Protein 7DL9 (pdb70)

Foldseek 3Di:
DPLLVLLQLLLLLLQLLVLLCQLLVQLLCCVPLNDFLLLLLLLLLLLLVLLLCLLVVLVCCLVVLNQLLVLLLVLLLLLLVLLVCCLPQSDRVSSSVSSNSNSNSSNNVVVSSVLLSVQLCVVVVHDCVPSPVVRNVSNLVNSLVSLVVCLVVQNSNHSVSSVVSSVSSVVSSVSSVVRDDDHSVSVPPDDDLSVLPDDCLCVLVVDVLVVVVLVLLLVLLLCLCVCSSPVLVLQLLCCVPPVPVPPCCNSRVSNLLSLQSVLLVVCLVCQVVCCVVPNQLVLLLLLLVLLLLLLQLSLQADSDPVNSVSSSVSSNSSSSNNNSNLVSCLVVQLVPDDVVSNSSSSVCSVSSRNSSSSNSNSSVLSVLQNVQADPSRHSSNVSSNVVSVVSVVSSVVSVVSVPDD/DPLLVLLLVLLLLLLLLVLLCQLQVQLLCCVPLNDFLLLLLLLLLLLLVLLLCLLVVLVVCLVVLPQLLVLLLVLLVLLLVLLVVCQPQSDSVSSSVSSNSNSNSSNNNVVSSVLLSVQLCVVVVHDCVVSPVVRNVSNLVSSLVSLQVCLVVLNSNHSVSSNVSSVSSVVSSVSSVVRDDDRSVVVPPDNDLSVLEPPVLCVLVVPVLVVVVLVLLLVVLLCLCLCSSPVLSVLLLCCVPPVDVVPCCNSSVSVLLSLQSVLLVVCVVVVVVVCVVQNQLRLLLLLLVLLLLLLQLSLQADSDPVNSVSSSSSSNSSSSNNNSSLVSQLVVQLVPDPVVSRSSSNVVSVSSSNSVSSSNNSSVLSVLQSVQDDPSRHNSNVSSNVSSVVSVVSSVVSVVSVPDD

B-factor: mean 29.33, std 8.16, range [1.59, 89.16]

Organism: Escherichia coli (strain K12) (NCBI:txid83333)

Solvent-accessible surface area: 32935 Å² total; per-residue (Å²): 128,94,23,22,87,8,0,59,59,0,3,47,15,0,40,10,4,40,1,1,2,14,5,4,0,0,0,11,0,35,58,66,38,165,12,60,1,32,20,0,0,29,1,7,1,0,15,0,52,1,11,33,102,15,10,57,59,12,20,83,17,50,77,138,132,58,28,5,20,134,28,0,6,111,17,2,62,72,5,14,100,2,1,109,98,0,7,103,17,92,70,47,74,33,0,53,99,20,0,41,96,3,4,63,8,4,14,8,0,44,8,2,10,49,45,1,2,71,25,8,1,89,75,56,70,65,81,26,122,80,38,41,80,59,7,132,74,101,0,56,64,0,22,17,86,4,4,66,88,3,4,108,60,53,57,6,67,31,67,65,0,0,53,44,0,10,54,31,0,41,96,0,21,112,32,0,75,84,5,51,141,7,57,32,66,112,28,66,118,91,155,32,118,10,75,80,24,44,168,123,12,100,50,12,55,166,84,153,81,10,11,73,6,2,88,53,2,40,56,2,2,8,6,1,52,3,2,20,5,1,0,2,5,5,0,7,33,26,67,130,51,98,145,30,36,99,21,104,11,0,92,44,0,0,36,21,6,2,38,1,15,67,10,44,40,107,53,100,128,44,12,85,120,56,45,99,144,99,26,47,96,74,1,0,41,85,0,2,72,8,4,34,80,0,0,26,24,0,11,118,5,53,15,41,121,142,3,41,80,30,0,42,88,0,0,69,21,2,0,14,0,26,10,3,0,19,57,0,0,10,53,29,0,36,66,99,16,62,99,94,81,99,60,11,0,66,20,3,1,53,31,18,1,37,4,79,0,23,26,67,2,1,86,49,0,0,95,11,1,83,79,15,35,59,156,47,83,12,51,13,69,2,1,0,24,34,8,2,1,74,1,27,36,7,19,48,22,0,29,15,39,25,112,119,112,140,89,21,31,89,5,1,57,59,0,4,51,16,0,40,9,2,39,1,0,0,18,4,5,1,0,0,10,0,30,44,65,37,154,13,63,1,31,20,0,0,29,1,6,1,0,12,0,54,2,13,29,96,19,3,50,59,14,12,72,17,48,108,115,133,71,31,5,18,136,30,0,5,100,18,2,58,68,3,13,100,2,0,115,84,0,4,97,20,94,60,46,119,30,0,58,91,20,1,35,84,2,1,64,8,5,9,9,0,45,13,5,11,44,48,1,3,79,23,10,0,82,84,53,70,64,80,24,123,86,38,43,84,56,7,140,71,100,0,44,60,0,23,17,68,5,4,77,87,5,2,106,65,41,67,1,48,31,62,63,0,0,54,47,0,6,55,37,0,41,97,0,18,115,28,0,87,69,6,56,148,7,58,36,61,99,32,58,120,89,133,36,120,12,76,70,42,36,169,127,11,102,53,10,52,156,78,124,151,9,28,75,5,3,78,60,0,34,49,2,2,5,2,0,57,2,2,20,6,1,0,1,5,6,0,5,18,21,75,97,44,121,132,18,45,106,23,102,14,3,70,37,0,1,42,17,5,1,42,0,18,56,8,43,41,104,49,95,126,40,17,95,113,50,45,99,141,91,28,40,85,68,0,0,50,68,0,1,76,8,2,35,86,0,1,24,26,0,8,127,2,48,20,42,120,144,2,41,80,24,0,44,82,0,0,75,32,2,0,13,0,29,7,2,0,18,36,0,0,13,58,21,0,46,72,96,14,69,90,102,58,97,54,13,0,58,25,4,0,61,26,16,0,39,5,88,0,22,22,66,0,0,87,40,0,0,101,14,2,78,83,15,31,116,139,54,91,10,47,13,72,2,0,1,32,32,11,4,0,65,1,22,52,4,13,50,19,0,36,13,42,30,114,76,96

Sequence (810 aa):
MNLKLQLKILSFLQFCLWGSWLTTLGSYMFVTLKFDGASIGAVYSSLGIAAVFMPALLGIVADKWLSAKWVYAICHTIGAITLFMAAQVTTPEAMFLVILINSFAYMPTLGLINTISYYRLQNAGMDIVTDFPPIRIWGTIGFIMAMWVVSLSGFELSHMQLYIGAALSAILVLFTLTLPHIPVAKQQANQSWTTLLGLDAFALFKNKRMAIFFIFSMLLGAELQITNMFGNTFLHSFDKDPMFASSFIVQHASIIMSISQISETLFILTIPFFLSRYGIKNVMMISIVAWILRFALFAYGDPTPFGTVLLVLSMIVYGCAFDFFNISGSVFVEKEVSPAIRASAQGMFLMMTNGFGCILGGIVSGKVVEMYTQNGITDWQTVWLIFAGYSVVLAFAFMAMFKYKMNLKLQLKILSFLQFCLWGSWLTTLGSYMFVTLKFDGASIGAVYSSLGIAAVFMPALLGIVADKWLSAKWVYAICHTIGAITLFMAAQVTTPEAMFLVILINSFAYMPTLGLINTISYYRLQNAGMDIVTDFPPIRIWGTIGFIMAMWVVSLSGFELSHMQLYIGAALSAILVLFTLTLPHIPVAKQQANQSWTTLLGLDAFALFKNKRMAIFFIFSMLLGAELQITNMFGNTFLHSFDKDPMFASSFIVQHASIIMSISQISETLFILTIPFFLSRYGIKNVMMISIVAWILRFALFAYGDPTPFGTVLLVLSMIVYGCAFDFFNISGSVFVEKEVSPAIRASAQGMFLMMTNGFGCILGGIVSGKVVEMYTQNGITDWQTVWLIFAGYSVVLAFAFMAMFKYK

Nearest PDB structures (foldseek):
  7dl9-assembly2_B  TM=1.002E+00  e=2.549E-51  Escherichia coli K-12
  7dla-assembly1_A  TM=9.683E-01  e=4.851E-43  Escherichia coli K-12
  2y5y-assembly1_B  TM=8.261E-01  e=1.506E-08  Escherichia coli K-12
  7xq2-assembly1_A  TM=6.618E-01  e=2.456E-06  Homo sapiens
  7xq1-assembly1_A  TM=6.649E-01  e=6.066E-06  Homo sapiens

Structure (mmCIF, N/CA/C/O backbone):
data_7DL9
#
_entry.id   7DL9
#
_cell.length_a   42.874
_cell.length_b   68.715
_cell.length_c   79.027
_cell.angle_alpha   81.110
_cell.angle_beta   74.270
_cell.angle_gamma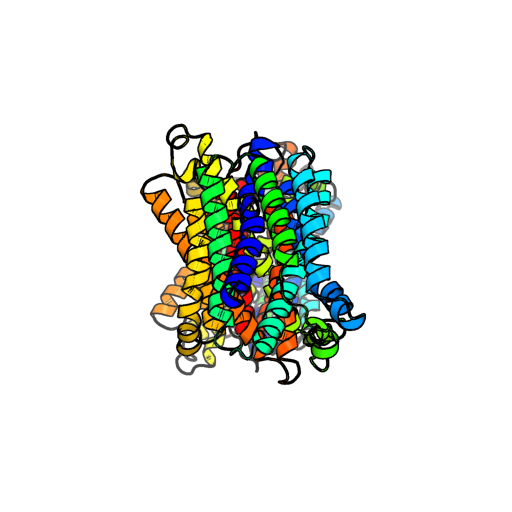   84.020
#
_symmetry.space_group_name_H-M   'P 1'
#
loop_
_entity.id
_entity.type
_entity.pdbx_description
1 polymer 'Nucleoside permease NupG'
2 non-polymer '(2R)-2,3-dihydroxypropyl (9Z)-octadec-9-enoate'
3 water water
#
loop_
_atom_site.group_PDB
_atom_site.id
_atom_site.type_symbol
_atom_site.label_atom_id
_atom_site.label_alt_id
_atom_site.label_comp_id
_atom_site.label_asym_id
_atom_site.label_entity_id
_atom_site.label_seq_id
_atom_site.pdbx_PDB_ins_code
_atom_site.Cartn_x
_atom_site.Cartn_y
_atom_site.Cartn_z
_atom_site.occupancy
_atom_site.B_iso_or_equiv
_atom_site.auth_seq_id
_atom_site.auth_comp_id
_atom_site.auth_asym_id
_atom_site.auth_atom_id
_atom_site.pdbx_PDB_model_num
ATOM 1 N N . MET A 1 1 ? -1.404 22.011 -49.581 1.00 30.40 1 MET A N 1
ATOM 2 C CA . MET A 1 1 ? -0.568 21.519 -48.499 1.00 28.73 1 MET A CA 1
ATOM 3 C C . MET A 1 1 ? -0.281 20.037 -48.609 1.00 33.05 1 MET A C 1
ATOM 4 O O . MET A 1 1 ? -1.124 19.262 -49.046 1.00 34.87 1 MET A O 1
ATOM 9 N N . ASN A 1 2 ? 0.930 19.664 -48.208 1.00 26.51 2 ASN A N 1
ATOM 10 C CA . ASN A 1 2 ? 1.294 18.264 -48.088 1.00 25.34 2 ASN A CA 1
ATOM 11 C C . ASN A 1 2 ? 0.403 17.655 -47.008 1.00 26.23 2 ASN A C 1
ATOM 12 O O . ASN A 1 2 ? 0.217 18.254 -45.942 1.00 32.05 2 ASN A O 1
ATOM 17 N N . LEU A 1 3 ? -0.179 16.476 -47.290 1.00 24.71 3 LEU A N 1
ATOM 18 C CA . LEU A 1 3 ? -1.116 15.895 -46.330 1.00 23.76 3 LEU A CA 1
ATOM 19 C C . LEU A 1 3 ? -0.428 15.533 -45.016 1.00 27.85 3 LEU A C 1
ATOM 20 O O . LEU A 1 3 ? -1.031 15.702 -43.945 1.00 20.19 3 LEU A O 1
ATOM 25 N N . LYS A 1 4 ? 0.831 15.049 -45.074 1.00 26.56 4 LYS A N 1
ATOM 26 C CA . LYS A 1 4 ? 1.575 14.755 -43.849 1.00 20.62 4 LYS A CA 1
ATOM 27 C C . LYS A 1 4 ? 1.797 16.028 -43.047 1.00 23.73 4 LYS A C 1
ATOM 28 O O . LYS A 1 4 ? 1.687 16.021 -41.813 1.00 20.34 4 LYS A O 1
ATOM 30 N N . LEU A 1 5 ? 2.079 17.137 -43.741 1.00 20.46 5 LEU A N 1
ATOM 31 C CA . LEU A 1 5 ? 2.240 18.413 -43.060 1.00 17.14 5 LEU A CA 1
ATOM 32 C C . LEU A 1 5 ? 0.946 18.808 -42.376 1.00 17.33 5 LEU A C 1
ATOM 33 O O . LEU A 1 5 ? 0.963 19.288 -41.237 1.00 21.57 5 LEU A O 1
ATOM 38 N N . GLN A 1 6 ? -0.179 18.622 -43.076 1.00 22.55 6 GLN A N 1
ATOM 39 C CA . GLN A 1 6 ? -1.477 19.036 -42.565 1.00 22.44 6 GLN A CA 1
ATOM 40 C C . GLN A 1 6 ? -1.831 18.255 -41.322 1.00 24.45 6 GLN A C 1
ATOM 41 O O . GLN A 1 6 ? -2.297 18.821 -40.320 1.00 21.59 6 GLN A O 1
ATOM 47 N N . LEU A 1 7 ? -1.583 16.948 -41.359 1.00 18.20 7 LEU A N 1
ATOM 48 C CA . LEU A 1 7 ? -1.925 16.154 -40.214 1.00 15.13 7 LEU A CA 1
ATOM 49 C C . LEU A 1 7 ? -0.982 16.456 -39.074 1.00 17.69 7 LEU A C 1
ATOM 50 O O . LEU A 1 7 ? -1.398 16.424 -37.918 1.00 23.64 7 LEU A O 1
ATOM 55 N N . LYS A 1 8 ? 0.267 16.810 -39.367 1.00 14.75 8 LYS A N 1
ATOM 56 C CA . LYS A 1 8 ? 1.182 17.153 -38.285 1.00 20.27 8 LYS A CA 1
ATOM 57 C C . LYS A 1 8 ? 0.798 18.466 -37.608 1.00 22.39 8 LYS A C 1
ATOM 58 O O . LYS A 1 8 ? 0.778 18.548 -36.367 1.00 18.71 8 LYS A O 1
ATOM 64 N N . ILE A 1 9 ? 0.457 19.487 -38.399 1.00 19.41 9 ILE A N 1
ATOM 65 C CA . ILE A 1 9 ? -0.016 20.749 -37.836 1.00 14.01 9 ILE A CA 1
ATOM 66 C C . ILE A 1 9 ? -1.291 20.516 -37.041 1.00 23.35 9 ILE A C 1
ATOM 67 O O . ILE A 1 9 ? -1.482 21.107 -35.966 1.00 24.31 9 ILE A O 1
ATOM 72 N N . LEU A 1 10 ? -2.174 19.633 -37.548 1.00 17.96 10 LEU A N 1
ATOM 73 C CA . LEU A 1 10 ? -3.400 19.303 -36.838 1.00 17.64 10 LEU A CA 1
ATOM 74 C C . LEU A 1 10 ? -3.080 18.671 -35.492 1.00 22.66 10 LEU A C 1
ATOM 75 O O . LEU A 1 10 ? -3.626 19.064 -34.453 1.00 26.98 10 LEU A O 1
ATOM 80 N N . SER A 1 11 ? -2.150 17.725 -35.477 1.00 20.94 11 SER A N 1
ATOM 81 C CA . SER A 1 11 ? -1.818 17.076 -34.223 1.00 20.10 11 SER A CA 1
ATOM 82 C C . SER A 1 11 ? -1.183 18.063 -33.252 1.00 20.67 11 SER A C 1
ATOM 83 O O . SER A 1 11 ? -1.573 18.131 -32.077 1.00 19.86 11 SER A O 1
ATOM 86 N N . PHE A 1 12 ? -0.270 18.897 -33.752 1.00 23.34 12 PHE A N 1
ATOM 87 C CA . PHE A 1 12 ? 0.387 19.888 -32.908 1.00 24.49 12 PHE A CA 1
ATOM 88 C C . PHE A 1 12 ? -0.640 20.830 -32.283 1.00 27.14 12 PHE A C 1
ATOM 89 O O . PHE A 1 12 ? -0.642 21.062 -31.063 1.00 19.42 12 PHE A O 1
ATOM 97 N N . LEU A 1 13 ? -1.529 21.379 -33.118 1.00 24.56 13 LEU A N 1
ATOM 98 C CA . LEU A 1 13 ? -2.530 22.300 -32.626 1.00 18.64 13 LEU A CA 1
ATOM 99 C C . LEU A 1 13 ? -3.466 21.615 -31.648 1.00 27.15 13 LEU A C 1
ATOM 100 O O . LEU A 1 13 ? -4.002 22.277 -30.747 1.00 37.32 13 LEU A O 1
ATOM 105 N N . GLN A 1 14 ? -3.696 20.302 -31.819 1.00 27.37 14 GLN A N 1
ATOM 106 C CA . GLN A 1 14 ? -4.645 19.600 -30.960 1.00 24.65 14 GLN A CA 1
ATOM 107 C C . GLN A 1 14 ? -4.222 19.616 -29.500 1.00 22.26 14 GLN A C 1
ATOM 108 O O . GLN A 1 14 ? -5.064 19.814 -28.619 1.00 19.73 14 GLN A O 1
ATOM 114 N N . PHE A 1 15 ? -2.939 19.369 -29.212 1.00 24.25 15 PHE A N 1
ATOM 115 C CA . PHE A 1 15 ? -2.499 19.333 -27.819 1.00 23.21 15 PHE A CA 1
ATOM 116 C C . PHE A 1 15 ? -1.884 20.635 -27.342 1.00 21.89 15 PHE A C 1
ATOM 117 O O . PHE A 1 15 ? -1.914 20.905 -26.135 1.00 19.67 15 PHE A O 1
ATOM 125 N N . CYS A 1 16 ? -1.439 21.491 -28.265 1.00 21.79 16 CYS A N 1
ATOM 126 C CA . CYS A 1 16 ? -0.845 22.761 -27.875 1.00 21.00 16 CYS A CA 1
ATOM 127 C C . CYS A 1 16 ? -1.893 23.690 -27.254 1.00 30.95 16 CYS A C 1
ATOM 128 O O . CYS A 1 16 ? -1.569 24.537 -26.413 1.00 27.16 16 CYS A O 1
ATOM 131 N N . LEU A 1 17 ? -3.164 23.535 -27.645 1.00 30.83 17 LEU A N 1
ATOM 132 C CA . LEU A 1 17 ? -4.223 24.262 -26.963 1.00 26.49 17 LEU A CA 1
ATOM 133 C C . LEU A 1 17 ? -4.495 23.711 -25.556 1.00 22.38 17 LEU A C 1
ATOM 134 O O . LEU A 1 17 ? -4.789 24.484 -24.636 1.00 20.35 17 LEU A O 1
ATOM 139 N N . TRP A 1 18 ? -4.434 22.386 -25.371 1.00 21.92 18 TRP A N 1
ATOM 140 C CA . TRP A 1 18 ? -4.726 21.793 -24.060 1.00 22.36 18 TRP A CA 1
ATOM 141 C C . TRP A 1 18 ? -3.624 22.093 -23.044 1.00 18.98 18 TRP A C 1
ATOM 142 O O . TRP A 1 18 ? -3.904 22.551 -21.927 1.00 11.88 18 TRP A O 1
ATOM 153 N N . GLY A 1 19 ? -2.367 21.931 -23.457 1.00 15.12 19 GLY A N 1
ATOM 154 C CA . GLY A 1 19 ? -1.189 22.207 -22.654 1.00 17.10 19 GLY A CA 1
ATOM 155 C C . GLY A 1 19 ? -0.931 23.685 -22.384 1.00 18.80 19 GLY A C 1
ATOM 156 O O . GLY A 1 19 ? 0.037 23.998 -21.687 1.00 32.03 19 GLY A O 1
ATOM 157 N N . SER A 1 20 ? -1.698 24.592 -22.991 1.00 16.32 20 SER A N 1
ATOM 158 C CA . SER A 1 20 ? -1.513 26.011 -22.708 1.00 18.86 20 SER A CA 1
ATOM 159 C C . SER A 1 20 ? -1.951 26.354 -21.290 1.00 20.11 20 SER A C 1
ATOM 160 O O . SER A 1 20 ? -1.396 27.270 -20.665 1.00 21.69 20 SER A O 1
ATOM 163 N N . TRP A 1 21 ? -2.921 25.601 -20.756 1.00 20.56 21 TRP A N 1
ATOM 164 C CA . TRP A 1 21 ? -3.567 25.900 -19.483 1.00 21.34 21 TRP A CA 1
ATOM 165 C C . TRP A 1 21 ? -3.647 24.717 -18.531 1.00 18.88 21 TRP A C 1
ATOM 166 O O . TRP A 1 21 ? -3.756 24.940 -17.323 1.00 17.99 21 TRP A O 1
ATOM 177 N N . LEU A 1 22 ? -3.564 23.480 -19.030 1.00 18.72 22 LEU A N 1
ATOM 178 C CA . LEU A 1 22 ? -3.920 22.301 -18.242 1.00 21.95 22 LEU A CA 1
ATOM 179 C C . LEU A 1 22 ? -3.059 22.067 -17.009 1.00 24.27 22 LEU A C 1
ATOM 180 O O . LEU A 1 22 ? -3.565 21.780 -15.920 1.00 26.21 22 LEU A O 1
ATOM 185 N N . THR A 1 23 ? -1.762 22.268 -17.148 1.00 27.53 23 THR A N 1
ATOM 186 C CA . THR A 1 23 ? -0.833 22.171 -16.032 1.00 24.94 23 THR A CA 1
ATOM 187 C C . THR A 1 23 ? -0.958 23.365 -15.061 1.00 25.00 23 THR A C 1
ATOM 188 O O . THR A 1 23 ? -0.964 23.197 -13.831 1.00 29.06 23 THR A O 1
ATOM 192 N N . THR A 1 24 ? -1.065 24.576 -15.593 1.00 21.93 24 THR A N 1
ATOM 193 C CA . THR A 1 24 ? -1.007 25.794 -14.804 1.00 20.70 24 THR A CA 1
ATOM 194 C C . THR A 1 24 ? -2.375 26.322 -14.351 1.00 27.31 24 THR A C 1
ATOM 195 O O . THR A 1 24 ? -2.422 27.337 -13.622 1.00 22.58 24 THR A O 1
ATOM 199 N N . LEU A 1 25 ? -3.475 25.698 -14.805 1.00 21.47 25 LEU A N 1
ATOM 200 C CA . LEU A 1 25 ? -4.805 26.174 -14.452 1.00 20.23 25 LEU A CA 1
ATOM 201 C C . LEU A 1 25 ? -5.018 26.141 -12.946 1.00 25.35 25 LEU A C 1
ATOM 202 O O . LEU A 1 25 ? -5.662 27.031 -12.378 1.00 26.26 25 LEU A O 1
ATOM 207 N N . GLY A 1 26 ? -4.492 25.119 -12.279 1.00 27.45 26 GLY A N 1
ATOM 208 C CA . GLY A 1 26 ? -4.657 25.054 -10.841 1.00 26.20 26 GLY A CA 1
ATOM 209 C C . GLY A 1 26 ? -4.020 26.225 -10.128 1.00 21.33 26 GLY A C 1
ATOM 210 O O . GLY A 1 26 ? -4.681 26.936 -9.386 1.00 25.86 26 GLY A O 1
ATOM 211 N N . SER A 1 27 ? -2.748 26.461 -10.375 1.00 18.42 27 SER A N 1
ATOM 212 C CA . SER A 1 27 ? -2.096 27.574 -9.729 1.00 16.80 27 SER A CA 1
ATOM 213 C C . SER A 1 27 ? -2.689 28.901 -10.168 1.00 19.76 27 SER A C 1
ATOM 214 O O . SER A 1 27 ? -2.577 29.885 -9.434 1.00 21.04 27 SER A O 1
ATOM 217 N N . TYR A 1 28 ? -3.278 28.976 -11.370 1.00 22.35 28 TYR A N 1
ATOM 218 C CA . TYR A 1 28 ? -4.010 30.191 -11.724 1.00 25.47 28 TYR A CA 1
ATOM 219 C C . TYR A 1 28 ? -5.207 30.375 -10.787 1.00 23.30 28 TYR A C 1
ATOM 220 O O . TYR A 1 28 ? -5.376 31.433 -10.173 1.00 18.28 28 TYR A O 1
ATOM 229 N N . MET A 1 29 ? -5.992 29.309 -10.592 1.00 22.58 29 MET A N 1
ATOM 230 C CA . MET A 1 29 ? -7.138 29.366 -9.695 1.00 20.15 29 MET A CA 1
ATOM 231 C C . MET A 1 29 ? -6.708 29.641 -8.252 1.00 26.59 29 MET A C 1
ATOM 232 O O . MET A 1 29 ? -7.377 30.382 -7.522 1.00 30.48 29 MET A O 1
ATOM 237 N N . PHE A 1 30 ? -5.617 29.022 -7.814 1.00 21.25 30 PHE A N 1
ATOM 238 C CA . PHE A 1 30 ? -5.162 29.160 -6.436 1.00 21.08 30 PHE A CA 1
ATOM 239 C C . PHE A 1 30 ? -4.533 30.529 -6.167 1.00 25.52 30 PHE A C 1
ATOM 240 O O . PHE A 1 30 ? -4.958 31.259 -5.261 1.00 37.90 30 PHE A O 1
ATOM 248 N N . VAL A 1 31 ? -3.507 30.885 -6.928 1.00 25.52 31 VAL A N 1
ATOM 249 C CA . VAL A 1 31 ? -2.758 32.108 -6.663 1.00 26.21 31 VAL A CA 1
ATOM 250 C C . VAL A 1 31 ? -3.499 33.370 -7.148 1.00 32.35 31 VAL A C 1
ATOM 251 O O . VAL A 1 31 ? -3.393 34.423 -6.512 1.00 31.35 31 VAL A O 1
ATOM 255 N N . THR A 1 32 ? -4.241 33.295 -8.261 1.00 22.61 32 THR A N 1
ATOM 256 C CA . THR A 1 32 ? -4.916 34.442 -8.875 1.00 25.03 32 THR A CA 1
ATOM 257 C C . THR A 1 32 ? -6.361 34.577 -8.408 1.00 28.16 32 THR A C 1
ATOM 258 O O . THR A 1 32 ? -6.762 35.645 -7.932 1.00 28.62 32 THR A O 1
ATOM 262 N N . LEU A 1 33 ? -7.160 33.520 -8.577 1.00 24.85 33 LEU A N 1
ATOM 263 C CA . LEU A 1 33 ? -8.577 33.517 -8.260 1.00 25.78 33 LEU A CA 1
ATOM 264 C C . LEU A 1 33 ? -8.838 33.106 -6.820 1.00 29.30 33 LEU A C 1
ATOM 265 O O . LEU A 1 33 ? -9.994 33.126 -6.379 1.00 32.94 33 LEU A O 1
ATOM 270 N N . LYS A 1 34 ? -7.795 32.707 -6.106 1.00 25.47 34 LYS A N 1
ATOM 271 C CA . LYS A 1 34 ? -7.860 32.384 -4.689 1.00 33.71 34 LYS A CA 1
ATOM 272 C C . LYS A 1 34 ? -8.915 31.318 -4.371 1.00 29.94 34 LYS A C 1
ATOM 273 O O . LYS A 1 34 ? -9.711 31.452 -3.441 1.00 24.61 34 LYS A O 1
ATOM 279 N N . PHE A 1 35 ? -8.855 30.209 -5.111 1.00 33.96 35 PHE A N 1
ATOM 280 C CA . PHE A 1 35 ? -9.635 29.023 -4.791 1.00 28.00 35 PHE A CA 1
ATOM 281 C C . PHE A 1 35 ? -8.906 28.174 -3.762 1.00 19.72 35 PHE A C 1
ATOM 282 O O . PHE A 1 35 ? -7.728 28.380 -3.452 1.00 19.90 35 PHE A O 1
ATOM 290 N N . ASP A 1 36 ? -9.653 27.238 -3.193 1.00 21.46 36 ASP A N 1
ATOM 291 C CA . ASP A 1 36 ? -9.093 26.220 -2.323 1.00 19.48 36 ASP A CA 1
ATOM 292 C C . ASP A 1 36 ? -8.788 24.966 -3.125 1.00 19.41 36 ASP A C 1
ATOM 293 O O . ASP A 1 36 ? -9.334 24.730 -4.203 1.00 29.46 36 ASP A O 1
ATOM 298 N N . GLY A 1 37 ? -7.952 24.118 -2.554 1.00 18.01 37 GLY A N 1
ATOM 299 C CA . GLY A 1 37 ? -7.607 22.906 -3.269 1.00 29.51 37 GLY A CA 1
ATOM 300 C C . GLY A 1 37 ? -8.782 22.010 -3.564 1.00 29.46 37 GLY A C 1
ATOM 301 O O . GLY A 1 37 ? -8.732 21.268 -4.538 1.00 20.19 37 GLY A O 1
ATOM 302 N N . ALA A 1 38 ? -9.834 22.053 -2.747 1.00 28.77 38 ALA A N 1
ATOM 303 C CA . ALA A 1 38 ? -10.985 21.208 -3.036 1.00 29.75 38 ALA A CA 1
ATOM 304 C C . ALA A 1 38 ? -11.690 21.655 -4.316 1.00 33.21 38 ALA A C 1
ATOM 305 O O . ALA A 1 38 ? -12.087 20.819 -5.135 1.00 23.73 38 ALA A O 1
ATOM 307 N N . SER A 1 39 ? -11.872 22.964 -4.517 1.00 26.21 39 SER A N 1
ATOM 308 C CA . SER A 1 39 ? -12.556 23.365 -5.748 1.00 32.10 39 SER A CA 1
ATOM 309 C C . SER A 1 39 ? -11.632 23.240 -6.954 1.00 33.21 39 SER A C 1
ATOM 310 O O . SER A 1 39 ? -12.090 22.914 -8.059 1.00 29.07 39 SER A O 1
ATOM 313 N N . ILE A 1 40 ? -10.330 23.469 -6.766 1.00 26.64 40 ILE A N 1
ATOM 314 C CA . ILE A 1 40 ? -9.401 23.234 -7.870 1.00 21.08 40 ILE A CA 1
ATOM 315 C C . ILE A 1 40 ? -9.419 21.760 -8.275 1.00 24.81 40 ILE A C 1
ATOM 316 O O . ILE A 1 40 ? -9.443 21.423 -9.468 1.00 32.44 40 ILE A O 1
ATOM 321 N N . GLY A 1 41 ? -9.466 20.860 -7.291 1.00 28.73 41 GLY A N 1
ATOM 322 C CA . GLY A 1 41 ? -9.649 19.456 -7.583 1.00 19.48 41 GLY A CA 1
ATOM 323 C C . GLY A 1 41 ? -10.996 19.162 -8.201 1.00 21.32 41 GLY A C 1
ATOM 324 O O . GLY A 1 41 ? -11.120 18.217 -8.981 1.00 23.64 41 GLY A O 1
ATOM 325 N N . ALA A 1 42 ? -12.034 19.926 -7.836 1.00 20.90 42 ALA A N 1
ATOM 326 C CA . ALA A 1 42 ? -13.332 19.663 -8.442 1.00 22.81 42 ALA A CA 1
ATOM 327 C C . ALA A 1 42 ? -13.309 20.030 -9.904 1.00 29.69 42 ALA A C 1
ATOM 328 O O . ALA A 1 42 ? -13.781 19.264 -10.754 1.00 27.29 42 ALA A O 1
ATOM 330 N N . VAL A 1 43 ? -12.717 21.186 -10.210 1.00 29.51 43 VAL A N 1
ATOM 331 C CA . VAL A 1 43 ? -12.655 21.665 -11.583 1.00 25.97 43 VAL A CA 1
ATOM 332 C C . VAL A 1 43 ? -11.873 20.676 -12.432 1.00 25.40 43 VAL A C 1
ATOM 333 O O . VAL A 1 43 ? -12.280 20.335 -13.553 1.00 15.77 43 VAL A O 1
ATOM 337 N N . TYR A 1 44 ? -10.766 20.154 -11.883 1.00 28.40 44 TYR A N 1
ATOM 338 C CA . TYR A 1 44 ? -10.017 19.129 -12.592 1.00 21.60 44 TYR A CA 1
ATOM 339 C C . TYR A 1 44 ? -10.797 17.823 -12.663 1.00 24.59 44 TYR A C 1
ATOM 340 O O . TYR A 1 44 ? -10.531 16.996 -13.541 1.00 27.37 44 TYR A O 1
ATOM 349 N N . SER A 1 45 ? -11.743 17.623 -11.738 1.00 26.86 45 SER A N 1
ATOM 350 C CA . SER A 1 45 ? -12.544 16.414 -11.697 1.00 22.88 45 SER A CA 1
ATOM 351 C C . SER A 1 45 ? -13.439 16.283 -12.912 1.00 22.81 45 SER A C 1
ATOM 352 O O . SER A 1 45 ? -13.803 15.160 -13.259 1.00 30.75 45 SER A O 1
ATOM 355 N N . SER A 1 46 ? -13.817 17.396 -13.548 1.00 26.35 46 SER A N 1
ATOM 356 C CA . SER A 1 46 ? -14.690 17.352 -14.723 1.00 21.04 46 SER A CA 1
ATOM 357 C C . SER A 1 46 ? -14.084 16.582 -15.887 1.00 20.67 46 SER A C 1
ATOM 358 O O . SER A 1 46 ? -14.830 15.993 -16.677 1.00 18.17 46 SER A O 1
ATOM 361 N N . LEU A 1 47 ? -12.759 16.643 -16.066 1.00 20.63 47 LEU A N 1
ATOM 362 C CA . LEU A 1 47 ? -12.150 15.938 -17.189 1.00 21.38 47 LEU A CA 1
ATOM 363 C C . LEU A 1 47 ? -12.423 14.437 -17.105 1.00 32.94 47 LEU A C 1
ATOM 364 O O . LEU A 1 47 ? -12.638 13.777 -18.132 1.00 30.48 47 LEU A O 1
ATOM 369 N N . GLY A 1 48 ? -12.442 13.884 -15.890 1.00 22.78 48 GLY A N 1
ATOM 370 C CA . GLY A 1 48 ? -12.775 12.483 -15.740 1.00 18.97 48 GLY A CA 1
ATOM 371 C C . GLY A 1 48 ? -14.211 12.191 -16.123 1.00 25.35 48 GLY A C 1
ATOM 372 O O . GLY A 1 48 ? -14.498 11.165 -16.752 1.00 25.80 48 GLY A O 1
ATOM 373 N N . ILE A 1 49 ? -15.133 13.082 -15.743 1.00 22.21 49 ILE A N 1
ATOM 374 C CA . ILE A 1 49 ? -16.544 12.859 -16.036 1.00 26.09 49 ILE A CA 1
ATOM 375 C C . ILE A 1 49 ? -16.799 12.977 -17.540 1.00 26.03 49 ILE A C 1
ATOM 376 O O . ILE A 1 49 ? -17.625 12.245 -18.100 1.00 22.74 49 ILE A O 1
ATOM 381 N N . ALA A 1 50 ? -16.084 13.878 -18.219 1.00 26.01 50 ALA A N 1
ATOM 382 C CA . ALA A 1 50 ? -16.164 13.931 -19.678 1.00 28.71 50 ALA A CA 1
ATOM 383 C C . ALA A 1 50 ? -15.513 12.712 -20.336 1.00 26.23 50 ALA A C 1
ATOM 384 O O . ALA A 1 50 ? -16.083 12.117 -21.263 1.00 29.35 50 ALA A O 1
ATOM 386 N N . ALA A 1 51 ? -14.335 12.309 -19.863 1.00 19.99 51 ALA A N 1
ATOM 387 C CA . ALA A 1 51 ? -13.653 11.188 -20.486 1.00 22.95 51 ALA A CA 1
ATOM 388 C C . ALA A 1 51 ? -14.488 9.919 -20.390 1.00 27.15 51 ALA A C 1
ATOM 389 O O . ALA A 1 51 ? -14.621 9.189 -21.381 1.00 34.09 51 ALA A O 1
ATOM 391 N N . VAL A 1 52 ? -15.120 9.679 -19.232 1.00 33.00 52 VAL A N 1
ATOM 392 C CA . VAL A 1 52 ? -15.916 8.465 -19.051 1.00 29.97 52 VAL A CA 1
ATOM 393 C C . VAL A 1 52 ? -17.125 8.405 -20.002 1.00 28.45 52 VAL A C 1
ATOM 394 O O . VAL A 1 52 ? -17.650 7.313 -20.271 1.00 30.07 52 VAL A O 1
ATOM 398 N N . PHE A 1 53 ? -17.597 9.544 -20.510 1.00 26.54 53 PHE A N 1
ATOM 399 C CA . PHE A 1 53 ? -18.671 9.560 -21.498 1.00 34.98 53 PHE A CA 1
ATOM 400 C C . PHE A 1 53 ? -18.165 9.627 -22.930 1.00 31.14 53 PHE A C 1
ATOM 401 O O . PHE A 1 53 ? -18.974 9.453 -23.862 1.00 25.60 53 PHE A O 1
ATOM 409 N N . MET A 1 54 ? -16.858 9.869 -23.111 1.00 30.37 54 MET A N 1
ATOM 410 C CA . MET A 1 54 ? -16.297 10.028 -24.451 1.00 30.59 54 MET A CA 1
ATOM 411 C C . MET A 1 54 ? -16.546 8.819 -25.359 1.00 33.60 54 MET A C 1
ATOM 412 O O . MET A 1 54 ? -16.873 9.036 -26.542 1.00 30.22 54 MET A O 1
ATOM 417 N N . PRO A 1 55 ? -16.467 7.555 -24.898 1.00 33.18 55 PRO A N 1
ATOM 418 C CA . PRO A 1 55 ? -16.819 6.453 -25.803 1.00 27.44 55 PRO A CA 1
ATOM 419 C C . PRO A 1 55 ? -18.256 6.512 -26.260 1.00 32.53 55 PRO A C 1
ATOM 420 O O . PRO A 1 55 ? -18.553 6.108 -27.387 1.00 42.26 55 PRO A O 1
ATOM 424 N N . ALA A 1 56 ? -19.169 7.000 -25.420 1.00 36.44 56 ALA A N 1
ATOM 425 C CA . ALA A 1 56 ? -20.568 7.045 -25.821 1.00 30.23 56 ALA A CA 1
ATOM 426 C C . ALA A 1 56 ? -20.772 7.993 -26.996 1.00 30.04 56 ALA A C 1
ATOM 427 O O . ALA A 1 56 ? -21.412 7.635 -27.998 1.00 30.08 56 ALA A O 1
ATOM 429 N N . LEU A 1 57 ? -20.209 9.199 -26.905 1.00 28.51 57 LEU A N 1
ATOM 430 C CA . LEU A 1 57 ? -20.418 10.166 -27.968 1.00 27.21 57 LEU A CA 1
ATOM 431 C C . LEU A 1 57 ? -19.648 9.771 -29.219 1.00 29.81 57 LEU A C 1
ATOM 432 O O . LEU A 1 57 ? -20.122 10.004 -30.342 1.00 36.19 57 LEU A O 1
ATOM 437 N N . LEU A 1 58 ? -18.478 9.144 -29.061 1.00 27.55 58 LEU A N 1
ATOM 438 C CA . LEU A 1 58 ? -17.803 8.682 -30.267 1.00 28.15 58 LEU A CA 1
ATOM 439 C C . LEU A 1 58 ? -18.616 7.586 -30.942 1.00 37.49 58 LEU A C 1
ATOM 440 O O . LEU A 1 58 ? -18.716 7.544 -32.187 1.00 41.69 58 LEU A O 1
ATOM 445 N N . GLY A 1 59 ? -19.263 6.753 -30.127 1.00 35.53 59 GLY A N 1
ATOM 446 C CA . GLY A 1 59 ? -20.110 5.716 -30.662 1.00 35.17 59 GLY A CA 1
ATOM 447 C C . GLY A 1 59 ? -21.299 6.285 -31.397 1.00 32.33 59 GLY A C 1
ATOM 448 O O . GLY A 1 59 ? -21.705 5.749 -32.424 1.00 41.25 59 GLY A O 1
ATOM 449 N N . ILE A 1 60 ? -21.887 7.365 -30.883 1.00 30.66 60 ILE A N 1
ATOM 450 C CA . ILE A 1 60 ? -23.007 7.948 -31.620 1.00 30.81 60 ILE A CA 1
ATOM 451 C C . ILE A 1 60 ? -22.517 8.588 -32.913 1.00 38.54 60 ILE A C 1
ATOM 452 O O . ILE A 1 60 ? -23.263 8.653 -33.900 1.00 41.40 60 ILE A O 1
ATOM 457 N N . VAL A 1 61 ? -21.277 9.102 -32.932 1.00 33.76 61 VAL A N 1
ATOM 458 C CA . VAL A 1 61 ? -20.768 9.648 -34.188 1.00 28.37 61 VAL A CA 1
ATOM 459 C C . VAL A 1 61 ? -20.723 8.545 -35.229 1.00 29.84 61 VAL A C 1
ATOM 460 O O . VAL A 1 61 ? -21.237 8.695 -36.345 1.00 25.68 61 VAL A O 1
ATOM 464 N N . ALA A 1 62 ? -20.154 7.398 -34.848 1.00 32.42 62 ALA A N 1
ATOM 465 C CA . ALA A 1 62 ? -20.054 6.264 -35.767 1.00 32.81 62 ALA A CA 1
ATOM 466 C C . ALA A 1 62 ? -21.431 5.710 -36.146 1.00 37.27 62 ALA A C 1
ATOM 467 O O . ALA A 1 62 ? -21.671 5.357 -37.310 1.00 40.34 62 ALA A O 1
ATOM 469 N N . ASP A 1 63 ? -22.338 5.591 -35.164 1.00 30.56 63 ASP A N 1
ATOM 470 C CA . ASP A 1 63 ? -23.633 4.950 -35.383 1.00 28.67 63 ASP A CA 1
ATOM 471 C C . ASP A 1 63 ? -24.580 5.802 -36.233 1.00 26.73 63 ASP A C 1
ATOM 472 O O . ASP A 1 63 ? -25.156 5.299 -37.203 1.00 25.71 63 ASP A O 1
ATOM 474 N N . LYS A 1 64 ? -24.807 7.069 -35.866 1.00 30.66 64 LYS A N 1
ATOM 475 C CA . LYS A 1 64 ? -25.723 7.882 -36.654 1.00 26.40 64 LYS A CA 1
ATOM 476 C C . LYS A 1 64 ? -24.986 8.697 -37.714 1.00 31.09 64 LYS A C 1
ATOM 477 O O . LYS A 1 64 ? -25.587 9.534 -38.384 1.00 38.14 64 LYS A O 1
ATOM 483 N N . TRP A 1 65 ? -23.714 8.379 -37.932 1.00 27.68 65 TRP A N 1
ATOM 484 C CA . TRP A 1 65 ? -23.019 8.529 -39.205 1.00 25.53 65 TRP A CA 1
ATOM 485 C C . TRP A 1 65 ? -22.490 9.932 -39.392 1.00 25.57 65 TRP A C 1
ATOM 486 O O . TRP A 1 65 ? -22.240 10.367 -40.519 1.00 29.34 65 TRP A O 1
ATOM 497 N N . LEU A 1 66 ? -22.212 10.594 -38.285 1.00 27.25 66 LEU A N 1
ATOM 498 C CA . LEU A 1 66 ? -21.643 11.927 -38.326 1.00 22.36 66 LEU A CA 1
ATOM 499 C C . LEU A 1 66 ? -20.207 11.899 -38.855 1.00 23.31 66 LEU A C 1
ATOM 500 O O . LEU A 1 66 ? -19.519 10.879 -38.826 1.00 30.96 66 LEU A O 1
ATOM 505 N N . SER A 1 67 ? -19.789 13.020 -39.431 1.00 42.84 67 SER A N 1
ATOM 506 C CA . SER A 1 67 ? -18.466 13.124 -40.033 1.00 32.72 67 SER A CA 1
ATOM 507 C C . SER A 1 67 ? -17.460 13.650 -39.029 1.00 34.86 67 SER A C 1
ATOM 508 O O . SER A 1 67 ? -17.635 14.753 -38.498 1.00 33.61 67 SER A O 1
ATOM 511 N N . ALA A 1 68 ? -16.362 12.898 -38.842 1.00 34.70 68 ALA A N 1
ATOM 512 C CA . ALA A 1 68 ? -15.369 13.271 -37.836 1.00 26.92 68 ALA A CA 1
ATOM 513 C C . ALA A 1 68 ? -14.798 14.655 -38.106 1.00 33.07 68 ALA A C 1
ATOM 514 O O . ALA A 1 68 ? -14.502 15.390 -37.159 1.00 28.55 68 ALA A O 1
ATOM 516 N N . LYS A 1 69 ? -14.641 15.038 -39.376 1.00 27.66 69 LYS A N 1
ATOM 517 C CA . LYS A 1 69 ? -14.102 16.361 -39.640 1.00 24.05 69 LYS A CA 1
ATOM 518 C C . LYS A 1 69 ? -14.996 17.403 -39.022 1.00 24.73 69 LYS A C 1
ATOM 519 O O . LYS A 1 69 ? -14.553 18.230 -38.208 1.00 35.11 69 LYS A O 1
ATOM 525 N N . TRP A 1 70 ? -16.285 17.310 -39.334 1.00 22.32 70 TRP A N 1
ATOM 526 C CA . TRP A 1 70 ? -17.218 18.363 -38.965 1.00 21.77 70 TRP A CA 1
ATOM 527 C C . TRP A 1 70 ? -17.523 18.339 -37.479 1.00 20.35 70 TRP A C 1
ATOM 528 O O . TRP A 1 70 ? -17.590 19.395 -36.848 1.00 20.61 70 TRP A O 1
ATOM 539 N N . VAL A 1 71 ? -17.665 17.146 -36.900 1.00 20.70 71 VAL A N 1
ATOM 540 C CA . VAL A 1 71 ? -17.821 17.024 -35.449 1.00 23.09 71 VAL A CA 1
ATOM 541 C C . VAL A 1 71 ? -16.601 17.597 -34.739 1.00 24.08 71 VAL A C 1
ATOM 542 O O . VAL A 1 71 ? -16.724 18.332 -33.758 1.00 23.04 71 VAL A O 1
ATOM 546 N N . TYR A 1 72 ? -15.408 17.283 -35.245 1.00 27.34 72 TYR A N 1
ATOM 547 C CA . TYR A 1 72 ? -14.165 17.817 -34.709 1.00 27.20 72 TYR A CA 1
ATOM 548 C C . TYR A 1 72 ? -14.158 19.336 -34.754 1.00 27.87 72 TYR A C 1
ATOM 549 O O . TYR A 1 72 ? -13.789 19.993 -33.765 1.00 24.45 72 TYR A O 1
ATOM 558 N N . ALA A 1 73 ? -14.614 19.912 -35.883 1.00 23.43 73 ALA A N 1
ATOM 559 C CA . ALA A 1 73 ? -14.705 21.366 -35.998 1.00 22.18 73 ALA A CA 1
ATOM 560 C C . ALA A 1 73 ? -15.707 21.963 -35.005 1.00 21.91 73 ALA A C 1
ATOM 561 O O . ALA A 1 73 ? -15.379 22.939 -34.315 1.00 21.63 73 ALA A O 1
ATOM 563 N N . ILE A 1 74 ? -16.912 21.375 -34.889 1.00 19.32 74 ILE A N 1
ATOM 564 C CA . ILE A 1 74 ? -17.909 21.894 -33.948 1.00 18.94 74 ILE A CA 1
ATOM 565 C C . ILE A 1 74 ? -17.383 21.810 -32.529 1.00 20.77 74 ILE A C 1
ATOM 566 O O . ILE A 1 74 ? -17.599 22.720 -31.707 1.00 17.93 74 ILE A O 1
ATOM 571 N N . CYS A 1 75 ? -16.644 20.735 -32.245 1.00 22.20 75 CYS A N 1
ATOM 572 C CA . CYS A 1 75 ? -16.189 20.469 -30.895 1.00 21.50 75 CYS A CA 1
ATOM 573 C C . CYS A 1 75 ? -15.113 21.442 -30.491 1.00 19.45 75 CYS A C 1
ATOM 574 O O . CYS A 1 75 ? -15.124 21.965 -29.366 1.00 23.75 75 CYS A O 1
ATOM 577 N N . HIS A 1 76 ? -14.223 21.765 -31.421 1.00 19.15 76 HIS A N 1
ATOM 578 C CA . HIS A 1 76 ? -13.234 22.781 -31.102 1.00 22.49 76 HIS A CA 1
ATOM 579 C C . HIS A 1 76 ? -13.855 24.166 -31.030 1.00 21.24 76 HIS A C 1
ATOM 580 O O . HIS A 1 76 ? -13.370 25.012 -30.271 1.00 23.20 76 HIS A O 1
ATOM 587 N N . THR A 1 77 ? -14.900 24.434 -31.832 1.00 24.76 77 THR A N 1
ATOM 588 C CA . THR A 1 77 ? -15.587 25.725 -31.723 1.00 25.68 77 THR A CA 1
ATOM 589 C C . THR A 1 77 ? -16.161 25.906 -30.315 1.00 26.06 77 THR A C 1
ATOM 590 O O . THR A 1 77 ? -16.000 26.972 -29.684 1.00 17.51 77 THR A O 1
ATOM 594 N N . ILE A 1 78 ? -16.755 24.833 -29.776 1.00 25.14 78 ILE A N 1
ATOM 595 C CA . ILE A 1 78 ? -17.226 24.854 -28.390 1.00 25.48 78 ILE A CA 1
ATOM 596 C C . ILE A 1 78 ? -16.050 24.992 -27.423 1.00 24.05 78 ILE A C 1
ATOM 597 O O . ILE A 1 78 ? -16.120 25.758 -26.452 1.00 26.05 78 ILE A O 1
ATOM 602 N N . GLY A 1 79 ? -14.939 24.305 -27.703 1.00 21.21 79 GLY A N 1
ATOM 603 C CA . GLY A 1 79 ? -13.765 24.422 -26.848 1.00 26.01 79 GLY A CA 1
ATOM 604 C C . GLY A 1 79 ? -13.205 25.838 -26.792 1.00 29.10 79 GLY A C 1
ATOM 605 O O . GLY A 1 79 ? -12.777 26.304 -25.729 1.00 28.41 79 GLY A O 1
ATOM 606 N N . ALA A 1 80 ? -13.166 26.531 -27.943 1.00 21.01 80 ALA A N 1
ATOM 607 C CA . ALA A 1 80 ? -12.675 27.908 -27.973 1.00 22.95 80 ALA A CA 1
ATOM 608 C C . ALA A 1 80 ? -13.611 28.865 -27.247 1.00 33.55 80 ALA A C 1
ATOM 609 O O . ALA A 1 80 ? -13.150 29.722 -26.474 1.00 27.79 80 ALA A O 1
ATOM 611 N N . ILE A 1 81 ? -14.927 28.725 -27.454 1.00 32.21 81 ILE A N 1
ATOM 612 C CA . ILE A 1 81 ? -15.836 29.631 -26.757 1.00 25.15 81 ILE A CA 1
ATOM 613 C C . ILE A 1 81 ? -15.712 29.412 -25.269 1.00 28.93 81 ILE A C 1
ATOM 614 O O . ILE A 1 81 ? -15.702 30.370 -24.475 1.00 32.64 81 ILE A O 1
ATOM 619 N N . THR A 1 82 ? -15.570 28.142 -24.880 1.00 21.95 82 THR A N 1
ATOM 620 C CA . THR A 1 82 ? -15.484 27.772 -23.486 1.00 22.08 82 THR A CA 1
ATOM 621 C C . THR A 1 82 ? -14.207 28.277 -22.830 1.00 24.11 82 THR A C 1
ATOM 622 O O . THR A 1 82 ? -14.253 28.803 -21.711 1.00 25.08 82 THR A O 1
ATOM 626 N N . LEU A 1 83 ? -13.059 28.156 -23.495 1.00 25.35 83 LEU A N 1
ATOM 627 C CA . LEU A 1 83 ? -11.872 28.695 -22.853 1.00 29.41 83 LEU A CA 1
ATOM 628 C C . LEU A 1 83 ? -11.954 30.216 -22.794 1.00 33.82 83 LEU A C 1
ATOM 629 O O . LEU A 1 83 ? -11.434 30.833 -21.842 1.00 34.90 83 LEU A O 1
ATOM 634 N N . PHE A 1 84 ? -12.658 30.829 -23.768 1.00 33.92 84 PHE A N 1
ATOM 635 C CA . PHE A 1 84 ? -12.860 32.273 -23.739 1.00 28.49 84 PHE A CA 1
ATOM 636 C C . PHE A 1 84 ? -13.660 32.698 -22.521 1.00 33.78 84 PHE A C 1
ATOM 637 O O . PHE A 1 84 ? -13.309 33.675 -21.847 1.00 35.65 84 PHE A O 1
ATOM 645 N N . MET A 1 85 ? -14.712 31.956 -22.191 1.00 31.20 85 MET A N 1
ATOM 646 C CA . MET A 1 85 ? -15.394 32.251 -20.935 1.00 33.85 85 MET A CA 1
ATOM 647 C C . MET A 1 85 ? -14.494 31.948 -19.744 1.00 27.41 85 MET A C 1
ATOM 648 O O . MET A 1 85 ? -14.462 32.721 -18.775 1.00 23.22 85 MET A O 1
ATOM 653 N N . ALA A 1 86 ? -13.707 30.868 -19.815 1.00 31.63 86 ALA A N 1
ATOM 654 C CA . ALA A 1 86 ? -12.918 30.498 -18.646 1.00 35.90 86 ALA A CA 1
ATOM 655 C C . ALA A 1 86 ? -12.033 31.658 -18.217 1.00 33.56 86 ALA A C 1
ATOM 656 O O . ALA A 1 86 ? -11.925 31.965 -17.015 1.00 24.70 86 ALA A O 1
ATOM 658 N N . ALA A 1 87 ? -11.479 32.383 -19.196 1.00 32.37 87 ALA A N 1
ATOM 659 C CA . ALA A 1 87 ? -10.675 33.532 -18.789 1.00 28.53 87 ALA A CA 1
ATOM 660 C C . ALA A 1 87 ? -11.486 34.601 -18.067 1.00 25.16 87 ALA A C 1
ATOM 661 O O . ALA A 1 87 ? -10.922 35.631 -17.721 1.00 26.34 87 ALA A O 1
ATOM 663 N N . GLN A 1 88 ? -12.786 34.381 -17.832 1.00 27.05 88 GLN A N 1
ATOM 664 C CA . GLN A 1 88 ? -13.684 35.343 -17.203 1.00 23.10 88 GLN A CA 1
ATOM 665 C C . GLN A 1 88 ? -14.481 34.841 -15.988 1.00 29.15 88 GLN A C 1
ATOM 666 O O . GLN A 1 88 ? -15.398 35.555 -15.557 1.00 32.05 88 GLN A O 1
ATOM 672 N N . VAL A 1 89 ? -14.224 33.633 -15.455 1.00 30.81 89 VAL A N 1
ATOM 673 C CA . VAL A 1 89 ? -15.217 33.008 -14.573 1.00 25.80 89 VAL A CA 1
ATOM 674 C C . VAL A 1 89 ? -15.185 33.574 -13.155 1.00 30.43 89 VAL A C 1
ATOM 675 O O . VAL A 1 89 ? -16.251 33.779 -12.555 1.00 32.88 89 VAL A O 1
ATOM 679 N N . THR A 1 90 ? -13.990 33.757 -12.570 1.00 29.78 90 THR A N 1
ATOM 680 C CA . THR A 1 90 ? -13.816 34.356 -11.232 1.00 30.95 90 THR A CA 1
ATOM 681 C C . THR A 1 90 ? -14.385 33.539 -10.040 1.00 24.83 90 THR A C 1
ATOM 682 O O . THR A 1 90 ? -13.865 33.648 -8.917 1.00 23.91 90 THR A O 1
ATOM 686 N N . THR A 1 91 ? -15.524 32.798 -10.213 1.00 33.51 91 THR A N 1
ATOM 687 C CA . THR A 1 91 ? -16.080 31.955 -9.133 1.00 26.72 91 THR A CA 1
ATOM 688 C C . THR A 1 91 ? -15.959 30.458 -9.456 1.00 20.86 91 THR A C 1
ATOM 689 O O . THR A 1 91 ? -16.266 30.019 -10.567 1.00 22.41 91 THR A O 1
ATOM 693 N N . PRO A 1 92 ? -15.606 29.644 -8.471 1.00 24.73 92 PRO A N 1
ATOM 694 C CA . PRO A 1 92 ? -15.324 28.222 -8.754 1.00 27.55 92 PRO A CA 1
ATOM 695 C C . PRO A 1 92 ? -16.440 27.411 -9.402 1.00 19.78 92 PRO A C 1
ATOM 696 O O . PRO A 1 92 ? -16.150 26.631 -10.319 1.00 20.59 92 PRO A O 1
ATOM 700 N N . GLU A 1 93 ? -17.689 27.542 -8.963 1.00 17.77 93 GLU A N 1
ATOM 701 C CA . GLU A 1 93 ? -18.714 26.676 -9.526 1.00 12.25 93 GLU A CA 1
ATOM 702 C C . GLU A 1 93 ? -18.836 26.916 -11.013 1.00 21.58 93 GLU A C 1
ATOM 703 O O . GLU A 1 93 ? -18.974 25.963 -11.803 1.00 20.47 93 GLU A O 1
ATOM 705 N N . ALA A 1 94 ? -18.720 28.197 -11.411 1.00 31.57 94 ALA A N 1
ATOM 706 C CA . ALA A 1 94 ? -18.743 28.563 -12.819 1.00 26.48 94 ALA A CA 1
ATOM 707 C C . ALA A 1 94 ? -17.523 28.005 -13.533 1.00 24.15 94 ALA A C 1
ATOM 708 O O . ALA A 1 94 ? -17.623 27.552 -14.680 1.00 31.87 94 ALA A O 1
ATOM 710 N N . MET A 1 95 ? -16.364 28.009 -12.873 1.00 20.23 95 MET A N 1
ATOM 711 C CA . MET A 1 95 ? -15.200 27.432 -13.528 1.00 24.35 95 MET A CA 1
ATOM 712 C C . MET A 1 95 ? -15.436 25.960 -13.815 1.00 29.23 95 MET A C 1
ATOM 713 O O . MET A 1 95 ? -15.145 25.482 -14.919 1.00 28.71 95 MET A O 1
ATOM 718 N N . PHE A 1 96 ? -16.007 25.244 -12.841 1.00 25.44 96 PHE A N 1
ATOM 719 C CA . PHE A 1 96 ? -16.284 23.823 -12.999 1.00 20.55 96 PHE A CA 1
ATOM 720 C C . PHE A 1 96 ? -17.219 23.614 -14.172 1.00 25.75 96 PHE A C 1
ATOM 721 O O . PHE A 1 96 ? -17.048 22.677 -14.963 1.00 22.27 96 PHE A O 1
ATOM 729 N N . LEU A 1 97 ? -18.199 24.511 -14.314 1.00 26.49 97 LEU A N 1
ATOM 730 C CA . LEU A 1 97 ? -19.161 24.393 -15.402 1.00 25.01 97 LEU A CA 1
ATOM 731 C C . LEU A 1 97 ? -18.518 24.620 -16.768 1.00 20.19 97 LEU A C 1
ATOM 732 O O . LEU A 1 97 ? -18.693 23.809 -17.693 1.00 18.30 97 LEU A O 1
ATOM 737 N N . VAL A 1 98 ? -17.741 25.690 -16.916 1.00 23.21 98 VAL A N 1
ATOM 738 C CA . VAL A 1 98 ? -17.240 25.955 -18.256 1.00 25.48 98 VAL A CA 1
ATOM 739 C C . VAL A 1 98 ? -16.214 24.906 -18.628 1.00 26.08 98 VAL A C 1
ATOM 740 O O . VAL A 1 98 ? -16.235 24.396 -19.747 1.00 29.94 98 VAL A O 1
ATOM 744 N N . ILE A 1 99 ? -15.403 24.463 -17.658 1.00 26.22 99 ILE A N 1
ATOM 745 C CA . ILE A 1 99 ? -14.468 23.365 -17.884 1.00 22.99 99 ILE A CA 1
ATOM 746 C C . ILE A 1 99 ? -15.194 22.044 -18.121 1.00 23.41 99 ILE A C 1
ATOM 747 O O . ILE A 1 99 ? -14.671 21.171 -18.823 1.00 23.43 99 ILE A O 1
ATOM 752 N N . LEU A 1 100 ? -16.412 21.885 -17.581 1.00 21.86 100 LEU A N 1
ATOM 753 C CA . LEU A 1 100 ? -17.201 20.693 -17.868 1.00 21.41 100 LEU A CA 1
ATOM 754 C C . LEU A 1 100 ? -17.604 20.647 -19.325 1.00 25.16 100 LEU A C 1
ATOM 755 O O . LEU A 1 100 ? -17.448 19.602 -19.975 1.00 24.01 100 LEU A O 1
ATOM 760 N N . ILE A 1 101 ? -18.078 21.792 -19.853 1.00 22.38 101 ILE A N 1
ATOM 761 C CA . ILE A 1 101 ? -18.482 21.898 -21.256 1.00 14.15 101 ILE A CA 1
ATOM 762 C C . ILE A 1 101 ? -17.272 21.767 -22.166 1.00 17.39 101 ILE A C 1
ATOM 763 O O . ILE A 1 101 ? -17.317 21.114 -23.220 1.00 16.12 101 ILE A O 1
ATOM 768 N N . ASN A 1 102 ? -16.158 22.354 -21.748 1.00 20.54 102 ASN A N 1
ATOM 769 C CA . ASN A 1 102 ? -14.945 22.270 -22.537 1.00 23.24 102 ASN A CA 1
ATOM 770 C C . ASN A 1 102 ? -14.419 20.845 -22.590 1.00 27.44 102 ASN A C 1
ATOM 771 O O . ASN A 1 102 ? -13.977 20.379 -23.651 1.00 29.90 102 ASN A O 1
ATOM 776 N N . SER A 1 103 ? -14.447 20.139 -21.458 1.00 22.81 103 SER A N 1
ATOM 777 C CA . SER A 1 103 ? -13.954 18.781 -21.463 1.00 19.91 103 SER A CA 1
ATOM 778 C C . SER A 1 103 ? -14.885 17.878 -22.242 1.00 23.54 103 SER A C 1
ATOM 779 O O . SER A 1 103 ? -14.416 16.962 -22.921 1.00 33.33 103 SER A O 1
ATOM 782 N N . PHE A 1 104 ? -16.203 18.140 -22.191 1.00 24.43 104 PHE A N 1
ATOM 783 C CA . PHE A 1 104 ? -17.132 17.321 -22.963 1.00 26.65 104 PHE A CA 1
ATOM 784 C C . PHE A 1 104 ? -16.887 17.479 -24.455 1.00 26.02 104 PHE A C 1
ATOM 785 O O . PHE A 1 104 ? -16.942 16.493 -25.196 1.00 31.68 104 PHE A O 1
ATOM 793 N N . ALA A 1 105 ? -16.622 18.706 -24.923 1.00 28.86 105 ALA A N 1
ATOM 794 C CA . ALA A 1 105 ? -16.293 18.887 -26.342 1.00 30.24 105 ALA A CA 1
ATOM 795 C C . ALA A 1 105 ? -14.918 18.321 -26.690 1.00 36.56 105 ALA A C 1
ATOM 796 O O . ALA A 1 105 ? -14.744 17.680 -27.735 1.00 31.55 105 ALA A O 1
ATOM 798 N N . TYR A 1 106 ? -13.916 18.599 -25.850 1.00 29.02 106 TYR A N 1
ATOM 799 C CA . TYR A 1 106 ? -12.542 18.265 -26.190 1.00 24.10 106 TYR A CA 1
ATOM 800 C C . TYR A 1 106 ? -12.294 16.752 -26.149 1.00 29.94 106 TYR A C 1
ATOM 801 O O . TYR A 1 106 ? -11.668 16.220 -27.079 1.00 25.12 106 TYR A O 1
ATOM 810 N N . MET A 1 107 ? -12.751 16.032 -25.107 1.00 30.82 107 MET A N 1
ATOM 811 C CA . MET A 1 107 ? -12.301 14.645 -24.953 1.00 31.37 107 MET A CA 1
ATOM 812 C C . MET A 1 107 ? -12.603 13.815 -26.191 1.00 31.31 107 MET A C 1
ATOM 813 O O . MET A 1 107 ? -11.707 13.076 -26.635 1.00 32.25 107 MET A O 1
ATOM 818 N N . PRO A 1 108 ? -13.823 13.896 -26.768 1.00 29.24 108 PRO A N 1
ATOM 819 C CA . PRO A 1 108 ? -14.167 13.126 -27.968 1.00 34.52 108 PRO A CA 1
ATOM 820 C C . PRO A 1 108 ? -13.169 13.402 -29.102 1.00 29.65 108 PRO A C 1
ATOM 821 O O . PRO A 1 108 ? -13.167 12.665 -30.072 1.00 28.61 108 PRO A O 1
ATOM 825 N N . THR A 1 109 ? -12.355 14.452 -28.948 1.00 26.96 109 THR A N 1
ATOM 826 C CA . THR A 1 109 ? -11.344 14.828 -29.973 1.00 32.30 109 THR A CA 1
ATOM 827 C C . THR A 1 109 ? -10.174 13.839 -29.924 1.00 32.29 109 THR A C 1
ATOM 828 O O . THR A 1 109 ? -9.585 13.571 -30.990 1.00 22.67 109 THR A O 1
ATOM 832 N N . LEU A 1 110 ? -9.859 13.325 -28.730 1.00 24.57 110 LEU A N 1
ATOM 833 C CA . LEU A 1 110 ? -8.746 12.352 -28.559 1.00 19.63 110 LEU A CA 1
ATOM 834 C C . LEU A 1 110 ? -8.923 11.207 -29.562 1.00 25.02 110 LEU A C 1
ATOM 835 O O . LEU A 1 110 ? -7.902 10.637 -29.996 1.00 25.60 110 LEU A O 1
ATOM 840 N N . GLY A 1 111 ? -10.175 10.893 -29.909 1.00 34.11 111 GLY A N 1
ATOM 841 C CA . GLY A 1 111 ? -10.476 9.830 -30.856 1.00 20.91 111 GLY A CA 1
ATOM 842 C C . GLY A 1 111 ? -10.701 10.330 -32.272 1.00 24.01 111 GLY A C 1
ATOM 843 O O . GLY A 1 111 ? -10.316 9.657 -33.247 1.00 20.76 111 GLY A O 1
ATOM 844 N N . LEU A 1 112 ? -11.356 11.499 -32.409 1.00 20.66 112 LEU A N 1
ATOM 845 C CA . LEU A 1 112 ? -11.693 12.013 -33.741 1.00 24.78 112 LEU A CA 1
ATOM 846 C C . LEU A 1 112 ? -10.454 12.290 -34.593 1.00 26.59 112 LEU A C 1
ATOM 847 O O . LEU A 1 112 ? -10.474 12.079 -35.812 1.00 25.91 112 LEU A O 1
ATOM 852 N N . ILE A 1 113 ? -9.379 12.796 -33.981 1.00 26.19 113 ILE A N 1
ATOM 853 C CA . ILE A 1 113 ? -8.171 13.081 -34.749 1.00 25.23 113 ILE A CA 1
ATOM 854 C C . ILE A 1 113 ? -7.587 11.794 -35.318 1.00 25.44 113 ILE A C 1
ATOM 855 O O . ILE A 1 113 ? -7.163 11.764 -36.483 1.00 31.23 113 ILE A O 1
ATOM 860 N N . ASN A 1 114 ? -7.575 10.706 -34.517 1.00 26.51 114 ASN A N 1
ATOM 861 C CA . ASN A 1 114 ? -7.087 9.417 -35.010 1.00 19.29 114 ASN A CA 1
ATOM 862 C C . ASN A 1 114 ? -7.955 8.941 -36.153 1.00 23.47 114 ASN A C 1
ATOM 863 O O . ASN A 1 114 ? -7.440 8.508 -37.200 1.00 22.04 114 ASN A O 1
ATOM 868 N N . THR A 1 115 ? -9.281 9.081 -35.994 1.00 21.04 115 THR A N 1
ATOM 869 C CA . THR A 1 115 ? -10.164 8.672 -37.078 1.00 21.40 115 THR A CA 1
ATOM 870 C C . THR A 1 115 ? -9.861 9.464 -38.333 1.00 22.61 115 THR A C 1
ATOM 871 O O . THR A 1 115 ? -9.695 8.879 -39.413 1.00 26.46 115 THR A O 1
ATOM 875 N N . ILE A 1 116 ? -9.698 10.792 -38.184 1.00 21.26 116 ILE A N 1
ATOM 876 C CA . ILE A 1 116 ? -9.527 11.678 -39.337 1.00 29.20 116 ILE A CA 1
ATOM 877 C C . ILE A 1 116 ? -8.284 11.282 -40.105 1.00 27.94 116 ILE A C 1
ATOM 878 O O . ILE A 1 116 ? -8.311 11.095 -41.332 1.00 25.65 116 ILE A O 1
ATOM 883 N N . SER A 1 117 ? -7.192 11.083 -39.368 1.00 27.18 117 SER A N 1
ATOM 884 C CA . SER A 1 117 ? -5.904 10.834 -39.984 1.00 27.49 117 SER A CA 1
ATOM 885 C C . SER A 1 117 ? -5.828 9.460 -40.641 1.00 25.57 117 SER A C 1
ATOM 886 O O . SER A 1 117 ? -5.270 9.336 -41.736 1.00 26.64 117 SER A O 1
ATOM 889 N N . TYR A 1 118 ? -6.431 8.429 -40.044 1.00 29.01 118 TYR A N 1
ATOM 890 C CA . TYR A 1 118 ? -6.334 7.115 -40.671 1.00 29.00 118 TYR A CA 1
ATOM 891 C C . TYR A 1 118 ? -6.927 7.142 -42.064 1.00 27.10 118 TYR A C 1
ATOM 892 O O . TYR A 1 118 ? -6.268 6.751 -43.036 1.00 30.51 118 TYR A O 1
ATOM 901 N N . TYR A 1 119 ? -8.148 7.671 -42.179 1.00 25.05 119 TYR A N 1
ATOM 902 C CA . TYR A 1 119 ? -8.865 7.678 -43.444 1.00 22.14 119 TYR A CA 1
ATOM 903 C C . TYR A 1 119 ? -8.232 8.646 -44.438 1.00 32.30 119 TYR A C 1
ATOM 904 O O . TYR A 1 119 ? -8.188 8.356 -45.642 1.00 36.24 119 TYR A O 1
ATOM 913 N N . ARG A 1 120 ? -7.702 9.780 -43.958 1.00 24.55 120 ARG A N 1
ATOM 914 C CA . ARG A 1 120 ? -7.030 10.698 -44.864 1.00 26.63 120 ARG A CA 1
ATOM 915 C C . ARG A 1 120 ? -5.735 10.090 -45.422 1.00 27.34 120 ARG A C 1
ATOM 916 O O . ARG A 1 120 ? -5.454 10.233 -46.620 1.00 34.64 120 ARG A O 1
ATOM 924 N N . LEU A 1 121 ? -4.965 9.361 -44.592 1.00 24.24 121 LEU A N 1
ATOM 925 C CA . LEU A 1 121 ? -3.750 8.695 -45.057 1.00 19.72 121 LEU A CA 1
ATOM 926 C C . LEU A 1 121 ? -4.059 7.546 -46.003 1.00 25.47 121 LEU A C 1
ATOM 927 O O . LEU A 1 121 ? -3.315 7.316 -46.967 1.00 29.01 121 LEU A O 1
ATOM 932 N N . GLN A 1 122 ? -5.122 6.783 -45.717 1.00 27.40 122 GLN A N 1
ATOM 933 C CA . GLN A 1 122 ? -5.530 5.712 -46.616 1.00 19.27 122 GLN A CA 1
ATOM 934 C C . GLN A 1 122 ? -6.013 6.272 -47.942 1.00 23.32 122 GLN A C 1
ATOM 935 O O . GLN A 1 122 ? -5.809 5.657 -48.994 1.00 25.04 122 GLN A O 1
ATOM 941 N N . ASN A 1 123 ? -6.690 7.424 -47.902 1.00 27.92 123 ASN A N 1
ATOM 942 C CA . ASN A 1 123 ? -7.191 8.049 -49.117 1.00 22.83 123 ASN A CA 1
ATOM 943 C C . ASN A 1 123 ? -6.039 8.333 -50.067 1.00 35.88 123 ASN A C 1
ATOM 944 O O . ASN A 1 123 ? -6.112 8.014 -51.262 1.00 36.56 123 ASN A O 1
ATOM 949 N N . ALA A 1 124 ? -4.932 8.851 -49.525 1.00 25.44 124 ALA A N 1
ATOM 950 C CA . ALA A 1 124 ? -3.747 9.191 -50.294 1.00 24.28 124 ALA A CA 1
ATOM 951 C C . ALA A 1 124 ? -2.887 7.984 -50.659 1.00 26.04 124 ALA A C 1
ATOM 952 O O . ALA A 1 124 ? -1.880 8.151 -51.353 1.00 29.80 124 ALA A O 1
ATOM 954 N N . GLY A 1 125 ? -3.230 6.783 -50.213 1.00 23.89 125 GLY A N 1
ATOM 955 C CA . GLY A 1 125 ? -2.369 5.654 -50.488 1.00 23.15 125 GLY A CA 1
ATOM 956 C C . GLY A 1 125 ? -1.134 5.598 -49.619 1.00 28.59 125 GLY A C 1
ATOM 957 O O . GLY A 1 125 ? -0.083 5.157 -50.083 1.00 33.37 125 GLY A O 1
ATOM 958 N N . MET A 1 126 ? -1.223 6.065 -48.382 1.00 20.71 126 MET A N 1
ATOM 959 C CA . MET A 1 126 ? -0.085 6.082 -47.488 1.00 24.11 126 MET A CA 1
ATOM 960 C C . MET A 1 126 ? -0.149 4.921 -46.495 1.00 26.98 126 MET A C 1
ATOM 961 O O . MET A 1 126 ? -1.194 4.305 -46.267 1.00 21.09 126 MET A O 1
ATOM 966 N N . ASP A 1 127 ? 1.017 4.628 -45.922 1.00 26.53 127 ASP A N 1
ATOM 967 C CA . ASP A 1 127 ? 1.219 3.549 -44.956 1.00 26.17 127 ASP A CA 1
ATOM 968 C C . ASP A 1 127 ? 0.770 4.033 -43.580 1.00 30.74 127 ASP A C 1
ATOM 969 O O . ASP A 1 127 ? 1.416 4.892 -42.979 1.00 30.66 127 ASP A O 1
ATOM 974 N N . ILE A 1 128 ? -0.339 3.494 -43.086 1.00 31.31 128 ILE A N 1
ATOM 975 C CA . ILE A 1 128 ? -0.858 3.913 -41.792 1.00 29.18 128 ILE A CA 1
ATOM 976 C C . ILE A 1 128 ? 0.074 3.478 -40.659 1.00 30.96 128 ILE A C 1
ATOM 977 O O . ILE A 1 128 ? 0.305 4.236 -39.706 1.00 35.96 128 ILE A O 1
ATOM 982 N N . VAL A 1 129 ? 0.672 2.289 -40.786 1.00 27.11 129 VAL A N 1
ATOM 983 C CA . VAL A 1 129 ? 1.419 1.661 -39.697 1.00 33.88 129 VAL A CA 1
ATOM 984 C C . VAL A 1 129 ? 2.701 2.422 -39.387 1.00 28.98 129 VAL A C 1
ATOM 985 O O . VAL A 1 129 ? 3.115 2.520 -38.221 1.00 25.73 129 VAL A O 1
ATOM 989 N N . THR A 1 130 ? 3.366 2.932 -40.423 1.00 28.49 130 THR A N 1
ATOM 990 C CA . THR A 1 130 ? 4.602 3.682 -40.281 1.00 27.26 130 THR A CA 1
ATOM 991 C C . THR A 1 130 ? 4.397 5.189 -40.237 1.00 30.87 130 THR A C 1
ATOM 992 O O . THR A 1 130 ? 5.280 5.906 -39.757 1.00 31.51 130 THR A O 1
ATOM 996 N N . ASP A 1 131 ? 3.286 5.698 -40.761 1.00 35.69 131 ASP A N 1
ATOM 997 C CA . ASP A 1 131 ? 3.066 7.135 -40.781 1.00 27.88 131 ASP A CA 1
ATOM 998 C C . ASP A 1 131 ? 2.295 7.674 -39.581 1.00 32.18 131 ASP A C 1
ATOM 999 O O . ASP A 1 131 ? 2.386 8.874 -39.310 1.00 27.01 131 ASP A O 1
ATOM 1004 N N . PHE A 1 132 ? 1.579 6.844 -38.830 1.00 32.03 132 PHE A N 1
ATOM 1005 C CA . PHE A 1 132 ? 0.968 7.401 -37.630 1.00 28.57 132 PHE A CA 1
ATOM 1006 C C . PHE A 1 132 ? 1.987 7.850 -36.569 1.00 26.17 132 PHE A C 1
ATOM 1007 O O . PHE A 1 132 ? 1.781 8.887 -35.942 1.00 21.98 132 PHE A O 1
ATOM 1015 N N . PRO A 1 133 ? 3.050 7.103 -36.274 1.00 26.39 133 PRO A N 1
ATOM 1016 C CA . PRO A 1 133 ? 3.960 7.529 -35.192 1.00 23.70 133 PRO A CA 1
ATOM 1017 C C . PRO A 1 133 ? 4.611 8.887 -35.437 1.00 30.97 133 PRO A C 1
ATOM 1018 O O . PRO A 1 133 ? 4.798 9.621 -34.453 1.00 33.27 133 PRO A O 1
ATOM 1022 N N . PRO A 1 134 ? 5.033 9.241 -36.681 1.00 29.69 134 PRO A N 1
ATOM 1023 C CA . PRO A 1 134 ? 5.556 10.605 -36.907 1.00 27.12 134 PRO A CA 1
ATOM 1024 C C . PRO A 1 134 ? 4.525 11.704 -36.737 1.00 25.82 134 PRO A C 1
ATOM 1025 O O . PRO A 1 134 ? 4.908 12.824 -36.387 1.00 24.45 134 PRO A O 1
ATOM 1029 N N . ILE A 1 135 ? 3.251 11.445 -37.066 1.00 23.93 135 ILE A N 1
ATOM 1030 C CA . ILE A 1 135 ? 2.194 12.438 -36.837 1.00 24.82 135 ILE A CA 1
ATOM 1031 C C . ILE A 1 135 ? 1.881 12.583 -35.345 1.00 20.74 135 ILE A C 1
ATOM 1032 O O . ILE A 1 135 ? 1.864 13.699 -34.821 1.00 26.20 135 ILE A O 1
ATOM 1037 N N . ARG A 1 136 ? 1.655 11.474 -34.632 1.00 27.67 136 ARG A N 1
ATOM 1038 C CA . ARG A 1 136 ? 1.207 11.558 -33.241 1.00 33.76 136 ARG A CA 1
ATOM 1039 C C . ARG A 1 136 ? 2.214 12.291 -32.363 1.00 30.58 136 ARG A C 1
ATOM 1040 O O . ARG A 1 136 ? 1.829 12.915 -31.365 1.00 29.38 136 ARG A O 1
ATOM 1048 N N . ILE A 1 137 ? 3.496 12.267 -32.739 1.00 29.45 137 ILE A N 1
ATOM 1049 C CA . ILE A 1 137 ? 4.545 12.830 -31.890 1.00 27.52 137 ILE A CA 1
ATOM 1050 C C . ILE A 1 137 ? 4.516 14.347 -31.870 1.00 22.25 137 ILE A C 1
ATOM 1051 O O . ILE A 1 137 ? 4.967 14.968 -30.898 1.00 20.57 137 ILE A O 1
ATOM 1056 N N . TRP A 1 138 ? 4.047 14.971 -32.950 1.00 23.93 138 TRP A N 1
ATOM 1057 C CA . TRP A 1 138 ? 3.916 16.422 -32.956 1.00 20.49 138 TRP A CA 1
ATOM 1058 C C . TRP A 1 138 ? 2.904 16.890 -31.924 1.00 22.04 138 TRP A C 1
ATOM 1059 O O . TRP A 1 138 ? 2.955 18.036 -31.484 1.00 22.40 138 TRP A O 1
ATOM 1070 N N . GLY A 1 139 ? 1.954 16.039 -31.557 1.00 32.71 139 GLY A N 1
ATOM 1071 C CA . GLY A 1 139 ? 1.051 16.417 -30.496 1.00 24.22 139 GLY A CA 1
ATOM 1072 C C . GLY A 1 139 ? 1.765 16.606 -29.180 1.00 20.64 139 GLY A C 1
ATOM 1073 O O . GLY A 1 139 ? 1.531 17.588 -28.478 1.00 23.37 139 GLY A O 1
ATOM 1074 N N . THR A 1 140 ? 2.639 15.673 -28.823 1.00 21.42 140 THR A N 1
ATOM 1075 C CA . THR A 1 140 ? 3.431 15.866 -27.619 1.00 20.68 140 THR A CA 1
ATOM 1076 C C . THR A 1 140 ? 4.388 17.046 -27.786 1.00 23.44 140 THR A C 1
ATOM 1077 O O . THR A 1 140 ? 4.621 17.811 -26.835 1.00 32.11 140 THR A O 1
ATOM 1081 N N . ILE A 1 141 ? 4.945 17.217 -28.988 1.00 18.87 141 ILE A N 1
ATOM 1082 C CA . ILE A 1 141 ? 5.807 18.371 -29.224 1.00 22.72 141 ILE A CA 1
ATOM 1083 C C . ILE A 1 141 ? 5.036 19.667 -28.975 1.00 26.08 141 ILE A C 1
ATOM 1084 O O . ILE A 1 141 ? 5.512 20.556 -28.261 1.00 32.57 141 ILE A O 1
ATOM 1089 N N . GLY A 1 142 ? 3.800 19.748 -29.489 1.00 20.12 142 GLY A N 1
ATOM 1090 C CA . GLY A 1 142 ? 2.934 20.902 -29.264 1.00 22.47 142 GLY A CA 1
ATOM 1091 C C . GLY A 1 142 ? 2.540 21.102 -27.809 1.00 26.69 142 GLY A C 1
ATOM 1092 O O . GLY A 1 142 ? 2.544 22.227 -27.311 1.00 25.85 142 GLY A O 1
ATOM 1093 N N . PHE A 1 143 ? 2.182 20.020 -27.111 1.00 26.89 143 PHE A N 1
ATOM 1094 C CA . PHE A 1 143 ? 1.806 20.131 -25.698 1.00 22.59 143 PHE A CA 1
ATOM 1095 C C . PHE A 1 143 ? 2.961 20.721 -24.888 1.00 27.91 143 PHE A C 1
ATOM 1096 O O . PHE A 1 143 ? 2.788 21.723 -24.167 1.00 25.72 143 PHE A O 1
ATOM 1104 N N . ILE A 1 144 ? 4.175 20.186 -25.091 1.00 24.16 144 ILE A N 1
ATOM 1105 C CA . ILE A 1 144 ? 5.330 20.714 -24.372 1.00 26.39 144 ILE A CA 1
ATOM 1106 C C . ILE A 1 144 ? 5.625 22.148 -24.794 1.00 23.13 144 ILE A C 1
ATOM 1107 O O . ILE A 1 144 ? 5.843 23.017 -23.940 1.00 22.90 144 ILE A O 1
ATOM 1112 N N . MET A 1 145 ? 5.566 22.442 -26.098 1.00 21.08 145 MET A N 1
ATOM 1113 C CA . MET A 1 145 ? 5.896 23.791 -26.531 1.00 30.83 145 MET A CA 1
ATOM 1114 C C . MET A 1 145 ? 4.862 24.807 -26.036 1.00 30.24 145 MET A C 1
ATOM 1115 O O . MET A 1 145 ? 5.213 25.952 -25.743 1.00 29.96 145 MET A O 1
ATOM 1120 N N . ALA A 1 146 ? 3.596 24.401 -25.880 1.00 26.34 146 ALA A N 1
ATOM 1121 C CA . ALA A 1 146 ? 2.619 25.304 -25.273 1.00 31.77 146 ALA A CA 1
ATOM 1122 C C . ALA A 1 146 ? 2.954 25.579 -23.814 1.00 35.26 146 ALA A C 1
ATOM 1123 O O . ALA A 1 146 ? 2.996 26.743 -23.386 1.00 25.69 146 ALA A O 1
ATOM 1125 N N . MET A 1 147 ? 3.245 24.517 -23.054 1.00 32.74 147 MET A N 1
ATOM 1126 C CA . MET A 1 147 ? 3.680 24.701 -21.676 1.00 30.10 147 MET A CA 1
ATOM 1127 C C . MET A 1 147 ? 4.803 25.723 -21.629 1.00 27.80 147 MET A C 1
ATOM 1128 O O . MET A 1 147 ? 4.719 26.736 -20.921 1.00 31.22 147 MET A O 1
ATOM 1133 N N . TRP A 1 148 ? 5.826 25.503 -22.467 1.00 26.72 148 TRP A N 1
ATOM 1134 C CA . TRP A 1 148 ? 7.046 26.307 -22.457 1.00 28.50 148 TRP A CA 1
ATOM 1135 C C . TRP A 1 148 ? 6.778 27.757 -22.847 1.00 25.00 148 TRP A C 1
ATOM 1136 O O . TRP A 1 148 ? 7.220 28.677 -22.156 1.00 24.61 148 TRP A O 1
ATOM 1147 N N . VAL A 1 149 ? 6.053 27.987 -23.945 1.00 30.81 149 VAL A N 1
ATOM 1148 C CA . VAL A 1 149 ? 5.813 29.356 -24.404 1.00 30.51 149 VAL A CA 1
ATOM 1149 C C . VAL A 1 149 ? 4.931 30.119 -23.418 1.00 32.09 149 VAL A C 1
ATOM 1150 O O . VAL A 1 149 ? 5.209 31.290 -23.113 1.00 26.45 149 VAL A O 1
ATOM 1154 N N . VAL A 1 150 ? 3.868 29.487 -22.896 1.00 23.78 150 VAL A N 1
ATOM 1155 C CA . VAL A 1 150 ? 3.058 30.175 -21.895 1.00 22.75 150 VAL A CA 1
ATOM 1156 C C . VAL A 1 150 ? 3.896 30.504 -20.657 1.00 26.28 150 VAL A C 1
ATOM 1157 O O . VAL A 1 150 ? 3.806 31.617 -20.110 1.00 25.22 150 VAL A O 1
ATOM 1161 N N . SER A 1 151 ? 4.769 29.564 -20.235 1.00 30.46 151 SER A N 1
ATOM 1162 C CA . SER A 1 151 ? 5.629 29.779 -19.068 1.00 27.11 151 SER A CA 1
ATOM 1163 C C . SER A 1 151 ? 6.604 30.921 -19.286 1.00 27.74 151 SER A C 1
ATOM 1164 O O . SER A 1 151 ? 6.813 31.738 -18.385 1.00 31.21 151 SER A O 1
ATOM 1167 N N . LEU A 1 152 ? 7.215 30.976 -20.474 1.00 28.97 152 LEU A N 1
ATOM 1168 C CA . LEU A 1 152 ? 8.172 32.017 -20.844 1.00 29.46 152 LEU A CA 1
ATOM 1169 C C . LEU A 1 152 ? 7.531 33.404 -21.013 1.00 32.73 152 LEU A C 1
ATOM 1170 O O . LEU A 1 152 ? 8.172 34.417 -20.707 1.00 38.02 152 LEU A O 1
ATOM 1175 N N . SER A 1 153 ? 6.289 33.486 -21.520 1.00 30.57 153 SER A N 1
ATOM 1176 C CA . SER A 1 153 ? 5.676 34.801 -21.738 1.00 33.86 153 SER A CA 1
ATOM 1177 C C . SER A 1 153 ? 5.225 35.465 -20.452 1.00 39.09 153 SER A C 1
ATOM 1178 O O . SER A 1 153 ? 4.895 36.658 -20.471 1.00 32.66 153 SER A O 1
ATOM 1181 N N . GLY A 1 154 ? 5.174 34.718 -19.354 1.00 32.06 154 GLY A N 1
ATOM 1182 C CA . GLY A 1 154 ? 4.700 35.225 -18.086 1.00 27.40 154 GLY A CA 1
ATOM 1183 C C . GLY A 1 154 ? 3.242 34.985 -17.822 1.00 22.17 154 GLY A C 1
ATOM 1184 O O . GLY A 1 154 ? 2.663 35.666 -16.975 1.00 27.28 154 GLY A O 1
ATOM 1185 N N . PHE A 1 155 ? 2.626 34.050 -18.533 1.00 32.52 155 PHE A N 1
ATOM 1186 C CA . PHE A 1 155 ? 1.205 33.789 -18.396 1.00 36.78 155 PHE A CA 1
ATOM 1187 C C . PHE A 1 155 ? 0.912 32.593 -17.538 1.00 31.49 155 PHE A C 1
ATOM 1188 O O . PHE A 1 155 ? -0.183 32.037 -17.655 1.00 36.93 155 PHE A O 1
ATOM 1196 N N . GLU A 1 156 ? 1.857 32.158 -16.698 1.00 31.32 156 GLU A N 1
ATOM 1197 C CA . GLU A 1 156 ? 1.559 31.001 -15.860 1.00 37.68 156 GLU A CA 1
ATOM 1198 C C . GLU A 1 156 ? 0.436 31.296 -14.870 1.00 33.06 156 GLU A C 1
ATOM 1199 O O . GLU A 1 156 ? -0.485 30.484 -14.709 1.00 25.38 156 GLU A O 1
ATOM 1205 N N . LEU A 1 157 ? 0.434 32.498 -14.299 1.00 38.98 157 LEU A N 1
ATOM 1206 C CA . LEU A 1 157 ? -0.546 32.895 -13.304 1.00 31.60 157 LEU A CA 1
ATOM 1207 C C . LEU A 1 157 ? -1.702 33.694 -13.898 1.00 33.51 157 LEU A C 1
ATOM 1208 O O . LEU A 1 157 ? -2.551 34.175 -13.143 1.00 35.75 157 LEU A O 1
ATOM 1213 N N . SER A 1 158 ? -1.805 33.788 -15.222 1.00 36.59 158 SER A N 1
ATOM 1214 C CA . SER A 1 158 ? -2.811 34.636 -15.851 1.00 33.88 158 SER A CA 1
ATOM 1215 C C . SER A 1 158 ? -3.905 33.821 -16.509 1.00 34.63 158 SER A C 1
ATOM 1216 O O . SER A 1 158 ? -3.881 32.593 -16.561 1.00 31.77 158 SER A O 1
ATOM 1219 N N . HIS A 1 159 ? -4.922 34.550 -16.927 1.00 37.66 159 HIS A N 1
ATOM 1220 C CA . HIS A 1 159 ? -6.007 34.025 -17.731 1.00 37.90 159 HIS A CA 1
ATOM 1221 C C . HIS A 1 159 ? -5.690 34.207 -19.207 1.00 32.51 159 HIS A C 1
ATOM 1222 O O . HIS A 1 159 ? -6.518 33.892 -20.072 1.00 33.25 159 HIS A O 1
ATOM 1229 N N . MET A 1 160 ? -4.500 34.729 -19.495 1.00 28.68 160 MET A N 1
ATOM 1230 C CA . MET A 1 160 ? -4.061 34.834 -20.866 1.00 28.41 160 MET A CA 1
ATOM 1231 C C . MET A 1 160 ? -3.867 33.459 -21.460 1.00 26.57 160 MET A C 1
ATOM 1232 O O . MET A 1 160 ? -4.158 33.271 -22.633 1.00 35.33 160 MET A O 1
ATOM 1237 N N . GLN A 1 161 ? -3.406 32.491 -20.666 1.00 29.60 161 GLN A N 1
ATOM 1238 C CA . GLN A 1 161 ? -3.249 31.129 -21.154 1.00 22.93 161 GLN A CA 1
ATOM 1239 C C . GLN A 1 161 ? -4.565 30.609 -21.681 1.00 17.33 161 GLN A C 1
ATOM 1240 O O . GLN A 1 161 ? -4.593 29.840 -22.638 1.00 17.90 161 GLN A O 1
ATOM 1246 N N . LEU A 1 162 ? -5.671 30.979 -21.030 1.00 23.56 162 LEU A N 1
ATOM 1247 C CA . LEU A 1 162 ? -6.981 30.568 -21.521 1.00 30.34 162 LEU A CA 1
ATOM 1248 C C . LEU A 1 162 ? -7.307 31.242 -22.838 1.00 31.74 162 LEU A C 1
ATOM 1249 O O . LEU A 1 162 ? -7.930 30.626 -23.708 1.00 35.14 162 LEU A O 1
ATOM 1254 N N . TYR A 1 163 ? -6.884 32.501 -23.009 1.00 29.49 163 TYR A N 1
ATOM 1255 C CA . TYR A 1 163 ? -7.021 33.147 -24.310 1.00 25.91 163 TYR A CA 1
ATOM 1256 C C . TYR A 1 163 ? -6.119 32.492 -25.350 1.00 27.46 163 TYR A C 1
ATOM 1257 O O . TYR A 1 163 ? -6.502 32.374 -26.513 1.00 29.30 163 TYR A O 1
ATOM 1266 N N . ILE A 1 164 ? -4.915 32.079 -24.949 1.00 28.14 164 ILE A N 1
ATOM 1267 C CA . ILE A 1 164 ? -3.995 31.371 -25.836 1.00 27.23 164 ILE A CA 1
ATOM 1268 C C . ILE A 1 164 ? -4.627 30.066 -26.306 1.00 25.99 164 ILE A C 1
ATOM 1269 O O . ILE A 1 164 ? -4.548 29.703 -27.486 1.00 37.81 164 ILE A O 1
ATOM 1274 N N . GLY A 1 165 ? -5.289 29.363 -25.384 1.00 28.39 165 GLY A N 1
ATOM 1275 C CA . GLY A 1 165 ? -6.019 28.151 -25.720 1.00 31.63 165 GLY A CA 1
ATOM 1276 C C . GLY A 1 165 ? -7.228 28.430 -26.588 1.00 26.43 165 GLY A C 1
ATOM 1277 O O . GLY A 1 165 ? -7.547 27.653 -27.487 1.00 28.38 165 GLY A O 1
ATOM 1278 N N . ALA A 1 166 ? -7.931 29.524 -26.314 1.00 21.24 166 ALA A N 1
ATOM 1279 C CA . ALA A 1 166 ? -9.063 29.910 -27.143 1.00 27.22 166 ALA A CA 1
ATOM 1280 C C . ALA A 1 166 ? -8.623 30.234 -28.572 1.00 30.77 166 ALA A C 1
ATOM 1281 O O . ALA A 1 166 ? -9.219 29.755 -29.550 1.00 23.66 166 ALA A O 1
ATOM 1283 N N . ALA A 1 167 ? -7.540 31.005 -28.706 1.00 33.21 167 ALA A N 1
ATOM 1284 C CA . ALA A 1 167 ? -7.003 31.349 -30.014 1.00 30.27 167 ALA A CA 1
ATOM 1285 C C . ALA A 1 167 ? -6.492 30.117 -30.751 1.00 34.46 167 ALA A C 1
ATOM 1286 O O . ALA A 1 167 ? -6.746 29.963 -31.954 1.00 30.67 167 ALA A O 1
ATOM 1288 N N . LEU A 1 168 ? -5.813 29.207 -30.048 1.00 27.42 168 LEU A N 1
ATOM 1289 C CA . LEU A 1 168 ? -5.292 28.038 -30.733 1.00 25.51 168 LEU A CA 1
ATOM 1290 C C . LEU A 1 168 ? -6.403 27.063 -31.100 1.00 23.78 168 LEU A C 1
ATOM 1291 O O . LEU A 1 168 ? -6.339 26.421 -32.154 1.00 33.60 168 LEU A O 1
ATOM 1296 N N . SER A 1 169 ? -7.464 26.987 -30.294 1.00 24.00 169 SER A N 1
ATOM 1297 C CA . SER A 1 169 ? -8.641 26.218 -30.696 1.00 30.66 169 SER A CA 1
ATOM 1298 C C . SER A 1 169 ? -9.299 26.812 -31.938 1.00 28.31 169 SER A C 1
ATOM 1299 O O . SER A 1 169 ? -9.759 26.075 -32.824 1.00 31.85 169 SER A O 1
ATOM 1302 N N . ALA A 1 170 ? -9.395 28.148 -32.003 1.00 22.62 170 ALA A N 1
ATOM 1303 C CA . ALA A 1 170 ? -10.005 28.785 -33.170 1.00 23.54 170 ALA A CA 1
ATOM 1304 C C . ALA A 1 170 ? -9.169 28.574 -34.438 1.00 25.59 170 ALA A C 1
ATOM 1305 O O . ALA A 1 170 ? -9.714 28.246 -35.510 1.00 21.08 170 ALA A O 1
ATOM 1307 N N . ILE A 1 171 ? -7.841 28.722 -34.331 1.00 27.13 171 ILE A N 1
ATOM 1308 C CA . ILE A 1 171 ? -6.987 28.458 -35.490 1.00 26.32 171 ILE A CA 1
ATOM 1309 C C . ILE A 1 171 ? -7.095 26.993 -35.878 1.00 27.91 171 ILE A C 1
ATOM 1310 O O . ILE A 1 171 ? -7.104 26.643 -37.066 1.00 27.84 171 ILE A O 1
ATOM 1315 N N . LEU A 1 172 ? -7.233 26.116 -34.882 1.00 27.31 172 LEU A N 1
ATOM 1316 C CA . LEU A 1 172 ? -7.392 24.705 -35.188 1.00 29.74 172 LEU A CA 1
ATOM 1317 C C . LEU A 1 172 ? -8.662 24.469 -35.989 1.00 23.74 172 LEU A C 1
ATOM 1318 O O . LEU A 1 172 ? -8.625 23.760 -36.992 1.00 21.17 172 LEU A O 1
ATOM 1323 N N . VAL A 1 173 ? -9.773 25.113 -35.598 1.00 21.04 173 VAL A N 1
ATOM 1324 C CA . VAL A 1 173 ? -11.032 25.053 -36.358 1.00 22.95 173 VAL A CA 1
ATOM 1325 C C . VAL A 1 173 ? -10.787 25.419 -37.818 1.00 27.73 173 VAL A C 1
ATOM 1326 O O . VAL A 1 173 ? -11.072 24.642 -38.743 1.00 23.73 173 VAL A O 1
ATOM 1330 N N . LEU A 1 174 ? -10.214 26.603 -38.049 1.00 29.15 174 LEU A N 1
ATOM 1331 C CA . LEU A 1 174 ? -10.227 27.096 -39.417 1.00 28.16 174 LEU A CA 1
ATOM 1332 C C . LEU A 1 174 ? -9.197 26.370 -40.285 1.00 31.72 174 LEU A C 1
ATOM 1333 O O . LEU A 1 174 ? -9.428 26.163 -41.486 1.00 37.25 174 LEU A O 1
ATOM 1338 N N . PHE A 1 175 ? -8.115 25.871 -39.684 1.00 29.17 175 PHE A N 1
ATOM 1339 C CA . PHE A 1 175 ? -7.249 24.948 -40.399 1.00 26.89 175 PHE A CA 1
ATOM 1340 C C . PHE A 1 175 ? -7.946 23.619 -40.603 1.00 24.32 175 PHE A C 1
ATOM 1341 O O . PHE A 1 175 ? -7.638 22.889 -41.551 1.00 24.13 175 PHE A O 1
ATOM 1349 N N . THR A 1 176 ? -8.866 23.285 -39.708 1.00 28.68 176 THR A N 1
ATOM 1350 C CA . THR A 1 176 ? -9.559 22.013 -39.811 1.00 35.81 176 THR A CA 1
ATOM 1351 C C . THR A 1 176 ? -10.437 21.983 -41.052 1.00 26.16 176 THR A C 1
ATOM 1352 O O . THR A 1 176 ? -10.658 20.914 -41.642 1.00 22.41 176 THR A O 1
ATOM 1356 N N . LEU A 1 177 ? -10.929 23.153 -41.472 1.00 34.38 177 LEU A N 1
ATOM 1357 C CA . LEU A 1 177 ? -11.726 23.214 -42.699 1.00 33.52 177 LEU A CA 1
ATOM 1358 C C . LEU A 1 177 ? -10.958 22.666 -43.908 1.00 28.60 177 LEU A C 1
ATOM 1359 O O . LEU A 1 177 ? -11.510 21.913 -44.725 1.00 23.65 177 LEU A O 1
ATOM 1364 N N . THR A 1 178 ? -9.675 23.018 -44.018 1.00 27.37 178 THR A N 1
ATOM 1365 C CA . THR A 1 178 ? -8.887 22.718 -45.206 1.00 24.29 178 THR A CA 1
ATOM 1366 C C . THR A 1 178 ? -8.726 21.222 -45.491 1.00 24.03 178 THR A C 1
ATOM 1367 O O . THR A 1 178 ? -8.354 20.860 -46.618 1.00 23.39 178 THR A O 1
ATOM 1371 N N . LEU A 1 179 ? -8.964 20.359 -44.499 1.00 28.97 179 LEU A N 1
ATOM 1372 C CA . LEU A 1 179 ? -8.760 18.916 -44.642 1.00 28.20 179 LEU A CA 1
ATOM 1373 C C . LEU A 1 179 ? -9.564 18.338 -45.817 1.00 32.48 179 LEU A C 1
ATOM 1374 O O . LEU A 1 179 ? -10.680 18.788 -46.111 1.00 38.06 179 LEU A O 1
ATOM 1379 N N . PRO A 1 180 ? -9.042 17.300 -46.474 1.00 32.43 180 PRO A N 1
ATOM 1380 C CA . PRO A 1 180 ? -9.757 16.703 -47.608 1.00 26.54 180 PRO A CA 1
ATOM 1381 C C . PRO A 1 180 ? -11.109 16.156 -47.190 1.00 27.25 180 PRO A C 1
ATOM 1382 O O . PRO A 1 180 ? -11.332 15.850 -46.024 1.00 35.89 180 PRO A O 1
ATOM 1386 N N . HIS A 1 181 ? -12.043 16.096 -48.137 1.00 39.85 181 HIS A N 1
ATOM 1387 C CA . HIS A 1 181 ? -13.332 15.456 -47.877 1.00 34.61 181 HIS A CA 1
ATOM 1388 C C . HIS A 1 181 ? -13.193 13.932 -47.991 1.00 33.23 181 HIS A C 1
ATOM 1389 O O . HIS A 1 181 ? -12.563 13.432 -48.928 1.00 38.00 181 HIS A O 1
ATOM 1396 N N . ILE A 1 182 ? -13.725 13.192 -47.017 1.00 39.42 182 ILE A N 1
ATOM 1397 C CA . ILE A 1 182 ? -13.768 11.732 -47.072 1.00 36.43 182 ILE A CA 1
ATOM 1398 C C . ILE A 1 182 ? -15.209 11.321 -46.820 1.00 33.07 182 ILE A C 1
ATOM 1399 O O . ILE A 1 182 ? -15.764 11.628 -45.764 1.00 35.59 182 ILE A O 1
ATOM 1404 N N . PRO A 1 183 ? -15.855 10.582 -47.724 1.00 40.42 183 PRO A N 1
ATOM 1405 C CA . PRO A 1 183 ? -17.226 10.122 -47.453 1.00 37.31 183 PRO A CA 1
ATOM 1406 C C . PRO A 1 183 ? -17.317 9.196 -46.245 1.00 32.22 183 PRO A C 1
ATOM 1407 O O . PRO A 1 183 ? -16.557 8.235 -46.112 1.00 31.45 183 PRO A O 1
ATOM 1411 N N . VAL A 1 184 ? -18.315 9.457 -45.397 1.00 31.19 184 VAL A N 1
ATOM 1412 C CA . VAL A 1 184 ? -18.504 8.617 -44.231 1.00 32.14 184 VAL A CA 1
ATOM 1413 C C . VAL A 1 184 ? -18.849 7.189 -44.658 1.00 35.86 184 VAL A C 1
ATOM 1414 O O . VAL A 1 184 ? -18.766 6.264 -43.843 1.00 37.72 184 VAL A O 1
ATOM 1418 N N . ALA A 1 185 ? -19.284 6.999 -45.914 1.00 38.42 185 ALA A N 1
ATOM 1419 C CA . ALA A 1 185 ? -19.523 5.657 -46.429 1.00 28.02 185 ALA A CA 1
ATOM 1420 C C . ALA A 1 185 ? -18.222 4.880 -46.481 1.00 32.78 185 ALA A C 1
ATOM 1421 O O . ALA A 1 185 ? -18.194 3.677 -46.191 1.00 35.77 185 ALA A O 1
ATOM 1423 N N . LYS A 1 186 ? -17.125 5.569 -46.805 1.00 30.10 186 LYS A N 1
ATOM 1424 C CA . LYS A 1 186 ? -15.798 4.966 -46.876 1.00 27.41 186 LYS A CA 1
ATOM 1425 C C . LYS A 1 186 ? -15.297 4.522 -45.500 1.00 33.84 186 LYS A C 1
ATOM 1426 O O . LYS A 1 186 ? -14.327 3.763 -45.412 1.00 36.44 186 LYS A O 1
ATOM 1432 N N . GLN A 1 187 ? -15.922 4.999 -44.426 1.00 35.51 187 GLN A N 1
ATOM 1433 C CA . GLN A 1 187 ? -15.525 4.716 -43.057 1.00 28.48 187 GLN A CA 1
ATOM 1434 C C . GLN A 1 187 ? -16.276 3.540 -42.477 1.00 35.36 187 GLN A C 1
ATOM 1435 O O . GLN A 1 187 ? -16.166 3.270 -41.278 1.00 37.70 187 GLN A O 1
ATOM 1441 N N . GLN A 1 188 ? -17.041 2.846 -43.295 1.00 36.08 188 GLN A N 1
ATOM 1442 C CA . GLN A 1 188 ? -17.893 1.754 -42.874 1.00 29.33 188 GLN A CA 1
ATOM 1443 C C . GLN A 1 188 ? -17.131 0.433 -42.862 1.00 33.10 188 GLN A C 1
ATOM 1444 O O . GLN A 1 188 ? -15.959 0.352 -43.236 1.00 26.57 188 GLN A O 1
ATOM 1450 N N . ALA A 1 189 ? -17.797 -0.588 -42.322 1.00 42.07 189 ALA A N 1
ATOM 1451 C CA . ALA A 1 189 ? -17.342 -1.965 -42.215 1.00 31.22 189 ALA A CA 1
ATOM 1452 C C . ALA A 1 189 ? -16.282 -2.099 -41.132 1.00 47.05 189 ALA A C 1
ATOM 1453 O O . ALA A 1 189 ? -15.772 -3.209 -40.907 1.00 51.15 189 ALA A O 1
ATOM 1455 N N . ASN A 1 190 ? -15.991 -1.024 -40.401 1.00 43.77 190 ASN A N 1
ATOM 1456 C CA . ASN A 1 190 ? -14.939 -0.981 -39.387 1.00 46.25 190 ASN A CA 1
ATOM 1457 C C . ASN A 1 190 ? -15.618 -0.864 -38.027 1.00 47.45 190 ASN A C 1
ATOM 1458 O O . ASN A 1 190 ? -16.261 0.158 -37.744 1.00 46.20 190 ASN A O 1
ATOM 1463 N N . GLN A 1 191 ? -15.468 -1.895 -37.183 1.00 50.31 191 GLN A N 1
ATOM 1464 C CA . GLN A 1 191 ? -16.105 -1.856 -35.874 1.00 45.18 191 GLN A CA 1
ATOM 1465 C C . GLN A 1 191 ? -15.387 -0.827 -35.024 1.00 41.37 191 GLN A C 1
ATOM 1466 O O . GLN A 1 191 ? -14.154 -0.818 -34.934 1.00 38.26 191 GLN A O 1
ATOM 1472 N N . SER A 1 192 ? -16.178 0.066 -34.434 1.00 34.44 192 SER A N 1
ATOM 1473 C CA . SER A 1 192 ? -15.631 1.161 -33.661 1.00 28.23 192 SER A CA 1
ATOM 1474 C C . SER A 1 192 ? -14.891 0.602 -32.457 1.00 39.44 192 SER A C 1
ATOM 1475 O O . SER A 1 192 ? -15.225 -0.469 -31.937 1.00 43.07 192 SER A O 1
ATOM 1478 N N . TRP A 1 193 ? -13.853 1.314 -32.013 1.00 33.30 193 TRP A N 1
ATOM 1479 C CA . TRP A 1 193 ? -13.270 0.889 -30.749 1.00 40.25 193 TRP A CA 1
ATOM 1480 C C . TRP A 1 193 ? -14.294 1.013 -29.613 1.00 39.47 193 TRP A C 1
ATOM 1481 O O . TRP A 1 193 ? -14.332 0.163 -28.710 1.00 29.82 193 TRP A O 1
ATOM 1492 N N . THR A 1 194 ? -15.172 2.022 -29.696 1.00 42.05 194 THR A N 1
ATOM 1493 C CA . THR A 1 194 ? -16.191 2.263 -28.684 1.00 36.46 194 THR A CA 1
ATOM 1494 C C . THR A 1 194 ? -17.172 1.100 -28.545 1.00 30.40 194 THR A C 1
ATOM 1495 O O . THR A 1 194 ? -17.747 0.913 -27.468 1.00 21.01 194 THR A O 1
ATOM 1499 N N . THR A 1 195 ? -17.387 0.310 -29.608 1.00 36.98 195 THR A N 1
ATOM 1500 C CA . THR A 1 195 ? -18.262 -0.857 -29.473 1.00 37.86 195 THR A CA 1
ATOM 1501 C C . THR A 1 195 ? -17.692 -1.920 -28.518 1.00 32.48 195 THR A C 1
ATOM 1502 O O . THR A 1 195 ? -18.435 -2.792 -28.054 1.00 37.65 195 THR A O 1
ATOM 1506 N N . LEU A 1 196 ? -16.398 -1.884 -28.226 1.00 30.76 196 LEU A N 1
ATOM 1507 C CA . LEU A 1 196 ? -15.828 -2.805 -27.262 1.00 30.80 196 LEU A CA 1
ATOM 1508 C C . LEU A 1 196 ? -15.945 -2.259 -25.843 1.00 27.60 196 LEU A C 1
ATOM 1509 O O . LEU A 1 196 ? -15.471 -2.888 -24.892 1.00 27.93 196 LEU A O 1
ATOM 1514 N N . LEU A 1 197 ? -16.581 -1.106 -25.696 1.00 25.37 197 LEU A N 1
ATOM 1515 C CA . LEU A 1 197 ? -17.045 -0.591 -24.422 1.00 24.31 197 LEU A CA 1
ATOM 1516 C C . LEU A 1 197 ? -18.517 -0.978 -24.302 1.00 28.34 197 LEU A C 1
ATOM 1517 O O . LEU A 1 197 ? -18.911 -2.106 -24.641 1.00 22.81 197 LEU A O 1
ATOM 1522 N N . GLY A 1 198 ? -19.330 -0.079 -23.795 1.00 17.57 198 GLY A N 1
ATOM 1523 C CA . GLY A 1 198 ? -20.743 -0.349 -23.767 1.00 25.37 198 GLY A CA 1
ATOM 1524 C C . GLY A 1 198 ? -21.072 -1.156 -22.550 1.00 26.72 198 GLY A C 1
ATOM 1525 O O . GLY A 1 198 ? -20.199 -1.517 -21.770 1.00 30.09 198 GLY A O 1
ATOM 1526 N N . LEU A 1 199 ? -22.340 -1.522 -22.413 1.00 24.49 199 LEU A N 1
ATOM 1527 C CA . LEU A 1 199 ? -22.788 -2.080 -21.148 1.00 29.41 199 LEU A CA 1
ATOM 1528 C C . LEU A 1 199 ? -22.665 -3.591 -21.044 1.00 32.57 199 LEU A C 1
ATOM 1529 O O . LEU A 1 199 ? -23.096 -4.149 -20.041 1.00 38.53 199 LEU A O 1
ATOM 1534 N N . ASP A 1 200 ? -22.086 -4.281 -22.013 1.00 29.23 200 ASP A N 1
ATOM 1535 C CA . ASP A 1 200 ? -21.852 -5.699 -21.789 1.00 32.01 200 ASP A CA 1
ATOM 1536 C C . ASP A 1 200 ? -20.365 -5.970 -21.586 1.00 33.22 200 ASP A C 1
ATOM 1537 O O . ASP A 1 200 ? -19.979 -7.102 -21.273 1.00 29.38 200 ASP A O 1
ATOM 1542 N N . ALA A 1 201 ? -19.526 -4.938 -21.696 1.00 36.68 201 ALA A N 1
ATOM 1543 C CA . ALA A 1 201 ? -18.099 -5.049 -21.411 1.00 31.85 201 ALA A CA 1
ATOM 1544 C C . ALA A 1 201 ? -17.846 -4.961 -19.927 1.00 23.85 201 ALA A C 1
ATOM 1545 O O . ALA A 1 201 ? -16.711 -5.107 -19.489 1.00 24.14 201 ALA A O 1
ATOM 1547 N N . PHE A 1 202 ? -18.887 -4.704 -19.165 1.00 28.30 202 PHE A N 1
ATOM 1548 C CA . PHE A 1 202 ? -18.878 -4.838 -17.731 1.00 32.69 202 PHE A CA 1
ATOM 1549 C C . PHE A 1 202 ? -19.031 -6.299 -17.367 1.00 30.50 202 PHE A C 1
ATOM 1550 O O . PHE A 1 202 ? -18.901 -6.652 -16.196 1.00 34.82 202 PHE A O 1
ATOM 1558 N N . ALA A 1 203 ? -19.224 -7.166 -18.369 1.00 25.68 203 ALA A N 1
ATOM 1559 C CA . ALA A 1 203 ? -19.239 -8.594 -18.109 1.00 23.03 203 ALA A CA 1
ATOM 1560 C C . ALA A 1 203 ? -17.916 -9.037 -17.525 1.00 27.16 203 ALA A C 1
ATOM 1561 O O . ALA A 1 203 ? -17.872 -10.011 -16.763 1.00 29.29 203 ALA A O 1
ATOM 1563 N N . LEU A 1 204 ? -16.838 -8.327 -17.853 1.00 22.78 204 LEU A N 1
ATOM 1564 C CA . LEU A 1 204 ? -15.546 -8.663 -17.281 1.00 31.91 204 LEU A CA 1
ATOM 1565 C C . LEU A 1 204 ? -15.565 -8.619 -15.759 1.00 31.57 204 LEU A C 1
ATOM 1566 O O . LEU A 1 204 ? -14.729 -9.259 -15.120 1.00 32.72 204 LEU A O 1
ATOM 1571 N N . PHE A 1 205 ? -16.500 -7.903 -15.160 1.00 33.14 205 PHE A N 1
ATOM 1572 C CA . PHE A 1 205 ? -16.585 -7.860 -13.704 1.00 36.69 205 PHE A CA 1
ATOM 1573 C C . PHE A 1 205 ? -17.320 -9.058 -13.114 1.00 34.44 205 PHE A C 1
ATOM 1574 O O . PHE A 1 205 ? -17.578 -9.099 -11.907 1.00 38.91 205 PHE A O 1
ATOM 1582 N N . LYS A 1 206 ? -17.598 -10.057 -13.940 1.00 35.54 206 LYS A N 1
ATOM 1583 C CA . LYS A 1 206 ? -18.090 -11.326 -13.440 1.00 35.44 206 LYS A CA 1
ATOM 1584 C C . LYS A 1 206 ? -17.077 -11.954 -12.495 1.00 35.89 206 LYS A C 1
ATOM 1585 O O . LYS A 1 206 ? -17.430 -12.388 -11.392 1.00 45.47 206 LYS A O 1
ATOM 1591 N N . ASN A 1 207 ? -15.797 -11.944 -12.876 1.00 32.70 207 ASN A N 1
ATOM 1592 C CA . ASN A 1 207 ? -14.772 -12.546 -12.038 1.00 35.97 207 ASN A CA 1
ATOM 1593 C C . ASN A 1 207 ? -14.501 -11.648 -10.837 1.00 49.66 207 ASN A C 1
ATOM 1594 O O . ASN A 1 207 ? -14.161 -10.470 -11.003 1.00 49.78 207 ASN A O 1
ATOM 1599 N N . LYS A 1 208 ? -14.662 -12.193 -9.623 1.00 49.47 208 LYS A N 1
ATOM 1600 C CA . LYS A 1 208 ? -14.324 -11.396 -8.451 1.00 49.46 208 LYS A CA 1
ATOM 1601 C C . LYS A 1 208 ? -12.849 -11.036 -8.468 1.00 47.28 208 LYS A C 1
ATOM 1602 O O . LYS A 1 208 ? -12.476 -9.958 -7.987 1.00 47.36 208 LYS A O 1
ATOM 1608 N N . ARG A 1 209 ? -12.005 -11.886 -9.070 1.00 40.64 209 ARG A N 1
ATOM 1609 C CA . ARG A 1 209 ? -10.572 -11.612 -9.049 1.00 36.05 209 ARG A CA 1
ATOM 1610 C C . ARG A 1 209 ? -10.249 -10.401 -9.898 1.00 33.00 209 ARG A C 1
ATOM 1611 O O . ARG A 1 209 ? -9.617 -9.438 -9.433 1.00 25.64 209 ARG A O 1
ATOM 1613 N N . MET A 1 210 ? -10.748 -10.407 -11.123 1.00 33.34 210 MET A N 1
ATOM 1614 C CA . MET A 1 210 ? -10.473 -9.299 -11.995 1.00 31.69 210 MET A CA 1
ATOM 1615 C C . MET A 1 210 ? -11.158 -8.039 -11.518 1.00 38.93 210 MET A C 1
ATOM 1616 O O . MET A 1 210 ? -10.613 -6.943 -11.701 1.00 31.33 210 MET A O 1
ATOM 1621 N N . ALA A 1 211 ? -12.356 -8.181 -10.927 1.00 42.20 211 ALA A N 1
ATOM 1622 C CA . ALA A 1 211 ? -13.093 -7.032 -10.410 1.00 38.02 211 ALA A CA 1
ATOM 1623 C C . ALA A 1 211 ? -12.310 -6.330 -9.315 1.00 32.64 211 ALA A C 1
ATOM 1624 O O . ALA A 1 211 ? -12.140 -5.104 -9.352 1.00 35.23 211 ALA A O 1
ATOM 1626 N N . ILE A 1 212 ? -11.803 -7.103 -8.342 1.00 31.14 212 ILE A N 1
ATOM 1627 C CA . ILE A 1 212 ? -11.005 -6.533 -7.258 1.00 29.36 212 ILE A CA 1
ATOM 1628 C C . ILE A 1 212 ? -9.774 -5.863 -7.845 1.00 29.98 212 ILE A C 1
ATOM 1629 O O . ILE A 1 212 ? -9.346 -4.782 -7.400 1.00 24.17 212 ILE A O 1
ATOM 1634 N N . PHE A 1 213 ? -9.199 -6.495 -8.872 1.00 30.06 213 PHE A N 1
ATOM 1635 C CA . PHE A 1 213 ? -8.051 -5.917 -9.540 1.00 21.83 213 PHE A CA 1
ATOM 1636 C C . PHE A 1 213 ? -8.396 -4.552 -10.119 1.00 32.32 213 PHE A C 1
ATOM 1637 O O . PHE A 1 213 ? -7.647 -3.582 -9.948 1.00 30.22 213 PHE A O 1
ATOM 1645 N N . PHE A 1 214 ? -9.505 -4.475 -10.858 1.00 38.31 214 PHE A N 1
ATOM 1646 C CA . PHE A 1 214 ? -9.878 -3.222 -11.486 1.00 23.91 214 PHE A CA 1
ATOM 1647 C C . PHE A 1 214 ? -10.086 -2.161 -10.433 1.00 28.14 214 PHE A C 1
ATOM 1648 O O . PHE A 1 214 ? -9.795 -0.990 -10.661 1.00 33.71 214 PHE A O 1
ATOM 1656 N N . ILE A 1 215 ? -10.625 -2.541 -9.278 1.00 29.56 215 ILE A N 1
ATOM 1657 C CA . ILE A 1 215 ? -10.843 -1.537 -8.239 1.00 30.99 215 ILE A CA 1
ATOM 1658 C C . ILE A 1 215 ? -9.517 -1.000 -7.723 1.00 34.79 215 ILE A C 1
ATOM 1659 O O . ILE A 1 215 ? -9.377 0.207 -7.480 1.00 31.80 215 ILE A O 1
ATOM 1664 N N . PHE A 1 216 ? -8.529 -1.882 -7.521 1.00 33.55 216 PHE A N 1
ATOM 1665 C CA . PHE A 1 216 ? -7.228 -1.389 -7.066 1.00 35.19 216 PHE A CA 1
ATOM 1666 C C . PHE A 1 216 ? -6.543 -0.581 -8.153 1.00 36.57 216 PHE A C 1
ATOM 1667 O O . PHE A 1 216 ? -5.805 0.361 -7.864 1.00 35.09 216 PHE A O 1
ATOM 1675 N N . SER A 1 217 ? -6.720 -0.971 -9.403 1.00 31.74 217 SER A N 1
ATOM 1676 C CA . SER A 1 217 ? -6.190 -0.153 -10.477 1.00 24.06 217 SER A CA 1
ATOM 1677 C C . SER A 1 217 ? -6.920 1.178 -10.578 1.00 31.32 217 SER A C 1
ATOM 1678 O O . SER A 1 217 ? -6.298 2.173 -10.933 1.00 43.24 217 SER A O 1
ATOM 1681 N N . MET A 1 218 ? -8.235 1.226 -10.315 1.00 31.00 218 MET A N 1
ATOM 1682 C CA . MET A 1 218 ? -8.926 2.517 -10.241 1.00 29.92 218 MET A CA 1
ATOM 1683 C C . MET A 1 218 ? -8.383 3.344 -9.087 1.00 37.46 218 MET A C 1
ATOM 1684 O O . MET A 1 218 ? -8.082 4.535 -9.240 1.00 36.34 218 MET A O 1
ATOM 1689 N N . LEU A 1 219 ? -8.163 2.687 -7.943 1.00 43.58 219 LEU A N 1
ATOM 1690 C CA . LEU A 1 219 ? -7.626 3.331 -6.754 1.00 31.86 219 LEU A CA 1
ATOM 169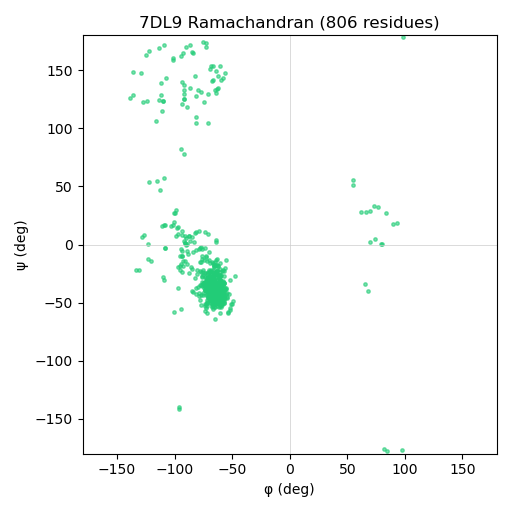1 C C . LEU A 1 219 ? -6.237 3.886 -7.025 1.00 24.85 219 LEU A C 1
ATOM 1692 O O . LEU A 1 219 ? -5.888 4.976 -6.564 1.00 29.18 219 LEU A O 1
ATOM 1697 N N . LEU A 1 220 ? -5.389 3.029 -7.608 1.00 32.47 220 LEU A N 1
ATOM 1698 C CA . LEU A 1 220 ? -3.970 3.367 -7.907 1.00 44.11 220 LEU A CA 1
ATOM 1699 C C . LEU A 1 220 ? -3.924 4.508 -8.925 1.00 34.14 220 LEU A C 1
ATOM 1700 O O . LEU A 1 220 ? -3.128 5.448 -8.730 1.00 42.32 220 LEU A O 1
ATOM 1705 N N . GLY A 1 221 ? -4.779 4.431 -9.946 1.00 32.32 221 GLY A N 1
ATOM 1706 C CA . GLY A 1 221 ? -4.850 5.476 -10.983 1.00 37.52 221 GLY A CA 1
ATOM 1707 C C . GLY A 1 221 ? -5.438 6.793 -10.511 1.00 33.83 221 GLY A C 1
ATOM 1708 O O . GLY A 1 221 ? -5.133 7.834 -11.126 1.00 43.16 221 GLY A O 1
ATOM 1709 N N . ALA A 1 222 ? -6.216 6.746 -9.425 1.00 32.24 222 ALA A N 1
ATOM 1710 C CA . ALA A 1 222 ? -6.744 7.951 -8.807 1.00 32.72 222 ALA A CA 1
ATOM 1711 C C . ALA A 1 222 ? -5.676 9.023 -8.602 1.00 33.99 222 ALA A C 1
ATOM 1712 O O . ALA A 1 222 ? -5.995 10.218 -8.572 1.00 32.59 222 ALA A O 1
ATOM 1714 N N . GLU A 1 223 ? -4.409 8.627 -8.466 1.00 30.92 223 GLU A N 1
ATOM 1715 C CA . GLU A 1 223 ? -3.303 9.568 -8.328 1.00 35.77 223 GLU A CA 1
ATOM 1716 C C . GLU A 1 223 ? -2.403 9.664 -9.561 1.00 28.26 223 GLU A C 1
ATOM 1717 O O . GLU A 1 223 ? -1.295 10.181 -9.441 1.00 31.47 223 GLU A O 1
ATOM 1723 N N . LEU A 1 224 ? -2.844 9.189 -10.736 1.00 30.64 224 LEU A N 1
ATOM 1724 C CA . LEU A 1 224 ? -2.050 9.316 -11.961 1.00 22.09 224 LEU A CA 1
ATOM 1725 C C . LEU A 1 224 ? -1.849 10.775 -12.380 1.00 32.20 224 LEU A C 1
ATOM 1726 O O . LEU A 1 224 ? -0.770 11.143 -12.861 1.00 23.94 224 LEU A O 1
ATOM 1731 N N . GLN A 1 225 ? -2.865 11.627 -12.201 1.00 41.15 225 GLN A N 1
ATOM 1732 C CA . GLN A 1 225 ? -2.814 13.003 -12.689 1.00 27.49 225 GLN A CA 1
ATOM 1733 C C . GLN A 1 225 ? -2.683 14.045 -11.590 1.00 28.73 225 GLN A C 1
ATOM 1734 O O . GLN A 1 225 ? -2.918 15.233 -11.856 1.00 17.01 225 GLN A O 1
ATOM 1740 N N . ILE A 1 226 ? -2.283 13.644 -10.377 1.00 30.48 226 ILE A N 1
ATOM 1741 C CA . ILE A 1 226 ? -2.262 14.600 -9.271 1.00 30.35 226 ILE A CA 1
ATOM 1742 C C . ILE A 1 226 ? -1.201 15.677 -9.483 1.00 27.44 226 ILE A C 1
ATOM 1743 O O . ILE A 1 226 ? -1.435 16.858 -9.220 1.00 23.02 226 ILE A O 1
ATOM 1748 N N . THR A 1 227 ? -0.043 15.308 -9.989 1.00 28.92 227 THR A N 1
ATOM 1749 C CA . THR A 1 227 ? 0.991 16.308 -10.099 1.00 22.10 227 THR A CA 1
ATOM 1750 C C . THR A 1 227 ? 0.880 17.128 -11.370 1.00 22.71 227 THR A C 1
ATOM 1751 O O . THR A 1 227 ? 1.297 18.283 -11.357 1.00 25.91 227 THR A O 1
ATOM 1755 N N . ASN A 1 228 ? 0.202 16.633 -12.397 1.00 22.65 228 ASN A N 1
ATOM 1756 C CA . ASN A 1 228 ? -0.264 17.548 -13.437 1.00 30.98 228 ASN A CA 1
ATOM 1757 C C . ASN A 1 228 ? -1.222 18.598 -12.867 1.00 34.29 228 ASN A C 1
ATOM 1758 O O . ASN A 1 228 ? -1.178 19.767 -13.266 1.00 40.38 228 ASN A O 1
ATOM 1763 N N . MET A 1 229 ? -2.114 18.196 -11.949 1.00 29.36 229 MET A N 1
ATOM 1764 C CA . MET A 1 229 ? -3.054 19.149 -11.354 1.00 25.81 229 MET A CA 1
ATOM 1765 C C . MET A 1 229 ? -2.350 20.134 -10.420 1.00 32.90 229 MET A C 1
ATOM 1766 O O . MET A 1 229 ? -2.589 21.346 -10.495 1.00 34.21 229 MET A O 1
ATOM 1771 N N . PHE A 1 230 ? -1.462 19.625 -9.540 1.00 25.81 230 PHE A N 1
ATOM 1772 C CA . PHE A 1 230 ? -0.958 20.363 -8.389 1.00 27.37 230 PHE A CA 1
ATOM 1773 C C . PHE A 1 230 ? 0.559 20.596 -8.274 1.00 29.96 230 PHE A C 1
ATOM 1774 O O . PHE A 1 230 ? 0.952 21.433 -7.455 1.00 26.26 230 PHE A O 1
ATOM 1782 N N . GLY A 1 231 ? 1.422 19.911 -9.032 1.00 23.50 231 GLY A N 1
ATOM 1783 C CA . GLY A 1 231 ? 2.848 20.134 -8.880 1.00 20.83 231 GLY A CA 1
ATOM 1784 C C . GLY A 1 231 ? 3.231 21.567 -9.193 1.00 27.17 231 GLY A C 1
ATOM 1785 O O . GLY A 1 231 ? 4.203 22.096 -8.651 1.00 26.56 231 GLY A O 1
ATOM 1786 N N . ASN A 1 232 ? 2.509 22.195 -10.121 1.00 25.08 232 ASN A N 1
ATOM 1787 C CA . ASN A 1 232 ? 2.738 23.605 -10.397 1.00 24.16 232 ASN A CA 1
ATOM 1788 C C . ASN A 1 232 ? 2.383 24.473 -9.196 1.00 33.70 232 ASN A C 1
ATOM 1789 O O . ASN A 1 232 ? 3.146 25.388 -8.831 1.00 33.67 232 ASN A O 1
ATOM 1794 N N . THR A 1 233 ? 1.255 24.164 -8.538 1.00 34.88 233 THR A N 1
ATOM 1795 C CA . THR A 1 233 ? 0.852 24.920 -7.358 1.00 38.12 233 THR A CA 1
ATOM 1796 C C . THR A 1 233 ? 1.879 24.739 -6.250 1.00 29.87 233 THR A C 1
ATOM 1797 O O . THR A 1 233 ? 2.209 25.686 -5.529 1.00 25.57 233 THR A O 1
ATOM 1801 N N . PHE A 1 234 ? 2.394 23.527 -6.121 1.00 22.28 234 PHE A N 1
ATOM 1802 C CA . PHE A 1 234 ? 3.389 23.260 -5.107 1.00 26.33 234 PHE A CA 1
ATOM 1803 C C . PHE A 1 234 ? 4.723 23.923 -5.415 1.00 35.74 234 PHE A C 1
ATOM 1804 O O . PHE A 1 234 ? 5.404 24.414 -4.503 1.00 30.25 234 PHE A O 1
ATOM 1812 N N . LEU A 1 235 ? 5.097 23.967 -6.699 1.00 30.06 235 LEU A N 1
ATOM 1813 C CA . LEU A 1 235 ? 6.350 24.588 -7.085 1.00 25.94 235 LEU A CA 1
ATOM 1814 C C . LEU A 1 235 ? 6.307 26.097 -6.950 1.00 28.32 235 LEU A C 1
ATOM 1815 O O . LEU A 1 235 ? 7.351 26.705 -6.701 1.00 30.67 235 LEU A O 1
ATOM 1820 N N . HIS A 1 236 ? 5.123 26.717 -7.090 1.00 31.64 236 HIS A N 1
ATOM 1821 C CA . HIS A 1 236 ? 4.988 28.156 -6.882 1.00 33.84 236 HIS A CA 1
ATOM 1822 C C . HIS A 1 236 ? 4.946 28.508 -5.403 1.00 29.11 236 HIS A C 1
ATOM 1823 O O . HIS A 1 236 ? 5.238 29.647 -5.033 1.00 30.23 236 HIS A O 1
ATOM 1830 N N . SER A 1 237 ? 4.734 27.522 -4.545 1.00 22.44 237 SER A N 1
ATOM 1831 C CA . SER A 1 237 ? 4.587 27.762 -3.123 1.00 25.41 237 SER A CA 1
ATOM 1832 C C . SER A 1 237 ? 5.840 28.337 -2.500 1.00 33.06 237 SER A C 1
ATOM 1833 O O . SER A 1 237 ? 5.787 28.795 -1.355 1.00 31.84 237 SER A O 1
ATOM 1836 N N . PHE A 1 238 ? 6.956 28.309 -3.207 1.00 29.17 238 PHE A N 1
ATOM 1837 C CA . PHE A 1 238 ? 8.190 28.841 -2.658 1.00 34.36 238 PHE A CA 1
ATOM 1838 C C . PHE A 1 238 ? 8.273 30.364 -2.793 1.00 41.68 238 PHE A C 1
ATOM 1839 O O . PHE A 1 238 ? 9.338 30.947 -2.534 1.00 35.37 238 PHE A O 1
ATOM 1847 N N . ASP A 1 239 ? 7.158 31.017 -3.164 1.00 41.05 239 ASP A N 1
ATOM 1848 C CA . ASP A 1 239 ? 7.137 32.472 -3.261 1.00 44.48 239 ASP A CA 1
ATOM 1849 C C . ASP A 1 239 ? 7.221 33.111 -1.886 1.00 51.60 239 ASP A C 1
ATOM 1850 O O . ASP A 1 239 ? 7.786 34.200 -1.744 1.00 50.26 239 ASP A O 1
ATOM 1855 N N . LYS A 1 240 ? 6.730 32.415 -0.860 1.00 32.41 240 LYS A N 1
ATOM 1856 C CA . LYS A 1 240 ? 6.781 32.951 0.488 1.00 38.98 240 LYS A CA 1
ATOM 1857 C C . LYS A 1 240 ? 8.209 32.994 1.006 1.00 52.66 240 LYS A C 1
ATOM 1858 O O . LYS A 1 240 ? 8.521 33.773 1.919 1.00 54.13 240 LYS A O 1
ATOM 1864 N N . ASP A 1 241 ? 9.089 32.165 0.451 1.00 44.56 241 ASP A N 1
ATOM 1865 C CA . ASP A 1 241 ? 10.480 32.207 0.855 1.00 47.06 241 ASP A CA 1
ATOM 1866 C C . ASP A 1 241 ? 11.189 33.219 -0.030 1.00 54.01 241 ASP A C 1
ATOM 1867 O O . ASP A 1 241 ? 11.245 33.021 -1.251 1.00 60.82 241 ASP A O 1
ATOM 1872 N N . PRO A 1 242 ? 11.746 34.298 0.529 1.00 54.28 242 PRO A N 1
ATOM 1873 C CA . PRO A 1 242 ? 12.428 35.306 -0.304 1.00 50.30 242 PRO A CA 1
ATOM 1874 C C . PRO A 1 242 ? 13.730 34.814 -0.921 1.00 45.12 242 PRO A C 1
ATOM 1875 O O . PRO A 1 242 ? 14.246 35.452 -1.849 1.00 43.87 242 PRO A O 1
ATOM 1879 N N . MET A 1 243 ? 14.283 33.710 -0.424 1.00 43.04 243 MET A N 1
ATOM 1880 C CA . MET A 1 243 ? 15.415 33.090 -1.097 1.00 44.48 243 MET A CA 1
ATOM 1881 C C . MET A 1 243 ? 14.998 32.548 -2.448 1.00 55.13 243 MET A C 1
ATOM 1882 O O . MET A 1 243 ? 15.773 32.584 -3.411 1.00 59.20 243 MET A O 1
ATOM 1887 N N . PHE A 1 244 ? 13.769 32.042 -2.537 1.00 48.96 244 PHE A N 1
ATOM 1888 C CA . PHE A 1 244 ? 13.308 31.319 -3.707 1.00 43.98 244 PHE A CA 1
ATOM 1889 C C . PHE A 1 244 ? 12.296 32.079 -4.537 1.00 47.21 244 PHE A C 1
ATOM 1890 O O . PHE A 1 244 ? 11.907 31.606 -5.614 1.00 41.71 244 PHE A O 1
ATOM 1898 N N . ALA A 1 245 ? 11.886 33.259 -4.099 1.00 53.00 245 ALA A N 1
ATOM 1899 C CA . ALA A 1 245 ? 10.925 33.986 -4.902 1.00 49.94 245 ALA A CA 1
ATOM 1900 C C . ALA A 1 245 ? 11.504 34.231 -6.291 1.00 48.50 245 ALA A C 1
ATOM 1901 O O . ALA A 1 245 ? 10.837 34.011 -7.300 1.00 51.27 245 ALA A O 1
ATOM 1903 N N . SER A 1 246 ? 12.789 34.559 -6.352 1.00 53.31 246 SER A N 1
ATOM 1904 C CA . SER A 1 246 ? 13.577 34.788 -7.564 1.00 51.94 246 SER A CA 1
ATOM 1905 C C . SER A 1 246 ? 13.783 33.551 -8.458 1.00 49.59 246 SER A C 1
ATOM 1906 O O . SER A 1 246 ? 14.158 33.697 -9.627 1.00 44.49 246 SER A O 1
ATOM 1909 N N . SER A 1 247 ? 13.608 32.350 -7.922 1.00 50.43 247 SER A N 1
ATOM 1910 C CA . SER A 1 247 ? 14.095 31.125 -8.549 1.00 38.78 247 SER A CA 1
ATOM 1911 C C . SER A 1 247 ? 13.369 30.775 -9.859 1.00 35.70 247 SER A C 1
ATOM 1912 O O . SER A 1 247 ? 12.148 30.906 -9.971 1.00 36.06 247 SER A O 1
ATOM 1915 N N . PHE A 1 248 ? 14.140 30.287 -10.850 1.00 34.48 248 PHE A N 1
ATOM 1916 C CA . PHE A 1 248 ? 13.575 29.876 -12.144 1.00 36.44 248 PHE A CA 1
ATOM 1917 C C . PHE A 1 248 ? 12.544 28.768 -11.963 1.00 42.06 248 PHE A C 1
ATOM 1918 O O . PHE A 1 248 ? 11.505 28.753 -12.644 1.00 26.04 248 PHE A O 1
ATOM 1926 N N . ILE A 1 249 ? 12.826 27.828 -11.049 1.00 40.91 249 ILE A N 1
ATOM 1927 C CA . ILE A 1 249 ? 11.912 26.730 -10.769 1.00 30.48 249 ILE A CA 1
ATOM 1928 C C . ILE A 1 249 ? 10.637 27.233 -10.110 1.00 26.42 249 ILE A C 1
ATOM 1929 O O . ILE A 1 249 ? 9.570 26.638 -10.294 1.00 25.03 249 ILE A O 1
ATOM 1934 N N . VAL A 1 250 ? 10.755 28.328 -9.352 1.00 31.87 250 VAL A N 1
ATOM 1935 C CA . VAL A 1 250 ? 9.587 28.931 -8.641 1.00 46.01 250 VAL A CA 1
ATOM 1936 C C . VAL A 1 250 ? 8.800 29.803 -9.625 1.00 35.44 250 VAL A C 1
ATOM 1937 O O . VAL A 1 250 ? 7.554 29.739 -9.605 1.00 31.13 250 VAL A O 1
ATOM 1941 N N . GLN A 1 251 ? 9.506 30.584 -10.449 1.00 32.81 251 GLN A N 1
ATOM 1942 C CA . GLN A 1 251 ? 8.852 31.478 -11.444 1.00 34.72 251 GLN A CA 1
ATOM 1943 C C . GLN A 1 251 ? 8.522 30.677 -12.709 1.00 36.21 251 GLN A C 1
ATOM 1944 O O . GLN A 1 251 ? 7.422 30.876 -13.263 1.00 33.62 251 GLN A O 1
ATOM 1950 N N . HIS A 1 252 ? 9.444 29.806 -13.135 1.00 36.42 252 HIS A N 1
ATOM 1951 C CA . HIS A 1 252 ? 9.253 28.988 -14.364 1.00 44.42 252 HIS A CA 1
ATOM 1952 C C . HIS A 1 252 ? 9.019 27.516 -14.004 1.00 44.88 252 HIS A C 1
ATOM 1953 O O . HIS A 1 252 ? 9.790 26.661 -14.484 1.00 35.01 252 HIS A O 1
ATOM 1960 N N . ALA A 1 253 ? 7.994 27.242 -13.191 1.00 38.11 253 ALA A N 1
ATOM 1961 C CA . ALA A 1 253 ? 7.646 25.879 -12.799 1.00 30.43 253 ALA A CA 1
ATOM 1962 C C . ALA A 1 253 ? 7.274 25.003 -13.994 1.00 32.84 253 ALA A C 1
ATOM 1963 O O . ALA A 1 253 ? 7.409 23.779 -13.923 1.00 27.91 253 ALA A O 1
ATOM 1965 N N . SER A 1 254 ? 6.715 25.580 -15.058 1.00 34.15 254 SER A N 1
ATOM 1966 C CA . SER A 1 254 ? 6.259 24.729 -16.147 1.00 28.63 254 SER A CA 1
ATOM 1967 C C . SER A 1 254 ? 7.406 24.111 -16.939 1.00 28.31 254 SER A C 1
ATOM 1968 O O . SER A 1 254 ? 7.241 23.013 -17.490 1.00 33.44 254 SER A O 1
ATOM 1971 N N . ILE A 1 255 ? 8.600 24.723 -16.919 1.00 26.06 255 ILE A N 1
ATOM 1972 C CA . ILE A 1 255 ? 9.720 24.103 -17.623 1.00 19.99 255 ILE A CA 1
ATOM 1973 C C . ILE A 1 255 ? 10.342 23.022 -16.749 1.00 29.12 255 ILE A C 1
ATOM 1974 O O . ILE A 1 255 ? 10.826 22.012 -17.266 1.00 31.29 255 ILE A O 1
ATOM 1979 N N . ILE A 1 256 ? 10.257 23.176 -15.420 1.00 26.96 256 ILE A N 1
ATOM 1980 C CA . ILE A 1 256 ? 10.727 22.174 -14.460 1.00 24.57 256 ILE A CA 1
ATOM 1981 C C . ILE A 1 256 ? 9.725 21.024 -14.326 1.00 32.49 256 ILE A C 1
ATOM 1982 O O . ILE A 1 256 ? 10.106 19.920 -13.897 1.00 43.98 256 ILE A O 1
ATOM 1987 N N . MET A 1 257 ? 8.455 21.249 -14.656 1.00 27.20 257 MET A N 1
ATOM 1988 C CA . MET A 1 257 ? 7.466 20.194 -14.684 1.00 24.61 257 MET A CA 1
ATOM 1989 C C . MET A 1 257 ? 7.379 19.556 -16.065 1.00 23.39 257 MET A C 1
ATOM 1990 O O . MET A 1 257 ? 6.843 18.446 -16.187 1.00 27.49 257 MET A O 1
ATOM 1995 N N . SER A 1 258 ? 7.960 20.202 -17.089 1.00 22.58 258 SER A N 1
ATOM 1996 C CA . SER A 1 258 ? 7.991 19.644 -18.439 1.00 29.87 258 SER A CA 1
ATOM 1997 C C . SER A 1 258 ? 8.824 18.374 -18.526 1.00 28.15 258 SER A C 1
ATOM 1998 O O . SER A 1 258 ? 8.599 17.540 -19.428 1.00 29.97 258 SER A O 1
ATOM 2001 N N . ILE A 1 259 ? 9.766 18.200 -17.588 1.00 27.83 259 ILE A N 1
ATOM 2002 C CA . ILE A 1 259 ? 10.591 17.001 -17.598 1.00 32.23 259 ILE A CA 1
ATOM 2003 C C . ILE A 1 259 ? 9.713 15.759 -17.502 1.00 30.81 259 ILE A C 1
ATOM 2004 O O . ILE A 1 259 ? 10.038 14.719 -18.072 1.00 31.83 259 ILE A O 1
ATOM 2009 N N . SER A 1 260 ? 8.579 15.852 -16.805 1.00 26.80 260 SER A N 1
ATOM 2010 C CA . SER A 1 260 ? 7.722 14.684 -16.608 1.00 26.34 260 SER A CA 1
ATOM 2011 C C . SER A 1 260 ? 7.094 14.203 -17.913 1.00 30.96 260 SER A C 1
ATOM 2012 O O . SER A 1 260 ? 7.119 13.010 -18.224 1.00 29.18 260 SER A O 1
ATOM 2015 N N . GLN A 1 261 ? 6.545 15.121 -18.696 1.00 31.11 261 GLN A N 1
ATOM 2016 C CA . GLN A 1 261 ? 5.944 14.736 -19.960 1.00 27.11 261 GLN A CA 1
ATOM 2017 C C . GLN A 1 261 ? 7.015 14.296 -20.952 1.00 28.32 261 GLN A C 1
ATOM 2018 O O . GLN A 1 261 ? 6.794 13.372 -21.750 1.00 28.77 261 GLN A O 1
ATOM 2024 N N . ILE A 1 262 ? 8.195 14.916 -20.891 1.00 28.58 262 ILE A N 1
ATOM 2025 C CA . ILE A 1 262 ? 9.306 14.469 -21.732 1.00 28.26 262 ILE A CA 1
ATOM 2026 C C . ILE A 1 262 ? 9.744 13.034 -21.368 1.00 27.35 262 ILE A C 1
ATOM 2027 O O . ILE A 1 262 ? 9.894 12.168 -22.245 1.00 23.90 262 ILE A O 1
ATOM 2032 N N . SER A 1 263 ? 9.921 12.753 -20.070 1.00 28.04 263 SER A N 1
ATOM 2033 C CA . SER A 1 263 ? 10.245 11.406 -19.602 1.00 27.99 263 SER A CA 1
ATOM 2034 C C . SER A 1 263 ? 9.139 10.419 -19.939 1.00 27.41 263 SER A C 1
ATOM 2035 O O . SER A 1 263 ? 9.428 9.261 -20.250 1.00 26.84 263 SER A O 1
ATOM 2038 N N . GLU A 1 264 ? 7.872 10.858 -19.819 1.00 32.91 264 GLU A N 1
ATOM 2039 C CA . GLU A 1 264 ? 6.697 10.078 -20.209 1.00 27.61 264 GLU A CA 1
ATOM 2040 C C . GLU A 1 264 ? 6.807 9.639 -21.657 1.00 26.34 264 GLU A C 1
ATOM 2041 O O . GLU A 1 264 ? 6.454 8.509 -22.006 1.00 23.79 264 GLU A O 1
ATOM 2047 N N . THR A 1 265 ? 7.264 10.542 -22.530 1.00 28.90 265 THR A N 1
ATOM 2048 C CA . THR A 1 265 ? 7.451 10.146 -23.923 1.00 29.75 265 THR A CA 1
ATOM 2049 C C . THR A 1 265 ? 8.646 9.203 -24.089 1.00 22.95 265 THR A C 1
ATOM 2050 O O . THR A 1 265 ? 8.494 8.095 -24.615 1.00 20.73 265 THR A O 1
ATOM 2054 N N . LEU A 1 266 ? 9.812 9.560 -23.546 1.00 20.58 266 LEU A N 1
ATOM 2055 C CA . LEU A 1 266 ? 10.993 8.761 -23.876 1.00 29.47 266 LEU A CA 1
ATOM 2056 C C . LEU A 1 266 ? 11.073 7.425 -23.138 1.00 30.42 266 LEU A C 1
ATOM 2057 O O . LEU A 1 266 ? 11.756 6.514 -23.621 1.00 30.89 266 LEU A O 1
ATOM 2062 N N . PHE A 1 267 ? 10.417 7.275 -21.980 1.00 27.10 267 PHE A N 1
ATOM 2063 C CA . PHE A 1 267 ? 10.407 5.988 -21.290 1.00 24.87 267 PHE A CA 1
ATOM 2064 C C . PHE A 1 267 ? 9.579 4.929 -22.027 1.00 29.63 267 PHE A C 1
ATOM 2065 O O . PHE A 1 267 ? 9.690 3.741 -21.697 1.00 29.22 267 PHE A O 1
ATOM 2073 N N . ILE A 1 268 ? 8.763 5.318 -23.015 1.00 33.73 268 ILE A N 1
ATOM 2074 C CA . ILE A 1 268 ? 8.019 4.324 -23.789 1.00 38.90 268 ILE A CA 1
ATOM 2075 C C . ILE A 1 268 ? 8.963 3.393 -24.550 1.00 30.63 268 ILE A C 1
ATOM 2076 O O . ILE A 1 268 ? 8.645 2.217 -24.775 1.00 26.62 268 ILE A O 1
ATOM 2081 N N . LEU A 1 269 ? 10.155 3.883 -24.829 1.00 34.57 269 LEU A N 1
ATOM 2082 C CA . LEU A 1 269 ? 11.171 3.116 -25.576 1.00 39.79 269 LEU A CA 1
ATOM 2083 C C . LEU A 1 269 ? 11.775 2.010 -24.709 1.00 36.05 269 LEU A C 1
ATOM 2084 O O . LEU A 1 269 ? 12.225 1.021 -25.257 1.00 45.57 269 LEU A O 1
ATOM 2089 N N . THR A 1 270 ? 11.744 2.161 -23.398 1.00 31.39 270 THR A N 1
ATOM 2090 C CA . THR A 1 270 ? 12.315 1.152 -22.480 1.00 32.12 270 THR A CA 1
ATOM 2091 C C . THR A 1 270 ? 11.245 0.127 -22.095 1.00 34.95 270 THR A C 1
ATOM 2092 O O . THR A 1 270 ? 11.564 -0.793 -21.353 1.00 30.25 270 THR A O 1
ATOM 2096 N N . ILE A 1 271 ? 10.027 0.248 -22.612 1.00 33.35 271 ILE A N 1
ATOM 2097 C CA . ILE A 1 271 ? 8.973 -0.671 -22.105 1.00 26.33 271 ILE A CA 1
ATOM 2098 C C . ILE A 1 271 ? 9.166 -2.044 -22.688 1.00 31.03 271 ILE A C 1
ATOM 2099 O O . ILE A 1 271 ? 9.052 -2.974 -21.942 1.00 37.04 271 ILE A O 1
ATOM 2104 N N . PRO A 1 272 ? 9.459 -2.236 -23.975 1.00 30.75 272 PRO A N 1
ATOM 2105 C CA . PRO A 1 272 ? 9.617 -3.597 -24.511 1.00 25.74 272 PRO A CA 1
ATOM 2106 C C . PRO A 1 272 ? 10.663 -4.392 -23.739 1.00 28.29 272 PRO A C 1
ATOM 2107 O O . PRO A 1 272 ? 10.473 -5.587 -23.441 1.00 24.71 272 PRO A O 1
ATOM 2111 N N . PHE A 1 273 ? 11.741 -3.712 -23.337 1.00 31.06 273 PHE A N 1
ATOM 2112 C CA . PHE A 1 273 ? 12.818 -4.362 -22.599 1.00 35.70 273 PHE A CA 1
ATOM 2113 C C . PHE A 1 273 ? 12.392 -4.810 -21.199 1.00 38.87 273 PHE A C 1
ATOM 2114 O O . PHE A 1 273 ? 12.685 -5.939 -20.794 1.00 30.51 273 PHE A O 1
ATOM 2122 N N . PHE A 1 274 ? 11.740 -3.937 -20.426 1.00 43.16 274 PHE A N 1
ATOM 2123 C CA . PHE A 1 274 ? 11.420 -4.330 -19.063 1.00 34.71 274 PHE A CA 1
ATOM 2124 C C . PHE A 1 274 ? 10.299 -5.340 -19.052 1.00 29.41 274 PHE A C 1
ATOM 2125 O O . PHE A 1 274 ? 10.217 -6.175 -18.138 1.00 38.00 274 PHE A O 1
ATOM 2133 N N . LEU A 1 275 ? 9.437 -5.288 -20.063 1.00 25.52 275 LEU A N 1
ATOM 2134 C CA . LEU A 1 275 ? 8.390 -6.287 -20.181 1.00 26.75 275 LEU A CA 1
ATOM 2135 C C . LEU A 1 275 ? 9.000 -7.658 -20.441 1.00 29.09 275 LEU A C 1
ATOM 2136 O O . LEU A 1 275 ? 8.703 -8.622 -19.720 1.00 19.25 275 LEU A O 1
ATOM 2141 N N . SER A 1 276 ? 9.915 -7.730 -21.426 1.00 34.99 276 SER A N 1
ATOM 2142 C CA . SER A 1 276 ? 10.622 -8.970 -21.754 1.00 32.54 276 SER A CA 1
ATOM 2143 C C . SER A 1 276 ? 11.487 -9.471 -20.596 1.00 28.75 276 SER A C 1
ATOM 2144 O O . SER A 1 276 ? 11.474 -10.664 -20.266 1.00 27.90 276 SER A O 1
ATOM 2147 N N . ARG A 1 277 ? 12.280 -8.571 -20.001 1.00 25.91 277 ARG A N 1
ATOM 2148 C CA . ARG A 1 277 ? 13.251 -8.925 -18.966 1.00 32.82 277 ARG A CA 1
ATOM 2149 C C . ARG A 1 277 ? 12.586 -9.346 -17.657 1.00 34.34 277 ARG A C 1
ATOM 2150 O O . ARG A 1 277 ? 12.969 -10.362 -17.060 1.00 33.86 277 ARG A O 1
ATOM 2158 N N . TYR A 1 278 ? 11.619 -8.582 -17.170 1.00 28.94 278 TYR A N 1
ATOM 2159 C CA . TYR A 1 278 ? 11.129 -8.898 -15.843 1.00 33.15 278 TYR A CA 1
ATOM 2160 C C . TYR A 1 278 ? 9.741 -9.490 -15.839 1.00 42.64 278 TYR A C 1
ATOM 2161 O O . TYR A 1 278 ? 9.429 -10.325 -14.980 1.00 37.19 278 TYR A O 1
ATOM 2170 N N . GLY A 1 279 ? 8.915 -9.120 -16.794 1.00 39.21 279 GLY A N 1
ATOM 2171 C CA . GLY A 1 279 ? 7.564 -9.625 -16.778 1.00 35.66 279 GLY A CA 1
ATOM 2172 C C . GLY A 1 279 ? 6.604 -8.629 -16.150 1.00 27.02 279 GLY A C 1
ATOM 2173 O O . GLY A 1 279 ? 6.954 -7.521 -15.744 1.00 34.70 279 GLY A O 1
ATOM 2174 N N . ILE A 1 280 ? 5.374 -9.090 -16.070 1.00 17.81 280 ILE A N 1
ATOM 2175 C CA . ILE A 1 280 ? 4.233 -8.215 -15.889 1.00 24.10 280 ILE A CA 1
ATOM 2176 C C . ILE A 1 280 ? 4.096 -7.734 -14.441 1.00 29.58 280 ILE A C 1
ATOM 2177 O O . ILE A 1 280 ? 4.042 -6.520 -14.192 1.00 33.44 280 ILE A O 1
ATOM 2182 N N . LYS A 1 281 ? 4.092 -8.659 -13.465 1.00 31.82 281 LYS A N 1
ATOM 2183 C CA . LYS A 1 281 ? 3.943 -8.255 -12.073 1.00 22.79 281 LYS A CA 1
ATOM 2184 C C . LYS A 1 281 ? 5.115 -7.388 -11.659 1.00 21.32 281 LYS A C 1
ATOM 2185 O O . LYS A 1 281 ? 4.942 -6.412 -10.917 1.00 22.81 281 LYS A O 1
ATOM 2191 N N . ASN A 1 282 ? 6.320 -7.741 -12.130 1.00 23.63 282 ASN A N 1
ATOM 2192 C CA . ASN A 1 282 ? 7.516 -7.010 -11.746 1.00 22.06 282 ASN A CA 1
ATOM 2193 C C . ASN A 1 282 ? 7.435 -5.575 -12.223 1.00 27.75 282 ASN A C 1
ATOM 2194 O O . ASN A 1 282 ? 7.742 -4.645 -11.469 1.00 28.44 282 ASN A O 1
ATOM 2199 N N . VAL A 1 283 ? 6.997 -5.382 -13.470 1.00 24.01 283 VAL A N 1
ATOM 2200 C CA . VAL A 1 283 ? 6.861 -4.048 -14.039 1.00 21.36 283 VAL A CA 1
ATOM 2201 C C . VAL A 1 283 ? 5.798 -3.261 -13.291 1.00 27.06 283 VAL A C 1
ATOM 2202 O O . VAL A 1 283 ? 5.969 -2.058 -13.029 1.00 28.14 283 VAL A O 1
ATOM 2206 N N . MET A 1 284 ? 4.703 -3.936 -12.897 1.00 30.89 284 MET A N 1
ATOM 2207 C CA . MET A 1 284 ? 3.715 -3.284 -12.050 1.00 20.39 284 MET A CA 1
ATOM 2208 C C . MET A 1 284 ? 4.353 -2.804 -10.756 1.00 23.30 284 MET A C 1
ATOM 2209 O O . MET A 1 284 ? 4.090 -1.684 -10.298 1.00 25.17 284 MET A O 1
ATOM 2214 N N . MET A 1 285 ? 5.220 -3.634 -10.169 1.00 20.35 285 MET A N 1
ATOM 2215 C CA . MET A 1 285 ? 5.826 -3.279 -8.895 1.00 22.60 285 MET A CA 1
ATOM 2216 C C . MET A 1 285 ? 6.781 -2.098 -9.031 1.00 26.62 285 MET A C 1
ATOM 2217 O O . MET A 1 285 ? 6.790 -1.187 -8.193 1.00 25.15 285 MET A O 1
ATOM 2222 N N . ILE A 1 286 ? 7.571 -2.091 -10.094 1.00 21.83 286 ILE A N 1
ATOM 2223 C CA . ILE A 1 286 ? 8.467 -0.970 -10.351 1.00 19.76 286 ILE A CA 1
ATOM 2224 C C . ILE A 1 286 ? 7.665 0.300 -10.609 1.00 21.32 286 ILE A C 1
ATOM 2225 O O . ILE A 1 286 ? 8.052 1.398 -10.186 1.00 26.63 286 ILE A O 1
ATOM 2230 N N . SER A 1 287 ? 6.568 0.193 -11.354 1.00 20.85 287 SER A N 1
ATOM 2231 C CA . SER A 1 287 ? 5.668 1.332 -11.458 1.00 22.36 287 SER A CA 1
ATOM 2232 C C . SER A 1 287 ? 5.311 1.873 -10.080 1.00 21.26 287 SER A C 1
ATOM 2233 O O . SER A 1 287 ? 5.432 3.077 -9.814 1.00 13.26 287 SER A O 1
ATOM 2236 N N . ILE A 1 288 ? 4.871 0.979 -9.191 1.00 26.22 288 ILE A N 1
ATOM 2237 C CA . ILE A 1 288 ? 4.402 1.404 -7.873 1.00 28.53 288 ILE A CA 1
ATOM 2238 C C . ILE A 1 288 ? 5.528 2.080 -7.088 1.00 29.06 288 ILE A C 1
ATOM 2239 O O . ILE A 1 288 ? 5.360 3.180 -6.541 1.00 25.25 288 ILE A O 1
ATOM 2244 N N . VAL A 1 289 ? 6.702 1.454 -7.052 1.00 27.15 289 VAL A N 1
ATOM 2245 C CA . VAL A 1 289 ? 7.811 2.062 -6.333 1.00 30.93 289 VAL A CA 1
ATOM 2246 C C . VAL A 1 289 ? 8.151 3.426 -6.934 1.00 23.48 289 VAL A C 1
ATOM 2247 O O . VAL A 1 289 ? 8.464 4.371 -6.205 1.00 22.47 289 VAL A O 1
ATOM 2251 N N . ALA A 1 290 ? 8.117 3.548 -8.261 1.00 23.37 290 ALA A N 1
ATOM 2252 C CA . ALA A 1 290 ? 8.386 4.833 -8.889 1.00 27.94 290 ALA A CA 1
ATOM 2253 C C . ALA A 1 290 ? 7.357 5.903 -8.497 1.00 26.34 290 ALA A C 1
ATOM 2254 O O . ALA A 1 290 ? 7.721 7.074 -8.352 1.00 21.72 290 ALA A O 1
ATOM 2256 N N . TRP A 1 291 ? 6.083 5.530 -8.298 1.00 29.79 291 TRP A N 1
ATOM 2257 C CA . TRP A 1 291 ? 5.106 6.498 -7.762 1.00 28.06 291 TRP A CA 1
ATOM 2258 C C . TRP A 1 291 ? 5.422 6.880 -6.308 1.00 27.91 291 TRP A C 1
ATOM 2259 O O . TRP A 1 291 ? 5.256 8.044 -5.907 1.00 32.97 291 TRP A O 1
ATOM 2270 N N . ILE A 1 292 ? 5.855 5.908 -5.500 1.00 30.39 292 ILE A N 1
ATOM 2271 C CA . ILE A 1 292 ? 6.250 6.215 -4.125 1.00 30.93 292 ILE A CA 1
ATOM 2272 C C . ILE A 1 292 ? 7.427 7.188 -4.121 1.00 25.44 292 ILE A C 1
ATOM 2273 O O . ILE A 1 292 ? 7.445 8.180 -3.372 1.00 26.25 292 ILE A O 1
ATOM 2278 N N . LEU A 1 293 ? 8.414 6.927 -4.984 1.00 26.42 293 LEU A N 1
ATOM 2279 C CA . LEU A 1 293 ? 9.566 7.807 -5.118 1.00 29.56 293 LEU A CA 1
ATOM 2280 C C . LEU A 1 293 ? 9.135 9.172 -5.625 1.00 29.61 293 LEU A C 1
ATOM 2281 O O . LEU A 1 293 ? 9.611 10.203 -5.134 1.00 32.10 293 LEU A O 1
ATOM 2286 N N . ARG A 1 294 ? 8.211 9.183 -6.593 1.00 27.97 294 ARG A N 1
ATOM 2287 C CA . ARG A 1 294 ? 7.728 10.415 -7.200 1.00 28.10 294 ARG A CA 1
ATOM 2288 C C . ARG A 1 294 ? 7.154 11.345 -6.134 1.00 30.28 294 ARG A C 1
ATOM 2289 O O . ARG A 1 294 ? 7.511 12.528 -6.058 1.00 31.87 294 ARG A O 1
ATOM 2297 N N . PHE A 1 295 ? 6.287 10.812 -5.271 1.00 35.27 295 PHE A N 1
ATOM 2298 C CA . PHE A 1 295 ? 5.677 11.667 -4.263 1.00 31.09 295 PHE A CA 1
ATOM 2299 C C . PHE A 1 295 ? 6.684 12.057 -3.180 1.00 31.42 295 PHE A C 1
ATOM 2300 O O . PHE A 1 295 ? 6.769 13.246 -2.810 1.00 31.30 295 PHE A O 1
ATOM 2308 N N . ALA A 1 296 ? 7.510 11.092 -2.718 1.00 30.05 296 ALA A N 1
ATOM 2309 C CA . ALA A 1 296 ? 8.460 11.374 -1.639 1.00 30.25 296 ALA A CA 1
ATOM 2310 C C . ALA A 1 296 ? 9.526 12.386 -2.058 1.00 24.82 296 ALA A C 1
ATOM 2311 O O . ALA A 1 296 ? 9.934 13.225 -1.249 1.00 25.00 296 ALA A O 1
ATOM 2313 N N . LEU A 1 297 ? 9.990 12.332 -3.309 1.00 25.61 297 LEU A N 1
ATOM 2314 C CA . LEU A 1 297 ? 10.933 13.337 -3.772 1.00 30.16 297 LEU A CA 1
ATOM 2315 C C . LEU A 1 297 ? 10.287 14.719 -3.843 1.00 28.89 297 LEU A C 1
ATOM 2316 O O . LEU A 1 297 ? 10.976 15.733 -3.671 1.00 29.01 297 LEU A O 1
ATOM 2321 N N . PHE A 1 298 ? 8.971 14.781 -4.082 1.00 23.73 298 PHE A N 1
ATOM 2322 C CA . PHE A 1 298 ? 8.257 16.051 -4.019 1.00 23.10 298 PHE A CA 1
ATOM 2323 C C . PHE A 1 298 ? 8.158 16.584 -2.588 1.00 23.41 298 PHE A C 1
ATOM 2324 O O . PHE A 1 298 ? 8.118 17.802 -2.382 1.00 22.82 298 PHE A O 1
ATOM 2332 N N . ALA A 1 299 ? 8.036 15.699 -1.595 1.00 28.60 299 ALA A N 1
ATOM 2333 C CA . ALA A 1 299 ? 7.934 16.163 -0.208 1.00 21.83 299 ALA A CA 1
ATOM 2334 C C . ALA A 1 299 ? 9.222 16.819 0.278 1.00 20.86 299 ALA A C 1
ATOM 2335 O O . ALA A 1 299 ? 9.174 17.829 0.990 1.00 21.53 299 ALA A O 1
ATOM 2337 N N . TYR A 1 300 ? 10.377 16.248 -0.075 1.00 23.06 300 TYR A N 1
ATOM 2338 C CA . TYR A 1 300 ? 11.685 16.736 0.355 1.00 19.22 300 TYR A CA 1
ATOM 2339 C C . TYR A 1 300 ? 12.363 17.618 -0.695 1.00 22.65 300 TYR A C 1
ATOM 2340 O O . TYR A 1 300 ? 13.568 17.870 -0.599 1.00 22.92 300 TYR A O 1
ATOM 2349 N N . GLY A 1 301 ? 11.613 18.063 -1.701 1.00 23.03 301 GLY A N 1
ATOM 2350 C CA . GLY A 1 301 ? 12.145 18.897 -2.765 1.00 26.71 301 GLY A CA 1
ATOM 2351 C C . GLY A 1 301 ? 12.026 20.392 -2.530 1.00 30.30 301 GLY A C 1
ATOM 2352 O O . GLY A 1 301 ? 10.943 20.899 -2.226 1.00 30.83 301 GLY A O 1
ATOM 2353 N N . ASP A 1 302 ? 13.123 21.095 -2.760 1.00 27.51 302 ASP A N 1
ATOM 2354 C CA . ASP A 1 302 ? 13.264 22.527 -2.537 1.00 32.14 302 ASP A CA 1
ATOM 2355 C C . ASP A 1 302 ? 13.668 23.147 -3.853 1.00 37.60 302 ASP A C 1
ATOM 2356 O O . ASP A 1 302 ? 14.052 22.434 -4.790 1.00 45.28 302 ASP A O 1
ATOM 2361 N N . PRO A 1 303 ? 13.587 24.473 -3.981 1.00 34.67 303 PRO A N 1
ATOM 2362 C CA . PRO A 1 303 ? 14.374 25.172 -5.005 1.00 32.19 303 PRO A CA 1
ATOM 2363 C C . PRO A 1 303 ? 15.857 25.266 -4.676 1.00 29.92 303 PRO A C 1
ATOM 2364 O O . PRO A 1 303 ? 16.554 26.071 -5.291 1.00 32.77 303 PRO A O 1
ATOM 2368 N N . THR A 1 304 ? 16.330 24.548 -3.661 1.00 36.81 304 THR A N 1
ATOM 2369 C CA . THR A 1 304 ? 17.730 24.539 -3.252 1.00 40.76 304 THR A CA 1
ATOM 2370 C C . THR A 1 304 ? 18.557 23.721 -4.219 1.00 35.89 304 THR A C 1
ATOM 2371 O O . THR A 1 304 ? 18.025 23.117 -5.150 1.00 39.14 304 THR A O 1
ATOM 2375 N N . PRO A 1 305 ? 19.883 23.720 -4.046 1.00 35.11 305 PRO A N 1
ATOM 2376 C CA . PRO A 1 305 ? 20.713 22.864 -4.908 1.00 36.59 305 PRO A CA 1
ATOM 2377 C C . PRO A 1 305 ? 20.389 21.388 -4.798 1.00 24.47 305 PRO A C 1
ATOM 2378 O O . PRO A 1 305 ? 20.172 20.734 -5.823 1.00 28.10 305 PRO A O 1
ATOM 2382 N N . PHE A 1 306 ? 20.320 20.834 -3.592 1.00 34.21 306 PHE A N 1
ATOM 2383 C CA . PHE A 1 306 ? 19.954 19.420 -3.496 1.00 40.44 306 PHE A CA 1
ATOM 2384 C C . PHE A 1 306 ? 18.455 19.234 -3.717 1.00 36.01 306 PHE A C 1
ATOM 2385 O O . PHE A 1 306 ? 18.014 18.204 -4.262 1.00 29.09 306 PHE A O 1
ATOM 2393 N N . GLY A 1 307 ? 17.661 20.232 -3.304 1.00 34.89 307 GLY A N 1
ATOM 2394 C CA . GLY A 1 307 ? 16.230 20.123 -3.470 1.00 36.94 307 GLY A CA 1
ATOM 2395 C C . GLY A 1 307 ? 15.872 20.036 -4.933 1.00 31.09 307 GLY A C 1
ATOM 2396 O O . GLY A 1 307 ? 15.075 19.179 -5.332 1.00 37.84 307 GLY A O 1
ATOM 2397 N N . THR A 1 308 ? 16.521 20.878 -5.757 1.00 29.55 308 THR A N 1
ATOM 2398 C CA . THR A 1 308 ? 16.316 20.884 -7.205 1.00 27.86 308 THR A CA 1
ATOM 2399 C C . THR A 1 308 ? 16.642 19.530 -7.815 1.00 24.34 308 THR A C 1
ATOM 2400 O O . THR A 1 308 ? 15.940 19.073 -8.718 1.00 26.08 308 THR A O 1
ATOM 2404 N N . VAL A 1 309 ? 17.716 18.881 -7.340 1.00 26.71 309 VAL A N 1
ATOM 2405 C CA . VAL A 1 309 ? 18.092 17.561 -7.846 1.00 23.86 309 VAL A CA 1
ATOM 2406 C C . VAL A 1 309 ? 16.980 16.570 -7.564 1.00 29.41 309 VAL A C 1
ATOM 2407 O O . VAL A 1 309 ? 16.567 15.803 -8.445 1.00 30.76 309 VAL A O 1
ATOM 2411 N N . LEU A 1 310 ? 16.458 16.595 -6.330 1.00 30.13 310 LEU A N 1
ATOM 2412 C CA . LEU A 1 310 ? 15.402 15.657 -5.965 1.00 25.82 310 LEU A CA 1
ATOM 2413 C C . LEU A 1 310 ? 14.153 15.904 -6.805 1.00 29.49 310 LEU A C 1
ATOM 2414 O O . LEU A 1 310 ? 13.485 14.957 -7.253 1.00 23.71 310 LEU A O 1
ATOM 2419 N N . LEU A 1 311 ? 13.847 17.183 -7.052 1.00 27.29 311 LEU A N 1
ATOM 2420 C CA . LEU A 1 311 ? 12.692 17.528 -7.863 1.00 21.78 311 LEU A CA 1
ATOM 2421 C C . LEU A 1 311 ? 12.863 17.018 -9.284 1.00 22.65 311 LEU A C 1
ATOM 2422 O O . LEU A 1 311 ? 11.974 16.338 -9.808 1.00 25.72 311 LEU A O 1
ATOM 2427 N N . VAL A 1 312 ? 14.038 17.243 -9.876 1.00 26.65 312 VAL A N 1
ATOM 2428 C CA . VAL A 1 312 ? 14.277 16.844 -11.254 1.00 23.52 312 VAL A CA 1
ATOM 2429 C C . VAL A 1 312 ? 14.289 15.335 -11.378 1.00 29.15 312 VAL A C 1
ATOM 2430 O O . VAL A 1 312 ? 13.839 14.777 -12.395 1.00 34.82 312 VAL A O 1
ATOM 2434 N N . LEU A 1 313 ? 14.751 14.639 -10.338 1.00 25.20 313 LEU A N 1
ATOM 2435 C CA . LEU A 1 313 ? 14.762 13.187 -10.424 1.00 25.77 313 LEU A CA 1
ATOM 2436 C C . LEU A 1 313 ? 13.367 12.606 -10.277 1.00 23.17 313 LEU A C 1
ATOM 2437 O O . LEU A 1 313 ? 13.051 11.621 -10.949 1.00 24.93 313 LEU A O 1
ATOM 2442 N N . SER A 1 314 ? 12.506 13.200 -9.447 1.00 19.99 314 SER A N 1
ATOM 2443 C CA . SER A 1 314 ? 11.118 12.733 -9.448 1.00 23.68 314 SER A CA 1
ATOM 2444 C C . SER A 1 314 ? 10.420 13.074 -10.768 1.00 28.63 314 SER A C 1
ATOM 2445 O O . SER A 1 314 ? 9.525 12.338 -11.210 1.00 29.87 314 SER A O 1
ATOM 2448 N N . MET A 1 315 ? 10.789 14.192 -11.408 1.00 22.23 315 MET A N 1
ATOM 2449 C CA . MET A 1 315 ? 10.192 14.451 -12.715 1.00 25.85 315 MET A CA 1
ATOM 2450 C C . MET A 1 315 ? 10.650 13.425 -13.736 1.00 24.82 315 MET A C 1
ATOM 2451 O O . MET A 1 315 ? 9.912 13.100 -14.669 1.00 27.24 315 MET A O 1
ATOM 2456 N N . ILE A 1 316 ? 11.880 12.952 -13.621 1.00 25.69 316 ILE A N 1
ATOM 2457 C CA . ILE A 1 316 ? 12.290 11.875 -14.508 1.00 30.25 316 ILE A CA 1
ATOM 2458 C C . ILE A 1 316 ? 11.521 10.596 -14.168 1.00 35.19 316 ILE A C 1
ATOM 2459 O O . ILE A 1 316 ? 10.910 9.965 -15.048 1.00 37.60 316 ILE A O 1
ATOM 2464 N N . VAL A 1 317 ? 11.416 10.288 -12.869 1.00 29.96 317 VAL A N 1
ATOM 2465 C CA . VAL A 1 317 ? 10.788 9.065 -12.368 1.00 31.00 317 VAL A CA 1
ATOM 2466 C C . VAL A 1 317 ? 9.293 8.989 -12.693 1.00 25.35 317 VAL A C 1
ATOM 2467 O O . VAL A 1 317 ? 8.707 7.890 -12.736 1.00 26.24 317 VAL A O 1
ATOM 2471 N N . TYR A 1 318 ? 8.649 10.139 -12.911 1.00 27.03 318 TYR A N 1
ATOM 2472 C CA . TYR A 1 318 ? 7.223 10.139 -13.218 1.00 26.10 318 TYR A CA 1
ATOM 2473 C C . TYR A 1 318 ? 6.933 9.428 -14.532 1.00 23.55 318 TYR A C 1
ATOM 2474 O O . TYR A 1 318 ? 5.957 8.683 -14.639 1.00 23.99 318 TYR A O 1
ATOM 2483 N N . GLY A 1 319 ? 7.765 9.640 -15.546 1.00 34.84 319 GLY A N 1
ATOM 2484 C CA . GLY A 1 319 ? 7.524 8.974 -16.815 1.00 34.05 319 GLY A CA 1
ATOM 2485 C C . GLY A 1 319 ? 7.554 7.464 -16.670 1.00 29.03 319 GLY A C 1
ATOM 2486 O O . GLY A 1 319 ? 6.693 6.760 -17.216 1.00 27.23 319 GLY A O 1
ATOM 2487 N N . CYS A 1 320 ? 8.523 6.950 -15.896 1.00 25.99 320 CYS A N 1
ATOM 2488 C CA . CYS A 1 320 ? 8.559 5.519 -15.620 1.00 28.12 320 CYS A CA 1
ATOM 2489 C C . CYS A 1 320 ? 7.289 5.052 -14.914 1.00 20.94 320 CYS A C 1
ATOM 2490 O O . CYS A 1 320 ? 6.653 4.079 -15.342 1.00 25.10 320 CYS A O 1
ATOM 2493 N N . ALA A 1 321 ? 6.855 5.776 -13.890 1.00 17.25 321 ALA A N 1
ATOM 2494 C CA . ALA A 1 321 ? 5.693 5.301 -13.156 1.00 23.14 321 ALA A CA 1
ATOM 2495 C C . ALA A 1 321 ? 4.460 5.252 -14.054 1.00 28.32 321 ALA A C 1
ATOM 2496 O O . ALA A 1 321 ? 3.788 4.218 -14.154 1.00 23.12 321 ALA A O 1
ATOM 2498 N N . PHE A 1 322 ? 4.215 6.340 -14.785 1.00 37.10 322 PHE A N 1
ATOM 2499 C CA . PHE A 1 322 ? 3.024 6.477 -15.611 1.00 32.68 322 PHE A CA 1
ATOM 2500 C C . PHE A 1 322 ? 3.005 5.460 -16.755 1.00 35.25 322 PHE A C 1
ATOM 2501 O O . PHE A 1 322 ? 2.043 4.671 -16.901 1.00 31.22 322 PHE A O 1
ATOM 2509 N N . ASP A 1 323 ? 4.093 5.429 -17.545 1.00 34.07 323 ASP A N 1
ATOM 2510 C CA . ASP A 1 323 ? 4.140 4.558 -18.712 1.00 28.63 323 ASP A CA 1
ATOM 2511 C C . ASP A 1 323 ? 4.029 3.124 -18.265 1.00 34.76 323 ASP A C 1
ATOM 2512 O O . ASP A 1 323 ? 3.123 2.394 -18.708 1.00 37.71 323 ASP A O 1
ATOM 2517 N N . PHE A 1 324 ? 4.871 2.749 -17.282 1.00 35.95 324 PHE A N 1
ATOM 2518 C CA . PHE A 1 324 ? 4.929 1.368 -16.858 1.00 34.82 324 PHE A CA 1
ATOM 2519 C C . PHE A 1 324 ? 3.594 0.929 -16.295 1.00 38.88 324 PHE A C 1
ATOM 2520 O O . PHE A 1 324 ? 3.140 -0.176 -16.606 1.00 44.80 324 PHE A O 1
ATOM 2528 N N . PHE A 1 325 ? 2.899 1.803 -15.543 1.00 27.98 325 PHE A N 1
ATOM 2529 C CA . PHE A 1 325 ? 1.642 1.342 -14.976 1.00 28.98 325 PHE A CA 1
ATOM 2530 C C . PHE A 1 325 ? 0.602 1.090 -16.052 1.00 31.21 325 PHE A C 1
ATOM 2531 O O . PHE A 1 325 ? -0.118 0.079 -15.993 1.00 26.20 325 PHE A O 1
ATOM 2539 N N . ASN A 1 326 ? 0.514 1.964 -17.061 1.00 36.07 326 ASN A N 1
ATOM 2540 C CA . ASN A 1 326 ? -0.493 1.669 -18.076 1.00 26.08 326 ASN A CA 1
ATOM 2541 C C . ASN A 1 326 ? -0.146 0.395 -18.851 1.00 29.72 326 ASN A C 1
ATOM 2542 O O . ASN A 1 326 ? -1.023 -0.457 -19.062 1.00 28.98 326 ASN A O 1
ATOM 2547 N N . ILE A 1 327 ? 1.132 0.197 -19.217 1.00 38.59 327 ILE A N 1
ATOM 2548 C CA . ILE A 1 327 ? 1.447 -0.987 -20.021 1.00 40.47 327 ILE A CA 1
ATOM 2549 C C . ILE A 1 327 ? 1.250 -2.267 -19.222 1.00 35.30 327 ILE A C 1
ATOM 2550 O O . ILE A 1 327 ? 0.568 -3.191 -19.686 1.00 32.67 327 ILE A O 1
ATOM 2555 N N . SER A 1 328 ? 1.818 -2.347 -18.011 1.00 29.49 328 SER A N 1
ATOM 2556 C CA . SER A 1 328 ? 1.698 -3.603 -17.285 1.00 37.28 328 SER A CA 1
ATOM 2557 C C . SER A 1 328 ? 0.258 -3.869 -16.873 1.00 36.74 328 SER A C 1
ATOM 2558 O O . SER A 1 328 ? -0.177 -5.029 -16.906 1.00 34.92 328 SER A O 1
ATOM 2561 N N . GLY A 1 329 ? -0.515 -2.846 -16.499 1.00 27.75 329 GLY A N 1
ATOM 2562 C CA . GLY A 1 329 ? -1.895 -3.135 -16.176 1.00 33.62 329 GLY A CA 1
ATOM 2563 C C . GLY A 1 329 ? -2.652 -3.617 -17.399 1.00 36.41 329 GLY A C 1
ATOM 2564 O O . GLY A 1 329 ? -3.398 -4.606 -17.333 1.00 37.52 329 GLY A O 1
ATOM 2565 N N . SER A 1 330 ? -2.435 -2.967 -18.547 1.00 23.12 330 SER A N 1
ATOM 2566 C CA . SER A 1 330 ? -3.167 -3.379 -19.738 1.00 32.09 330 SER A CA 1
ATOM 2567 C C . SER A 1 330 ? -2.862 -4.822 -20.075 1.00 24.77 330 SER A C 1
ATOM 2568 O O . SER A 1 330 ? -3.776 -5.621 -20.294 1.00 25.77 330 SER A O 1
ATOM 2571 N N . VAL A 1 331 ? -1.576 -5.186 -20.030 1.00 26.22 331 VAL A N 1
ATOM 2572 C CA . VAL A 1 331 ? -1.133 -6.527 -20.405 1.00 34.10 331 VAL A CA 1
ATOM 2573 C C . VAL A 1 331 ? -1.517 -7.588 -19.364 1.00 28.41 331 VAL A C 1
ATOM 2574 O O . VAL A 1 331 ? -1.870 -8.710 -19.740 1.00 21.51 331 VAL A O 1
ATOM 2578 N N . PHE A 1 332 ? -1.438 -7.280 -18.054 1.00 28.32 332 PHE A N 1
ATOM 2579 C CA . PHE A 1 332 ? -1.870 -8.253 -17.048 1.00 29.04 332 PHE A CA 1
ATOM 2580 C C . PHE A 1 332 ? -3.350 -8.545 -17.202 1.00 31.00 332 PHE A C 1
ATOM 2581 O O . PHE A 1 332 ? -3.766 -9.715 -17.325 1.00 31.35 332 PHE A O 1
ATOM 2589 N N . VAL A 1 333 ? -4.130 -7.465 -17.317 1.00 29.28 333 VAL A N 1
ATOM 2590 C CA . VAL A 1 333 ? -5.561 -7.547 -17.523 1.00 28.30 333 VAL A CA 1
ATOM 2591 C C . VAL A 1 333 ? -5.850 -8.413 -18.738 1.00 24.45 333 VAL A C 1
ATOM 2592 O O . VAL A 1 333 ? -6.662 -9.339 -18.685 1.00 26.88 333 VAL A O 1
ATOM 2596 N N . GLU A 1 334 ? -5.119 -8.164 -19.826 1.00 27.43 334 GLU A N 1
ATOM 2597 C CA . GLU A 1 334 ? -5.247 -8.948 -21.045 1.00 32.93 334 GLU A CA 1
ATOM 2598 C C . GLU A 1 334 ? -4.862 -10.410 -20.808 1.00 34.95 334 GLU A C 1
ATOM 2599 O O . GLU A 1 334 ? -5.521 -11.326 -21.315 1.00 34.13 334 GLU A O 1
ATOM 2605 N N . LYS A 1 335 ? -3.797 -10.652 -20.031 1.00 28.41 335 LYS A N 1
ATOM 2606 C CA . LYS A 1 335 ? -3.343 -12.017 -19.828 1.00 32.16 335 LYS A CA 1
ATOM 2607 C C . LYS A 1 335 ? -4.387 -12.866 -19.119 1.00 35.81 335 LYS A C 1
ATOM 2608 O O . LYS A 1 335 ? -4.365 -14.088 -19.254 1.00 41.42 335 LYS A O 1
ATOM 2610 N N . GLU A 1 336 ? -5.324 -12.265 -18.395 1.00 29.59 336 GLU A N 1
ATOM 2611 C CA . GLU A 1 336 ? -6.352 -13.055 -17.709 1.00 28.67 336 GLU A CA 1
ATOM 2612 C C . GLU A 1 336 ? -7.701 -12.709 -18.310 1.00 36.96 336 GLU A C 1
ATOM 2613 O O . GLU A 1 336 ? -8.652 -12.336 -17.618 1.00 32.11 336 GLU A O 1
ATOM 2619 N N . VAL A 1 337 ? -7.781 -12.843 -19.618 1.00 34.60 337 VAL A N 1
ATOM 2620 C CA . VAL A 1 337 ? -9.019 -12.588 -20.306 1.00 31.58 337 VAL A CA 1
ATOM 2621 C C . VAL A 1 337 ? -9.201 -13.704 -21.320 1.00 37.92 337 VAL A C 1
ATOM 2622 O O . VAL A 1 337 ? -8.215 -14.242 -21.822 1.00 45.22 337 VAL A O 1
ATOM 2626 N N . SER A 1 338 ? -10.435 -14.096 -21.618 1.00 35.37 338 SER A N 1
ATOM 2627 C CA . SER A 1 338 ? -10.556 -14.988 -22.760 1.00 31.95 338 SER A CA 1
ATOM 2628 C C . SER A 1 338 ? -10.049 -14.232 -23.984 1.00 34.09 338 SER A C 1
ATOM 2629 O O . SER A 1 338 ? -10.216 -13.012 -24.078 1.00 42.69 338 SER A O 1
ATOM 2632 N N . PRO A 1 339 ? -9.393 -14.908 -24.928 1.00 44.49 339 PRO A N 1
ATOM 2633 C CA . PRO A 1 339 ? -8.778 -14.152 -26.034 1.00 38.71 339 PRO A CA 1
ATOM 2634 C C . PRO A 1 339 ? -9.763 -13.277 -26.815 1.00 37.40 339 PRO A C 1
ATOM 2635 O O . PRO A 1 339 ? -9.328 -12.322 -27.467 1.00 48.18 339 PRO A O 1
ATOM 2639 N N . ALA A 1 340 ? -11.069 -13.582 -26.796 1.00 41.58 340 ALA A N 1
ATOM 2640 C CA . ALA A 1 340 ? -12.065 -12.686 -27.387 1.00 41.24 340 ALA A CA 1
ATOM 2641 C C . ALA A 1 340 ? -12.268 -11.394 -26.570 1.00 41.19 340 ALA A C 1
ATOM 2642 O O . ALA A 1 340 ? -12.439 -10.310 -27.149 1.00 35.10 340 ALA A O 1
ATOM 2644 N N . ILE A 1 341 ? -12.296 -11.476 -25.232 1.00 43.82 341 ILE A N 1
ATOM 2645 C CA . ILE A 1 341 ? -12.566 -10.284 -24.423 1.00 38.58 341 ILE A CA 1
ATOM 2646 C C . ILE A 1 341 ? -11.338 -9.376 -24.268 1.00 39.59 341 ILE A C 1
ATOM 2647 O O . ILE A 1 341 ? -11.409 -8.378 -23.534 1.00 40.60 341 ILE A O 1
ATOM 2652 N N . ARG A 1 342 ? -10.275 -9.610 -25.049 1.00 42.57 342 ARG A N 1
ATOM 2653 C CA . ARG A 1 342 ? -8.952 -9.099 -24.706 1.00 33.25 342 ARG A CA 1
ATOM 2654 C C . ARG A 1 342 ? -8.757 -7.642 -25.106 1.00 30.18 342 ARG A C 1
ATOM 2655 O O . ARG A 1 342 ? -8.071 -6.891 -24.397 1.00 18.77 342 ARG A O 1
ATOM 2663 N N . ALA A 1 343 ? -9.306 -7.227 -26.251 1.00 37.09 343 ALA A N 1
ATOM 2664 C CA . ALA A 1 343 ? -9.215 -5.813 -26.602 1.00 27.17 343 ALA A CA 1
ATOM 2665 C C . ALA A 1 343 ? -10.102 -4.971 -25.688 1.00 31.77 343 ALA A C 1
ATOM 2666 O O . ALA A 1 343 ? -9.702 -3.885 -25.245 1.00 23.57 343 ALA A O 1
ATOM 2668 N N . SER A 1 344 ? -11.279 -5.496 -25.336 1.00 31.98 344 SER A N 1
ATOM 2669 C CA . SER A 1 344 ? -12.186 -4.780 -24.448 1.00 25.10 344 SER A CA 1
ATOM 2670 C C . SER A 1 344 ? -11.645 -4.684 -23.024 1.00 28.08 344 SER A C 1
ATOM 2671 O O . SER A 1 344 ? -11.916 -3.698 -22.329 1.00 29.53 344 SER A O 1
ATOM 2674 N N . ALA A 1 345 ? -10.914 -5.707 -22.553 1.00 35.32 345 ALA A N 1
ATOM 2675 C CA . ALA A 1 345 ? -10.292 -5.629 -21.234 1.00 24.95 345 ALA A CA 1
ATOM 2676 C C . ALA A 1 345 ? -9.248 -4.519 -21.175 1.00 31.49 345 ALA A C 1
ATOM 2677 O O . ALA A 1 345 ? -9.183 -3.764 -20.193 1.00 25.67 345 ALA A O 1
ATOM 2679 N N . GLN A 1 346 ? -8.442 -4.383 -22.229 1.00 25.15 346 GLN A N 1
ATOM 2680 C CA . GLN A 1 346 ? -7.502 -3.277 -22.263 1.00 28.02 346 GLN A CA 1
ATOM 2681 C C . GLN A 1 346 ? -8.218 -1.939 -22.301 1.00 24.42 346 GLN A C 1
ATOM 2682 O O . GLN A 1 346 ? -7.769 -0.970 -21.683 1.00 22.93 346 GLN A O 1
ATOM 2688 N N . GLY A 1 347 ? -9.327 -1.861 -23.038 1.00 29.44 347 GLY A N 1
ATOM 2689 C CA . GLY A 1 347 ? -10.071 -0.614 -23.080 1.00 28.70 347 GLY A CA 1
ATOM 2690 C C . GLY A 1 347 ? -10.685 -0.250 -21.735 1.00 24.44 347 GLY A C 1
ATOM 2691 O O . GLY A 1 347 ? -10.623 0.915 -21.299 1.00 30.18 347 GLY A O 1
ATOM 2692 N N . MET A 1 348 ? -11.282 -1.229 -21.053 1.00 18.97 348 MET A N 1
ATOM 2693 C CA . MET A 1 348 ? -11.855 -0.906 -19.764 1.00 21.04 348 MET A CA 1
ATOM 2694 C C . MET A 1 348 ? -10.776 -0.600 -18.737 1.00 24.64 348 MET A C 1
ATOM 2695 O O . MET A 1 348 ? -10.988 0.267 -17.895 1.00 30.65 348 MET A O 1
ATOM 2700 N N . PHE A 1 349 ? -9.600 -1.248 -18.796 1.00 33.86 349 PHE A N 1
ATOM 2701 C CA . PHE A 1 349 ? -8.553 -0.906 -17.829 1.00 31.19 349 PHE A CA 1
ATOM 2702 C C . PHE A 1 349 ? -8.141 0.562 -17.971 1.00 28.23 349 PHE A C 1
ATOM 2703 O O . PHE A 1 349 ? -8.054 1.286 -16.979 1.00 27.82 349 PHE A O 1
ATOM 2711 N N . LEU A 1 350 ? -7.926 1.032 -19.199 1.00 26.79 350 LEU A N 1
ATOM 2712 C CA . LEU A 1 350 ? -7.507 2.417 -19.365 1.00 34.30 350 LEU A CA 1
ATOM 2713 C C . LEU A 1 350 ? -8.597 3.410 -18.979 1.00 31.14 350 LEU A C 1
ATOM 2714 O O . LEU A 1 350 ? -8.309 4.410 -18.312 1.00 39.81 350 LEU A O 1
ATOM 2719 N N . MET A 1 351 ? -9.856 3.158 -19.330 1.00 26.12 351 MET A N 1
ATOM 2720 C CA . MET A 1 351 ? -10.818 4.179 -18.946 1.00 33.48 351 MET A CA 1
ATOM 2721 C C . MET A 1 351 ? -11.158 4.093 -17.466 1.00 32.09 351 MET A C 1
ATOM 2722 O O . MET A 1 351 ? -11.245 5.124 -16.793 1.00 36.14 351 MET A O 1
ATOM 2727 N N . MET A 1 352 ? -11.194 2.891 -16.904 1.00 31.21 352 MET A N 1
ATOM 2728 C CA . MET A 1 352 ? -11.367 2.790 -15.467 1.00 35.73 352 MET A CA 1
ATOM 2729 C C . MET A 1 352 ? -10.197 3.482 -14.761 1.00 38.79 352 MET A C 1
ATOM 2730 O O . MET A 1 352 ? -10.402 4.466 -14.039 1.00 38.35 352 MET A O 1
ATOM 2735 N N . THR A 1 353 ? -8.964 3.170 -15.175 1.00 36.08 353 THR A N 1
ATOM 2736 C CA . THR A 1 353 ? -7.791 3.695 -14.484 1.00 32.83 353 THR A CA 1
ATOM 2737 C C . THR A 1 353 ? -7.719 5.198 -14.618 1.00 30.17 353 THR A C 1
ATOM 2738 O O . THR A 1 353 ? -8.072 5.909 -13.680 1.00 35.22 353 THR A O 1
ATOM 2742 N N . ASN A 1 354 ? -7.550 5.690 -15.837 1.00 31.31 354 ASN A N 1
ATOM 2743 C CA . ASN A 1 354 ? -7.368 7.117 -16.035 1.00 27.07 354 ASN A CA 1
ATOM 2744 C C . ASN A 1 354 ? -8.681 7.882 -15.940 1.00 26.50 354 ASN A C 1
ATOM 2745 O O . ASN A 1 354 ? -8.751 8.847 -15.184 1.00 28.67 354 ASN A O 1
ATOM 2750 N N . GLY A 1 355 ? -9.749 7.440 -16.610 1.00 29.06 355 GLY A N 1
ATOM 2751 C CA . GLY A 1 355 ? -10.986 8.197 -16.593 1.00 21.95 355 GLY A CA 1
ATOM 2752 C C . GLY A 1 355 ? -11.640 8.221 -15.229 1.00 24.77 355 GLY A C 1
ATOM 2753 O O . GLY A 1 355 ? -12.024 9.290 -14.751 1.00 31.65 355 GLY A O 1
ATOM 2754 N N . PHE A 1 356 ? -11.866 7.049 -14.608 1.00 31.76 356 PHE A N 1
ATOM 2755 C CA . PHE A 1 356 ? -12.501 7.108 -13.296 1.00 36.61 356 PHE A CA 1
ATOM 2756 C C . PHE A 1 356 ? -11.523 7.554 -12.213 1.00 33.43 356 PHE A C 1
ATOM 2757 O O . PHE A 1 356 ? -11.911 8.297 -11.299 1.00 28.40 356 PHE A O 1
ATOM 2765 N N . GLY A 1 357 ? -10.245 7.151 -12.310 1.00 31.76 357 GLY A N 1
ATOM 2766 C CA . GLY A 1 357 ? -9.246 7.652 -11.402 1.00 22.21 357 GLY A CA 1
ATOM 2767 C C . GLY A 1 357 ? -9.155 9.164 -11.443 1.00 31.65 357 GLY A C 1
ATOM 2768 O O . GLY A 1 357 ? -8.804 9.779 -10.440 1.00 32.42 357 GLY A O 1
ATOM 2769 N N . CYS A 1 358 ? -9.511 9.789 -12.582 1.00 25.44 358 CYS A N 1
ATOM 2770 C CA . CYS A 1 358 ? -9.407 11.242 -12.700 1.00 26.49 358 CYS A CA 1
ATOM 2771 C C . CYS A 1 358 ? -10.488 11.982 -11.914 1.00 27.75 358 CYS A C 1
ATOM 2772 O O . CYS A 1 358 ? -10.173 12.968 -11.237 1.00 31.52 358 CYS A O 1
ATOM 2775 N N . ILE A 1 359 ? -11.736 11.472 -11.903 1.00 30.56 359 ILE A N 1
ATOM 2776 C CA . ILE A 1 359 ? -12.779 12.060 -11.054 1.00 29.92 359 ILE A CA 1
ATOM 2777 C C . ILE A 1 359 ? -12.428 11.840 -9.594 1.00 26.46 359 ILE A C 1
ATOM 2778 O O . ILE A 1 359 ? -12.364 12.789 -8.781 1.00 30.11 359 ILE A O 1
ATOM 2783 N N . LEU A 1 360 ? -12.132 10.577 -9.261 1.00 23.11 360 LEU A N 1
ATOM 2784 C CA . LEU A 1 360 ? -11.889 10.190 -7.877 1.00 32.38 360 LEU A CA 1
ATOM 2785 C C . LEU A 1 360 ? -10.711 10.970 -7.302 1.00 38.55 360 LEU A C 1
ATOM 2786 O O . LEU A 1 360 ? -10.820 11.615 -6.239 1.00 35.16 360 LEU A O 1
ATOM 2791 N N . GLY A 1 361 ? -9.590 10.957 -8.041 1.00 35.77 361 GLY A N 1
ATOM 2792 C CA . GLY A 1 361 ? -8.383 11.637 -7.629 1.00 29.96 361 GLY A CA 1
ATOM 2793 C C . GLY A 1 361 ? -8.518 13.144 -7.607 1.00 26.95 361 GLY A C 1
ATOM 2794 O O . GLY A 1 361 ? -7.916 13.797 -6.761 1.00 35.21 361 GLY A O 1
ATOM 2795 N N . GLY A 1 362 ? -9.255 13.729 -8.556 1.00 33.04 362 GLY A N 1
ATOM 2796 C CA . GLY A 1 362 ? -9.380 15.172 -8.524 1.00 35.03 362 GLY A CA 1
ATOM 2797 C C . GLY A 1 362 ? -10.022 15.644 -7.235 1.00 27.96 362 GLY A C 1
ATOM 2798 O O . GLY A 1 362 ? -9.421 16.429 -6.486 1.00 28.28 362 GLY A O 1
ATOM 2799 N N . ILE A 1 363 ? -11.193 15.084 -6.915 1.00 29.52 363 ILE A N 1
ATOM 2800 C CA . ILE A 1 363 ? -11.888 15.500 -5.692 1.00 26.77 363 ILE A CA 1
ATOM 2801 C C . ILE A 1 363 ? -11.080 15.152 -4.433 1.00 32.27 363 ILE A C 1
ATOM 2802 O O . ILE A 1 363 ? -10.973 15.964 -3.491 1.00 32.71 363 ILE A O 1
ATOM 2807 N N . VAL A 1 364 ? -10.450 13.965 -4.426 1.00 35.07 364 VAL A N 1
ATOM 2808 C CA . VAL A 1 364 ? -9.680 13.503 -3.271 1.00 33.29 364 VAL A CA 1
ATOM 2809 C C . VAL A 1 364 ? -8.429 14.357 -3.043 1.00 23.76 364 VAL A C 1
ATOM 2810 O O . VAL A 1 364 ? -8.221 14.908 -1.950 1.00 27.19 364 VAL A O 1
ATOM 2814 N N . SER A 1 365 ? -7.590 14.514 -4.060 1.00 22.27 365 SER A N 1
ATOM 2815 C CA . SER A 1 365 ? -6.376 15.277 -3.839 1.00 22.94 365 SER A CA 1
ATOM 2816 C C . SER A 1 365 ? -6.719 16.708 -3.474 1.00 22.82 365 SER A C 1
ATOM 2817 O O . SER A 1 365 ? -6.020 17.337 -2.663 1.00 21.86 365 SER A O 1
ATOM 2820 N N . GLY A 1 366 ? -7.791 17.241 -4.069 1.00 19.55 366 GLY A N 1
ATOM 2821 C CA . GLY A 1 366 ? -8.190 18.586 -3.730 1.00 22.99 366 GLY A CA 1
ATOM 2822 C C . GLY A 1 366 ? -8.527 18.736 -2.262 1.00 21.74 366 GLY A C 1
ATOM 2823 O O . GLY A 1 366 ? -8.082 19.691 -1.616 1.00 22.18 366 GLY A O 1
ATOM 2824 N N . LYS A 1 367 ? -9.301 17.788 -1.705 1.00 26.36 367 LYS A N 1
ATOM 2825 C CA . LYS A 1 367 ? -9.598 17.869 -0.270 1.00 24.24 367 LYS A CA 1
ATOM 2826 C C . LYS A 1 367 ? -8.333 17.735 0.579 1.00 25.53 367 LYS A C 1
ATOM 2827 O O . LYS A 1 367 ? -8.244 18.320 1.670 1.00 25.25 367 LYS A O 1
ATOM 2833 N N . VAL A 1 368 ? -7.352 16.958 0.109 1.00 30.24 368 VAL A N 1
ATOM 2834 C CA . VAL A 1 368 ? -6.092 16.851 0.855 1.00 24.78 368 VAL A CA 1
ATOM 2835 C C . VAL A 1 368 ? -5.351 18.184 0.889 1.00 25.50 368 VAL A C 1
ATOM 2836 O O . VAL A 1 368 ? -4.921 18.639 1.955 1.00 26.32 368 VAL A O 1
ATOM 2840 N N . VAL A 1 369 ? -5.198 18.834 -0.272 1.00 25.77 369 VAL A N 1
ATOM 2841 C CA . VAL A 1 369 ? -4.521 20.131 -0.316 1.00 25.94 369 VAL A CA 1
ATOM 2842 C C . VAL A 1 369 ? -5.289 21.155 0.521 1.00 27.73 369 VAL A C 1
ATOM 2843 O O . VAL A 1 369 ? -4.683 21.968 1.236 1.00 22.67 369 VAL A O 1
ATOM 2847 N N . GLU A 1 370 ? -6.635 21.123 0.462 1.00 26.83 370 GLU A N 1
ATOM 2848 C CA . GLU A 1 370 ? -7.428 22.044 1.276 1.00 23.11 370 GLU A CA 1
ATOM 2849 C C . GLU A 1 370 ? -7.181 21.814 2.763 1.00 19.83 370 GLU A C 1
ATOM 2850 O O . GLU A 1 370 ? -6.992 22.774 3.523 1.00 20.34 370 GLU A O 1
ATOM 2856 N N . MET A 1 371 ? -7.102 20.543 3.181 1.00 27.77 371 MET A N 1
ATOM 2857 C CA . MET A 1 371 ? -6.934 20.231 4.598 1.00 30.29 371 MET A CA 1
ATOM 2858 C C . MET A 1 371 ? -5.624 20.782 5.142 1.00 25.03 371 MET A C 1
ATOM 2859 O O . MET A 1 371 ? -5.568 21.270 6.275 1.00 30.75 371 MET A O 1
ATOM 2864 N N . TYR A 1 372 ? -4.558 20.695 4.353 1.00 23.14 372 TYR A N 1
ATOM 2865 C CA . TYR A 1 372 ? -3.226 21.067 4.789 1.00 19.74 372 TYR A CA 1
ATOM 2866 C C . TYR A 1 372 ? -2.828 22.447 4.282 1.00 26.94 372 TYR A C 1
ATOM 2867 O O . TYR A 1 372 ? -1.646 22.700 4.041 1.00 19.68 372 TYR A O 1
ATOM 2876 N N . THR A 1 373 ? -3.815 23.306 4.041 1.00 25.98 373 THR A N 1
ATOM 2877 C CA . THR A 1 373 ? -3.623 24.718 3.754 1.00 22.60 373 THR A CA 1
ATOM 2878 C C . THR A 1 373 ? -4.223 25.460 4.923 1.00 20.87 373 THR A C 1
ATOM 2879 O O . THR A 1 373 ? -5.391 25.240 5.243 1.00 24.88 373 THR A O 1
ATOM 2883 N N . GLN A 1 374 ? -3.429 26.317 5.557 1.00 22.03 374 GLN A N 1
ATOM 2884 C CA . GLN A 1 374 ? -3.901 27.180 6.629 1.00 28.58 374 GLN A CA 1
ATOM 2885 C C . GLN A 1 374 ? -3.270 28.551 6.450 1.00 29.58 374 GLN A C 1
ATOM 2886 O O . GLN A 1 374 ? -2.040 28.666 6.416 1.00 32.83 374 GLN A O 1
ATOM 2888 N N . ASN A 1 375 ? -4.113 29.589 6.409 1.00 36.18 375 ASN A N 1
ATOM 2889 C CA . ASN A 1 375 ? -3.694 30.982 6.183 1.00 40.54 375 ASN A CA 1
ATOM 2890 C C . ASN A 1 375 ? -3.199 31.214 4.757 1.00 42.06 375 ASN A C 1
ATOM 2891 O O . ASN A 1 375 ? -2.350 32.080 4.523 1.00 38.01 375 ASN A O 1
ATOM 2896 N N . GLY A 1 376 ? -3.723 30.440 3.804 1.00 40.29 376 GLY A N 1
ATOM 2897 C CA . GLY A 1 376 ? -3.299 30.479 2.422 1.00 22.00 376 GLY A CA 1
ATOM 2898 C C . GLY A 1 376 ? -2.026 29.718 2.120 1.00 28.81 376 GLY A C 1
ATOM 2899 O O . GLY A 1 376 ? -1.598 29.714 0.962 1.00 37.33 376 GLY A O 1
ATOM 2900 N N . ILE A 1 377 ? -1.408 29.068 3.109 1.00 32.17 377 ILE A N 1
ATOM 2901 C CA . ILE A 1 377 ? -0.140 28.360 2.931 1.00 33.19 377 ILE A CA 1
ATOM 2902 C C . ILE A 1 377 ? -0.370 26.858 3.031 1.00 25.41 377 ILE A C 1
ATOM 2903 O O . ILE A 1 377 ? -0.853 26.361 4.056 1.00 22.34 377 ILE A O 1
ATOM 2908 N N . THR A 1 378 ? 0.027 26.139 1.983 1.00 21.73 378 THR A N 1
ATOM 2909 C CA . THR A 1 378 ? -0.097 24.692 1.913 1.00 20.93 378 THR A CA 1
ATOM 2910 C C . THR A 1 378 ? 1.199 24.082 2.433 1.00 24.87 378 THR A C 1
ATOM 2911 O O . THR A 1 378 ? 2.290 24.562 2.118 1.00 23.33 378 THR A O 1
ATOM 2915 N N . ASP A 1 379 ? 1.071 23.031 3.245 1.00 30.74 379 ASP A N 1
ATOM 2916 C CA . ASP A 1 379 ? 2.222 22.297 3.758 1.00 28.12 379 ASP A CA 1
ATOM 2917 C C . ASP A 1 379 ? 2.449 21.127 2.812 1.00 26.19 379 ASP A C 1
ATOM 2918 O O . ASP A 1 379 ? 2.056 19.980 3.049 1.00 29.73 379 ASP A O 1
ATOM 2923 N N . TRP A 1 380 ? 3.127 21.444 1.719 1.00 26.99 380 TRP A N 1
ATOM 2924 C CA . TRP A 1 380 ? 3.289 20.498 0.628 1.00 31.20 380 TRP A CA 1
ATOM 2925 C C . TRP A 1 380 ? 4.029 19.246 1.064 1.00 28.94 380 TRP A C 1
ATOM 2926 O O . TRP A 1 380 ? 3.871 18.188 0.445 1.00 26.65 380 TRP A O 1
ATOM 2937 N N . GLN A 1 381 ? 4.873 19.356 2.094 1.00 30.52 381 GLN A N 1
ATOM 2938 C CA . GLN A 1 381 ? 5.570 18.187 2.621 1.00 32.12 381 GLN A CA 1
ATOM 2939 C C . GLN A 1 381 ? 4.580 17.153 3.169 1.00 36.09 381 GLN A C 1
ATOM 2940 O O . GLN A 1 381 ? 4.676 15.956 2.849 1.00 29.10 381 GLN A O 1
ATOM 2946 N N . THR A 1 382 ? 3.593 17.601 3.969 1.00 32.33 382 THR A N 1
ATOM 2947 C CA . THR A 1 382 ? 2.611 16.651 4.503 1.00 36.07 382 THR A CA 1
ATOM 2948 C C . THR A 1 382 ? 1.720 16.107 3.393 1.00 24.65 382 THR A C 1
ATOM 2949 O O . THR A 1 382 ? 1.375 14.923 3.393 1.00 26.49 382 THR A O 1
ATOM 2953 N N . VAL A 1 383 ? 1.344 16.953 2.438 1.00 27.30 383 VAL A N 1
ATOM 2954 C CA . VAL A 1 383 ? 0.483 16.514 1.340 1.00 38.72 383 VAL A CA 1
ATOM 2955 C C . VAL A 1 383 ? 1.190 15.448 0.505 1.00 33.67 383 VAL A C 1
ATOM 2956 O O . VAL A 1 383 ? 0.646 14.357 0.243 1.00 31.31 383 VAL A O 1
ATOM 2960 N N . TRP A 1 384 ? 2.429 15.743 0.096 1.00 28.89 384 TRP A N 1
ATOM 2961 C CA . TRP A 1 384 ? 3.154 14.825 -0.766 1.00 25.70 384 TRP A CA 1
ATOM 2962 C C . TRP A 1 384 ? 3.432 13.533 -0.037 1.00 28.70 384 TRP A C 1
ATOM 2963 O O . TRP A 1 384 ? 3.361 12.452 -0.641 1.00 33.12 384 TRP A O 1
ATOM 2974 N N . LEU A 1 385 ? 3.728 13.621 1.267 1.00 26.44 385 LEU A N 1
ATOM 2975 C CA . LEU A 1 385 ? 3.933 12.408 2.039 1.00 24.71 385 LEU A CA 1
ATOM 2976 C C . LEU A 1 385 ? 2.652 11.599 2.151 1.00 24.10 385 LEU A C 1
ATOM 2977 O O . LEU A 1 385 ? 2.702 10.368 2.110 1.00 26.29 385 LEU A O 1
ATOM 2982 N N . ILE A 1 386 ? 1.495 12.256 2.284 1.00 23.28 386 ILE A N 1
ATOM 2983 C CA . ILE A 1 386 ? 0.235 11.517 2.347 1.00 22.83 386 ILE A CA 1
ATOM 2984 C C . ILE A 1 386 ? 0.096 10.659 1.100 1.00 27.92 386 ILE A C 1
ATOM 2985 O O . ILE A 1 386 ? -0.114 9.433 1.166 1.00 31.87 386 ILE A O 1
ATOM 2990 N N . PHE A 1 387 ? 0.292 11.283 -0.059 1.00 34.18 387 PHE A N 1
ATOM 2991 C CA . PHE A 1 387 ? 0.116 10.512 -1.283 1.00 32.42 387 PHE A CA 1
ATOM 2992 C C . PHE A 1 387 ? 1.201 9.445 -1.421 1.00 25.71 387 PHE A C 1
ATOM 2993 O O . PHE A 1 387 ? 0.928 8.355 -1.929 1.00 29.45 387 PHE A O 1
ATOM 3001 N N . ALA A 1 388 ? 2.426 9.723 -0.963 1.00 27.15 388 ALA A N 1
ATOM 3002 C CA . ALA A 1 388 ? 3.481 8.708 -1.015 1.00 31.34 388 ALA A CA 1
ATOM 3003 C C . ALA A 1 388 ? 3.133 7.490 -0.165 1.00 30.31 388 ALA A C 1
ATOM 3004 O O . ALA A 1 388 ? 3.422 6.351 -0.547 1.00 28.26 388 ALA A O 1
ATOM 3006 N N . GLY A 1 389 ? 2.533 7.714 1.007 1.00 31.46 389 GLY A N 1
ATOM 3007 C CA . GLY A 1 389 ? 2.099 6.596 1.832 1.00 27.61 389 GLY A CA 1
ATOM 3008 C C . GLY A 1 389 ? 0.994 5.811 1.155 1.00 36.45 389 GLY A C 1
ATOM 3009 O O . GLY A 1 389 ? 0.978 4.571 1.192 1.00 37.74 389 GLY A O 1
ATOM 3010 N N . TYR A 1 390 ? 0.077 6.525 0.489 1.00 32.62 390 TYR A N 1
ATOM 3011 C CA . TYR A 1 390 ? -0.980 5.857 -0.259 1.00 25.92 390 TYR A CA 1
ATOM 3012 C C . TYR A 1 390 ? -0.375 4.990 -1.349 1.00 31.22 390 TYR A C 1
ATOM 3013 O O . TYR A 1 390 ? -0.802 3.843 -1.561 1.00 33.48 390 TYR A O 1
ATOM 3022 N N . SER A 1 391 ? 0.664 5.511 -2.002 1.00 33.34 391 SER A N 1
ATOM 3023 C CA . SER A 1 391 ? 1.409 4.746 -2.992 1.00 31.08 391 SER A CA 1
ATOM 3024 C C . SER A 1 391 ? 2.022 3.490 -2.381 1.00 26.62 391 SER A C 1
ATOM 3025 O O . SER A 1 391 ? 1.973 2.409 -2.980 1.00 29.97 391 SER A O 1
ATOM 3028 N N . VAL A 1 392 ? 2.587 3.612 -1.178 1.00 31.20 392 VAL A N 1
ATOM 3029 C CA . VAL A 1 392 ? 3.233 2.471 -0.528 1.00 30.58 392 VAL A CA 1
ATOM 3030 C C . VAL A 1 392 ? 2.212 1.375 -0.260 1.00 33.56 392 VAL A C 1
ATOM 3031 O O . VAL A 1 392 ? 2.432 0.182 -0.538 1.00 31.64 392 VAL A O 1
ATOM 3035 N N . VAL A 1 393 ? 1.056 1.760 0.254 1.00 30.44 393 VAL A N 1
ATOM 3036 C CA . VAL A 1 393 ? 0.115 0.722 0.639 1.00 31.96 393 VAL A CA 1
ATOM 3037 C C . VAL A 1 393 ? -0.516 0.106 -0.590 1.00 34.02 393 VAL A C 1
ATOM 3038 O O . VAL A 1 393 ? -0.873 -1.081 -0.590 1.00 38.67 393 VAL A O 1
ATOM 3042 N N . LEU A 1 394 ? -0.706 0.905 -1.645 1.00 37.58 394 LEU A N 1
ATOM 3043 C CA . LEU A 1 394 ? -1.148 0.301 -2.889 1.00 34.34 394 LEU A CA 1
ATOM 3044 C C . LEU A 1 394 ? -0.132 -0.721 -3.362 1.00 29.98 394 LEU A C 1
ATOM 3045 O O . LEU A 1 394 ? -0.514 -1.728 -3.967 1.00 30.66 394 LEU A O 1
ATOM 3050 N N . ALA A 1 395 ? 1.161 -0.490 -3.080 1.00 26.63 395 ALA A N 1
ATOM 3051 C CA . ALA A 1 395 ? 2.165 -1.517 -3.368 1.00 28.95 395 ALA A CA 1
ATOM 3052 C C . ALA A 1 395 ? 1.854 -2.799 -2.614 1.00 32.69 395 ALA A C 1
ATOM 3053 O O . ALA A 1 395 ? 1.968 -3.903 -3.162 1.00 32.42 395 ALA A O 1
ATOM 3055 N N . PHE A 1 396 ? 1.459 -2.670 -1.347 1.00 38.86 396 PHE A N 1
ATOM 3056 C CA . PHE A 1 396 ? 1.188 -3.883 -0.572 1.00 31.07 396 PHE A CA 1
ATOM 3057 C C . PHE A 1 396 ? -0.101 -4.567 -1.031 1.00 24.35 396 PHE A C 1
ATOM 3058 O O . PHE A 1 396 ? -0.175 -5.799 -1.072 1.00 26.20 396 PHE A O 1
ATOM 3066 N N . ALA A 1 397 ? -1.115 -3.796 -1.408 1.00 24.23 397 ALA A N 1
ATOM 3067 C CA . ALA A 1 397 ? -2.340 -4.399 -1.935 1.00 27.62 397 ALA A CA 1
ATOM 3068 C C . ALA A 1 397 ? -2.069 -5.130 -3.247 1.00 30.89 397 ALA A C 1
ATOM 3069 O O . ALA A 1 397 ? -2.579 -6.235 -3.470 1.00 27.51 397 ALA A O 1
ATOM 3071 N N . PHE A 1 398 ? -1.281 -4.527 -4.141 1.00 25.74 398 PHE A N 1
ATOM 3072 C CA . PHE A 1 398 ? -0.975 -5.222 -5.381 1.00 23.22 398 PHE A CA 1
ATOM 3073 C C . PHE A 1 398 ? -0.160 -6.483 -5.123 1.00 28.53 398 PHE A C 1
ATOM 3074 O O . PHE A 1 398 ? -0.443 -7.529 -5.720 1.00 34.38 398 PHE A O 1
ATOM 3082 N N . MET A 1 399 ? 0.804 -6.439 -4.190 1.00 29.06 399 MET A N 1
ATOM 3083 C CA . MET A 1 399 ? 1.564 -7.652 -3.881 1.00 29.00 399 MET A CA 1
ATOM 3084 C C . MET A 1 399 ? 0.664 -8.738 -3.307 1.00 28.14 399 MET A C 1
ATOM 3085 O O . MET A 1 399 ? 0.806 -9.921 -3.651 1.00 29.02 399 MET A O 1
ATOM 3090 N N . ALA A 1 400 ? -0.256 -8.351 -2.413 1.00 32.04 400 ALA A N 1
ATOM 3091 C CA . ALA A 1 400 ? -1.234 -9.286 -1.868 1.00 26.85 400 ALA A CA 1
ATOM 3092 C C . ALA A 1 400 ? -2.115 -9.861 -2.966 1.00 29.06 400 ALA A C 1
ATOM 3093 O O . ALA A 1 400 ? -2.522 -11.024 -2.892 1.00 25.33 400 ALA A O 1
ATOM 3095 N N . MET A 1 401 ? -2.450 -9.051 -3.972 1.00 33.86 401 MET A N 1
ATOM 3096 C CA . MET A 1 401 ? -3.199 -9.557 -5.114 1.00 28.04 401 MET A CA 1
ATOM 3097 C C . MET A 1 401 ? -2.397 -10.598 -5.876 1.00 22.71 401 MET A C 1
ATOM 3098 O O . MET A 1 401 ? -2.902 -11.680 -6.184 1.00 19.56 401 MET A O 1
ATOM 3103 N N . PHE A 1 402 ? -1.128 -10.296 -6.167 1.00 25.27 402 PHE A N 1
ATOM 3104 C CA . PHE A 1 402 ? -0.334 -11.181 -7.021 1.00 29.24 402 PHE A CA 1
ATOM 3105 C C . PHE A 1 402 ? 0.022 -12.481 -6.317 1.00 34.71 402 PHE A C 1
ATOM 3106 O O . PHE A 1 402 ? 0.213 -13.500 -6.988 1.00 41.84 402 PHE A O 1
ATOM 3114 N N . LYS A 1 403 ? 0.139 -12.478 -4.986 1.00 28.82 403 LYS A N 1
ATOM 3115 C CA . LYS A 1 403 ? 0.503 -13.691 -4.255 1.00 25.32 403 LYS A CA 1
ATOM 3116 C C . LYS A 1 403 ? -0.714 -14.503 -3.833 1.00 27.96 403 LYS A C 1
ATOM 3117 O O . LYS A 1 403 ? -0.561 -15.534 -3.178 1.00 34.07 403 LYS A O 1
ATOM 3123 N N . TYR A 1 404 ? -1.914 -14.047 -4.155 1.00 24.37 404 TYR A N 1
ATOM 3124 C CA . TYR A 1 404 ? -3.127 -14.772 -3.825 1.00 25.18 404 TYR A CA 1
ATOM 3125 C C . TYR A 1 404 ? -3.426 -15.779 -4.928 1.00 34.54 404 TYR A C 1
ATOM 3126 O O . TYR A 1 404 ? -3.383 -15.434 -6.114 1.00 36.68 404 TYR A O 1
ATOM 3135 N N . LYS A 1 405 ? -3.767 -17.006 -4.540 1.00 37.56 405 LYS A N 1
ATOM 3136 C CA . LYS A 1 405 ? -3.982 -18.068 -5.521 1.00 35.23 405 LYS A CA 1
ATOM 3137 C C . LYS A 1 405 ? -5.008 -19.104 -5.057 1.00 41.13 405 LYS A C 1
ATOM 3138 O O . LYS A 1 405 ? -6.123 -18.765 -4.657 1.00 44.66 405 LYS A O 1
ATOM 3140 N N . MET B 1 1 ? -2.002 -17.705 56.781 1.00 41.27 1 MET B N 1
ATOM 3141 C CA . MET B 1 1 ? -1.153 -17.435 55.621 1.00 38.39 1 MET B CA 1
ATOM 3142 C C . MET B 1 1 ? -0.623 -16.005 55.634 1.00 31.82 1 MET B C 1
ATOM 3143 O O . MET B 1 1 ? -1.331 -15.083 56.026 1.00 31.89 1 MET B O 1
ATOM 3148 N N . ASN B 1 2 ? 0.624 -15.820 55.197 1.00 27.60 2 ASN B N 1
ATOM 3149 C CA . ASN B 1 2 ? 1.140 -14.474 54.982 1.00 27.80 2 ASN B CA 1
ATOM 3150 C C . ASN B 1 2 ? 0.331 -13.826 53.858 1.00 34.40 2 ASN B C 1
ATOM 3151 O O . ASN B 1 2 ? 0.145 -14.424 52.790 1.00 39.83 2 ASN B O 1
ATOM 3156 N N . LEU B 1 3 ? -0.162 -12.598 54.101 1.00 27.72 3 LEU B N 1
ATOM 3157 C CA . LEU B 1 3 ? -1.019 -11.953 53.109 1.00 21.05 3 LEU B CA 1
ATOM 3158 C C . LEU B 1 3 ? -0.261 -11.591 51.838 1.00 23.02 3 LEU B C 1
ATOM 3159 O O . LEU B 1 3 ? -0.792 -11.780 50.741 1.00 26.48 3 LEU B O 1
ATOM 3164 N N . LYS B 1 4 ? 0.994 -11.127 51.950 1.00 26.33 4 LYS B N 1
ATOM 3165 C CA . LYS B 1 4 ? 1.768 -10.834 50.748 1.00 22.99 4 LYS B CA 1
ATOM 3166 C C . LYS B 1 4 ? 1.972 -12.095 49.926 1.00 24.77 4 LYS B C 1
ATOM 3167 O O . LYS B 1 4 ? 1.791 -12.089 48.695 1.00 27.21 4 LYS B O 1
ATOM 3169 N N . LEU B 1 5 ? 2.267 -13.204 50.604 1.00 29.99 5 LEU B N 1
ATOM 3170 C CA . LEU B 1 5 ? 2.428 -14.474 49.915 1.00 31.51 5 LEU B CA 1
ATOM 3171 C C . LEU B 1 5 ? 1.130 -14.877 49.234 1.00 20.94 5 LEU B C 1
ATOM 3172 O O . LEU B 1 5 ? 1.143 -15.397 48.112 1.00 19.77 5 LEU B O 1
ATOM 3177 N N . GLN B 1 6 ? 0.007 -14.679 49.925 1.00 26.41 6 GLN B N 1
ATOM 3178 C CA . GLN B 1 6 ? -1.285 -15.119 49.418 1.00 27.75 6 GLN B CA 1
ATOM 3179 C C . GLN B 1 6 ? -1.677 -14.344 48.176 1.00 23.38 6 GLN B C 1
ATOM 3180 O O . GLN B 1 6 ? -2.118 -14.925 47.170 1.00 27.66 6 GLN B O 1
ATOM 3186 N N . LEU B 1 7 ? -1.487 -13.031 48.207 1.00 19.43 7 LEU B N 1
ATOM 3187 C CA . LEU B 1 7 ? -1.872 -12.269 47.039 1.00 22.19 7 LEU B CA 1
ATOM 3188 C C . LEU B 1 7 ? -0.913 -12.528 45.892 1.00 19.74 7 LEU B C 1
ATOM 3189 O O . LEU B 1 7 ? -1.343 -12.540 44.738 1.00 25.95 7 LEU B O 1
ATOM 3194 N N . LYS B 1 8 ? 0.360 -12.812 46.187 1.00 23.10 8 LYS B N 1
ATOM 3195 C CA . LYS B 1 8 ? 1.295 -13.150 45.116 1.00 24.60 8 LYS B CA 1
ATOM 3196 C C . LYS B 1 8 ? 0.947 -14.483 44.455 1.00 20.67 8 LYS B C 1
ATOM 3197 O O . LYS B 1 8 ? 0.988 -14.605 43.221 1.00 22.40 8 LYS B O 1
ATOM 3203 N N . ILE B 1 9 ? 0.592 -15.486 45.252 1.00 19.64 9 ILE B N 1
ATOM 3204 C CA . ILE B 1 9 ? 0.150 -16.763 44.696 1.00 21.51 9 ILE B CA 1
ATOM 3205 C C . ILE B 1 9 ? -1.116 -16.572 43.875 1.00 22.95 9 ILE B C 1
ATOM 3206 O O . ILE B 1 9 ? -1.293 -17.211 42.824 1.00 20.69 9 ILE B O 1
ATOM 3211 N N . LEU B 1 10 ? -2.023 -15.701 44.353 1.00 16.21 10 LEU B N 1
ATOM 3212 C CA . LEU B 1 10 ? -3.254 -15.416 43.629 1.00 15.14 10 LEU B CA 1
ATOM 3213 C C . LEU B 1 10 ? -2.943 -14.810 42.255 1.00 17.67 10 LEU B C 1
ATOM 3214 O O . LEU B 1 10 ? -3.499 -15.225 41.229 1.00 13.98 10 LEU B O 1
ATOM 3219 N N . SER B 1 11 ? -2.013 -13.860 42.212 1.00 19.12 11 SER B N 1
ATOM 3220 C CA . SER B 1 11 ? -1.666 -13.232 40.951 1.00 16.53 11 SER B CA 1
ATOM 3221 C C . SER B 1 11 ? -1.007 -14.239 40.004 1.00 19.40 11 SER B C 1
ATOM 3222 O O . SER B 1 11 ? -1.329 -14.299 38.791 1.00 18.87 11 SER B O 1
ATOM 3225 N N . PHE B 1 12 ? -0.117 -15.071 40.552 1.00 21.34 12 PHE B N 1
ATOM 3226 C CA . PHE B 1 12 ? 0.552 -16.062 39.729 1.00 22.14 12 PHE B CA 1
ATOM 3227 C C . PHE B 1 12 ? -0.465 -17.011 39.105 1.00 20.65 12 PHE B C 1
ATOM 3228 O O . PHE B 1 12 ? -0.447 -17.271 37.895 1.00 12.57 12 PHE B O 1
ATOM 3236 N N . LEU B 1 13 ? -1.392 -17.507 39.903 1.00 27.85 13 LEU B N 1
ATOM 3237 C CA . LEU B 1 13 ? -2.382 -18.475 39.390 1.00 22.59 13 LEU B CA 1
ATOM 3238 C C . LEU B 1 13 ? -3.306 -17.820 38.371 1.00 22.25 13 LEU B C 1
ATOM 3239 O O . LEU B 1 13 ? -3.753 -18.504 37.494 1.00 25.78 13 LEU B O 1
ATOM 3244 N N . GLN B 1 14 ? -3.550 -16.528 38.488 1.00 25.17 14 GLN B N 1
ATOM 3245 C CA . GLN B 1 14 ? -4.476 -15.789 37.595 1.00 21.11 14 GLN B CA 1
ATOM 3246 C C . GLN B 1 14 ? -3.974 -15.733 36.161 1.00 18.05 14 GLN B C 1
ATOM 3247 O O . GLN B 1 14 ? -4.771 -15.929 35.288 1.00 25.79 14 GLN B O 1
ATOM 3253 N N . PHE B 1 15 ? -2.720 -15.393 35.928 1.00 21.30 15 PHE B N 1
ATOM 3254 C CA . PHE B 1 15 ? -2.242 -15.300 34.528 1.00 20.26 15 PHE B CA 1
ATOM 3255 C C . PHE B 1 15 ? -1.628 -16.608 34.088 1.00 21.71 15 PHE B C 1
ATOM 3256 O O . PHE B 1 15 ? -1.506 -16.859 32.920 1.00 25.82 15 PHE B O 1
ATOM 3264 N N . CYS B 1 16 ? -1.368 -17.460 35.055 1.00 23.61 16 CYS B N 1
ATOM 3265 C CA . CYS B 1 16 ? -0.765 -18.785 34.852 1.00 26.50 16 CYS B CA 1
ATOM 3266 C C . CYS B 1 16 ? -1.811 -19.734 34.277 1.00 27.49 16 CYS B C 1
ATOM 3267 O O . CYS B 1 16 ? -1.429 -20.722 33.687 1.00 25.40 16 CYS B O 1
ATOM 3270 N N . LEU B 1 17 ? -3.085 -19.447 34.501 1.00 21.44 17 LEU B N 1
ATOM 3271 C CA . LEU B 1 17 ? -4.178 -20.274 33.976 1.00 24.65 17 LEU B CA 1
ATOM 3272 C C . LEU B 1 17 ? -4.551 -19.796 32.569 1.00 20.47 17 LEU B C 1
ATOM 3273 O O . LEU B 1 17 ? -4.943 -20.611 31.758 1.00 16.15 17 LEU B O 1
ATOM 3278 N N . TRP B 1 18 ? -4.271 -18.536 32.263 1.00 24.15 18 TRP B N 1
ATOM 3279 C CA . TRP B 1 18 ? -4.585 -17.880 30.967 1.00 21.43 18 TRP B CA 1
ATOM 3280 C C . TRP B 1 18 ? -3.482 -18.144 29.936 1.00 21.89 18 TRP B C 1
ATOM 3281 O O . TRP B 1 18 ? -3.783 -18.372 28.764 1.00 11.54 18 TRP B O 1
ATOM 3292 N N . GLY B 1 19 ? -2.242 -18.101 30.395 1.00 17.27 19 GLY B N 1
ATOM 3293 C CA . GLY B 1 19 ? -1.066 -18.353 29.555 1.00 18.75 19 GLY B CA 1
ATOM 3294 C C . GLY B 1 19 ? -0.862 -19.818 29.260 1.00 22.90 19 GLY B C 1
ATOM 3295 O O . GLY B 1 19 ? 0.049 -20.124 28.550 1.00 27.39 19 GLY B O 1
ATOM 3296 N N . SER B 1 20 ? -1.675 -20.693 29.823 1.00 14.77 20 SER B N 1
ATOM 3297 C CA . SER B 1 20 ? -1.559 -22.111 29.531 1.00 17.00 20 SER B CA 1
ATOM 3298 C C . SER B 1 20 ? -2.014 -22.427 28.123 1.00 21.16 20 SER B C 1
ATOM 3299 O O . SER B 1 20 ? -1.530 -23.394 27.525 1.00 31.26 20 SER B O 1
ATOM 3302 N N . TRP B 1 21 ? -2.933 -21.627 27.588 1.00 25.59 21 TRP B N 1
ATOM 3303 C CA . TRP B 1 21 ? -3.573 -21.883 26.307 1.00 23.28 21 TRP B CA 1
ATOM 3304 C C . TRP B 1 21 ? -3.641 -20.682 25.376 1.00 18.09 21 TRP B C 1
ATOM 3305 O O . TRP B 1 21 ? -3.828 -20.888 24.173 1.00 17.68 21 TRP B O 1
ATOM 3316 N N . LEU B 1 22 ? -3.556 -19.445 25.898 1.00 24.79 22 LEU B N 1
ATOM 3317 C CA . LEU B 1 22 ? -3.885 -18.241 25.126 1.00 22.25 22 LEU B CA 1
ATOM 3318 C C . LEU B 1 22 ? -2.972 -17.992 23.944 1.00 18.31 22 LEU B C 1
ATOM 3319 O O . LEU B 1 22 ? -3.417 -17.667 22.838 1.00 20.81 22 LEU B O 1
ATOM 3324 N N . THR B 1 23 ? -1.691 -18.190 24.153 1.00 18.11 23 THR B N 1
ATOM 3325 C CA . THR B 1 23 ? -0.741 -18.095 23.072 1.00 21.44 23 THR B CA 1
ATOM 3326 C C . THR B 1 23 ? -0.875 -19.270 22.106 1.00 23.91 23 THR B C 1
ATOM 3327 O O . THR B 1 23 ? -0.700 -19.108 20.891 1.00 26.50 23 THR B O 1
ATOM 3331 N N . THR B 1 24 ? -1.127 -20.465 22.638 1.00 30.16 24 THR B N 1
ATOM 3332 C CA . THR B 1 24 ? -1.080 -21.717 21.901 1.00 20.97 24 THR B CA 1
ATOM 3333 C C . THR B 1 24 ? -2.398 -22.197 21.312 1.00 27.50 24 THR B C 1
ATOM 3334 O O . THR B 1 24 ? -2.384 -23.158 20.528 1.00 27.68 24 THR B O 1
ATOM 3338 N N . LEU B 1 25 ? -3.528 -21.587 21.662 1.00 20.64 25 LEU B N 1
ATOM 3339 C CA . LEU B 1 25 ? -4.798 -22.129 21.195 1.00 21.14 25 LEU B CA 1
ATOM 3340 C C . LEU B 1 25 ? -4.889 -22.099 19.669 1.00 19.89 25 LEU B C 1
ATOM 3341 O O . LEU B 1 25 ? -5.435 -23.022 19.058 1.00 18.84 25 LEU B O 1
ATOM 3346 N N . GLY B 1 26 ? -4.350 -21.064 19.032 1.00 21.61 26 GLY B N 1
ATOM 3347 C CA . GLY B 1 26 ? -4.425 -21.063 17.584 1.00 24.30 26 GLY B CA 1
ATOM 3348 C C . GLY B 1 26 ? -3.727 -22.254 16.957 1.00 20.56 26 GLY B C 1
ATOM 3349 O O . GLY B 1 26 ? -4.394 -23.118 16.411 1.00 18.70 26 GLY B O 1
ATOM 3350 N N . SER B 1 27 ? -2.439 -22.429 17.193 1.00 20.29 27 SER B N 1
ATOM 3351 C CA . SER B 1 27 ? -1.752 -23.558 16.595 1.00 17.54 27 SER B CA 1
ATOM 3352 C C . SER B 1 27 ? -2.348 -24.881 17.038 1.00 20.64 27 SER B C 1
ATOM 3353 O O . SER B 1 27 ? -2.120 -25.898 16.384 1.00 16.99 27 SER B O 1
ATOM 3356 N N . TYR B 1 28 ? -3.021 -24.918 18.190 1.00 25.56 28 TYR B N 1
ATOM 3357 C CA . TYR B 1 28 ? -3.754 -26.127 18.542 1.00 22.95 28 TYR B CA 1
ATOM 3358 C C . TYR B 1 28 ? -4.910 -26.349 17.568 1.00 18.21 28 TYR B C 1
ATOM 3359 O O . TYR B 1 28 ? -5.053 -27.427 16.985 1.00 17.35 28 TYR B O 1
ATOM 3368 N N . MET B 1 29 ? -5.699 -25.306 17.323 1.00 21.43 29 MET B N 1
ATOM 3369 C CA . MET B 1 29 ? -6.830 -25.406 16.407 1.00 20.57 29 MET B CA 1
ATOM 3370 C C . MET B 1 29 ? -6.374 -25.685 14.978 1.00 20.10 29 MET B C 1
ATOM 3371 O O . MET B 1 29 ? -6.972 -26.500 14.271 1.00 24.30 29 MET B O 1
ATOM 3376 N N . PHE B 1 30 ? -5.314 -25.031 14.539 1.00 17.28 30 PHE B N 1
ATOM 3377 C CA . PHE B 1 30 ? -4.818 -25.247 13.191 1.00 18.06 30 PHE B CA 1
ATOM 3378 C C . PHE B 1 30 ? -4.139 -26.607 13.062 1.00 24.38 30 PHE B C 1
ATOM 3379 O O . PHE B 1 30 ? -4.537 -27.443 12.243 1.00 28.46 30 PHE B O 1
ATOM 3387 N N . VAL B 1 31 ? -3.155 -26.869 13.919 1.00 26.62 31 VAL B N 1
ATOM 3388 C CA . VAL B 1 31 ? -2.286 -28.031 13.783 1.00 24.19 31 VAL B CA 1
ATOM 3389 C C . VAL B 1 31 ? -3.001 -29.332 14.142 1.00 31.12 31 VAL B C 1
ATOM 3390 O O . VAL B 1 31 ? -2.769 -30.371 13.508 1.00 29.51 31 VAL B O 1
ATOM 3394 N N . THR B 1 32 ? -3.835 -29.318 15.185 1.00 29.36 32 THR B N 1
ATOM 3395 C CA . THR B 1 32 ? -4.485 -30.533 15.677 1.00 33.01 32 THR B CA 1
ATOM 3396 C C . THR B 1 32 ? -5.929 -30.652 15.202 1.00 31.51 32 THR B C 1
ATOM 3397 O O . THR B 1 32 ? -6.282 -31.612 14.520 1.00 34.54 32 THR B O 1
ATOM 3401 N N . LEU B 1 33 ? -6.766 -29.669 15.513 1.00 26.34 33 LEU B N 1
ATOM 3402 C CA . LEU B 1 33 ? -8.183 -29.780 15.215 1.00 25.74 33 LEU B CA 1
ATOM 3403 C C . LEU B 1 33 ? -8.499 -29.366 13.785 1.00 37.39 33 LEU B C 1
ATOM 3404 O O . LEU B 1 33 ? -9.640 -29.529 13.346 1.00 49.30 33 LEU B O 1
ATOM 3409 N N . LYS B 1 34 ? -7.502 -28.853 13.063 1.00 36.12 34 LYS B N 1
ATOM 3410 C CA . LYS B 1 34 ? -7.578 -28.428 11.658 1.00 27.43 34 LYS B CA 1
ATOM 3411 C C . LYS B 1 34 ? -8.699 -27.396 11.417 1.00 24.01 34 LYS B C 1
ATOM 3412 O O . LYS B 1 34 ? -9.581 -27.591 10.591 1.00 24.80 34 LYS B O 1
ATOM 3418 N N . PHE B 1 35 ? -8.675 -26.290 12.159 1.00 26.10 35 PHE B N 1
ATOM 3419 C CA . PHE B 1 35 ? -9.532 -25.165 11.823 1.00 16.97 35 PHE B CA 1
ATOM 3420 C C . PHE B 1 35 ? -8.853 -24.302 10.763 1.00 15.47 35 PHE B C 1
ATOM 3421 O O . PHE B 1 35 ? -7.659 -24.426 10.494 1.00 15.52 35 PHE B O 1
ATOM 3429 N N . ASP B 1 36 ? -9.631 -23.434 10.133 1.00 15.98 36 ASP B N 1
ATOM 3430 C CA . ASP B 1 36 ? -9.022 -22.491 9.209 1.00 20.80 36 ASP B CA 1
ATOM 3431 C C . ASP B 1 36 ? -8.692 -21.205 9.948 1.00 21.59 36 ASP B C 1
ATOM 3432 O O . ASP B 1 36 ? -9.196 -20.942 11.040 1.00 23.29 36 ASP B O 1
ATOM 3437 N N . GLY B 1 37 ? -7.857 -20.374 9.333 1.00 13.72 37 GLY B N 1
ATOM 3438 C CA . GLY B 1 37 ? -7.454 -19.159 10.013 1.00 16.37 37 GLY B CA 1
ATOM 3439 C C . GLY B 1 37 ? -8.622 -18.256 10.335 1.00 21.34 37 GLY B C 1
ATOM 3440 O O . GLY B 1 37 ? -8.606 -17.559 11.347 1.00 15.74 37 GLY B O 1
ATOM 3441 N N . ALA B 1 38 ? -9.667 -18.281 9.500 1.00 31.06 38 ALA B N 1
ATOM 3442 C CA . ALA B 1 38 ? -10.843 -17.467 9.787 1.00 27.68 38 ALA B CA 1
ATOM 3443 C C . ALA B 1 38 ? -11.542 -17.952 11.050 1.00 28.60 38 ALA B C 1
ATOM 3444 O O . ALA B 1 38 ? -11.919 -17.140 11.907 1.00 31.11 38 ALA B O 1
ATOM 3446 N N . SER B 1 39 ? -11.690 -19.271 11.222 1.00 25.56 39 SER B N 1
ATOM 3447 C CA . SER B 1 39 ? -12.406 -19.694 12.418 1.00 28.05 39 SER B CA 1
ATOM 3448 C C . SER B 1 39 ? -11.556 -19.505 13.653 1.00 27.94 39 SER B C 1
ATOM 3449 O O . SER B 1 39 ? -12.076 -19.096 14.692 1.00 37.47 39 SER B O 1
ATOM 3452 N N . ILE B 1 40 ? -10.242 -19.713 13.541 1.00 24.70 40 ILE B N 1
ATOM 3453 C CA . ILE B 1 40 ? -9.367 -19.471 14.688 1.00 24.58 40 ILE B CA 1
ATOM 3454 C C . ILE B 1 40 ? -9.412 -18.004 15.088 1.00 21.44 40 ILE B C 1
ATOM 3455 O O . ILE B 1 40 ? -9.479 -17.668 16.278 1.00 21.72 40 ILE B O 1
ATOM 3460 N N . GLY B 1 41 ? -9.410 -17.109 14.099 1.00 27.84 41 GLY B N 1
ATOM 3461 C CA . GLY B 1 41 ? -9.567 -15.696 14.383 1.00 27.29 41 GLY B CA 1
ATOM 3462 C C . GLY B 1 41 ? -10.905 -15.385 15.010 1.00 18.23 41 GLY B C 1
ATOM 3463 O O . GLY B 1 41 ? -11.007 -14.464 15.819 1.00 23.13 41 GLY B O 1
ATOM 3464 N N . ALA B 1 42 ? -11.952 -16.131 14.639 1.00 14.02 42 ALA B N 1
ATOM 3465 C CA . ALA B 1 42 ? -13.229 -15.910 15.297 1.00 21.54 42 ALA B CA 1
ATOM 3466 C C . ALA B 1 42 ? -13.147 -16.332 16.761 1.00 27.41 42 ALA B C 1
ATOM 3467 O O . ALA B 1 42 ? -13.538 -15.565 17.657 1.00 26.20 42 ALA B O 1
ATOM 3469 N N . VAL B 1 43 ? -12.529 -17.495 17.023 1.00 20.15 43 VAL B N 1
ATOM 3470 C CA . VAL B 1 43 ? -12.409 -18.001 18.390 1.00 20.03 43 VAL B CA 1
ATOM 3471 C C . VAL B 1 43 ? -11.663 -16.985 19.252 1.00 29.98 43 VAL B C 1
ATOM 3472 O O . VAL B 1 43 ? -12.009 -16.754 20.422 1.00 23.16 43 VAL B O 1
ATOM 3476 N N . TYR B 1 44 ? -10.602 -16.384 18.693 1.00 29.88 44 TYR B N 1
ATOM 3477 C CA . TYR B 1 44 ? -9.880 -15.353 19.420 1.00 18.31 44 TYR B CA 1
ATOM 3478 C C . TYR B 1 44 ? -10.685 -14.058 19.519 1.00 25.19 44 TYR B C 1
ATOM 3479 O O . TYR B 1 44 ? -10.456 -13.271 20.443 1.00 30.13 44 TYR B O 1
ATOM 3488 N N . SER B 1 45 ? -11.628 -13.825 18.591 1.00 25.05 45 SER B N 1
ATOM 3489 C CA . SER B 1 45 ? -12.431 -12.612 18.635 1.00 28.17 45 SER B CA 1
ATOM 3490 C C . SER B 1 45 ? -13.356 -12.560 19.850 1.00 24.45 45 SER B C 1
ATOM 3491 O O . SER B 1 45 ? -13.801 -11.464 20.201 1.00 27.99 45 SER B O 1
ATOM 3494 N N . SER B 1 46 ? -13.694 -13.694 20.473 1.00 25.28 46 SER B N 1
ATOM 3495 C CA . SER B 1 46 ? -14.598 -13.653 21.625 1.00 26.08 46 SER B CA 1
ATOM 3496 C C . SER B 1 46 ? -14.047 -12.824 22.789 1.00 27.51 46 SER B C 1
ATOM 3497 O O . SER B 1 46 ? -14.827 -12.159 23.482 1.00 28.97 46 SER B O 1
ATOM 3500 N N . LEU B 1 47 ? -12.725 -12.869 23.040 1.00 20.71 47 LEU B N 1
ATOM 3501 C CA . LEU B 1 47 ? -12.152 -12.156 24.191 1.00 26.05 47 LEU B CA 1
ATOM 3502 C C . LEU B 1 47 ? -12.386 -10.651 24.103 1.00 28.58 47 LEU B C 1
ATOM 3503 O O . LEU B 1 47 ? -12.554 -9.984 25.130 1.00 19.50 47 LEU B O 1
ATOM 3508 N N . GLY B 1 48 ? -12.372 -10.093 22.888 1.00 31.88 48 GLY B N 1
ATOM 3509 C CA . GLY B 1 48 ? -12.700 -8.689 22.739 1.00 26.28 48 GLY B CA 1
ATOM 3510 C C . GLY B 1 48 ? -14.141 -8.398 23.110 1.00 27.80 48 GLY B C 1
ATOM 3511 O O . GLY B 1 48 ? -14.433 -7.395 23.764 1.00 29.21 48 GLY B O 1
ATOM 3512 N N . ILE B 1 49 ? -15.061 -9.275 22.699 1.00 31.33 49 ILE B N 1
ATOM 3513 C CA . ILE B 1 49 ? -16.479 -9.073 22.988 1.00 31.67 49 ILE B CA 1
ATOM 3514 C C . ILE B 1 49 ? -16.735 -9.231 24.481 1.00 34.24 49 ILE B C 1
ATOM 3515 O O . ILE B 1 49 ? -17.568 -8.519 25.055 1.00 32.49 49 ILE B O 1
ATOM 3520 N N . ALA B 1 50 ? -16.004 -10.145 25.135 1.00 26.81 50 ALA B N 1
ATOM 3521 C CA . ALA B 1 50 ? -16.062 -10.257 26.592 1.00 26.07 50 ALA B CA 1
ATOM 3522 C C . ALA B 1 50 ? -15.459 -9.030 27.284 1.00 25.04 50 ALA B C 1
ATOM 3523 O O . ALA B 1 50 ? -16.032 -8.497 28.250 1.00 29.83 50 ALA B O 1
ATOM 3525 N N . ALA B 1 51 ? -14.310 -8.560 26.804 1.00 25.46 51 ALA B N 1
ATOM 3526 C CA . ALA B 1 51 ? -13.657 -7.435 27.448 1.00 27.07 51 ALA B CA 1
ATOM 3527 C C . ALA B 1 51 ? -14.529 -6.193 27.392 1.00 30.29 51 ALA B C 1
ATOM 3528 O O . ALA B 1 51 ? -14.634 -5.470 28.390 1.00 42.72 51 ALA B O 1
ATOM 3530 N N . VAL B 1 52 ? -15.205 -5.954 26.256 1.00 34.41 52 VAL B N 1
ATOM 3531 C CA . VAL B 1 52 ? -16.031 -4.749 26.113 1.00 32.31 52 VAL B CA 1
ATOM 3532 C C . VAL B 1 52 ? -17.187 -4.744 27.115 1.00 28.76 52 VAL B C 1
ATOM 3533 O O . VAL B 1 52 ? -17.706 -3.679 27.475 1.00 27.41 52 VAL B O 1
ATOM 3537 N N . PHE B 1 53 ? -17.579 -5.912 27.603 1.00 31.40 53 PHE B N 1
ATOM 3538 C CA . PHE B 1 53 ? -18.593 -5.987 28.638 1.00 38.74 53 PHE B CA 1
ATOM 3539 C C . PHE B 1 53 ? -18.020 -6.028 30.044 1.00 34.04 53 PHE B C 1
ATOM 3540 O O . PHE B 1 53 ? -18.800 -5.879 31.005 1.00 34.56 53 PHE B O 1
ATOM 3548 N N . MET B 1 54 ? -16.695 -6.195 30.174 1.00 29.04 54 MET B N 1
ATOM 3549 C CA . MET B 1 54 ? -16.106 -6.270 31.507 1.00 28.89 54 MET B CA 1
ATOM 3550 C C . MET B 1 54 ? -16.420 -5.038 32.365 1.00 41.93 54 MET B C 1
ATOM 3551 O O . MET B 1 54 ? -16.649 -5.216 33.579 1.00 39.88 54 MET B O 1
ATOM 3556 N N . PRO B 1 55 ? -16.439 -3.792 31.839 1.00 33.05 55 PRO B N 1
ATOM 3557 C CA . PRO B 1 55 ? -16.856 -2.674 32.698 1.00 28.23 55 PRO B CA 1
ATOM 3558 C C . PRO B 1 55 ? -18.309 -2.766 33.125 1.00 36.31 55 PRO B C 1
ATOM 3559 O O . PRO B 1 55 ? -18.642 -2.382 34.251 1.00 44.24 55 PRO B O 1
ATOM 3563 N N . ALA B 1 56 ? -19.194 -3.274 32.268 1.00 32.52 56 ALA B N 1
ATOM 3564 C CA . ALA B 1 56 ? -20.597 -3.328 32.654 1.00 29.51 56 ALA B CA 1
ATOM 3565 C C . ALA B 1 56 ? -20.791 -4.251 33.846 1.00 34.55 56 ALA B C 1
ATOM 3566 O O . ALA B 1 56 ? -21.404 -3.876 34.856 1.00 26.97 56 ALA B O 1
ATOM 3568 N N . LEU B 1 57 ? -20.229 -5.455 33.762 1.00 33.83 57 LEU B N 1
ATOM 3569 C CA . LEU B 1 57 ? -20.422 -6.416 34.832 1.00 30.48 57 LEU B CA 1
ATOM 3570 C C . LEU B 1 57 ? -19.618 -6.034 36.071 1.00 31.54 57 LEU B C 1
ATOM 3571 O O . LEU B 1 57 ? -20.058 -6.301 37.198 1.00 25.06 57 LEU B O 1
ATOM 3576 N N . LEU B 1 58 ? -18.452 -5.390 35.898 1.00 33.78 58 LEU B N 1
ATOM 3577 C CA . LEU B 1 58 ? -17.735 -4.922 37.080 1.00 28.62 58 LEU B CA 1
ATOM 3578 C C . LEU B 1 58 ? -18.544 -3.850 37.801 1.00 30.08 58 LEU B C 1
ATOM 3579 O O . LEU B 1 58 ? -18.597 -3.816 39.046 1.00 29.54 58 LEU B O 1
ATOM 3584 N N . GLY B 1 59 ? -19.238 -3.015 37.026 1.00 29.41 59 GLY B N 1
ATOM 3585 C CA . GLY B 1 59 ? -20.135 -2.050 37.616 1.00 36.34 59 GLY B CA 1
ATOM 3586 C C . GLY B 1 59 ? -21.289 -2.721 38.330 1.00 28.70 59 GLY B C 1
ATOM 3587 O O . GLY B 1 59 ? -21.688 -2.285 39.405 1.00 30.13 59 GLY B O 1
ATOM 3588 N N . ILE B 1 60 ? -21.827 -3.804 37.766 1.00 23.97 60 ILE B N 1
ATOM 3589 C CA . ILE B 1 60 ? -22.926 -4.436 38.490 1.00 30.30 60 ILE B CA 1
ATOM 3590 C C . ILE B 1 60 ? -22.410 -5.054 39.784 1.00 31.80 60 ILE B C 1
ATOM 3591 O O . ILE B 1 60 ? -23.137 -5.091 40.784 1.00 42.69 60 ILE B O 1
ATOM 3596 N N . VAL B 1 61 ? -21.164 -5.543 39.818 1.00 29.15 61 VAL B N 1
ATOM 3597 C CA . VAL B 1 61 ? -20.676 -6.073 41.088 1.00 29.23 61 VAL B CA 1
ATOM 3598 C C . VAL B 1 61 ? -20.623 -4.947 42.112 1.00 30.55 61 VAL B C 1
ATOM 3599 O O . VAL B 1 61 ? -21.186 -5.054 43.213 1.00 28.29 61 VAL B O 1
ATOM 3603 N N . ALA B 1 62 ? -20.030 -3.810 41.711 1.00 32.43 62 ALA B N 1
ATOM 3604 C CA . ALA B 1 62 ? -19.844 -2.675 42.622 1.00 30.10 62 ALA B CA 1
ATOM 3605 C C . ALA B 1 62 ? -21.168 -2.084 43.090 1.00 41.84 62 ALA B C 1
ATOM 3606 O O . ALA B 1 62 ? -21.326 -1.767 44.278 1.00 58.22 62 ALA B O 1
ATOM 3608 N N . ASP B 1 63 ? -22.131 -1.927 42.175 1.00 31.97 63 ASP B N 1
ATOM 3609 C CA . ASP B 1 63 ? -23.376 -1.241 42.503 1.00 28.39 63 ASP B CA 1
ATOM 3610 C C . ASP B 1 63 ? -24.225 -2.054 43.471 1.00 42.25 63 ASP B C 1
ATOM 3611 O O . ASP B 1 63 ? -24.707 -1.525 44.482 1.00 48.89 63 ASP B O 1
ATOM 3616 N N . LYS B 1 64 ? -24.410 -3.346 43.205 1.00 36.61 64 LYS B N 1
ATOM 3617 C CA . LYS B 1 64 ? -25.191 -4.169 44.113 1.00 35.66 64 LYS B CA 1
ATOM 3618 C C . LYS B 1 64 ? -24.318 -4.995 45.063 1.00 39.45 64 LYS B C 1
ATOM 3619 O O . LYS B 1 64 ? -24.711 -6.083 45.488 1.00 39.84 64 LYS B O 1
ATOM 3625 N N . TRP B 1 65 ? -23.134 -4.492 45.405 1.00 36.34 65 TRP B N 1
ATOM 3626 C CA . TRP B 1 65 ? -22.442 -4.858 46.644 1.00 44.42 65 TRP B CA 1
ATOM 3627 C C . TRP B 1 65 ? -22.080 -6.344 46.725 1.00 32.88 65 TRP B C 1
ATOM 3628 O O . TRP B 1 65 ? -21.963 -6.918 47.817 1.00 32.11 65 TRP B O 1
ATOM 3639 N N . LEU B 1 66 ? -21.872 -6.978 45.582 1.00 30.15 66 LEU B N 1
ATOM 3640 C CA . LEU B 1 66 ? -21.380 -8.341 45.604 1.00 26.38 66 LEU B CA 1
ATOM 3641 C C . LEU B 1 66 ? -19.941 -8.317 46.098 1.00 32.04 66 LEU B C 1
ATOM 3642 O O . LEU B 1 66 ? -19.225 -7.329 45.925 1.00 32.06 66 LEU B O 1
ATOM 3647 N N . SER B 1 67 ? -19.515 -9.398 46.747 1.00 39.68 67 SER B N 1
ATOM 3648 C CA . SER B 1 67 ? -18.178 -9.426 47.331 1.00 28.12 67 SER B CA 1
ATOM 3649 C C . SER B 1 67 ? -17.225 -10.005 46.302 1.00 33.93 67 SER B C 1
ATOM 3650 O O . SER B 1 67 ? -17.424 -11.137 45.837 1.00 36.13 67 SER B O 1
ATOM 3653 N N . ALA B 1 68 ? -16.156 -9.253 45.997 1.00 35.41 68 ALA B N 1
ATOM 3654 C CA . ALA B 1 68 ? -15.273 -9.651 44.905 1.00 28.43 68 ALA B CA 1
ATOM 3655 C C . ALA B 1 68 ? -14.698 -11.039 45.122 1.00 33.16 68 ALA B C 1
ATOM 3656 O O . ALA B 1 68 ? -14.522 -11.783 44.155 1.00 30.56 68 ALA B O 1
ATOM 3658 N N . LYS B 1 69 ? -14.424 -11.422 46.371 1.00 24.10 69 LYS B N 1
ATOM 3659 C CA . LYS B 1 69 ? -13.818 -12.723 46.598 1.00 22.28 69 LYS B CA 1
ATOM 3660 C C . LYS B 1 69 ? -14.696 -13.805 46.001 1.00 20.89 69 LYS B C 1
ATOM 3661 O O . LYS B 1 69 ? -14.243 -14.629 45.190 1.00 23.06 69 LYS B O 1
ATOM 3667 N N . TRP B 1 70 ? -15.982 -13.759 46.331 1.00 17.77 70 TRP B N 1
ATOM 3668 C CA . TRP B 1 70 ? -16.874 -14.839 45.946 1.00 16.63 70 TRP B CA 1
ATOM 3669 C C . TRP B 1 70 ? -17.222 -14.786 44.463 1.00 19.76 70 TRP B C 1
ATOM 3670 O O . TRP B 1 70 ? -17.242 -15.831 43.799 1.00 18.58 70 TRP B O 1
ATOM 3681 N N . VAL B 1 71 ? -17.475 -13.588 43.918 1.00 18.12 71 VAL B N 1
ATOM 3682 C CA . VAL B 1 71 ? -17.745 -13.487 42.478 1.00 23.11 71 VAL B CA 1
ATOM 3683 C C . VAL B 1 71 ? -16.556 -14.014 41.688 1.00 21.02 71 VAL B C 1
ATOM 3684 O O . VAL B 1 71 ? -16.712 -14.743 40.703 1.00 22.44 71 VAL B O 1
ATOM 3688 N N . TYR B 1 72 ? -15.354 -13.650 42.130 1.00 23.66 72 TYR B N 1
ATOM 3689 C CA . TYR B 1 72 ? -14.096 -14.127 41.568 1.00 26.10 72 TYR B CA 1
ATOM 3690 C C . TYR B 1 72 ? -14.011 -15.648 41.619 1.00 24.16 72 TYR B C 1
ATOM 3691 O O . TYR B 1 72 ? -13.670 -16.304 40.622 1.00 19.00 72 TYR B O 1
ATOM 3700 N N . ALA B 1 73 ? -14.388 -16.230 42.762 1.00 20.65 73 ALA B N 1
ATOM 3701 C CA . ALA B 1 73 ? -14.388 -17.683 42.888 1.00 22.73 73 ALA B CA 1
ATOM 3702 C C . ALA B 1 73 ? -15.380 -18.338 41.916 1.00 22.25 73 ALA B C 1
ATOM 3703 O O . ALA B 1 73 ? -15.046 -19.335 41.270 1.00 17.57 73 ALA B O 1
ATOM 3705 N N . ILE B 1 74 ? -16.605 -17.801 41.797 1.00 23.11 74 ILE B N 1
ATOM 3706 C CA . ILE B 1 74 ? -17.585 -18.371 40.852 1.00 20.28 74 ILE B CA 1
ATOM 3707 C C . ILE B 1 74 ? -17.101 -18.232 39.409 1.00 19.91 74 ILE B C 1
ATOM 3708 O O . ILE B 1 74 ? -17.311 -19.124 38.576 1.00 18.33 74 ILE B O 1
ATOM 3713 N N . CYS B 1 75 ? -16.452 -17.118 39.082 1.00 17.99 75 CYS B N 1
ATOM 3714 C CA . CYS B 1 75 ? -16.009 -16.970 37.702 1.00 17.84 75 CYS B CA 1
ATOM 3715 C C . CYS B 1 75 ? -14.867 -17.906 37.381 1.00 19.68 75 CYS B C 1
ATOM 3716 O O . CYS B 1 75 ? -14.768 -18.405 36.253 1.00 16.57 75 CYS B O 1
ATOM 3719 N N . HIS B 1 76 ? -14.028 -18.208 38.361 1.00 26.49 76 HIS B N 1
ATOM 3720 C CA . HIS B 1 76 ? -13.055 -19.264 38.108 1.00 22.77 76 HIS B CA 1
ATOM 3721 C C . HIS B 1 76 ? -13.708 -20.648 38.067 1.00 22.06 76 HIS B C 1
ATOM 3722 O O . HIS B 1 76 ? -13.263 -21.518 37.308 1.00 26.56 76 HIS B O 1
ATOM 3729 N N . THR B 1 77 ? -14.749 -20.890 38.870 1.00 18.55 77 THR B N 1
ATOM 3730 C CA . THR B 1 77 ? -15.422 -22.183 38.767 1.00 22.58 77 THR B CA 1
ATOM 3731 C C . THR B 1 77 ? -15.978 -22.376 37.360 1.00 18.52 77 THR B C 1
ATOM 3732 O O . THR B 1 77 ? -15.835 -23.460 36.747 1.00 9.79 77 THR B O 1
ATOM 3736 N N . ILE B 1 78 ? -16.558 -21.297 36.816 1.00 21.27 78 ILE B N 1
ATOM 3737 C CA . ILE B 1 78 ? -17.054 -21.301 35.444 1.00 19.70 78 ILE B CA 1
ATOM 3738 C C . ILE B 1 78 ? -15.898 -21.423 34.452 1.00 18.44 78 ILE B C 1
ATOM 3739 O O . ILE B 1 78 ? -15.993 -22.180 33.478 1.00 18.75 78 ILE B O 1
ATOM 3744 N N . GLY B 1 79 ? -14.774 -20.737 34.725 1.00 15.91 79 GLY B N 1
ATOM 3745 C CA . GLY B 1 79 ? -13.596 -20.825 33.868 1.00 20.90 79 GLY B CA 1
ATOM 3746 C C . GLY B 1 79 ? -12.981 -22.213 33.819 1.00 17.24 79 GLY B C 1
ATOM 3747 O O . GLY B 1 79 ? -12.481 -22.636 32.781 1.00 19.17 79 GLY B O 1
ATOM 3748 N N . ALA B 1 80 ? -12.928 -22.902 34.957 1.00 16.80 80 ALA B N 1
ATOM 3749 C CA . ALA B 1 80 ? -12.422 -24.273 34.986 1.00 18.88 80 ALA B CA 1
ATOM 3750 C C . ALA B 1 80 ? -13.353 -25.238 34.267 1.00 24.62 80 ALA B C 1
ATOM 3751 O O . ALA B 1 80 ? -12.888 -26.091 33.490 1.00 27.86 80 ALA B O 1
ATOM 3753 N N . ILE B 1 81 ? -14.672 -25.108 34.483 1.00 18.73 81 ILE B N 1
ATOM 3754 C CA . ILE B 1 81 ? -15.575 -25.999 33.764 1.00 24.33 81 ILE B CA 1
ATOM 3755 C C . ILE B 1 81 ? -15.435 -25.750 32.276 1.00 24.28 81 ILE B C 1
ATOM 3756 O O . ILE B 1 81 ? -15.417 -26.693 31.465 1.00 25.16 81 ILE B O 1
ATOM 3761 N N . THR B 1 82 ? -15.305 -24.470 31.901 1.00 18.85 82 THR B N 1
ATOM 3762 C CA . THR B 1 82 ? -15.242 -24.107 30.502 1.00 20.53 82 THR B CA 1
ATOM 3763 C C . THR B 1 82 ? -13.945 -24.541 29.840 1.00 22.51 82 THR B C 1
ATOM 3764 O O . THR B 1 82 ? -13.968 -24.974 28.684 1.00 22.99 82 THR B O 1
ATOM 3768 N N . LEU B 1 83 ? -12.806 -24.423 30.515 1.00 24.85 83 LEU B N 1
ATOM 3769 C CA . LEU B 1 83 ? -11.609 -24.911 29.867 1.00 18.68 83 LEU B CA 1
ATOM 3770 C C . LEU B 1 83 ? -11.669 -26.427 29.740 1.00 24.95 83 LEU B C 1
ATOM 3771 O O . LEU B 1 83 ? -11.176 -26.994 28.743 1.00 24.76 83 LEU B O 1
ATOM 3776 N N . PHE B 1 84 ? -12.340 -27.085 30.705 1.00 27.23 84 PHE B N 1
ATOM 3777 C CA . PHE B 1 84 ? -12.519 -28.531 30.646 1.00 23.85 84 PHE B CA 1
ATOM 3778 C C . PHE B 1 84 ? -13.351 -28.925 29.431 1.00 28.16 84 PHE B C 1
ATOM 3779 O O . PHE B 1 84 ? -13.018 -29.886 28.721 1.00 29.93 84 PHE B O 1
ATOM 3787 N N . MET B 1 85 ? -14.411 -28.160 29.147 1.00 29.39 85 MET B N 1
ATOM 3788 C CA . MET B 1 85 ? -15.201 -28.409 27.941 1.00 27.43 85 MET B CA 1
ATOM 3789 C C . MET B 1 85 ? -14.380 -28.106 26.700 1.00 26.88 85 MET B C 1
ATOM 3790 O O . MET B 1 85 ? -14.435 -28.847 25.707 1.00 26.34 85 MET B O 1
ATOM 3795 N N . ALA B 1 86 ? -13.583 -27.035 26.760 1.00 25.96 86 ALA B N 1
ATOM 3796 C CA . ALA B 1 86 ? -12.831 -26.608 25.588 1.00 28.93 86 ALA B CA 1
ATOM 3797 C C . ALA B 1 86 ? -11.933 -27.730 25.092 1.00 28.47 86 ALA B C 1
ATOM 3798 O O . ALA B 1 86 ? -11.828 -27.970 23.880 1.00 26.60 86 ALA B O 1
ATOM 3800 N N . ALA B 1 87 ? -11.340 -28.477 26.024 1.00 21.68 87 ALA B N 1
ATOM 3801 C CA . ALA B 1 87 ? -10.450 -29.559 25.606 1.00 29.51 87 ALA B CA 1
ATOM 3802 C C . ALA B 1 87 ? -11.161 -30.668 24.833 1.00 20.67 87 ALA B C 1
ATOM 3803 O O . ALA B 1 87 ? -10.536 -31.680 24.536 1.00 18.49 87 ALA B O 1
ATOM 3805 N N . GLN B 1 88 ? -12.453 -30.534 24.539 1.00 17.05 88 GLN B N 1
ATOM 3806 C CA . GLN B 1 88 ? -13.154 -31.573 23.794 1.00 19.30 88 GLN B CA 1
ATOM 3807 C C . GLN B 1 88 ? -13.936 -31.108 22.551 1.00 29.45 88 GLN B C 1
ATOM 3808 O O . GLN B 1 88 ? -14.571 -31.947 21.906 1.00 23.76 88 GLN B O 1
ATOM 3814 N N . VAL B 1 89 ? -13.839 -29.841 22.126 1.00 21.92 89 VAL B N 1
ATOM 3815 C CA . VAL B 1 89 ? -14.901 -29.284 21.291 1.00 18.28 89 VAL B CA 1
ATOM 3816 C C . VAL B 1 89 ? -14.892 -29.807 19.850 1.00 27.94 89 VAL B C 1
ATOM 3817 O O . VAL B 1 89 ? -15.968 -29.955 19.246 1.00 35.45 89 VAL B O 1
ATOM 3821 N N . THR B 1 90 ? -13.718 -29.995 19.232 1.00 22.96 90 THR B N 1
ATOM 3822 C CA . THR B 1 90 ? -13.566 -30.554 17.871 1.00 28.76 90 THR B CA 1
ATOM 3823 C C . THR B 1 90 ? -14.088 -29.656 16.732 1.00 30.49 90 THR B C 1
ATOM 3824 O O . THR B 1 90 ? -13.470 -29.594 15.664 1.00 41.99 90 THR B O 1
ATOM 3828 N N . THR B 1 91 ? -15.235 -28.987 16.909 1.00 29.09 91 THR B N 1
ATOM 3829 C CA . THR B 1 91 ? -15.799 -28.112 15.885 1.00 25.72 91 THR B CA 1
ATOM 3830 C C . THR B 1 91 ? -15.638 -26.658 16.311 1.00 25.96 91 THR B C 1
ATOM 3831 O O . THR B 1 91 ? -15.695 -26.339 17.505 1.00 26.49 91 THR B O 1
ATOM 3835 N N . PRO B 1 92 ? -15.374 -25.776 15.351 1.00 32.67 92 PRO B N 1
ATOM 3836 C CA . PRO B 1 92 ? -15.154 -24.360 15.680 1.00 20.09 92 PRO B CA 1
ATOM 3837 C C . PRO B 1 92 ? -16.309 -23.654 16.353 1.00 15.87 92 PRO B C 1
ATOM 3838 O O . PRO B 1 92 ? -16.064 -22.846 17.248 1.00 20.12 92 PRO B O 1
ATOM 3842 N N . GLU B 1 93 ? -17.547 -23.874 15.926 1.00 19.12 93 GLU B N 1
ATOM 3843 C CA . GLU B 1 93 ? -18.629 -23.100 16.512 1.00 15.44 93 GLU B CA 1
ATOM 3844 C C . GLU B 1 93 ? -18.691 -23.367 17.997 1.00 25.19 93 GLU B C 1
ATOM 3845 O O . GLU B 1 93 ? -18.854 -22.434 18.802 1.00 31.36 93 GLU B O 1
ATOM 3851 N N . ALA B 1 94 ? -18.477 -24.635 18.378 1.00 24.71 94 ALA B N 1
ATOM 3852 C CA . ALA B 1 94 ? -18.459 -25.007 19.782 1.00 20.78 94 ALA B CA 1
ATOM 3853 C C . ALA B 1 94 ? -17.263 -24.383 20.490 1.00 20.17 94 ALA B C 1
ATOM 3854 O O . ALA B 1 94 ? -17.386 -23.911 21.628 1.00 34.54 94 ALA B O 1
ATOM 3856 N N . MET B 1 95 ? -16.106 -24.336 19.821 1.00 20.58 95 MET B N 1
ATOM 3857 C CA . MET B 1 95 ? -14.931 -23.746 20.448 1.00 26.65 95 MET B CA 1
ATOM 3858 C C . MET B 1 95 ? -15.205 -22.290 20.786 1.00 27.40 95 MET B C 1
ATOM 3859 O O . MET B 1 95 ? -14.937 -21.832 21.904 1.00 24.78 95 MET B O 1
ATOM 3864 N N . PHE B 1 96 ? -15.797 -21.572 19.833 1.00 24.36 96 PHE B N 1
ATOM 3865 C CA . PHE B 1 96 ? -16.122 -20.166 20.003 1.00 22.76 96 PHE B CA 1
ATOM 3866 C C . PHE B 1 96 ? -17.111 -19.996 21.140 1.00 27.19 96 PHE B C 1
ATOM 3867 O O . PHE B 1 96 ? -17.045 -19.016 21.896 1.00 18.83 96 PHE B O 1
ATOM 3875 N N . LEU B 1 97 ? -18.061 -20.931 21.250 1.00 23.57 97 LEU B N 1
ATOM 3876 C CA . LEU B 1 97 ? -19.083 -20.795 22.273 1.00 24.55 97 LEU B CA 1
ATOM 3877 C C . LEU B 1 97 ? -18.525 -20.984 23.678 1.00 20.14 97 LEU B C 1
ATOM 3878 O O . LEU B 1 97 ? -18.721 -20.140 24.567 1.00 21.05 97 LEU B O 1
ATOM 3883 N N . VAL B 1 98 ? -17.791 -22.053 23.905 1.00 20.89 98 VAL B N 1
ATOM 3884 C CA . VAL B 1 98 ? -17.333 -22.225 25.271 1.00 25.89 98 VAL B CA 1
ATOM 3885 C C . VAL B 1 98 ? -16.205 -21.244 25.571 1.00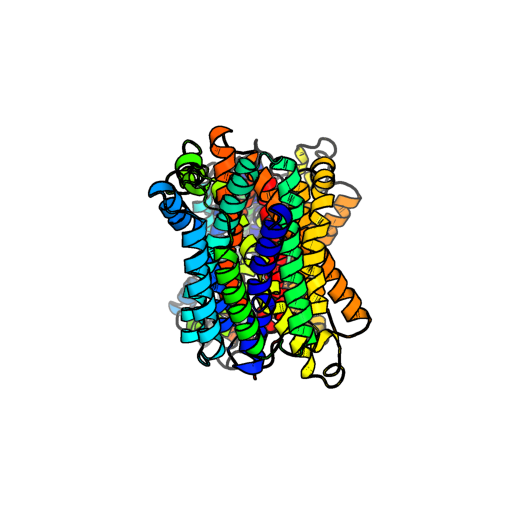 22.83 98 VAL B C 1
ATOM 3886 O O . VAL B 1 98 ? -16.139 -20.699 26.677 1.00 29.41 98 VAL B O 1
ATOM 3890 N N . ILE B 1 99 ? -15.364 -20.918 24.578 1.00 25.22 99 ILE B N 1
ATOM 3891 C CA . ILE B 1 99 ? -14.373 -19.859 24.785 1.00 23.31 99 ILE B CA 1
ATOM 3892 C C . ILE B 1 99 ? -15.028 -18.489 24.983 1.00 20.92 99 ILE B C 1
ATOM 3893 O O . ILE B 1 99 ? -14.445 -17.625 25.657 1.00 23.49 99 ILE B O 1
ATOM 3898 N N . LEU B 1 100 ? -16.252 -18.292 24.462 1.00 19.65 100 LEU B N 1
ATOM 3899 C CA . LEU B 1 100 ? -17.027 -17.101 24.786 1.00 17.11 100 LEU B CA 1
ATOM 3900 C C . LEU B 1 100 ? -17.395 -17.088 26.252 1.00 20.95 100 LEU B C 1
ATOM 3901 O O . LEU B 1 100 ? -17.202 -16.076 26.940 1.00 18.33 100 LEU B O 1
ATOM 3906 N N . ILE B 1 101 ? -17.880 -18.228 26.760 1.00 20.02 101 ILE B N 1
ATOM 3907 C CA . ILE B 1 101 ? -18.296 -18.263 28.158 1.00 15.72 101 ILE B CA 1
ATOM 3908 C C . ILE B 1 101 ? -17.095 -18.163 29.089 1.00 16.06 101 ILE B C 1
ATOM 3909 O O . ILE B 1 101 ? -17.132 -17.433 30.088 1.00 13.89 101 ILE B O 1
ATOM 3914 N N . ASN B 1 102 ? -15.987 -18.819 28.733 1.00 17.82 102 ASN B N 1
ATOM 3915 C CA . ASN B 1 102 ? -14.780 -18.726 29.542 1.00 19.60 102 ASN B CA 1
ATOM 3916 C C . ASN B 1 102 ? -14.248 -17.299 29.563 1.00 28.50 102 ASN B C 1
ATOM 3917 O O . ASN B 1 102 ? -13.778 -16.828 30.606 1.00 30.92 102 ASN B O 1
ATOM 3922 N N . SER B 1 103 ? -14.294 -16.592 28.426 1.00 27.49 103 SER B N 1
ATOM 3923 C CA . SER B 1 103 ? -13.817 -15.220 28.445 1.00 24.14 103 SER B CA 1
ATOM 3924 C C . SER B 1 103 ? -14.750 -14.313 29.231 1.00 24.21 103 SER B C 1
ATOM 3925 O O . SER B 1 103 ? -14.279 -13.416 29.941 1.00 25.27 103 SER B O 1
ATOM 3928 N N . PHE B 1 104 ? -16.069 -14.557 29.160 1.00 22.32 104 PHE B N 1
ATOM 3929 C CA . PHE B 1 104 ? -16.986 -13.732 29.935 1.00 22.25 104 PHE B CA 1
ATOM 3930 C C . PHE B 1 104 ? -16.716 -13.901 31.424 1.00 23.54 104 PHE B C 1
ATOM 3931 O O . PHE B 1 104 ? -16.766 -12.924 32.178 1.00 30.35 104 PHE B O 1
ATOM 3939 N N . ALA B 1 105 ? -16.439 -15.133 31.879 1.00 23.03 105 ALA B N 1
ATOM 3940 C CA . ALA B 1 105 ? -16.068 -15.300 33.287 1.00 17.67 105 ALA B CA 1
ATOM 3941 C C . ALA B 1 105 ? -14.687 -14.706 33.584 1.00 28.78 105 ALA B C 1
ATOM 3942 O O . ALA B 1 105 ? -14.510 -13.988 34.580 1.00 23.87 105 ALA B O 1
ATOM 3944 N N . TYR B 1 106 ? -13.708 -14.958 32.700 1.00 21.97 106 TYR B N 1
ATOM 3945 C CA . TYR B 1 106 ? -12.322 -14.628 32.992 1.00 20.22 106 TYR B CA 1
ATOM 3946 C C . TYR B 1 106 ? -11.973 -13.143 32.962 1.00 24.89 106 TYR B C 1
ATOM 3947 O O . TYR B 1 106 ? -11.159 -12.693 33.790 1.00 22.44 106 TYR B O 1
ATOM 3956 N N . MET B 1 107 ? -12.572 -12.364 32.043 1.00 24.77 107 MET B N 1
ATOM 3957 C CA . MET B 1 107 ? -12.195 -10.952 31.932 1.00 26.26 107 MET B CA 1
ATOM 3958 C C . MET B 1 107 ? -12.544 -10.144 33.179 1.00 28.21 107 MET B C 1
ATOM 3959 O O . MET B 1 107 ? -11.709 -9.317 33.591 1.00 25.41 107 MET B O 1
ATOM 3964 N N . PRO B 1 108 ? -13.712 -10.323 33.817 1.00 25.42 108 PRO B N 1
ATOM 3965 C CA . PRO B 1 108 ? -13.988 -9.589 35.058 1.00 22.89 108 PRO B CA 1
ATOM 3966 C C . PRO B 1 108 ? -13.013 -9.892 36.193 1.00 24.99 108 PRO B C 1
ATOM 3967 O O . PRO B 1 108 ? -12.818 -9.037 37.070 1.00 27.08 108 PRO B O 1
ATOM 3971 N N . THR B 1 109 ? -12.406 -11.086 36.223 1.00 23.24 109 THR B N 1
ATOM 3972 C CA . THR B 1 109 ? -11.451 -11.385 37.290 1.00 29.28 109 THR B CA 1
ATOM 3973 C C . THR B 1 109 ? -10.230 -10.470 37.223 1.00 25.20 109 THR B C 1
ATOM 3974 O O . THR B 1 109 ? -9.595 -10.212 38.250 1.00 19.20 109 THR B O 1
ATOM 3978 N N . LEU B 1 110 ? -9.892 -9.994 36.019 1.00 18.68 110 LEU B N 1
ATOM 3979 C CA . LEU B 1 110 ? -8.772 -9.080 35.826 1.00 19.05 110 LEU B CA 1
ATOM 3980 C C . LEU B 1 110 ? -8.878 -7.837 36.720 1.00 19.64 110 LEU B C 1
ATOM 3981 O O . LEU B 1 110 ? -7.873 -7.382 37.273 1.00 23.71 110 LEU B O 1
ATOM 3986 N N . GLY B 1 111 ? -10.061 -7.221 36.791 1.00 24.26 111 GLY B N 1
ATOM 3987 C CA . GLY B 1 111 ? -10.309 -6.163 37.766 1.00 26.81 111 GLY B CA 1
ATOM 3988 C C . GLY B 1 111 ? -10.619 -6.669 39.164 1.00 24.33 111 GLY B C 1
ATOM 3989 O O . GLY B 1 111 ? -10.262 -6.021 40.171 1.00 34.41 111 GLY B O 1
ATOM 3990 N N . LEU B 1 112 ? -11.338 -7.795 39.253 1.00 15.52 112 LEU B N 1
ATOM 3991 C CA . LEU B 1 112 ? -11.748 -8.275 40.567 1.00 28.82 112 LEU B CA 1
ATOM 3992 C C . LEU B 1 112 ? -10.550 -8.552 41.475 1.00 28.47 112 LEU B C 1
ATOM 3993 O O . LEU B 1 112 ? -10.566 -8.180 42.652 1.00 27.40 112 LEU B O 1
ATOM 3998 N N . ILE B 1 113 ? -9.479 -9.138 40.931 1.00 27.11 113 ILE B N 1
ATOM 3999 C CA . ILE B 1 113 ? -8.303 -9.439 41.746 1.00 25.10 113 ILE B CA 1
ATOM 4000 C C . ILE B 1 113 ? -7.702 -8.156 42.305 1.00 25.14 113 ILE B C 1
ATOM 4001 O O . ILE B 1 113 ? -7.254 -8.121 43.464 1.00 23.95 113 ILE B O 1
ATOM 4006 N N . ASN B 1 114 ? -7.674 -7.084 41.490 1.00 28.45 114 ASN B N 1
ATOM 4007 C CA . ASN B 1 114 ? -7.163 -5.811 41.985 1.00 24.12 114 ASN B CA 1
ATOM 4008 C C . ASN B 1 114 ? -8.007 -5.347 43.154 1.00 23.86 114 ASN B C 1
ATOM 4009 O O . ASN B 1 114 ? -7.474 -4.961 44.204 1.00 22.39 114 ASN B O 1
ATOM 4014 N N . THR B 1 115 ? -9.332 -5.459 43.029 1.00 20.87 115 THR B N 1
ATOM 4015 C CA . THR B 1 115 ? -10.151 -5.027 44.159 1.00 28.16 115 THR B CA 1
ATOM 4016 C C . THR B 1 115 ? -9.801 -5.837 45.406 1.00 25.62 115 THR B C 1
ATOM 4017 O O . THR B 1 115 ? -9.594 -5.271 46.503 1.00 26.52 115 THR B O 1
ATOM 4021 N N . ILE B 1 116 ? -9.626 -7.156 45.221 1.00 30.75 116 ILE B N 1
ATOM 4022 C CA . ILE B 1 116 ? -9.382 -8.065 46.340 1.00 29.02 116 ILE B CA 1
ATOM 4023 C C . ILE B 1 116 ? -8.113 -7.654 47.074 1.00 32.23 116 ILE B C 1
ATOM 4024 O O . ILE B 1 116 ? -8.094 -7.531 48.308 1.00 31.11 116 ILE B O 1
ATOM 4029 N N . SER B 1 117 ? -7.042 -7.410 46.313 1.00 26.47 117 SER B N 1
ATOM 4030 C CA . SER B 1 117 ? -5.754 -7.096 46.917 1.00 22.95 117 SER B CA 1
ATOM 4031 C C . SER B 1 117 ? -5.713 -5.701 47.544 1.00 31.57 117 SER B C 1
ATOM 4032 O O . SER B 1 117 ? -5.115 -5.534 48.61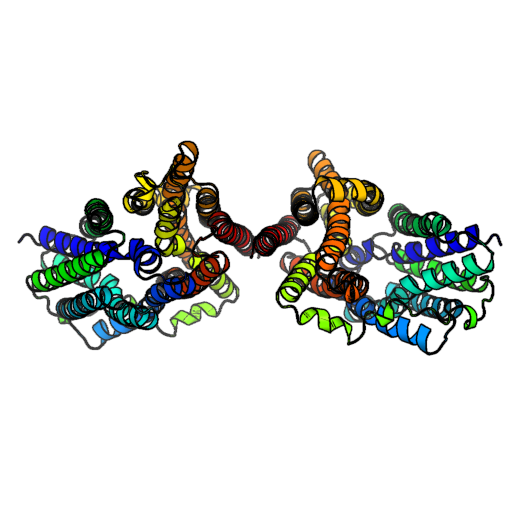1 1.00 36.94 117 SER B O 1
ATOM 4035 N N . TYR B 1 118 ? -6.348 -4.690 46.935 1.00 31.35 118 TYR B N 1
ATOM 4036 C CA . TYR B 1 118 ? -6.319 -3.364 47.554 1.00 21.01 118 TYR B CA 1
ATOM 4037 C C . TYR B 1 118 ? -7.001 -3.383 48.905 1.00 27.42 118 TYR B C 1
ATOM 4038 O O . TYR B 1 118 ? -6.471 -2.828 49.876 1.00 32.92 118 TYR B O 1
ATOM 4047 N N . TYR B 1 119 ? -8.163 -4.010 49.032 1.00 28.04 119 TYR B N 1
ATOM 4048 C CA . TYR B 1 119 ? -8.899 -3.958 50.322 1.00 22.55 119 TYR B CA 1
ATOM 4049 C C . TYR B 1 119 ? -8.343 -4.945 51.335 1.00 26.50 119 TYR B C 1
ATOM 4050 O O . TYR B 1 119 ? -8.575 -4.741 52.507 1.00 33.40 119 TYR B O 1
ATOM 4059 N N . ARG B 1 120 ? -7.651 -5.974 50.869 1.00 22.99 120 ARG B N 1
ATOM 4060 C CA . ARG B 1 120 ? -7.008 -6.990 51.724 1.00 27.50 120 ARG B CA 1
ATOM 4061 C C . ARG B 1 120 ? -5.719 -6.380 52.256 1.00 26.91 120 ARG B C 1
ATOM 4062 O O . ARG B 1 120 ? -5.453 -6.576 53.408 1.00 26.36 120 ARG B O 1
ATOM 4070 N N . LEU B 1 121 ? -4.964 -5.671 51.426 1.00 21.29 121 LEU B N 1
ATOM 4071 C CA . LEU B 1 121 ? -3.755 -4.983 51.854 1.00 23.55 121 LEU B CA 1
ATOM 4072 C C . LEU B 1 121 ? -4.084 -3.826 52.785 1.00 26.15 121 LEU B C 1
ATOM 4073 O O . LEU B 1 121 ? -3.367 -3.601 53.771 1.00 26.37 121 LEU B O 1
ATOM 4078 N N . GLN B 1 122 ? -5.175 -3.092 52.482 1.00 31.37 122 GLN B N 1
ATOM 4079 C CA . GLN B 1 122 ? -5.619 -1.963 53.295 1.00 24.58 122 GLN B CA 1
ATOM 4080 C C . GLN B 1 122 ? -6.040 -2.416 54.680 1.00 29.70 122 GLN B C 1
ATOM 4081 O O . GLN B 1 122 ? -5.690 -1.784 55.684 1.00 26.37 122 GLN B O 1
ATOM 4087 N N . ASN B 1 123 ? -6.753 -3.543 54.757 1.00 34.63 123 ASN B N 1
ATOM 4088 C CA . ASN B 1 123 ? -7.204 -4.033 56.047 1.00 34.35 123 ASN B CA 1
ATOM 4089 C C . ASN B 1 123 ? -6.014 -4.290 56.944 1.00 26.93 123 ASN B C 1
ATOM 4090 O O . ASN B 1 123 ? -6.001 -3.872 58.105 1.00 33.49 123 ASN B O 1
ATOM 4095 N N . ALA B 1 124 ? -4.960 -4.885 56.382 1.00 25.08 124 ALA B N 1
ATOM 4096 C CA . ALA B 1 124 ? -3.773 -5.266 57.129 1.00 27.62 124 ALA B CA 1
ATOM 4097 C C . ALA B 1 124 ? -2.904 -4.076 57.511 1.00 31.82 124 ALA B C 1
ATOM 4098 O O . ALA B 1 124 ? -1.861 -4.258 58.146 1.00 39.53 124 ALA B O 1
ATOM 4100 N N . GLY B 1 125 ? -3.254 -2.870 57.106 1.00 27.81 125 GLY B N 1
ATOM 4101 C CA . GLY B 1 125 ? -2.364 -1.788 57.442 1.00 28.93 125 GLY B CA 1
ATOM 4102 C C . GLY B 1 125 ? -1.103 -1.803 56.623 1.00 32.11 125 GLY B C 1
ATOM 4103 O O . GLY B 1 125 ? -0.044 -1.458 57.142 1.00 34.78 125 GLY B O 1
ATOM 4104 N N . MET B 1 126 ? -1.173 -2.249 55.373 1.00 23.93 126 MET B N 1
ATOM 4105 C CA . MET B 1 126 ? -0.001 -2.313 54.518 1.00 24.97 126 MET B CA 1
ATOM 4106 C C . MET B 1 126 ? 0.013 -1.134 53.541 1.00 26.22 126 MET B C 1
ATOM 4107 O O . MET B 1 126 ? -1.020 -0.525 53.268 1.00 31.98 126 MET B O 1
ATOM 4112 N N . ASP B 1 127 ? 1.206 -0.812 53.021 1.00 30.06 127 ASP B N 1
ATOM 4113 C CA . ASP B 1 127 ? 1.402 0.307 52.092 1.00 29.01 127 ASP B CA 1
ATOM 4114 C C . ASP B 1 127 ? 1.015 -0.156 50.693 1.00 32.23 127 ASP B C 1
ATOM 4115 O O . ASP B 1 127 ? 1.781 -0.854 50.025 1.00 29.62 127 ASP B O 1
ATOM 4120 N N . ILE B 1 128 ? -0.154 0.280 50.225 1.00 35.20 128 ILE B N 1
ATOM 4121 C CA . ILE B 1 128 ? -0.692 -0.211 48.959 1.00 33.45 128 ILE B CA 1
ATOM 4122 C C . ILE B 1 128 ? 0.179 0.226 47.785 1.00 34.74 128 ILE B C 1
ATOM 4123 O O . ILE B 1 128 ? 0.399 -0.549 46.836 1.00 33.21 128 ILE B O 1
ATOM 4128 N N . VAL B 1 129 ? 0.749 1.433 47.866 1.00 36.03 129 VAL B N 1
ATOM 4129 C CA . VAL B 1 129 ? 1.421 2.040 46.721 1.00 35.22 129 VAL B CA 1
ATOM 4130 C C . VAL B 1 129 ? 2.674 1.258 46.348 1.00 34.36 129 VAL B C 1
ATOM 4131 O O . VAL B 1 129 ? 2.963 1.052 45.161 1.00 29.50 129 VAL B O 1
ATOM 4135 N N . THR B 1 130 ? 3.423 0.794 47.349 1.00 36.65 130 THR B N 1
ATOM 4136 C CA . THR B 1 130 ? 4.638 0.023 47.126 1.00 27.70 130 THR B CA 1
ATOM 4137 C C . THR B 1 130 ? 4.395 -1.468 47.155 1.00 30.77 130 THR B C 1
ATOM 4138 O O . THR B 1 130 ? 5.281 -2.238 46.764 1.00 34.94 130 THR B O 1
ATOM 4142 N N . ASP B 1 131 ? 3.266 -1.902 47.686 1.00 32.14 131 ASP B N 1
ATOM 4143 C CA . ASP B 1 131 ? 3.033 -3.330 47.748 1.00 35.57 131 ASP B CA 1
ATOM 4144 C C . ASP B 1 131 ? 2.340 -3.886 46.516 1.00 35.80 131 ASP B C 1
ATOM 4145 O O . ASP B 1 131 ? 2.397 -5.102 46.295 1.00 38.95 131 ASP B O 1
ATOM 4150 N N . PHE B 1 132 ? 1.712 -3.043 45.687 1.00 33.07 132 PHE B N 1
ATOM 4151 C CA . PHE B 1 132 ? 1.099 -3.598 44.480 1.00 32.52 132 PHE B CA 1
ATOM 4152 C C . PHE B 1 132 ? 2.092 -4.105 43.430 1.00 32.72 132 PHE B C 1
ATOM 4153 O O . PHE B 1 132 ? 1.878 -5.212 42.911 1.00 24.51 132 PHE B O 1
ATOM 4161 N N . PRO B 1 133 ? 3.158 -3.389 43.058 1.00 42.40 133 PRO B N 1
ATOM 4162 C CA . PRO B 1 133 ? 4.016 -3.871 41.935 1.00 36.83 133 PRO B CA 1
ATOM 4163 C C . PRO B 1 133 ? 4.644 -5.235 42.198 1.00 39.18 133 PRO B C 1
ATOM 4164 O O . PRO B 1 133 ? 4.639 -6.087 41.287 1.00 42.00 133 PRO B O 1
ATOM 4168 N N . PRO B 1 134 ? 5.145 -5.525 43.420 1.00 32.24 134 PRO B N 1
ATOM 4169 C CA . PRO B 1 134 ? 5.687 -6.876 43.653 1.00 30.30 134 PRO B CA 1
ATOM 4170 C C . PRO B 1 134 ? 4.665 -7.969 43.452 1.00 34.63 134 PRO B C 1
ATOM 4171 O O . PRO B 1 134 ? 5.021 -9.053 42.976 1.00 34.76 134 PRO B O 1
ATOM 4175 N N . ILE B 1 135 ? 3.398 -7.700 43.780 1.00 39.60 135 ILE B N 1
ATOM 4176 C CA . ILE B 1 135 ? 2.324 -8.670 43.570 1.00 31.19 135 ILE B CA 1
ATOM 4177 C C . ILE B 1 135 ? 1.989 -8.805 42.086 1.00 27.58 135 ILE B C 1
ATOM 4178 O O . ILE B 1 135 ? 1.936 -9.916 41.549 1.00 36.16 135 ILE B O 1
ATOM 4183 N N . ARG B 1 136 ? 1.746 -7.695 41.391 1.00 28.49 136 ARG B N 1
ATOM 4184 C CA . ARG B 1 136 ? 1.247 -7.856 40.029 1.00 29.61 136 ARG B CA 1
ATOM 4185 C C . ARG B 1 136 ? 2.306 -8.452 39.121 1.00 26.25 136 ARG B C 1
ATOM 4186 O O . ARG B 1 136 ? 1.965 -9.120 38.132 1.00 27.59 136 ARG B O 1
ATOM 4194 N N . ILE B 1 137 ? 3.590 -8.269 39.450 1.00 30.43 137 ILE B N 1
ATOM 4195 C CA . ILE B 1 137 ? 4.613 -8.895 38.611 1.00 31.70 137 ILE B CA 1
ATOM 4196 C C . ILE B 1 137 ? 4.569 -10.418 38.681 1.00 22.17 137 ILE B C 1
ATOM 4197 O O . ILE B 1 137 ? 4.938 -11.086 37.714 1.00 21.22 137 ILE B O 1
ATOM 4202 N N . TRP B 1 138 ? 4.144 -10.997 39.811 1.00 32.94 138 TRP B N 1
ATOM 4203 C CA . TRP B 1 138 ? 4.029 -12.452 39.872 1.00 28.99 138 TRP B CA 1
ATOM 4204 C C . TRP B 1 138 ? 2.994 -12.964 38.879 1.00 27.17 138 TRP B C 1
ATOM 4205 O O . TRP B 1 138 ? 3.066 -14.112 38.448 1.00 23.42 138 TRP B O 1
ATOM 4216 N N . GLY B 1 139 ? 2.004 -12.148 38.532 1.00 27.32 139 GLY B N 1
ATOM 4217 C CA . GLY B 1 139 ? 1.117 -12.528 37.453 1.00 27.17 139 GLY B CA 1
ATOM 4218 C C . GLY B 1 139 ? 1.852 -12.624 36.131 1.00 24.75 139 GLY B C 1
ATOM 4219 O O . GLY B 1 139 ? 1.631 -13.557 35.346 1.00 24.00 139 GLY B O 1
ATOM 4220 N N . THR B 1 140 ? 2.743 -11.668 35.870 1.00 22.00 140 THR B N 1
ATOM 4221 C CA . THR B 1 140 ? 3.549 -11.724 34.655 1.00 21.80 140 THR B CA 1
ATOM 4222 C C . THR B 1 140 ? 4.403 -12.984 34.662 1.00 27.45 140 THR B C 1
ATOM 4223 O O . THR B 1 140 ? 4.493 -13.716 33.655 1.00 34.84 140 THR B O 1
ATOM 4227 N N . ILE B 1 141 ? 4.974 -13.277 35.834 1.00 19.79 141 ILE B N 1
ATOM 4228 C CA . ILE B 1 141 ? 5.787 -14.464 36.043 1.00 18.64 141 ILE B CA 1
ATOM 4229 C C . ILE B 1 141 ? 4.964 -15.727 35.813 1.00 23.59 141 ILE B C 1
ATOM 4230 O O . ILE B 1 141 ? 5.415 -16.650 35.132 1.00 21.30 141 ILE B O 1
ATOM 4235 N N . GLY B 1 142 ? 3.727 -15.764 36.337 1.00 30.40 142 GLY B N 1
ATOM 4236 C CA . GLY B 1 142 ? 2.860 -16.925 36.163 1.00 23.56 142 GLY B CA 1
ATOM 4237 C C . GLY B 1 142 ? 2.508 -17.183 34.714 1.00 26.82 142 GLY B C 1
ATOM 4238 O O . GLY B 1 142 ? 2.547 -18.327 34.257 1.00 25.36 142 GLY B O 1
ATOM 4239 N N . PHE B 1 143 ? 2.167 -16.120 33.971 1.00 27.33 143 PHE B N 1
ATOM 4240 C CA . PHE B 1 143 ? 1.818 -16.247 32.553 1.00 22.28 143 PHE B CA 1
ATOM 4241 C C . PHE B 1 143 ? 2.998 -16.790 31.746 1.00 29.42 143 PHE B C 1
ATOM 4242 O O . PHE B 1 143 ? 2.849 -17.756 30.971 1.00 25.41 143 PHE B O 1
ATOM 4250 N N . ILE B 1 144 ? 4.196 -16.209 31.952 1.00 29.78 144 ILE B N 1
ATOM 4251 C CA . ILE B 1 144 ? 5.363 -16.694 31.215 1.00 24.03 144 ILE B CA 1
ATOM 4252 C C . ILE B 1 144 ? 5.740 -18.106 31.643 1.00 23.41 144 ILE B C 1
ATOM 4253 O O . ILE B 1 144 ? 6.085 -18.939 30.798 1.00 25.77 144 ILE B O 1
ATOM 4258 N N . MET B 1 145 ? 5.663 -18.413 32.940 1.00 25.40 145 MET B N 1
ATOM 4259 C CA . MET B 1 145 ? 6.008 -19.750 33.372 1.00 23.23 145 MET B CA 1
ATOM 4260 C C . MET B 1 145 ? 5.020 -20.765 32.817 1.00 32.26 145 MET B C 1
ATOM 4261 O O . MET B 1 145 ? 5.415 -21.901 32.519 1.00 38.46 145 MET B O 1
ATOM 4266 N N . ALA B 1 146 ? 3.756 -20.365 32.612 1.00 35.61 146 ALA B N 1
ATOM 4267 C CA . ALA B 1 146 ? 2.798 -21.259 31.963 1.00 32.70 146 ALA B CA 1
ATOM 4268 C C . ALA B 1 146 ? 3.201 -21.513 30.520 1.00 30.98 146 ALA B C 1
ATOM 4269 O O . ALA B 1 146 ? 3.243 -22.665 30.068 1.00 28.57 146 ALA B O 1
ATOM 4271 N N . MET B 1 147 ? 3.545 -20.447 29.794 1.00 30.44 147 MET B N 1
ATOM 4272 C CA . MET B 1 147 ? 4.042 -20.627 28.436 1.00 28.91 147 MET B CA 1
ATOM 4273 C C . MET B 1 147 ? 5.188 -21.641 28.419 1.00 28.93 147 MET B C 1
ATOM 4274 O O . MET B 1 147 ? 5.113 -22.684 27.753 1.00 30.82 147 MET B O 1
ATOM 4279 N N . TRP B 1 148 ? 6.209 -21.390 29.247 1.00 28.54 148 TRP B N 1
ATOM 4280 C CA . TRP B 1 148 ? 7.433 -22.201 29.248 1.00 29.30 148 TRP B CA 1
ATOM 4281 C C . TRP B 1 148 ? 7.167 -23.655 29.657 1.00 23.18 148 TRP B C 1
ATOM 4282 O O . TRP B 1 148 ? 7.649 -24.591 29.010 1.00 28.30 148 TRP B O 1
ATOM 4293 N N . VAL B 1 149 ? 6.422 -23.875 30.739 1.00 24.70 149 VAL B N 1
ATOM 4294 C CA . VAL B 1 149 ? 6.213 -25.249 31.188 1.00 22.49 149 VAL B CA 1
ATOM 4295 C C . VAL B 1 149 ? 5.341 -26.017 30.198 1.00 26.16 149 VAL B C 1
ATOM 4296 O O . VAL B 1 149 ? 5.680 -27.145 29.815 1.00 18.55 149 VAL B O 1
ATOM 4300 N N . VAL B 1 150 ? 4.231 -25.407 29.731 1.00 31.19 150 VAL B N 1
ATOM 4301 C CA . VAL B 1 150 ? 3.329 -26.090 28.797 1.00 25.63 150 VAL B CA 1
ATOM 4302 C C . VAL B 1 150 ? 4.064 -26.451 27.508 1.00 27.97 150 VAL B C 1
ATOM 4303 O O . VAL B 1 150 ? 3.856 -27.537 26.946 1.00 30.18 150 VAL B O 1
ATOM 4307 N N . SER B 1 151 ? 4.939 -25.552 27.021 1.00 24.01 151 SER B N 1
ATOM 4308 C CA . SER B 1 151 ? 5.733 -25.843 25.830 1.00 19.84 151 SER B CA 1
ATOM 4309 C C . SER B 1 151 ? 6.769 -26.931 26.076 1.00 20.85 151 SER B C 1
ATOM 4310 O O . SER B 1 151 ? 6.910 -27.849 25.258 1.00 28.29 151 SER B O 1
ATOM 4313 N N . LEU B 1 152 ? 7.470 -26.867 27.223 1.00 25.89 152 LEU B N 1
ATOM 4314 C CA . LEU B 1 152 ? 8.521 -27.828 27.575 1.00 24.35 152 LEU B CA 1
ATOM 4315 C C . LEU B 1 152 ? 7.994 -29.247 27.721 1.00 28.14 152 LEU B C 1
ATOM 4316 O O . LEU B 1 152 ? 8.720 -30.217 27.442 1.00 20.78 152 LEU B O 1
ATOM 4321 N N . SER B 1 153 ? 6.751 -29.381 28.192 1.00 22.66 153 SER B N 1
ATOM 4322 C CA . SER B 1 153 ? 6.117 -30.662 28.439 1.00 25.56 153 SER B CA 1
ATOM 4323 C C . SER B 1 153 ? 5.652 -31.351 27.173 1.00 35.00 153 SER B C 1
ATOM 4324 O O . SER B 1 153 ? 5.271 -32.535 27.245 1.00 32.78 153 SER B O 1
ATOM 4327 N N . GLY B 1 154 ? 5.631 -30.619 26.051 1.00 35.06 154 GLY B N 1
ATOM 4328 C CA . GLY B 1 154 ? 5.189 -31.134 24.765 1.00 23.78 154 GLY B CA 1
ATOM 4329 C C . GLY B 1 154 ? 3.717 -30.945 24.527 1.00 29.27 154 GLY B C 1
ATOM 4330 O O . GLY B 1 154 ? 3.140 -31.640 23.688 1.00 36.36 154 GLY B O 1
ATOM 4331 N N . PHE B 1 155 ? 3.085 -30.055 25.288 1.00 31.13 155 PHE B N 1
ATOM 4332 C CA . PHE B 1 155 ? 1.646 -29.873 25.277 1.00 31.72 155 PHE B CA 1
ATOM 4333 C C . PHE B 1 155 ? 1.209 -28.675 24.469 1.00 30.78 155 PHE B C 1
ATOM 4334 O O . PHE B 1 155 ? 0.067 -28.229 24.611 1.00 41.13 155 PHE B O 1
ATOM 4342 N N . GLU B 1 156 ? 2.090 -28.168 23.613 1.00 31.84 156 GLU B N 1
ATOM 4343 C CA . GLU B 1 156 ? 1.773 -27.010 22.791 1.00 38.69 156 GLU B CA 1
ATOM 4344 C C . GLU B 1 156 ? 0.706 -27.295 21.730 1.00 31.93 156 GLU B C 1
ATOM 4345 O O . GLU B 1 156 ? -0.159 -26.450 21.477 1.00 27.37 156 GLU B O 1
ATOM 4351 N N . LEU B 1 157 ? 0.756 -28.462 21.089 1.00 34.21 157 LEU B N 1
ATOM 4352 C CA . LEU B 1 157 ? -0.188 -28.799 20.037 1.00 22.73 157 LEU B CA 1
ATOM 4353 C C . LEU B 1 157 ? -1.303 -29.668 20.548 1.00 22.50 157 LEU B C 1
ATOM 4354 O O . LEU B 1 157 ? -2.111 -30.140 19.742 1.00 26.37 157 LEU B O 1
ATOM 4359 N N . SER B 1 158 ? -1.376 -29.884 21.865 1.00 30.21 158 SER B N 1
ATOM 4360 C CA . SER B 1 158 ? -2.365 -30.777 22.457 1.00 35.75 158 SER B CA 1
ATOM 4361 C C . SER B 1 158 ? -3.363 -30.016 23.309 1.00 29.72 158 SER B C 1
ATOM 4362 O O . SER B 1 158 ? -3.164 -28.852 23.658 1.00 24.86 158 SER B O 1
ATOM 4365 N N . HIS B 1 159 ? -4.422 -30.730 23.686 1.00 26.22 159 HIS B N 1
ATOM 4366 C CA . HIS B 1 159 ? -5.477 -30.210 24.544 1.00 25.64 159 HIS B CA 1
ATOM 4367 C C . HIS B 1 159 ? -5.134 -30.420 26.000 1.00 27.84 159 HIS B C 1
ATOM 4368 O O . HIS B 1 159 ? -5.971 -30.185 26.883 1.00 30.91 159 HIS B O 1
ATOM 4375 N N . MET B 1 160 ? -3.920 -30.883 26.256 1.00 34.17 160 MET B N 1
ATOM 4376 C CA . MET B 1 160 ? -3.455 -30.967 27.621 1.00 31.34 160 MET B CA 1
ATOM 4377 C C . MET B 1 160 ? -3.343 -29.571 28.217 1.00 29.09 160 MET B C 1
ATOM 4378 O O . MET B 1 160 ? -3.668 -29.378 29.385 1.00 41.97 160 MET B O 1
ATOM 4383 N N . GLN B 1 161 ? -2.964 -28.576 27.411 1.00 26.91 161 GLN B N 1
ATOM 4384 C CA . GLN B 1 161 ? -2.875 -27.209 27.913 1.00 25.57 161 GLN B CA 1
ATOM 4385 C C . GLN B 1 161 ? -4.205 -26.748 28.460 1.00 16.72 161 GLN B C 1
ATOM 4386 O O . GLN B 1 161 ? -4.253 -26.033 29.461 1.00 23.52 161 GLN B O 1
ATOM 4392 N N . LEU B 1 162 ? -5.296 -27.133 27.806 1.00 14.78 162 LEU B N 1
ATOM 4393 C CA . LEU B 1 162 ? -6.614 -26.732 28.272 1.00 21.81 162 LEU B CA 1
ATOM 4394 C C . LEU B 1 162 ? -6.963 -27.395 29.601 1.00 30.98 162 LEU B C 1
ATOM 4395 O O . LEU B 1 162 ? -7.640 -26.785 30.442 1.00 22.33 162 LEU B O 1
ATOM 4400 N N . TYR B 1 163 ? -6.535 -28.653 29.801 1.00 26.75 163 TYR B N 1
ATOM 4401 C CA . TYR B 1 163 ? -6.708 -29.279 31.112 1.00 22.67 163 TYR B CA 1
ATOM 4402 C C . TYR B 1 163 ? -5.784 -28.652 32.149 1.00 20.95 163 TYR B C 1
ATOM 4403 O O . TYR B 1 163 ? -6.178 -28.481 33.304 1.00 16.25 163 TYR B O 1
ATOM 4412 N N . ILE B 1 164 ? -4.557 -28.304 31.756 1.00 28.67 164 ILE B N 1
ATOM 4413 C CA . ILE B 1 164 ? -3.622 -27.642 32.663 1.00 26.55 164 ILE B CA 1
ATOM 4414 C C . ILE B 1 164 ? -4.213 -26.322 33.137 1.00 25.78 164 ILE B C 1
ATOM 4415 O O . ILE B 1 164 ? -4.180 -25.989 34.335 1.00 25.22 164 ILE B O 1
ATOM 4420 N N . GLY B 1 165 ? -4.819 -25.582 32.205 1.00 22.64 165 GLY B N 1
ATOM 4421 C CA . GLY B 1 165 ? -5.483 -24.341 32.555 1.00 28.42 165 GLY B CA 1
ATOM 4422 C C . GLY B 1 165 ? -6.717 -24.558 33.411 1.00 25.54 165 GLY B C 1
ATOM 4423 O O . GLY B 1 165 ? -6.950 -23.819 34.364 1.00 26.76 165 GLY B O 1
ATOM 4424 N N . ALA B 1 166 ? -7.534 -25.564 33.080 1.00 27.98 166 ALA B N 1
ATOM 4425 C CA . ALA B 1 166 ? -8.694 -25.841 33.923 1.00 25.12 166 ALA B CA 1
ATOM 4426 C C . ALA B 1 166 ? -8.274 -26.272 35.328 1.00 27.62 166 ALA B C 1
ATOM 4427 O O . ALA B 1 166 ? -8.827 -25.784 36.320 1.00 28.04 166 ALA B O 1
ATOM 4429 N N . ALA B 1 167 ? -7.271 -27.147 35.433 1.00 23.35 167 ALA B N 1
ATOM 4430 C CA . ALA B 1 167 ? -6.801 -27.593 36.734 1.00 18.79 167 ALA B CA 1
ATOM 4431 C C . ALA B 1 167 ? -6.271 -26.428 37.557 1.00 25.81 167 ALA B C 1
ATOM 4432 O O . ALA B 1 167 ? -6.541 -26.351 38.765 1.00 28.21 167 ALA B O 1
ATOM 4434 N N . LEU B 1 168 ? -5.520 -25.503 36.928 1.00 23.23 168 LEU B N 1
ATOM 4435 C CA . LEU B 1 168 ? -5.016 -24.378 37.707 1.00 24.33 168 LEU B CA 1
ATOM 4436 C C . LEU B 1 168 ? -6.123 -23.382 37.995 1.00 20.74 168 LEU B C 1
ATOM 4437 O O . LEU B 1 168 ? -6.070 -22.675 39.007 1.00 27.91 168 LEU B O 1
ATOM 4442 N N . SER B 1 169 ? -7.153 -23.333 37.141 1.00 26.17 169 SER B N 1
ATOM 4443 C CA . SER B 1 169 ? -8.345 -22.567 37.480 1.00 26.45 169 SER B CA 1
ATOM 4444 C C . SER B 1 169 ? -8.961 -23.109 38.750 1.00 24.52 169 SER B C 1
ATOM 4445 O O . SER B 1 169 ? -9.230 -22.345 39.681 1.00 22.65 169 SER B O 1
ATOM 4448 N N . ALA B 1 170 ? -9.113 -24.441 38.831 1.00 23.92 170 ALA B N 1
ATOM 4449 C CA . ALA B 1 170 ? -9.706 -25.076 40.008 1.00 23.97 170 ALA B CA 1
ATOM 4450 C C . ALA B 1 170 ? -8.835 -24.887 41.253 1.00 22.49 170 ALA B C 1
ATOM 4451 O O . ALA B 1 170 ? -9.363 -24.655 42.357 1.00 22.09 170 ALA B O 1
ATOM 4453 N N . ILE B 1 171 ? -7.507 -24.992 41.102 1.00 20.76 171 ILE B N 1
ATOM 4454 C CA . ILE B 1 171 ? -6.636 -24.704 42.238 1.00 20.46 171 ILE B CA 1
ATOM 4455 C C . ILE B 1 171 ? -6.798 -23.247 42.674 1.00 23.04 171 ILE B C 1
ATOM 4456 O O . ILE B 1 171 ? -6.787 -22.955 43.877 1.00 20.62 171 ILE B O 1
ATOM 4461 N N . LEU B 1 172 ? -7.013 -22.331 41.721 1.00 20.68 172 LEU B N 1
ATOM 4462 C CA . LEU B 1 172 ? -7.294 -20.933 42.048 1.00 19.72 172 LEU B CA 1
ATOM 4463 C C . LEU B 1 172 ? -8.625 -20.779 42.794 1.00 21.30 172 LEU B C 1
ATOM 4464 O O . LEU B 1 172 ? -8.737 -19.944 43.695 1.00 17.56 172 LEU B O 1
ATOM 4469 N N . VAL B 1 173 ? -9.656 -21.537 42.403 1.00 19.61 173 VAL B N 1
ATOM 4470 C CA . VAL B 1 173 ? -10.903 -21.537 43.175 1.00 17.43 173 VAL B CA 1
ATOM 4471 C C . VAL B 1 173 ? -10.603 -21.857 44.647 1.00 23.53 173 VAL B C 1
ATOM 4472 O O . VAL B 1 173 ? -10.819 -21.033 45.560 1.00 21.38 173 VAL B O 1
ATOM 4476 N N . LEU B 1 174 ? -10.008 -23.031 44.892 1.00 25.91 174 LEU B N 1
ATOM 4477 C CA . LEU B 1 174 ? -9.953 -23.477 46.270 1.00 21.07 174 LEU B CA 1
ATOM 4478 C C . LEU B 1 174 ? -8.903 -22.714 47.055 1.00 19.80 174 LEU B C 1
ATOM 4479 O O . LEU B 1 174 ? -9.003 -22.623 48.283 1.00 31.38 174 LEU B O 1
ATOM 4484 N N . PHE B 1 175 ? -7.918 -22.115 46.380 1.00 19.12 175 PHE B N 1
ATOM 4485 C CA . PHE B 1 175 ? -7.082 -21.147 47.076 1.00 22.94 175 PHE B CA 1
ATOM 4486 C C . PHE B 1 175 ? -7.861 -19.874 47.356 1.00 24.93 175 PHE B C 1
ATOM 4487 O O . PHE B 1 175 ? -7.582 -19.191 48.345 1.00 23.92 175 PHE B O 1
ATOM 4495 N N . THR B 1 176 ? -8.854 -19.554 46.521 1.00 25.59 176 THR B N 1
ATOM 4496 C CA . THR B 1 176 ? -9.621 -18.337 46.760 1.00 27.00 176 THR B CA 1
ATOM 4497 C C . THR B 1 176 ? -10.368 -18.442 48.073 1.00 22.17 176 THR B C 1
ATOM 4498 O O . THR B 1 176 ? -10.461 -17.452 48.823 1.00 15.34 176 THR B O 1
ATOM 4502 N N . LEU B 1 177 ? -10.792 -19.674 48.412 1.00 32.15 177 LEU B N 1
ATOM 4503 C CA . LEU B 1 177 ? -11.527 -19.914 49.658 1.00 33.13 177 LEU B CA 1
ATOM 4504 C C . LEU B 1 177 ? -10.753 -19.399 50.865 1.00 22.71 177 LEU B C 1
ATOM 4505 O O . LEU B 1 177 ? -11.318 -18.722 51.736 1.00 23.95 177 LEU B O 1
ATOM 4510 N N . THR B 1 178 ? -9.441 -19.635 50.876 1.00 20.65 178 THR B N 1
ATOM 4511 C CA . THR B 1 178 ? -8.563 -19.270 51.978 1.00 27.17 178 THR B CA 1
ATOM 4512 C C . THR B 1 178 ? -8.529 -17.770 52.278 1.00 24.47 178 THR B C 1
ATOM 4513 O O . THR B 1 178 ? -8.136 -17.394 53.388 1.00 25.77 178 THR B O 1
ATOM 4517 N N . LEU B 1 179 ? -8.906 -16.916 51.324 1.00 32.22 179 LEU B N 1
ATOM 4518 C CA . LEU B 1 179 ? -8.792 -15.470 51.504 1.00 31.15 179 LEU B CA 1
ATOM 4519 C C . LEU B 1 179 ? -9.578 -14.990 52.728 1.00 26.05 179 LEU B C 1
ATOM 4520 O O . LEU B 1 179 ? -10.659 -15.516 53.021 1.00 32.45 179 LEU B O 1
ATOM 4525 N N . PRO B 1 180 ? -9.067 -13.993 53.460 1.00 28.99 180 PRO B N 1
ATOM 4526 C CA . PRO B 1 180 ? -9.802 -13.463 54.614 1.00 30.01 180 PRO B CA 1
ATOM 4527 C C . PRO B 1 180 ? -11.078 -12.748 54.209 1.00 22.03 180 PRO B C 1
ATOM 4528 O O . PRO B 1 180 ? -11.187 -12.204 53.111 1.00 33.02 180 PRO B O 1
ATOM 4532 N N . HIS B 1 181 ? -12.037 -12.726 55.134 1.00 25.03 181 HIS B N 1
ATOM 4533 C CA . HIS B 1 181 ? -13.299 -12.019 54.922 1.00 36.67 181 HIS B CA 1
ATOM 4534 C C . HIS B 1 181 ? -13.111 -10.519 55.103 1.00 35.05 181 HIS B C 1
ATOM 4535 O O . HIS B 1 181 ? -12.532 -10.072 56.101 1.00 39.69 181 HIS B O 1
ATOM 4542 N N . ILE B 1 182 ? -13.615 -9.747 54.144 1.00 34.56 182 ILE B N 1
ATOM 4543 C CA . ILE B 1 182 ? -13.651 -8.291 54.215 1.00 34.27 182 ILE B CA 1
ATOM 4544 C C . ILE B 1 182 ? -15.101 -7.874 54.029 1.00 28.47 182 ILE B C 1
ATOM 4545 O O . ILE B 1 182 ? -15.720 -8.244 53.026 1.00 32.83 182 ILE B O 1
ATOM 4550 N N . PRO B 1 183 ? -15.701 -7.127 54.952 1.00 34.69 183 PRO B N 1
ATOM 4551 C CA . PRO B 1 183 ? -17.068 -6.651 54.698 1.00 38.69 183 PRO B CA 1
ATOM 4552 C C . PRO B 1 183 ? -17.095 -5.680 53.514 1.00 39.14 183 PRO B C 1
ATOM 4553 O O . PRO B 1 183 ? -16.318 -4.717 53.439 1.00 36.93 183 PRO B O 1
ATOM 4557 N N . VAL B 1 184 ? -18.046 -5.906 52.610 1.00 33.87 184 VAL B N 1
ATOM 4558 C CA . VAL B 1 184 ? -18.137 -5.096 51.418 1.00 27.97 184 VAL B CA 1
ATOM 4559 C C . VAL B 1 184 ? -18.363 -3.640 51.779 1.00 37.98 184 VAL B C 1
ATOM 4560 O O . VAL B 1 184 ? -18.125 -2.753 50.960 1.00 36.96 184 VAL B O 1
ATOM 4564 N N . ALA B 1 185 ? -18.756 -3.381 53.028 1.00 36.63 185 ALA B N 1
ATOM 4565 C CA . ALA B 1 185 ? -19.000 -2.025 53.484 1.00 34.13 185 ALA B CA 1
ATOM 4566 C C . ALA B 1 185 ? -17.744 -1.176 53.364 1.00 39.90 185 ALA B C 1
ATOM 4567 O O . ALA B 1 185 ? -17.822 -0.008 52.962 1.00 41.56 185 ALA B O 1
ATOM 4569 N N . LYS B 1 186 ? -16.566 -1.761 53.638 1.00 41.95 186 LYS B N 1
ATOM 4570 C CA . LYS B 1 186 ? -15.311 -1.015 53.534 1.00 29.15 186 LYS B CA 1
ATOM 4571 C C . LYS B 1 186 ? -14.969 -0.639 52.089 1.00 31.18 186 LYS B C 1
ATOM 4572 O O . LYS B 1 186 ? -14.108 0.216 51.868 1.00 34.67 186 LYS B O 1
ATOM 4578 N N . GLN B 1 187 ? -15.620 -1.242 51.106 1.00 37.67 187 GLN B N 1
ATOM 4579 C CA . GLN B 1 187 ? -15.320 -1.006 49.707 1.00 33.49 187 GLN B CA 1
ATOM 4580 C C . GLN B 1 187 ? -16.158 0.130 49.128 1.00 34.94 187 GLN B C 1
ATOM 4581 O O . GLN B 1 187 ? -16.124 0.353 47.913 1.00 34.24 187 GLN B O 1
ATOM 4587 N N . GLN B 1 188 ? -16.914 0.830 49.980 1.00 32.66 188 GLN B N 1
ATOM 4588 C CA . GLN B 1 188 ? -17.846 1.918 49.688 1.00 34.27 188 GLN B CA 1
ATOM 4589 C C . GLN B 1 188 ? -17.179 3.300 49.719 1.00 40.63 188 GLN B C 1
ATOM 4590 O O . GLN B 1 188 ? -16.003 3.453 50.069 1.00 35.13 188 GLN B O 1
ATOM 4596 N N . ALA B 1 189 ? -17.937 4.300 49.253 1.00 40.82 189 ALA B N 1
ATOM 4597 C CA . ALA B 1 189 ? -17.582 5.721 49.189 1.00 36.82 189 ALA B CA 1
ATOM 4598 C C . ALA B 1 189 ? -16.495 5.965 48.145 1.00 48.39 189 ALA B C 1
ATOM 4599 O O . ALA B 1 189 ? -16.060 7.115 47.946 1.00 51.62 189 ALA B O 1
ATOM 4601 N N . ASN B 1 190 ? -16.092 4.903 47.445 1.00 44.65 190 ASN B N 1
ATOM 4602 C CA . ASN B 1 190 ? -15.018 4.857 46.458 1.00 52.61 190 ASN B CA 1
ATOM 4603 C C . ASN B 1 190 ? -15.691 4.515 45.130 1.00 46.55 190 ASN B C 1
ATOM 4604 O O . ASN B 1 190 ? -16.091 3.363 44.939 1.00 54.59 190 ASN B O 1
ATOM 4609 N N . GLN B 1 191 ? -15.833 5.482 44.211 1.00 35.54 191 GLN B N 1
ATOM 4610 C CA . GLN B 1 191 ? -16.567 5.203 42.966 1.00 49.79 191 GLN B CA 1
ATOM 4611 C C . GLN B 1 191 ? -15.654 4.494 41.962 1.00 47.08 191 GLN B C 1
ATOM 4612 O O . GLN B 1 191 ? -14.566 4.988 41.672 1.00 55.49 191 GLN B O 1
ATOM 4618 N N . SER B 1 192 ? -16.087 3.349 41.413 1.00 36.85 192 SER B N 1
ATOM 4619 C CA . SER B 1 192 ? -15.106 2.540 40.677 1.00 41.29 192 SER B CA 1
ATOM 4620 C C . SER B 1 192 ? -14.724 3.139 39.338 1.00 41.35 192 SER B C 1
ATOM 4621 O O . SER B 1 192 ? -15.414 4.000 38.784 1.00 41.83 192 SER B O 1
ATOM 4624 N N . TRP B 1 193 ? -13.689 2.534 38.749 1.00 38.19 193 TRP B N 1
ATOM 4625 C CA . TRP B 1 193 ? -13.279 2.915 37.407 1.00 39.07 193 TRP B CA 1
ATOM 4626 C C . TRP B 1 193 ? -14.393 2.715 36.394 1.00 40.65 193 TRP B C 1
ATOM 4627 O O . TRP B 1 193 ? -14.517 3.511 35.458 1.00 36.95 193 TRP B O 1
ATOM 4638 N N . THR B 1 194 ? -15.241 1.705 36.596 1.00 39.54 194 THR B N 1
ATOM 4639 C CA . THR B 1 194 ? -16.327 1.409 35.669 1.00 31.29 194 THR B CA 1
ATOM 4640 C C . THR B 1 194 ? -17.317 2.562 35.516 1.00 30.12 194 THR B C 1
ATOM 4641 O O . THR B 1 194 ? -17.967 2.669 34.473 1.00 32.28 194 THR B O 1
ATOM 4645 N N . THR B 1 195 ? -17.458 3.430 36.519 1.00 35.81 195 THR B N 1
ATOM 4646 C CA . THR B 1 195 ? -18.351 4.582 36.347 1.00 37.20 195 THR B CA 1
ATOM 4647 C C . THR B 1 195 ? -17.858 5.567 35.286 1.00 32.50 195 THR B C 1
ATOM 4648 O O . THR B 1 195 ? -18.638 6.425 34.857 1.00 40.22 195 THR B O 1
ATOM 4652 N N . LEU B 1 196 ? -16.580 5.501 34.900 1.00 36.76 196 LEU B N 1
ATOM 4653 C CA . LEU B 1 196 ? -16.014 6.365 33.873 1.00 29.29 196 LEU B CA 1
ATOM 4654 C C . LEU B 1 196 ? -16.148 5.779 32.479 1.00 23.71 196 LEU B C 1
ATOM 4655 O O . LEU B 1 196 ? -15.708 6.407 31.508 1.00 21.81 196 LEU B O 1
ATOM 4660 N N . LEU B 1 197 ? -16.758 4.604 32.370 1.00 30.94 197 LEU B N 1
ATOM 4661 C CA . LEU B 1 197 ? -17.221 4.068 31.102 1.00 25.65 197 LEU B CA 1
ATOM 4662 C C . LEU B 1 197 ? -18.700 4.434 31.013 1.00 30.20 197 LEU B C 1
ATOM 4663 O O . LEU B 1 197 ? -19.104 5.532 31.425 1.00 29.98 197 LEU B O 1
ATOM 4668 N N . GLY B 1 198 ? -19.525 3.552 30.486 1.00 30.91 198 GLY B N 1
ATOM 4669 C CA . GLY B 1 198 ? -20.935 3.832 30.499 1.00 32.56 198 GLY B CA 1
ATOM 4670 C C . GLY B 1 198 ? -21.285 4.745 29.345 1.00 30.97 198 GLY B C 1
ATOM 4671 O O . GLY B 1 198 ? -20.443 5.127 28.533 1.00 34.01 198 GLY B O 1
ATOM 4672 N N . LEU B 1 199 ? -22.547 5.152 29.303 1.00 26.28 199 LEU B N 1
ATOM 4673 C CA . LEU B 1 199 ? -22.989 5.894 28.138 1.00 28.45 199 LEU B CA 1
ATOM 4674 C C . LEU B 1 199 ? -22.731 7.392 28.275 1.00 40.76 199 LEU B C 1
ATOM 4675 O O . LEU B 1 199 ? -23.023 8.146 27.343 1.00 33.82 199 LEU B O 1
ATOM 4680 N N . ASP B 1 200 ? -22.023 7.827 29.315 1.00 41.42 200 ASP B N 1
ATOM 4681 C CA . ASP B 1 200 ? -21.739 9.249 29.435 1.00 32.77 200 ASP B CA 1
ATOM 4682 C C . ASP B 1 200 ? -20.379 9.602 28.865 1.00 32.03 200 ASP B C 1
ATOM 4683 O O . ASP B 1 200 ? -20.161 10.763 28.485 1.00 26.89 200 ASP B O 1
ATOM 4688 N N . ALA B 1 201 ? -19.503 8.595 28.707 1.00 37.50 201 ALA B N 1
ATOM 4689 C CA . ALA B 1 201 ? -18.125 8.784 28.275 1.00 33.64 201 ALA B CA 1
ATOM 4690 C C . ALA B 1 201 ? -17.946 8.764 26.773 1.00 27.60 201 ALA B C 1
ATOM 4691 O O . ALA B 1 201 ? -16.863 9.098 26.302 1.00 33.67 201 ALA B O 1
ATOM 4693 N N . PHE B 1 202 ? -18.987 8.429 26.021 1.00 29.01 202 PHE B N 1
ATOM 4694 C CA . PHE B 1 202 ? -18.979 8.605 24.585 1.00 28.67 202 PHE B CA 1
ATOM 4695 C C . PHE B 1 202 ? -19.196 10.065 24.259 1.00 29.24 202 PHE B C 1
ATOM 4696 O O . PHE B 1 202 ? -19.177 10.452 23.085 1.00 34.69 202 PHE B O 1
ATOM 4704 N N . ALA B 1 203 ? -19.396 10.884 25.288 1.00 27.22 203 ALA B N 1
ATOM 4705 C CA . ALA B 1 203 ? -19.429 12.312 25.062 1.00 31.71 203 ALA B CA 1
ATOM 4706 C C . ALA B 1 203 ? -18.099 12.778 24.485 1.00 32.83 203 ALA B C 1
ATOM 4707 O O . ALA B 1 203 ? -18.066 13.707 23.671 1.00 27.70 203 ALA B O 1
ATOM 4709 N N . LEU B 1 204 ? -17.004 12.098 24.838 1.00 28.78 204 LEU B N 1
ATOM 4710 C CA . LEU B 1 204 ? -15.698 12.463 24.312 1.00 29.85 204 LEU B CA 1
ATOM 4711 C C . LEU B 1 204 ? -15.655 12.398 22.786 1.00 36.28 204 LEU B C 1
ATOM 4712 O O . LEU B 1 204 ? -14.827 13.076 22.171 1.00 45.86 204 LEU B O 1
ATOM 4717 N N . PHE B 1 205 ? -16.535 11.628 22.156 1.00 34.70 205 PHE B N 1
ATOM 4718 C CA . PHE B 1 205 ? -16.575 11.566 20.699 1.00 34.08 205 PHE B CA 1
ATOM 4719 C C . PHE B 1 205 ? -17.405 12.676 20.051 1.00 36.47 205 PHE B C 1
ATOM 4720 O O . PHE B 1 205 ? -17.676 12.613 18.849 1.00 36.86 205 PHE B O 1
ATOM 4728 N N . LYS B 1 206 ? -17.886 13.650 20.812 1.00 38.97 206 LYS B N 1
ATOM 4729 C CA . LYS B 1 206 ? -18.378 14.861 20.168 1.00 40.06 206 LYS B CA 1
ATOM 4730 C C . LYS B 1 206 ? -17.219 15.603 19.505 1.00 41.39 206 LYS B C 1
ATOM 4731 O O . LYS B 1 206 ? -17.390 16.204 18.441 1.00 48.06 206 LYS B O 1
ATOM 4737 N N . ASN B 1 207 ? -16.037 15.580 20.117 1.00 33.26 207 ASN B N 1
ATOM 4738 C CA . ASN B 1 207 ? -14.880 16.261 19.547 1.00 40.77 207 ASN B CA 1
ATOM 4739 C C . ASN B 1 207 ? -14.393 15.513 18.312 1.00 46.42 207 ASN B C 1
ATOM 4740 O O . ASN B 1 207 ? -13.733 14.478 18.436 1.00 47.54 207 ASN B O 1
ATOM 4745 N N . LYS B 1 208 ? -14.680 16.060 17.120 1.00 56.89 208 LYS B N 1
ATOM 4746 C CA . LYS B 1 208 ? -14.499 15.303 15.880 1.00 49.32 208 LYS B CA 1
ATOM 4747 C C . LYS B 1 208 ? -13.057 14.858 15.707 1.00 41.26 208 LYS B C 1
ATOM 4748 O O . LYS B 1 208 ? -12.804 13.723 15.279 1.00 37.51 208 LYS B O 1
ATOM 4754 N N . ARG B 1 209 ? -12.103 15.748 16.027 1.00 46.99 209 ARG B N 1
ATOM 4755 C CA . ARG B 1 209 ? -10.682 15.413 15.944 1.00 37.92 209 ARG B CA 1
ATOM 4756 C C . ARG B 1 209 ? -10.366 14.202 16.802 1.00 34.63 209 ARG B C 1
ATOM 4757 O O . ARG B 1 209 ? -9.725 13.246 16.336 1.00 29.05 209 ARG B O 1
ATOM 4765 N N . MET B 1 210 ? -10.858 14.208 18.044 1.00 36.14 210 MET B N 1
ATOM 4766 C CA . MET B 1 210 ? -10.606 13.094 18.938 1.00 35.89 210 MET B CA 1
ATOM 4767 C C . MET B 1 210 ? -11.295 11.828 18.443 1.00 36.91 210 MET B C 1
ATOM 4768 O O . MET B 1 210 ? -10.753 10.729 18.593 1.00 41.69 210 MET B O 1
ATOM 4773 N N . ALA B 1 211 ? -12.477 11.966 17.831 1.00 36.72 211 ALA B N 1
ATOM 4774 C CA . ALA B 1 211 ? -13.182 10.812 17.280 1.00 26.36 211 ALA B CA 1
ATOM 4775 C C . ALA B 1 211 ? -12.364 10.146 16.181 1.00 27.73 211 ALA B C 1
ATOM 4776 O O . ALA B 1 211 ? -12.171 8.920 16.180 1.00 25.43 211 ALA B O 1
ATOM 4778 N N . ILE B 1 212 ? -11.858 10.959 15.244 1.00 34.96 212 ILE B N 1
ATOM 4779 C CA . ILE B 1 212 ? -11.034 10.459 14.146 1.00 34.77 212 ILE B CA 1
ATOM 4780 C C . ILE B 1 212 ? -9.818 9.760 14.722 1.00 35.97 212 ILE B C 1
ATOM 4781 O O . ILE B 1 212 ? -9.406 8.674 14.265 1.00 27.63 212 ILE B O 1
ATOM 4786 N N . PHE B 1 213 ? -9.262 10.359 15.780 1.00 33.97 213 PHE B N 1
ATOM 4787 C CA . PHE B 1 213 ? -8.108 9.790 16.453 1.00 25.65 213 PHE B CA 1
ATOM 4788 C C . PHE B 1 213 ? -8.427 8.415 17.015 1.00 33.21 213 PHE B C 1
ATOM 4789 O O . PHE B 1 213 ? -7.649 7.478 16.846 1.00 40.29 213 PHE B O 1
ATOM 4797 N N . PHE B 1 214 ? -9.543 8.293 17.735 1.00 34.88 214 PHE B N 1
ATOM 4798 C CA . PHE B 1 214 ? -9.889 7.022 18.351 1.00 30.08 214 PHE B CA 1
ATOM 4799 C C . PHE B 1 214 ? -10.122 5.944 17.310 1.00 26.24 214 PHE B C 1
ATOM 4800 O O . PHE B 1 214 ? -9.809 4.781 17.551 1.00 26.15 214 PHE B O 1
ATOM 4808 N N . ILE B 1 215 ? -10.733 6.281 16.171 1.00 28.98 215 ILE B N 1
ATOM 4809 C CA . I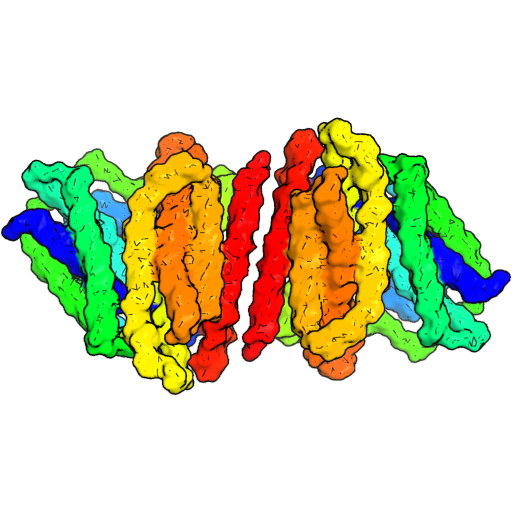LE B 1 215 ? -10.947 5.206 15.196 1.00 36.07 215 ILE B CA 1
ATOM 4810 C C . ILE B 1 215 ? -9.624 4.746 14.600 1.00 35.77 215 ILE B C 1
ATOM 4811 O O . ILE B 1 215 ? -9.442 3.550 14.348 1.00 34.35 215 ILE B O 1
ATOM 4816 N N . PHE B 1 216 ? -8.692 5.669 14.323 1.00 35.15 216 PHE B N 1
ATOM 4817 C CA . PHE B 1 216 ? -7.398 5.194 13.814 1.00 34.51 216 PHE B CA 1
ATOM 4818 C C . PHE B 1 216 ? -6.611 4.455 14.894 1.00 35.91 216 PHE B C 1
ATOM 4819 O O . PHE B 1 216 ? -5.966 3.441 14.607 1.00 33.05 216 PHE B O 1
ATOM 4827 N N . SER B 1 217 ? -6.654 4.945 16.141 1.00 30.00 217 SER B N 1
ATOM 4828 C CA . SER B 1 217 ? -6.032 4.240 17.259 1.00 28.82 217 SER B CA 1
ATOM 4829 C C . SER B 1 217 ? -6.647 2.874 17.434 1.00 26.46 217 SER B C 1
ATOM 4830 O O . SER B 1 217 ? -5.968 1.915 17.787 1.00 47.34 217 SER B O 1
ATOM 4833 N N . MET B 1 218 ? -7.952 2.795 17.261 1.00 30.26 218 MET B N 1
ATOM 4834 C CA . MET B 1 218 ? -8.693 1.553 17.306 1.00 28.25 218 MET B CA 1
ATOM 4835 C C . MET B 1 218 ? -8.262 0.629 16.164 1.00 30.49 218 MET B C 1
ATOM 4836 O O . MET B 1 218 ? -8.019 -0.579 16.357 1.00 32.83 218 MET B O 1
ATOM 4841 N N . LEU B 1 219 ? -8.042 1.227 14.989 1.00 34.02 219 LEU B N 1
ATOM 4842 C CA . LEU B 1 219 ? -7.568 0.519 13.810 1.00 27.03 219 LEU B CA 1
ATOM 4843 C C . LEU B 1 219 ? -6.184 -0.063 14.039 1.00 26.54 219 LEU B C 1
ATOM 4844 O O . LEU B 1 219 ? -5.868 -1.135 13.525 1.00 28.67 219 LEU B O 1
ATOM 4849 N N . LEU B 1 220 ? -5.304 0.700 14.689 1.00 32.67 220 LEU B N 1
ATOM 4850 C CA . LEU B 1 220 ? -3.997 0.173 15.066 1.00 29.27 220 LEU B CA 1
ATOM 4851 C C . LEU B 1 220 ? -4.123 -0.872 16.159 1.00 35.60 220 LEU B C 1
ATOM 4852 O O . LEU B 1 220 ? -3.414 -1.889 16.135 1.00 41.23 220 LEU B O 1
ATOM 4857 N N . GLY B 1 221 ? -5.021 -0.659 17.119 1.00 25.75 221 GLY B N 1
ATOM 4858 C CA . GLY B 1 221 ? -5.114 -1.641 18.171 1.00 28.85 221 GLY B CA 1
ATOM 4859 C C . GLY B 1 221 ? -5.557 -2.981 17.648 1.00 37.22 221 GLY B C 1
ATOM 4860 O O . GLY B 1 221 ? -5.347 -3.996 18.328 1.00 45.34 221 GLY B O 1
ATOM 4861 N N . ALA B 1 222 ? -6.138 -2.995 16.431 1.00 40.34 222 ALA B N 1
ATOM 4862 C CA . ALA B 1 222 ? -6.565 -4.240 15.786 1.00 38.51 222 ALA B CA 1
ATOM 4863 C C . ALA B 1 222 ? -5.414 -5.249 15.611 1.00 30.69 222 ALA B C 1
ATOM 4864 O O . ALA B 1 222 ? -5.638 -6.464 15.683 1.00 33.06 222 ALA B O 1
ATOM 4866 N N . GLU B 1 223 ? -4.179 -4.782 15.389 1.00 29.88 223 GLU B N 1
ATOM 4867 C CA . GLU B 1 223 ? -3.031 -5.678 15.221 1.00 32.25 223 GLU B CA 1
ATOM 4868 C C . GLU B 1 223 ? -2.116 -5.765 16.448 1.00 29.39 223 GLU B C 1
ATOM 4869 O O . GLU B 1 223 ? -0.983 -6.216 16.301 1.00 33.27 223 GLU B O 1
ATOM 4875 N N . LEU B 1 224 ? -2.564 -5.317 17.634 1.00 35.02 224 LEU B N 1
ATOM 4876 C CA . LEU B 1 224 ? -1.797 -5.454 18.878 1.00 28.24 224 LEU B CA 1
ATOM 4877 C C . LEU B 1 224 ? -1.633 -6.916 19.318 1.00 33.40 224 LEU B C 1
ATOM 4878 O O . LEU B 1 224 ? -0.591 -7.296 19.877 1.00 30.29 224 LEU B O 1
ATOM 4883 N N . GLN B 1 225 ? -2.669 -7.737 19.145 1.00 34.04 225 GLN B N 1
ATOM 4884 C CA . GLN B 1 225 ? -2.626 -9.107 19.628 1.00 25.07 225 GLN B CA 1
ATOM 4885 C C . GLN B 1 225 ? -2.573 -10.139 18.511 1.00 29.66 225 GLN B C 1
ATOM 4886 O O . GLN B 1 225 ? -2.766 -11.328 18.782 1.00 20.97 225 GLN B O 1
ATOM 4892 N N . ILE B 1 226 ? -2.240 -9.730 17.280 1.00 29.10 226 ILE B N 1
ATOM 4893 C CA . ILE B 1 226 ? -2.273 -10.669 16.157 1.00 22.63 226 ILE B CA 1
ATOM 4894 C C . ILE B 1 226 ? -1.218 -11.752 16.325 1.00 28.95 226 ILE B C 1
ATOM 4895 O O . ILE B 1 226 ? -1.474 -12.939 16.075 1.00 21.23 226 ILE B O 1
ATOM 4900 N N . THR B 1 227 ? -0.020 -11.370 16.768 1.00 32.23 227 THR B N 1
ATOM 4901 C CA . THR B 1 227 ? 1.048 -12.350 16.846 1.00 21.29 227 THR B CA 1
ATOM 4902 C C . THR B 1 227 ? 1.006 -13.117 18.160 1.00 24.77 227 THR B C 1
ATOM 4903 O O . THR B 1 227 ? 1.478 -14.257 18.207 1.00 32.37 227 THR B O 1
ATOM 4907 N N . ASN B 1 228 ? 0.338 -12.582 19.182 1.00 20.09 228 ASN B N 1
ATOM 4908 C CA . ASN B 1 228 ? -0.073 -13.462 20.272 1.00 26.98 228 ASN B CA 1
ATOM 4909 C C . ASN B 1 228 ? -0.998 -14.570 19.769 1.00 32.16 228 ASN B C 1
ATOM 4910 O O . ASN B 1 228 ? -0.819 -15.734 20.135 1.00 31.83 228 ASN B O 1
ATOM 4915 N N . MET B 1 229 ? -1.950 -14.240 18.882 1.00 29.37 229 MET B N 1
ATOM 4916 C CA . MET B 1 229 ? -2.873 -15.246 18.342 1.00 23.61 229 MET B CA 1
ATOM 4917 C C . MET B 1 229 ? -2.173 -16.244 17.421 1.00 25.83 229 MET B C 1
ATOM 4918 O O . MET B 1 229 ? -2.454 -17.446 17.508 1.00 26.50 229 MET B O 1
ATOM 4923 N N . PHE B 1 230 ? -1.272 -15.757 16.512 1.00 27.66 230 PHE B N 1
ATOM 4924 C CA . PHE B 1 230 ? -0.743 -16.536 15.373 1.00 24.32 230 PHE B CA 1
ATOM 4925 C C . PHE B 1 230 ? 0.777 -16.742 15.212 1.00 23.65 230 PHE B C 1
ATOM 4926 O O . PHE B 1 230 ? 1.153 -17.561 14.365 1.00 21.03 230 PHE B O 1
ATOM 4934 N N . GLY B 1 231 ? 1.664 -16.039 15.927 1.00 24.09 231 GLY B N 1
ATOM 4935 C CA . GLY B 1 231 ? 3.078 -16.279 15.713 1.00 17.07 231 GLY B CA 1
ATOM 4936 C C . GLY B 1 231 ? 3.438 -17.727 16.001 1.00 25.80 231 GLY B C 1
ATOM 4937 O O . GLY B 1 231 ? 4.347 -18.288 15.383 1.00 20.43 231 GLY B O 1
ATOM 4938 N N . ASN B 1 232 ? 2.739 -18.346 16.967 1.00 24.06 232 ASN B N 1
ATOM 4939 C CA . ASN B 1 232 ? 2.972 -19.752 17.282 1.00 21.73 232 ASN B CA 1
ATOM 4940 C C . ASN B 1 232 ? 2.620 -20.676 16.118 1.00 31.52 232 ASN B C 1
ATOM 4941 O O . ASN B 1 232 ? 3.399 -21.578 15.773 1.00 28.61 232 ASN B O 1
ATOM 4946 N N . THR B 1 233 ? 1.469 -20.452 15.475 1.00 25.42 233 THR B N 1
ATOM 4947 C CA . THR B 1 233 ? 1.142 -21.234 14.290 1.00 25.71 233 THR B CA 1
ATOM 4948 C C . THR B 1 233 ? 2.167 -20.946 13.195 1.00 25.31 233 THR B C 1
ATOM 4949 O O . THR B 1 233 ? 2.593 -21.848 12.447 1.00 22.72 233 THR B O 1
ATOM 4953 N N . PHE B 1 234 ? 2.603 -19.693 13.119 1.00 17.97 234 PHE B N 1
ATOM 4954 C CA . PHE B 1 234 ? 3.546 -19.338 12.080 1.00 24.04 234 PHE B CA 1
ATOM 4955 C C . PHE B 1 234 ? 4.870 -20.044 12.291 1.00 31.22 234 PHE B C 1
ATOM 4956 O O . PHE B 1 234 ? 5.481 -20.507 11.324 1.00 27.25 234 PHE B O 1
ATOM 4964 N N . LEU B 1 235 ? 5.340 -20.108 13.541 1.00 30.59 235 LEU B N 1
ATOM 4965 C CA . LEU B 1 235 ? 6.589 -20.790 13.841 1.00 22.47 235 LEU B CA 1
ATOM 4966 C C . LEU B 1 235 ? 6.434 -22.294 13.723 1.00 22.82 235 LEU B C 1
ATOM 4967 O O . LEU B 1 235 ? 7.419 -22.993 13.484 1.00 26.09 235 LEU B O 1
ATOM 4972 N N . HIS B 1 236 ? 5.218 -22.819 13.890 1.00 32.96 236 HIS B N 1
ATOM 4973 C CA . HIS B 1 236 ? 5.039 -24.255 13.691 1.00 33.93 236 HIS B CA 1
ATOM 4974 C C . HIS B 1 236 ? 5.000 -24.606 12.209 1.00 31.12 236 HIS B C 1
ATOM 4975 O O . HIS B 1 236 ? 5.254 -25.759 11.852 1.00 30.99 236 HIS B O 1
ATOM 4982 N N . SER B 1 237 ? 4.825 -23.608 11.340 1.00 26.26 237 SER B N 1
ATOM 4983 C CA . SER B 1 237 ? 4.738 -23.894 9.920 1.00 24.26 237 SER B CA 1
ATOM 4984 C C . SER B 1 237 ? 6.027 -24.468 9.363 1.00 39.07 237 SER B C 1
ATOM 4985 O O . SER B 1 237 ? 6.024 -24.937 8.220 1.00 44.33 237 SER B O 1
ATOM 4988 N N . PHE B 1 238 ? 7.141 -24.409 10.087 1.00 29.67 238 PHE B N 1
ATOM 4989 C CA . PHE B 1 238 ? 8.371 -24.895 9.473 1.00 32.55 238 PHE B CA 1
ATOM 4990 C C . PHE B 1 238 ? 8.560 -26.411 9.577 1.00 33.61 238 PHE B C 1
ATOM 4991 O O . PHE B 1 238 ? 9.575 -26.926 9.097 1.00 35.58 238 PHE B O 1
ATOM 4999 N N . ASP B 1 239 ? 7.605 -27.145 10.147 1.00 34.87 239 ASP B N 1
ATOM 5000 C CA . ASP B 1 239 ? 7.735 -28.597 10.216 1.00 41.56 239 ASP B CA 1
ATOM 5001 C C . ASP B 1 239 ? 7.441 -29.247 8.877 1.00 34.96 239 ASP B C 1
ATOM 5002 O O . ASP B 1 239 ? 7.621 -30.459 8.739 1.00 39.82 239 ASP B O 1
ATOM 5007 N N . LYS B 1 240 ? 6.918 -28.484 7.920 1.00 28.54 240 LYS B N 1
ATOM 5008 C CA . LYS B 1 240 ? 6.779 -29.004 6.570 1.00 30.88 240 LYS B CA 1
ATOM 5009 C C . LYS B 1 240 ? 8.149 -29.203 5.934 1.00 41.72 240 LYS B C 1
ATOM 5010 O O . LYS B 1 240 ? 8.291 -30.013 5.011 1.00 47.32 240 LYS B O 1
ATOM 5016 N N . ASP B 1 241 ? 9.160 -28.451 6.402 1.00 47.79 241 ASP B N 1
ATOM 5017 C CA . ASP B 1 241 ? 10.527 -28.526 5.899 1.00 45.64 241 ASP B CA 1
ATOM 5018 C C . ASP B 1 241 ? 11.344 -29.492 6.734 1.00 45.79 241 ASP B C 1
ATOM 5019 O O . ASP B 1 241 ? 11.515 -29.236 7.937 1.00 52.72 241 ASP B O 1
ATOM 5024 N N . PRO B 1 242 ? 11.924 -30.557 6.172 1.00 43.75 242 PRO B N 1
ATOM 5025 C CA . PRO B 1 242 ? 12.797 -31.405 7.000 1.00 44.38 242 PRO B CA 1
ATOM 5026 C C . PRO B 1 242 ? 14.048 -30.663 7.443 1.00 43.90 242 PRO B C 1
ATOM 5027 O O . PRO B 1 242 ? 14.689 -31.084 8.413 1.00 47.45 242 PRO B O 1
ATOM 5031 N N . MET B 1 243 ? 14.381 -29.553 6.777 1.00 40.16 243 MET B N 1
ATOM 5032 C CA . MET B 1 243 ? 15.457 -28.683 7.236 1.00 46.58 243 ME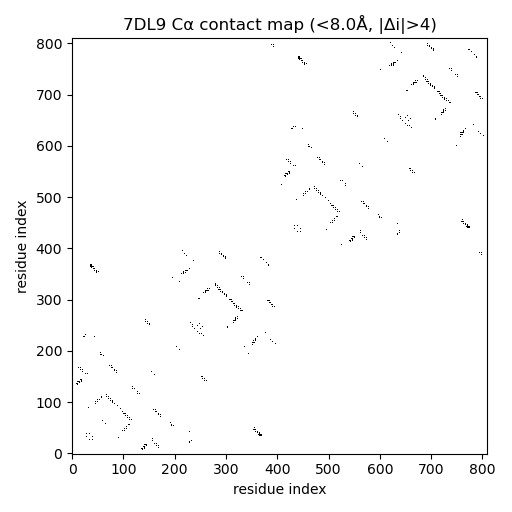T B CA 1
ATOM 5033 C C . MET B 1 243 ? 15.263 -28.288 8.690 1.00 46.87 243 MET B C 1
ATOM 5034 O O . MET B 1 243 ? 16.225 -28.250 9.461 1.00 53.15 243 MET B O 1
ATOM 5039 N N . PHE B 1 244 ? 14.029 -27.955 9.078 1.00 43.74 244 PHE B N 1
ATOM 5040 C CA . PHE B 1 244 ? 13.778 -27.415 10.399 1.00 38.77 244 PHE B CA 1
ATOM 5041 C C . PHE B 1 244 ? 12.774 -28.177 11.251 1.00 45.67 244 PHE B C 1
ATOM 5042 O O . PHE B 1 244 ? 12.535 -27.748 12.384 1.00 51.70 244 PHE B O 1
ATOM 5050 N N . ALA B 1 245 ? 12.180 -29.276 10.781 1.00 36.66 245 ALA B N 1
ATOM 5051 C CA . ALA B 1 245 ? 11.124 -29.896 11.581 1.00 43.21 245 ALA B CA 1
ATOM 5052 C C . ALA B 1 245 ? 11.629 -30.229 12.993 1.00 56.12 245 ALA B C 1
ATOM 5053 O O . ALA B 1 245 ? 10.905 -30.056 13.987 1.00 49.75 245 ALA B O 1
ATOM 5055 N N . SER B 1 246 ? 12.891 -30.667 13.091 1.00 54.15 246 SER B N 1
ATOM 5056 C CA . SER B 1 246 ? 13.629 -30.894 14.337 1.00 43.49 246 SER B CA 1
ATOM 5057 C C . SER B 1 246 ? 13.880 -29.627 15.155 1.00 42.28 246 SER B C 1
ATOM 5058 O O . SER B 1 246 ? 14.331 -29.737 16.301 1.00 43.14 246 SER B O 1
ATOM 5061 N N . SER B 1 247 ? 13.701 -28.440 14.577 1.00 49.49 247 SER B N 1
ATOM 5062 C CA . SER B 1 247 ? 14.211 -27.222 15.193 1.00 37.37 247 SER B CA 1
ATOM 5063 C C . SER B 1 247 ? 13.517 -26.886 16.511 1.00 37.29 247 SER B C 1
ATOM 5064 O O . SER B 1 247 ? 12.297 -27.024 16.659 1.00 34.34 247 SER B O 1
ATOM 5067 N N . PHE B 1 248 ? 14.321 -26.401 17.459 1.00 44.38 248 PHE B N 1
ATOM 5068 C CA . PHE B 1 248 ? 13.805 -25.976 18.755 1.00 41.06 248 PHE B CA 1
ATOM 5069 C C . PHE B 1 248 ? 12.786 -24.857 18.597 1.00 43.09 248 PHE B C 1
ATOM 5070 O O . PHE B 1 248 ? 11.776 -24.829 19.309 1.00 32.78 248 PHE B O 1
ATOM 5078 N N . ILE B 1 249 ? 13.035 -23.916 17.680 1.00 42.32 249 ILE B N 1
ATOM 5079 C CA . ILE B 1 249 ? 12.065 -22.844 17.500 1.00 32.97 249 ILE B CA 1
ATOM 5080 C C . ILE B 1 249 ? 10.783 -23.368 16.875 1.00 31.05 249 ILE B C 1
ATOM 5081 O O . ILE B 1 249 ? 9.709 -22.823 17.130 1.00 25.92 249 ILE B O 1
ATOM 5086 N N . VAL B 1 250 ? 10.843 -24.445 16.094 1.00 31.87 250 VAL B N 1
ATOM 5087 C CA . VAL B 1 250 ? 9.592 -24.964 15.539 1.00 38.80 250 VAL B CA 1
ATOM 5088 C C . VAL B 1 250 ? 8.794 -25.736 16.585 1.00 34.93 250 VAL B C 1
ATOM 5089 O O . VAL B 1 250 ? 7.576 -25.575 16.668 1.00 44.84 250 VAL B O 1
ATOM 5093 N N . GLN B 1 251 ? 9.417 -26.596 17.393 1.00 31.01 251 GLN B N 1
ATOM 5094 C CA . GLN B 1 251 ? 8.600 -27.208 18.441 1.00 41.01 251 GLN B CA 1
ATOM 5095 C C . GLN B 1 251 ? 8.643 -26.484 19.777 1.00 38.21 251 GLN B C 1
ATOM 5096 O O . GLN B 1 251 ? 7.673 -26.575 20.530 1.00 47.03 251 GLN B O 1
ATOM 5102 N N . HIS B 1 252 ? 9.669 -25.711 20.094 1.00 38.09 252 HIS B N 1
ATOM 5103 C CA . HIS B 1 252 ? 9.605 -24.945 21.333 1.00 40.04 252 HIS B CA 1
ATOM 5104 C C . HIS B 1 252 ? 9.520 -23.463 20.979 1.00 39.03 252 HIS B C 1
ATOM 5105 O O . HIS B 1 252 ? 10.177 -22.586 21.559 1.00 33.14 252 HIS B O 1
ATOM 5112 N N . ALA B 1 253 ? 8.613 -23.217 20.028 1.00 32.57 253 ALA B N 1
ATOM 5113 C CA . ALA B 1 253 ? 8.262 -21.884 19.567 1.00 30.33 253 ALA B CA 1
ATOM 5114 C C . ALA B 1 253 ? 7.772 -21.011 20.701 1.00 36.61 253 ALA B C 1
ATOM 5115 O O . ALA B 1 253 ? 7.930 -19.787 20.659 1.00 40.98 253 ALA B O 1
ATOM 5117 N N . SER B 1 254 ? 7.104 -21.602 21.690 1.00 28.99 254 SER B N 1
ATOM 5118 C CA . SER B 1 254 ? 6.565 -20.751 22.734 1.00 27.58 254 SER B CA 1
ATOM 5119 C C . SER B 1 254 ? 7.672 -20.135 23.573 1.00 30.05 254 SER B C 1
ATOM 5120 O O . SER B 1 254 ? 7.493 -19.030 24.096 1.00 38.68 254 SER B O 1
ATOM 5123 N N . ILE B 1 255 ? 8.857 -20.736 23.584 1.00 26.46 255 ILE B N 1
ATOM 5124 C CA . ILE B 1 255 ? 9.955 -20.112 24.293 1.00 24.57 255 ILE B CA 1
ATOM 5125 C C . ILE B 1 255 ? 10.563 -19.022 23.409 1.00 36.58 255 ILE B C 1
ATOM 5126 O O . ILE B 1 255 ? 11.092 -18.029 23.925 1.00 28.34 255 ILE B O 1
ATOM 5131 N N . ILE B 1 256 ? 10.419 -19.146 22.082 1.00 34.49 256 ILE B N 1
ATOM 5132 C CA . ILE B 1 256 ? 10.925 -18.106 21.190 1.00 32.23 256 ILE B CA 1
ATOM 5133 C C . ILE B 1 256 ? 10.021 -16.888 21.245 1.00 33.76 256 ILE B C 1
ATOM 5134 O O . ILE B 1 256 ? 10.500 -15.746 21.182 1.00 38.16 256 ILE B O 1
ATOM 5139 N N . MET B 1 257 ? 8.720 -17.096 21.446 1.00 23.94 257 MET B N 1
ATOM 5140 C CA . MET B 1 257 ? 7.849 -15.938 21.495 1.00 28.08 257 MET B CA 1
ATOM 5141 C C . MET B 1 257 ? 7.613 -15.434 22.910 1.00 27.12 257 MET B C 1
ATOM 5142 O O . MET B 1 257 ? 7.014 -14.371 23.090 1.00 33.42 257 MET B O 1
ATOM 5147 N N . SER B 1 258 ? 8.142 -16.128 23.909 1.00 25.15 258 SER B N 1
ATOM 5148 C CA . SER B 1 258 ? 8.134 -15.608 25.259 1.00 26.80 258 SER B CA 1
ATOM 5149 C C . SER B 1 258 ? 8.963 -14.331 25.382 1.00 26.57 258 SER B C 1
ATOM 5150 O O . SER B 1 258 ? 8.758 -13.538 26.321 1.00 25.20 258 SER B O 1
ATOM 5153 N N . ILE B 1 259 ? 9.920 -14.135 24.469 1.00 26.95 259 ILE B N 1
ATOM 5154 C CA . ILE B 1 259 ? 10.710 -12.913 24.510 1.00 32.97 259 ILE B CA 1
ATOM 5155 C C . ILE B 1 259 ? 9.789 -11.698 24.352 1.00 38.95 259 ILE B C 1
ATOM 5156 O O . ILE B 1 259 ? 10.132 -10.598 24.796 1.00 29.93 259 ILE B O 1
ATOM 5161 N N . SER B 1 260 ? 8.624 -11.863 23.703 1.00 30.84 260 SER B N 1
ATOM 5162 C CA . SER B 1 260 ? 7.720 -10.732 23.492 1.00 25.40 260 SER B CA 1
ATOM 5163 C C . SER B 1 260 ? 7.130 -10.225 24.799 1.00 26.00 260 SER B C 1
ATOM 5164 O O . SER B 1 260 ? 7.133 -9.017 25.063 1.00 22.60 260 SER B O 1
ATOM 5167 N N . GLN B 1 261 ? 6.625 -11.135 25.634 1.00 29.36 261 GLN B N 1
ATOM 5168 C CA . GLN B 1 261 ? 6.100 -10.720 26.926 1.00 31.76 261 GLN B CA 1
ATOM 5169 C C . GLN B 1 261 ? 7.232 -10.272 27.844 1.00 22.70 261 GLN B C 1
ATOM 5170 O O . GLN B 1 261 ? 7.078 -9.306 28.597 1.00 29.11 261 GLN B O 1
ATOM 5176 N N . ILE B 1 262 ? 8.395 -10.906 27.745 1.00 15.57 262 ILE B N 1
ATOM 5177 C CA . ILE B 1 262 ? 9.539 -10.430 28.517 1.00 23.59 262 ILE B CA 1
ATOM 5178 C C . ILE B 1 262 ? 9.925 -8.995 28.092 1.00 27.37 262 ILE B C 1
ATOM 5179 O O . ILE B 1 262 ? 10.119 -8.104 28.938 1.00 23.66 262 ILE B O 1
ATOM 5184 N N . SER B 1 263 ? 9.998 -8.735 26.773 1.00 28.31 263 SER B N 1
ATOM 5185 C CA . SER B 1 263 ? 10.293 -7.388 26.292 1.00 24.04 263 SER B CA 1
ATOM 5186 C C . SER B 1 263 ? 9.227 -6.414 26.747 1.00 27.79 263 SER B C 1
ATOM 5187 O O . SER B 1 263 ? 9.541 -5.304 27.176 1.00 28.83 263 SER B O 1
ATOM 5190 N N . GLU B 1 264 ? 7.960 -6.817 26.643 1.00 30.00 264 GLU B N 1
ATOM 5191 C CA . GLU B 1 264 ? 6.843 -5.985 27.059 1.00 26.76 264 GLU B CA 1
ATOM 5192 C C . GLU B 1 264 ? 6.975 -5.575 28.524 1.00 34.02 264 GLU B C 1
ATOM 5193 O O . GLU B 1 264 ? 6.651 -4.439 28.892 1.00 31.43 264 GLU B O 1
ATOM 5199 N N . THR B 1 265 ? 7.438 -6.492 29.380 1.00 30.88 265 THR B N 1
ATOM 5200 C CA . THR B 1 265 ? 7.684 -6.130 30.775 1.00 27.88 265 THR B CA 1
ATOM 5201 C C . THR B 1 265 ? 8.898 -5.205 30.924 1.00 28.31 265 THR B C 1
ATOM 5202 O O . THR B 1 265 ? 8.837 -4.208 31.654 1.00 27.60 265 THR B O 1
ATOM 5206 N N . LEU B 1 266 ? 10.006 -5.507 30.235 1.00 29.24 266 LEU B N 1
ATOM 5207 C CA . LEU B 1 266 ? 11.234 -4.740 30.461 1.00 31.05 266 LEU B CA 1
ATOM 5208 C C . LEU B 1 266 ? 11.215 -3.354 29.808 1.00 31.55 266 LEU B C 1
ATOM 5209 O O . LEU B 1 266 ? 11.898 -2.443 30.300 1.00 34.29 266 LEU B O 1
ATOM 5214 N N . PHE B 1 267 ? 10.444 -3.171 28.719 1.00 25.96 267 PHE B N 1
ATOM 5215 C CA . PHE B 1 267 ? 10.286 -1.872 28.062 1.00 25.17 267 PHE B CA 1
ATOM 5216 C C . PHE B 1 267 ? 9.429 -0.893 28.867 1.00 30.55 267 PHE B C 1
ATOM 5217 O O . PHE B 1 267 ? 9.326 0.282 28.482 1.00 26.46 267 PHE B O 1
ATOM 5225 N N . ILE B 1 268 ? 8.755 -1.357 29.926 1.00 34.04 268 ILE B N 1
ATOM 5226 C CA . ILE B 1 268 ? 8.027 -0.439 30.799 1.00 26.81 268 ILE B CA 1
ATOM 5227 C C . ILE B 1 268 ? 8.975 0.529 31.511 1.00 30.18 268 ILE B C 1
ATOM 5228 O O . ILE B 1 268 ? 8.612 1.684 31.767 1.00 35.74 268 ILE B O 1
ATOM 5233 N N . LEU B 1 269 ? 10.199 0.079 31.830 1.00 31.08 269 LEU B N 1
ATOM 5234 C CA . LEU B 1 269 ? 11.228 0.922 32.442 1.00 30.14 269 LEU B CA 1
ATOM 5235 C C . LEU B 1 269 ? 11.723 2.010 31.494 1.00 26.77 269 LEU B C 1
ATOM 5236 O O . LEU B 1 269 ? 12.106 3.098 31.939 1.00 37.56 269 LEU B O 1
ATOM 5241 N N . THR B 1 270 ? 11.745 1.732 30.192 1.00 20.76 270 THR B N 1
ATOM 5242 C CA . THR B 1 270 ? 12.209 2.716 29.219 1.00 31.20 270 THR B CA 1
ATOM 5243 C C . THR B 1 270 ? 11.209 3.859 29.040 1.00 36.41 270 THR B C 1
ATOM 5244 O O . THR B 1 270 ? 11.554 4.900 28.455 1.00 25.51 270 THR B O 1
ATOM 5248 N N . ILE B 1 271 ? 9.976 3.670 29.532 1.00 34.12 271 ILE B N 1
ATOM 5249 C CA . ILE B 1 271 ? 8.894 4.621 29.251 1.00 27.03 271 ILE B CA 1
ATOM 5250 C C . ILE B 1 271 ? 9.196 5.991 29.852 1.00 29.71 271 ILE B C 1
ATOM 5251 O O . ILE B 1 271 ? 9.251 6.982 29.094 1.00 28.26 271 ILE B O 1
ATOM 5256 N N . PRO B 1 272 ? 9.551 6.111 31.141 1.00 29.27 272 PRO B N 1
ATOM 5257 C CA . PRO B 1 272 ? 9.780 7.453 31.714 1.00 31.24 272 PRO B CA 1
ATOM 5258 C C . PRO B 1 272 ? 10.848 8.253 30.968 1.00 34.86 272 PRO B C 1
ATOM 5259 O O . PRO B 1 272 ? 10.817 9.495 30.969 1.00 33.57 272 PRO B O 1
ATOM 5263 N N . PHE B 1 273 ? 11.860 7.569 30.435 1.00 37.21 273 PHE B N 1
ATOM 5264 C CA . PHE B 1 273 ? 12.873 8.223 29.612 1.00 29.87 273 PHE B CA 1
ATOM 5265 C C . PHE B 1 273 ? 12.353 8.645 28.232 1.00 32.60 273 PHE B C 1
ATOM 5266 O O . PHE B 1 273 ? 12.630 9.760 27.777 1.00 31.48 273 PHE B O 1
ATOM 5274 N N . PHE B 1 274 ? 11.652 7.754 27.518 1.00 35.14 274 PHE B N 1
ATOM 5275 C CA . PHE B 1 274 ? 11.328 8.090 26.137 1.00 22.93 274 PHE B CA 1
ATOM 5276 C C . PHE B 1 274 ? 10.256 9.156 26.053 1.00 27.20 274 PHE B C 1
ATOM 5277 O O . PHE B 1 274 ? 10.283 9.975 25.127 1.00 30.78 274 PHE B O 1
ATOM 5285 N N . LEU B 1 275 ? 9.331 9.207 27.015 1.00 31.63 275 LEU B N 1
ATOM 5286 C CA . LEU B 1 275 ? 8.339 10.278 26.944 1.00 31.77 275 LEU B CA 1
ATOM 5287 C C . LEU B 1 275 ? 9.011 11.632 27.120 1.00 29.95 275 LEU B C 1
ATOM 5288 O O . LEU B 1 275 ? 8.888 12.508 26.258 1.00 19.92 275 LEU B O 1
ATOM 5293 N N . SER B 1 276 ? 9.846 11.751 28.155 1.00 34.72 276 SER B N 1
ATOM 5294 C CA . SER B 1 276 ? 10.588 12.978 28.432 1.00 33.71 276 SER B CA 1
ATOM 5295 C C . SER B 1 276 ? 11.502 13.367 27.271 1.00 31.98 276 SER B C 1
ATOM 5296 O O . SER B 1 276 ? 11.579 14.548 26.903 1.00 27.44 276 SER B O 1
ATOM 5299 N N . ARG B 1 277 ? 12.214 12.383 26.704 1.00 25.10 277 ARG B N 1
ATOM 5300 C CA . ARG B 1 277 ? 13.162 12.610 25.625 1.00 22.49 277 ARG B CA 1
ATOM 5301 C C . ARG B 1 277 ? 12.482 13.059 24.334 1.00 29.67 277 ARG B C 1
ATOM 5302 O O . ARG B 1 277 ? 12.844 14.093 23.760 1.00 39.13 277 ARG B O 1
ATOM 5310 N N . TYR B 1 278 ? 11.482 12.331 23.861 1.00 20.50 278 TYR B N 1
ATOM 5311 C CA . TYR B 1 278 ? 10.999 12.644 22.528 1.00 26.17 278 TYR B CA 1
ATOM 5312 C C . TYR B 1 278 ? 9.615 13.273 22.482 1.00 35.90 278 TYR B C 1
ATOM 5313 O O . TYR B 1 278 ? 9.345 14.050 21.552 1.00 37.45 278 TYR B O 1
ATOM 5322 N N . GLY B 1 279 ? 8.743 12.997 23.458 1.00 30.21 279 GLY B N 1
ATOM 5323 C CA . GLY B 1 279 ? 7.430 13.591 23.458 1.00 24.31 279 GLY B CA 1
ATOM 5324 C C . GLY B 1 279 ? 6.389 12.663 22.892 1.00 32.84 279 GLY B C 1
ATOM 5325 O O . GLY B 1 279 ? 6.661 11.570 22.402 1.00 27.84 279 GLY B O 1
ATOM 5326 N N . ILE B 1 280 ? 5.162 13.156 22.897 1.00 34.38 280 ILE B N 1
ATOM 5327 C CA . ILE B 1 280 ? 4.034 12.262 22.746 1.00 28.07 280 ILE B CA 1
ATOM 5328 C C . ILE B 1 280 ? 3.911 11.769 21.309 1.00 31.24 280 ILE B C 1
ATOM 5329 O O . ILE B 1 280 ? 3.905 10.556 21.059 1.00 33.05 280 ILE B O 1
ATOM 5334 N N . LYS B 1 281 ? 3.885 12.689 20.336 1.00 38.97 281 LYS B N 1
ATOM 5335 C CA . LYS B 1 281 ? 3.764 12.272 18.942 1.00 31.68 281 LYS B CA 1
ATOM 5336 C C . LYS B 1 281 ? 4.985 11.462 18.540 1.00 33.36 281 LYS B C 1
ATOM 5337 O O . LYS B 1 281 ? 4.869 10.465 17.811 1.00 23.94 281 LYS B O 1
ATOM 5343 N N . ASN B 1 282 ? 6.159 11.875 19.044 1.00 37.38 282 ASN B N 1
ATOM 5344 C CA . ASN B 1 282 ? 7.418 11.211 18.731 1.00 32.69 282 ASN B CA 1
ATOM 5345 C C . ASN B 1 282 ? 7.371 9.758 19.172 1.00 28.66 282 ASN B C 1
ATOM 5346 O O . ASN B 1 282 ? 7.641 8.846 18.384 1.00 36.98 282 ASN B O 1
ATOM 5351 N N . VAL B 1 283 ? 6.920 9.523 20.401 1.00 27.59 283 VAL B N 1
ATOM 5352 C CA . VAL B 1 283 ? 6.860 8.169 20.929 1.00 23.53 283 VAL B CA 1
ATOM 5353 C C . VAL B 1 283 ? 5.836 7.326 20.175 1.00 26.50 283 VAL B C 1
ATOM 5354 O O . VAL B 1 283 ? 6.099 6.152 19.871 1.00 27.57 283 VAL B O 1
ATOM 5358 N N . MET B 1 284 ? 4.666 7.899 19.830 1.00 27.34 284 MET B N 1
ATOM 5359 C CA . MET B 1 284 ? 3.729 7.119 19.018 1.00 24.65 284 MET B CA 1
ATOM 5360 C C . MET B 1 284 ? 4.330 6.763 17.661 1.00 24.53 284 MET B C 1
ATOM 5361 O O . MET B 1 284 ? 4.107 5.653 17.149 1.00 23.83 284 MET B O 1
ATOM 5366 N N . MET B 1 285 ? 5.089 7.677 17.060 1.00 26.88 285 MET B N 1
ATOM 5367 C CA . MET B 1 285 ? 5.715 7.330 15.792 1.00 24.74 285 MET B CA 1
ATOM 5368 C C . MET B 1 285 ? 6.721 6.190 15.977 1.00 29.39 285 MET B C 1
ATOM 5369 O O . MET B 1 285 ? 6.808 5.291 15.123 1.00 30.07 285 MET B O 1
ATOM 5374 N N . ILE B 1 286 ? 7.443 6.176 17.112 1.00 24.67 286 ILE B N 1
ATOM 5375 C CA . ILE B 1 286 ? 8.334 5.049 17.402 1.00 24.73 286 ILE B CA 1
ATOM 5376 C C . ILE B 1 286 ? 7.533 3.761 17.461 1.00 20.33 286 ILE B C 1
ATOM 5377 O O . ILE B 1 286 ? 7.910 2.748 16.860 1.00 18.01 286 ILE B O 1
ATOM 5382 N N . SER B 1 287 ? 6.409 3.799 18.190 1.00 22.48 287 SER B N 1
ATOM 5383 C CA . SER B 1 287 ? 5.481 2.676 18.295 1.00 24.69 287 SER B CA 1
ATOM 5384 C C . SER B 1 287 ? 5.147 2.122 16.919 1.00 26.41 287 SER B C 1
ATOM 5385 O O . SER B 1 287 ? 5.213 0.903 16.678 1.00 16.32 287 SER B O 1
ATOM 5388 N N . ILE B 1 288 ? 4.795 3.030 16.000 1.00 24.30 288 ILE B N 1
ATOM 5389 C CA . ILE B 1 288 ? 4.392 2.649 14.653 1.00 26.33 288 ILE B CA 1
ATOM 5390 C C . ILE B 1 288 ? 5.539 1.943 13.939 1.00 29.01 288 ILE B C 1
ATOM 5391 O O . ILE B 1 288 ? 5.372 0.861 13.348 1.00 30.78 288 ILE B O 1
ATOM 5396 N N . VAL B 1 289 ? 6.726 2.544 13.977 1.00 23.57 289 VAL B N 1
ATOM 5397 C CA . VAL B 1 289 ? 7.811 1.915 13.242 1.00 25.88 289 VAL B CA 1
ATOM 5398 C C . VAL B 1 289 ? 8.108 0.537 13.821 1.00 25.94 289 VAL B C 1
ATOM 5399 O O . VAL B 1 289 ? 8.446 -0.400 13.084 1.00 26.10 289 VAL B O 1
ATOM 5403 N N . ALA B 1 290 ? 8.043 0.405 15.143 1.00 21.39 290 ALA B N 1
ATOM 5404 C CA . ALA B 1 290 ? 8.318 -0.885 15.745 1.00 26.63 290 ALA B CA 1
ATOM 5405 C C . ALA B 1 290 ? 7.298 -1.933 15.302 1.00 32.32 290 ALA B C 1
ATOM 5406 O O . ALA B 1 290 ? 7.642 -3.116 15.168 1.00 28.58 290 ALA B O 1
ATOM 5408 N N . TRP B 1 291 ? 6.040 -1.532 15.067 1.00 29.83 291 TRP B N 1
ATOM 5409 C CA . TRP B 1 291 ? 5.096 -2.502 14.494 1.00 24.74 291 TRP B CA 1
ATOM 5410 C C . TRP B 1 291 ? 5.496 -2.876 13.064 1.00 28.52 291 TRP B C 1
ATOM 5411 O O . TRP B 1 291 ? 5.416 -4.049 12.671 1.00 33.30 291 TRP B O 1
ATOM 5422 N N . ILE B 1 292 ? 5.964 -1.899 12.279 1.00 32.30 292 ILE B N 1
ATOM 5423 C CA . ILE B 1 292 ? 6.408 -2.210 10.917 1.00 29.47 292 ILE B CA 1
ATOM 5424 C C . ILE B 1 292 ? 7.542 -3.225 10.966 1.00 35.40 292 ILE B C 1
ATOM 5425 O O . ILE B 1 292 ? 7.484 -4.280 10.315 1.00 29.35 292 ILE B O 1
ATOM 5430 N N . LEU B 1 293 ? 8.535 -2.966 11.832 1.00 31.53 293 LEU B N 1
ATOM 5431 C CA . LEU B 1 293 ? 9.672 -3.871 11.988 1.00 28.81 293 LEU B CA 1
ATOM 5432 C C . LEU B 1 293 ? 9.241 -5.231 12.512 1.00 31.41 293 LEU B C 1
ATOM 5433 O O . LEU B 1 293 ? 9.762 -6.248 12.062 1.00 29.94 293 LEU B O 1
ATOM 5438 N N . ARG B 1 294 ? 8.312 -5.277 13.471 1.00 28.26 294 ARG B N 1
ATOM 5439 C CA . ARG B 1 294 ? 7.863 -6.556 14.011 1.00 25.02 294 ARG B CA 1
ATOM 5440 C C . ARG B 1 294 ? 7.286 -7.437 12.910 1.00 31.36 294 ARG B C 1
ATOM 5441 O O . ARG B 1 294 ? 7.658 -8.611 12.755 1.00 32.18 294 ARG B O 1
ATOM 5449 N N . PHE B 1 295 ? 6.399 -6.875 12.099 1.00 34.32 295 PHE B N 1
ATOM 5450 C CA . PHE B 1 295 ? 5.780 -7.710 11.078 1.00 29.77 295 PHE B CA 1
ATOM 5451 C C . PHE B 1 295 ? 6.779 -8.062 9.986 1.00 26.39 295 PHE B C 1
ATOM 5452 O O . PHE B 1 295 ? 6.860 -9.226 9.569 1.00 28.52 295 PHE B O 1
ATOM 5460 N N . ALA B 1 296 ? 7.598 -7.086 9.564 1.00 30.87 296 ALA B N 1
ATOM 5461 C CA . ALA B 1 296 ? 8.557 -7.326 8.489 1.00 28.99 296 ALA B CA 1
ATOM 5462 C C . ALA B 1 296 ? 9.621 -8.324 8.905 1.00 28.91 296 ALA B C 1
ATOM 5463 O O . ALA B 1 296 ? 9.987 -9.214 8.127 1.00 24.43 296 ALA B O 1
ATOM 5465 N N . LEU B 1 297 ? 10.107 -8.210 10.138 1.00 29.30 297 LEU B N 1
ATOM 5466 C CA . LEU B 1 297 ? 11.078 -9.149 10.647 1.00 23.11 297 LEU B CA 1
ATOM 5467 C C . LEU B 1 297 ? 10.464 -10.521 10.787 1.00 25.25 297 LEU B C 1
ATOM 5468 O O . LEU B 1 297 ? 11.180 -11.522 10.693 1.00 29.51 297 LEU B O 1
ATOM 5473 N N . PHE B 1 298 ? 9.145 -10.592 11.013 1.00 25.86 298 PHE B N 1
ATOM 5474 C CA . PHE B 1 298 ? 8.488 -11.894 10.970 1.00 24.19 298 PHE B CA 1
ATOM 5475 C C . PHE B 1 298 ? 8.457 -12.465 9.550 1.00 17.57 298 PHE B C 1
ATOM 5476 O O . PHE B 1 298 ? 8.702 -13.661 9.357 1.00 17.92 298 PHE B O 1
ATOM 5484 N N . ALA B 1 299 ? 8.247 -11.612 8.541 1.00 19.75 299 ALA B N 1
ATOM 5485 C CA . ALA B 1 299 ? 8.059 -12.103 7.174 1.00 22.08 299 ALA B CA 1
ATOM 5486 C C . ALA B 1 299 ? 9.292 -12.829 6.660 1.00 22.66 299 ALA B C 1
ATOM 5487 O O . ALA B 1 299 ? 9.175 -13.906 6.061 1.00 18.00 299 ALA B O 1
ATOM 5489 N N . TYR B 1 300 ? 10.483 -12.277 6.931 1.00 28.86 300 TYR B N 1
ATOM 5490 C CA . TYR B 1 300 ? 11.772 -12.815 6.500 1.00 17.55 300 TYR B CA 1
ATOM 5491 C C . TYR B 1 300 ? 12.466 -13.655 7.573 1.00 21.31 300 TYR B C 1
ATOM 5492 O O . TYR B 1 300 ? 13.676 -13.888 7.483 1.00 22.34 300 TYR B O 1
ATOM 5501 N N . GLY B 1 301 ? 11.741 -14.061 8.625 1.00 24.11 301 GLY B N 1
ATOM 5502 C CA . GLY B 1 301 ? 12.339 -14.825 9.705 1.00 24.70 301 GLY B CA 1
ATOM 5503 C C . GLY B 1 301 ? 12.249 -16.327 9.519 1.00 25.46 301 GLY B C 1
ATOM 5504 O O . GLY B 1 301 ? 11.168 -16.875 9.308 1.00 24.43 301 GLY B O 1
ATOM 5505 N N . ASP B 1 302 ? 13.377 -16.992 9.666 1.00 33.08 302 ASP B N 1
ATOM 5506 C CA . ASP B 1 302 ? 13.490 -18.426 9.464 1.00 37.70 302 ASP B CA 1
ATOM 5507 C C . ASP B 1 302 ? 14.075 -19.046 10.719 1.00 38.31 302 ASP B C 1
ATOM 5508 O O . ASP B 1 302 ? 14.710 -18.352 11.518 1.00 35.81 302 ASP B O 1
ATOM 5513 N N . PRO B 1 303 ? 13.949 -20.382 10.885 1.00 34.17 303 PRO B N 1
ATOM 5514 C CA . PRO B 1 303 ? 14.757 -21.075 11.903 1.00 43.18 303 PRO B CA 1
ATOM 5515 C C . PRO B 1 303 ? 16.229 -21.151 11.518 1.00 35.87 303 PRO B C 1
ATOM 5516 O O . PRO B 1 303 ? 17.028 -21.796 12.196 1.00 23.49 303 PRO B O 1
ATOM 5520 N N . THR B 1 304 ? 16.595 -20.448 10.449 1.00 36.55 304 THR B N 1
ATOM 5521 C CA . THR B 1 304 ? 17.960 -20.395 9.979 1.00 39.91 304 THR B CA 1
ATOM 5522 C C . THR B 1 304 ? 18.761 -19.547 10.944 1.00 38.38 304 THR B C 1
ATOM 5523 O O . THR B 1 304 ? 18.216 -19.047 11.927 1.00 39.21 304 THR B O 1
ATOM 5527 N N . PRO B 1 305 ? 20.079 -19.482 10.768 1.00 35.54 305 PRO B N 1
ATOM 5528 C CA . PRO B 1 305 ? 20.875 -18.599 11.637 1.00 33.10 305 PRO B CA 1
ATOM 5529 C C . PRO B 1 305 ? 20.556 -17.129 11.453 1.00 27.45 305 PRO B C 1
ATOM 5530 O O . PRO B 1 305 ? 20.356 -16.419 12.443 1.00 24.62 305 PRO B O 1
ATOM 5534 N N . PHE B 1 306 ? 20.488 -16.637 10.219 1.00 29.42 306 PHE B N 1
ATOM 5535 C CA . PHE B 1 306 ? 20.121 -15.228 10.050 1.00 25.28 306 PHE B CA 1
ATOM 5536 C C . PHE B 1 306 ? 18.646 -15.023 10.326 1.00 33.46 306 PHE B C 1
ATOM 5537 O O . PHE B 1 306 ? 18.236 -13.967 10.846 1.00 29.67 306 PHE B O 1
ATOM 5545 N N . GLY B 1 307 ? 17.843 -16.040 9.998 1.00 37.04 307 GLY B N 1
ATOM 5546 C CA . GLY B 1 307 ? 16.433 -15.952 10.267 1.00 24.61 307 GLY B CA 1
ATOM 5547 C C . GLY B 1 307 ? 16.186 -15.832 11.748 1.00 25.51 307 GLY B C 1
ATOM 5548 O O . GLY B 1 307 ? 15.395 -14.996 12.173 1.00 28.61 307 GLY B O 1
ATOM 5549 N N . THR B 1 308 ? 16.913 -16.624 12.554 1.00 27.28 308 THR B N 1
ATOM 5550 C CA . THR B 1 308 ? 16.727 -16.607 14.004 1.00 26.65 308 THR B CA 1
ATOM 5551 C C . THR B 1 308 ? 17.042 -15.243 14.604 1.00 22.17 308 THR B C 1
ATOM 5552 O O . THR B 1 308 ? 16.332 -14.792 15.507 1.00 18.95 308 THR B O 1
ATOM 5556 N N . VAL B 1 309 ? 18.113 -14.584 14.142 1.00 23.36 309 VAL B N 1
ATOM 5557 C CA . VAL B 1 309 ? 18.395 -13.225 14.607 1.00 18.50 309 VAL B CA 1
ATOM 5558 C C . VAL B 1 309 ? 17.221 -12.315 14.255 1.00 23.30 309 VAL B C 1
ATOM 5559 O O . VAL B 1 309 ? 16.769 -11.510 15.084 1.00 24.46 309 VAL B O 1
ATOM 5563 N N . LEU B 1 310 ? 16.675 -12.461 13.036 1.00 18.13 310 LEU B N 1
ATOM 5564 C CA . LEU B 1 310 ? 15.537 -11.632 12.661 1.00 17.49 310 LEU B CA 1
ATOM 5565 C C . LEU B 1 310 ? 14.320 -11.909 13.553 1.00 24.65 310 LEU B C 1
ATOM 5566 O O . LEU B 1 310 ? 13.605 -10.985 13.966 1.00 24.13 310 LEU B O 1
ATOM 5571 N N . LEU B 1 311 ? 14.086 -13.177 13.877 1.00 25.24 311 LEU B N 1
ATOM 5572 C CA . LEU B 1 311 ? 12.959 -13.548 14.725 1.00 22.28 311 LEU B CA 1
ATOM 5573 C C . LEU B 1 311 ? 13.114 -13.003 16.137 1.00 23.47 311 LEU B C 1
ATOM 5574 O O . LEU B 1 311 ? 12.166 -12.438 16.701 1.00 33.05 311 LEU B O 1
ATOM 5579 N N . VAL B 1 312 ? 14.300 -13.161 16.722 1.00 21.60 312 VAL B N 1
ATOM 5580 C CA . VAL B 1 312 ? 14.515 -12.705 18.084 1.00 22.50 312 VAL B CA 1
ATOM 5581 C C . VAL B 1 312 ? 14.481 -11.186 18.139 1.00 27.88 312 VAL B C 1
ATOM 5582 O O . VAL B 1 312 ? 14.067 -10.603 19.158 1.00 28.26 312 VAL B O 1
ATOM 5586 N N . LEU B 1 313 ? 14.888 -10.517 17.041 1.00 23.87 313 LEU B N 1
ATOM 5587 C CA . LEU B 1 313 ? 14.820 -9.061 16.998 1.00 25.99 313 LEU B CA 1
ATOM 5588 C C . LEU B 1 313 ? 13.384 -8.613 16.883 1.00 26.05 313 LEU B C 1
ATOM 5589 O O . LEU B 1 313 ? 12.975 -7.652 17.546 1.00 22.61 313 LEU B O 1
ATOM 5594 N N . SER B 1 314 ? 12.580 -9.363 16.124 1.00 29.01 314 SER B N 1
ATOM 5595 C CA . SER B 1 314 ? 11.167 -9.034 16.076 1.00 27.52 314 SER B CA 1
ATOM 5596 C C . SER B 1 314 ? 10.532 -9.213 17.444 1.00 30.53 314 SER B C 1
ATOM 5597 O O . SER B 1 314 ? 9.747 -8.357 17.893 1.00 29.08 314 SER B O 1
ATOM 5600 N N . MET B 1 315 ? 10.951 -10.251 18.166 1.00 29.43 315 MET B N 1
ATOM 5601 C CA . MET B 1 315 ? 10.381 -10.479 19.484 1.00 25.20 315 MET B CA 1
ATOM 5602 C C . MET B 1 315 ? 10.791 -9.382 20.453 1.00 25.33 315 MET B C 1
ATOM 5603 O O . MET B 1 315 ? 9.978 -8.926 21.260 1.00 25.21 315 MET B O 1
ATOM 5608 N N . ILE B 1 316 ? 12.023 -8.896 20.347 1.00 25.84 316 ILE B N 1
ATOM 5609 C CA . ILE B 1 316 ? 12.435 -7.829 21.245 1.00 27.20 316 ILE B CA 1
ATOM 5610 C C . ILE B 1 316 ? 11.679 -6.543 20.938 1.00 27.95 316 ILE B C 1
ATOM 5611 O O . ILE B 1 316 ? 11.168 -5.879 21.850 1.00 35.71 316 ILE B O 1
ATOM 5616 N N . VAL B 1 317 ? 11.551 -6.197 19.654 1.00 30.86 317 VAL B N 1
ATOM 5617 C CA . VAL B 1 317 ? 10.894 -4.952 19.251 1.00 28.02 317 VAL B CA 1
ATOM 5618 C C . VAL B 1 317 ? 9.386 -4.936 19.549 1.00 24.51 317 VAL B C 1
ATOM 5619 O O . VAL B 1 317 ? 8.781 -3.855 19.695 1.00 25.88 317 VAL B O 1
ATOM 5623 N N . TYR B 1 318 ? 8.754 -6.107 19.661 1.00 26.58 318 TYR B N 1
ATOM 5624 C CA . TYR B 1 318 ? 7.318 -6.118 19.932 1.00 25.47 318 TYR B CA 1
ATOM 5625 C C . TYR B 1 318 ? 6.984 -5.423 21.254 1.00 24.12 318 TYR B C 1
ATOM 5626 O O . TYR B 1 318 ? 5.977 -4.709 21.358 1.00 29.62 318 TYR B O 1
ATOM 5635 N N . GLY B 1 319 ? 7.794 -5.640 22.285 1.00 32.65 319 GLY B N 1
ATOM 5636 C CA . GLY B 1 319 ? 7.474 -5.052 23.570 1.00 25.97 319 GLY B CA 1
ATOM 5637 C C . GLY B 1 319 ? 7.416 -3.540 23.509 1.00 31.11 319 GLY B C 1
ATOM 5638 O O . GLY B 1 319 ? 6.462 -2.931 24.005 1.00 37.83 319 GLY B O 1
ATOM 5639 N N . CYS B 1 320 ? 8.403 -2.921 22.849 1.00 30.81 320 CYS B N 1
ATOM 5640 C CA . CYS B 1 320 ? 8.392 -1.477 22.639 1.00 25.43 320 CYS B CA 1
ATOM 5641 C C . CYS B 1 320 ? 7.173 -1.055 21.829 1.00 23.42 320 CYS B C 1
ATOM 5642 O O . CYS B 1 320 ? 6.519 -0.059 22.158 1.00 28.83 320 CYS B O 1
ATOM 5645 N N . ALA B 1 321 ? 6.812 -1.827 20.802 1.00 23.21 321 ALA B N 1
ATOM 5646 C CA . ALA B 1 321 ? 5.672 -1.418 19.982 1.00 25.74 321 ALA B CA 1
ATOM 5647 C C . ALA B 1 321 ? 4.395 -1.358 20.810 1.00 26.74 321 ALA B C 1
ATOM 5648 O O . ALA B 1 321 ? 3.703 -0.331 20.842 1.00 24.90 321 ALA B O 1
ATOM 5650 N N . PHE B 1 322 ? 4.122 -2.431 21.556 1.00 44.57 322 PHE B N 1
ATOM 5651 C CA . PHE B 1 322 ? 2.901 -2.540 22.355 1.00 43.40 322 PHE B CA 1
ATOM 5652 C C . PHE B 1 322 ? 2.887 -1.513 23.492 1.00 34.60 322 PHE B C 1
ATOM 5653 O O . PHE B 1 322 ? 1.921 -0.740 23.650 1.00 25.75 322 PHE B O 1
ATOM 5661 N N . ASP B 1 323 ? 3.987 -1.454 24.254 1.00 31.56 323 ASP B N 1
ATOM 5662 C CA . ASP B 1 323 ? 4.048 -0.586 25.417 1.00 26.58 323 ASP B CA 1
ATOM 5663 C C . ASP B 1 323 ? 3.894 0.844 24.988 1.00 30.81 323 ASP B C 1
ATOM 5664 O O . ASP B 1 323 ? 3.069 1.588 25.543 1.00 35.06 323 ASP B O 1
ATOM 5669 N N . PHE B 1 324 ? 4.680 1.235 23.976 1.00 33.34 324 PHE B N 1
ATOM 5670 C CA . PHE B 1 324 ? 4.698 2.605 23.535 1.00 31.98 324 PHE B CA 1
ATOM 5671 C C . PHE B 1 324 ? 3.356 3.002 22.956 1.00 36.43 324 PHE B C 1
ATOM 5672 O O . PHE B 1 324 ? 2.910 4.125 23.199 1.00 45.27 324 PHE B O 1
ATOM 5680 N N . PHE B 1 325 ? 2.664 2.113 22.232 1.00 26.72 325 PHE B N 1
ATOM 5681 C CA . PHE B 1 325 ? 1.380 2.571 21.715 1.00 27.49 325 PHE B CA 1
ATOM 5682 C C . PHE B 1 325 ? 0.388 2.787 22.838 1.00 26.55 325 PHE B C 1
ATOM 5683 O O . PHE B 1 325 ? -0.357 3.772 22.823 1.00 27.91 325 PHE B O 1
ATOM 5691 N N . ASN B 1 326 ? 0.364 1.901 23.830 1.00 31.04 326 ASN B N 1
ATOM 5692 C CA . ASN B 1 326 ? -0.639 2.117 24.866 1.00 29.51 326 ASN B CA 1
ATOM 5693 C C . ASN B 1 326 ? -0.338 3.377 25.690 1.00 28.58 326 ASN B C 1
ATOM 5694 O O . ASN B 1 326 ? -1.247 4.183 25.934 1.00 27.85 326 ASN B O 1
ATOM 5699 N N . ILE B 1 327 ? 0.931 3.600 26.082 1.00 28.77 327 ILE B N 1
ATOM 5700 C CA . ILE B 1 327 ? 1.252 4.793 26.882 1.00 28.60 327 ILE B CA 1
ATOM 5701 C C . ILE B 1 327 ? 1.047 6.058 26.056 1.00 36.89 327 ILE B C 1
ATOM 5702 O O . ILE B 1 327 ? 0.459 7.041 26.530 1.00 34.04 327 ILE B O 1
ATOM 5707 N N . SER B 1 328 ? 1.541 6.053 24.808 1.00 34.79 328 SER B N 1
ATOM 5708 C CA . SER B 1 328 ? 1.447 7.222 23.949 1.00 35.69 328 SER B CA 1
ATOM 5709 C C . SER B 1 328 ? 0.000 7.560 23.647 1.00 28.22 328 SER B C 1
ATOM 5710 O O . SER B 1 328 ? -0.383 8.734 23.669 1.00 24.34 328 SER B O 1
ATOM 5713 N N . GLY B 1 329 ? -0.835 6.548 23.417 1.00 24.53 329 GLY B N 1
ATOM 5714 C CA . GLY B 1 329 ? -2.236 6.826 23.190 1.00 36.61 329 GLY B CA 1
ATOM 5715 C C . GLY B 1 329 ? -2.911 7.356 24.435 1.00 31.20 329 GLY B C 1
ATOM 5716 O O . GLY B 1 329 ? -3.649 8.347 24.382 1.00 30.90 329 GLY B O 1
ATOM 5717 N N . SER B 1 330 ? -2.622 6.756 25.581 1.00 21.69 330 SER B N 1
ATOM 5718 C CA . SER B 1 330 ? -3.285 7.220 26.781 1.00 24.34 330 SER B CA 1
ATOM 5719 C C . SER B 1 330 ? -2.949 8.684 27.040 1.00 24.63 330 SER B C 1
ATOM 5720 O O . SER B 1 330 ? -3.848 9.515 27.160 1.00 31.52 330 SER B O 1
ATOM 5723 N N . VAL B 1 331 ? -1.663 9.034 26.956 1.00 25.75 331 VAL B N 1
ATOM 5724 C CA . VAL B 1 331 ? -1.202 10.389 27.267 1.00 25.76 331 VAL B CA 1
ATOM 5725 C C . VAL B 1 331 ? -1.597 11.408 26.182 1.00 23.76 331 VAL B C 1
ATOM 5726 O O . VAL B 1 331 ? -1.934 12.551 26.510 1.00 20.21 331 VAL B O 1
ATOM 5730 N N . PHE B 1 332 ? -1.545 11.040 24.884 1.00 23.32 332 PHE B N 1
ATOM 5731 C CA . PHE B 1 332 ? -1.970 11.976 23.835 1.00 24.16 332 PHE B CA 1
ATOM 5732 C C . PHE B 1 332 ? -3.435 12.320 23.970 1.00 26.13 332 PHE B C 1
ATOM 5733 O O . PHE B 1 332 ? -3.802 13.496 23.920 1.00 31.08 332 PHE B O 1
ATOM 5741 N N . VAL B 1 333 ? -4.299 11.304 24.100 1.00 33.21 333 VAL B N 1
ATOM 5742 C CA . VAL B 1 333 ? -5.717 11.599 24.278 1.00 33.53 333 VAL B CA 1
ATOM 5743 C C . VAL B 1 333 ? -5.934 12.354 25.587 1.00 24.42 333 VAL B C 1
ATOM 5744 O O . VAL B 1 333 ? -6.733 13.295 25.648 1.00 23.12 333 VAL B O 1
ATOM 5748 N N . GLU B 1 334 ? -5.207 11.976 26.642 1.00 19.45 334 GLU B N 1
ATOM 5749 C CA . GLU B 1 334 ? -5.314 12.656 27.931 1.00 33.91 334 GLU B CA 1
ATOM 5750 C C . GLU B 1 334 ? -4.961 14.134 27.827 1.00 34.58 334 GLU B C 1
ATOM 5751 O O . GLU B 1 334 ? -5.609 14.982 28.456 1.00 27.46 334 GLU B O 1
ATOM 5757 N N . LYS B 1 335 ? -3.913 14.461 27.062 1.00 29.50 335 LYS B N 1
ATOM 5758 C CA . LYS B 1 335 ? -3.501 15.851 26.903 1.00 30.25 335 LYS B CA 1
ATOM 5759 C C . LYS B 1 335 ? -4.579 16.694 26.242 1.00 38.74 335 LYS B C 1
ATOM 5760 O O . LYS B 1 335 ? -4.519 17.924 26.314 1.00 40.15 335 LYS B O 1
ATOM 5762 N N . GLU B 1 336 ? -5.542 16.071 25.576 1.00 42.19 336 GLU B N 1
ATOM 5763 C CA . GLU B 1 336 ? -6.580 16.789 24.860 1.00 29.84 336 GLU B CA 1
ATOM 5764 C C . GLU B 1 336 ? -7.959 16.396 25.354 1.00 36.08 336 GLU B C 1
ATOM 5765 O O . GLU B 1 336 ? -8.859 16.051 24.589 1.00 45.15 336 GLU B O 1
ATOM 5771 N N . VAL B 1 337 ? -8.146 16.501 26.657 1.00 27.94 337 VAL B N 1
ATOM 5772 C CA . VAL B 1 337 ? -9.458 16.398 27.264 1.00 31.89 337 VAL B CA 1
ATOM 5773 C C . VAL B 1 337 ? -9.558 17.618 28.147 1.00 32.38 337 VAL B C 1
ATOM 5774 O O . VAL B 1 337 ? -8.538 18.082 28.663 1.00 45.75 337 VAL B O 1
ATOM 5778 N N . SER B 1 338 ? -10.757 18.167 28.312 1.00 34.50 338 SER B N 1
ATOM 5779 C CA . SER B 1 338 ? -10.845 19.078 29.421 1.00 29.62 338 SER B CA 1
ATOM 5780 C C . SER B 1 338 ? -10.485 18.221 30.622 1.00 28.92 338 SER B C 1
ATOM 5781 O O . SER B 1 338 ? -10.903 17.065 30.692 1.00 40.46 338 SER B O 1
ATOM 5784 N N . PRO B 1 339 ? -9.742 18.759 31.586 1.00 34.10 339 PRO B N 1
ATOM 5785 C CA . PRO B 1 339 ? -9.146 17.891 32.619 1.00 37.07 339 PRO B CA 1
ATOM 5786 C C . PRO B 1 339 ? -10.134 17.029 33.391 1.00 43.03 339 PRO B C 1
ATOM 5787 O O . PRO B 1 339 ? -9.709 16.024 33.979 1.00 42.81 339 PRO B O 1
ATOM 5791 N N . ALA B 1 340 ? -11.427 17.380 33.408 1.00 43.92 340 ALA B N 1
ATOM 5792 C CA . ALA B 1 340 ? -12.425 16.528 34.048 1.00 41.19 340 ALA B CA 1
ATOM 5793 C C . ALA B 1 340 ? -12.562 15.181 33.336 1.00 38.00 340 ALA B C 1
ATOM 5794 O O . ALA B 1 340 ? -12.789 14.150 33.985 1.00 28.07 340 ALA B O 1
ATOM 5796 N N . ILE B 1 341 ? -12.440 15.176 32.006 1.00 38.37 341 ILE B N 1
ATOM 5797 C CA . ILE B 1 341 ? -12.604 13.967 31.195 1.00 41.41 341 ILE B CA 1
ATOM 5798 C C . ILE B 1 341 ? -11.440 13.007 31.332 1.00 37.15 341 ILE B C 1
ATOM 5799 O O . ILE B 1 341 ? -11.544 11.858 30.892 1.00 34.79 341 ILE B O 1
ATOM 5804 N N . ARG B 1 342 ? -10.357 13.441 31.980 1.00 45.37 342 ARG B N 1
ATOM 5805 C CA . ARG B 1 342 ? -9.032 12.859 31.788 1.00 36.37 342 ARG B CA 1
ATOM 5806 C C . ARG B 1 342 ? -8.995 11.345 31.990 1.00 28.78 342 ARG B C 1
ATOM 5807 O O . ARG B 1 342 ? -8.564 10.605 31.101 1.00 23.91 342 ARG B O 1
ATOM 5815 N N . ALA B 1 343 ? -9.398 10.875 33.178 1.00 37.60 343 ALA B N 1
ATOM 5816 C CA . ALA B 1 343 ? -9.278 9.453 33.490 1.00 33.37 343 ALA B CA 1
ATOM 5817 C C . ALA B 1 343 ? -10.190 8.626 32.608 1.00 30.92 343 ALA B C 1
ATOM 5818 O O . ALA B 1 343 ? -9.845 7.494 32.249 1.00 32.43 343 ALA B O 1
ATOM 5820 N N . SER B 1 344 ? -11.354 9.180 32.254 1.00 26.14 344 SER B N 1
ATOM 5821 C CA . SER B 1 344 ? -12.322 8.488 31.409 1.00 28.30 344 SER B CA 1
ATOM 5822 C C . SER B 1 344 ? -11.827 8.335 29.971 1.00 25.67 344 SER B C 1
ATOM 5823 O O . SER B 1 344 ? -12.074 7.299 29.349 1.00 30.08 344 SER B O 1
ATOM 5826 N N . ALA B 1 345 ? -11.139 9.348 29.419 1.00 30.49 345 ALA B N 1
ATOM 5827 C CA . ALA B 1 345 ? -10.542 9.225 28.081 1.00 28.90 345 ALA B CA 1
ATOM 5828 C C . ALA B 1 345 ? -9.390 8.226 28.056 1.00 29.70 345 ALA B C 1
ATOM 5829 O O . ALA B 1 345 ? -9.214 7.500 27.073 1.00 31.60 345 ALA B O 1
ATOM 5831 N N . GLN B 1 346 ? -8.579 8.199 29.109 1.00 32.79 346 GLN B N 1
ATOM 5832 C CA . GLN B 1 346 ? -7.541 7.189 29.188 1.00 30.46 346 GLN B CA 1
ATOM 5833 C C . GLN B 1 346 ? -8.158 5.787 29.242 1.00 26.97 346 GLN B C 1
ATOM 5834 O O . GLN B 1 346 ? -7.736 4.873 28.511 1.00 34.96 346 GLN B O 1
ATOM 5840 N N . GLY B 1 347 ? -9.232 5.634 30.020 1.00 25.27 347 GLY B N 1
ATOM 5841 C CA . GLY B 1 347 ? -9.899 4.347 30.105 1.00 29.11 347 GLY B CA 1
ATOM 5842 C C . GLY B 1 347 ? -10.565 3.946 28.804 1.00 22.66 347 GLY B C 1
ATOM 5843 O O . GLY B 1 347 ? -10.472 2.789 28.376 1.00 29.85 347 GLY B O 1
ATOM 5844 N N . MET B 1 348 ? -11.239 4.890 28.153 1.00 18.38 348 MET B N 1
ATOM 5845 C CA . MET B 1 348 ? -11.894 4.571 26.906 1.00 17.07 348 MET B CA 1
ATOM 5846 C C . MET B 1 348 ? -10.880 4.284 25.812 1.00 21.99 348 MET B C 1
ATOM 5847 O O . MET B 1 348 ? -11.114 3.420 24.968 1.00 26.88 348 MET B O 1
ATOM 5852 N N . PHE B 1 349 ? -9.745 4.971 25.805 1.00 23.39 349 PHE B N 1
ATOM 5853 C CA . PHE B 1 349 ? -8.739 4.651 24.810 1.00 26.22 349 PHE B CA 1
ATOM 5854 C C . PHE B 1 349 ? -8.301 3.209 24.983 1.00 33.10 349 PHE B C 1
ATOM 5855 O O . PHE B 1 349 ? -8.219 2.436 24.012 1.00 27.22 349 PHE B O 1
ATOM 5863 N N . LEU B 1 350 ? -8.050 2.819 26.236 1.00 25.10 350 LEU B N 1
ATOM 5864 C CA . LEU B 1 350 ? -7.604 1.461 26.461 1.00 29.25 350 LEU B CA 1
ATOM 5865 C C . LEU B 1 350 ? -8.672 0.453 26.028 1.00 35.33 350 LEU B C 1
ATOM 5866 O O . LEU B 1 350 ? -8.368 -0.520 25.314 1.00 36.35 350 LEU B O 1
ATOM 5871 N N . MET B 1 351 ? -9.944 0.753 26.300 1.00 30.26 351 MET B N 1
ATOM 5872 C CA . MET B 1 351 ? -10.961 -0.209 25.933 1.00 31.07 351 MET B CA 1
ATOM 5873 C C . MET B 1 351 ? -11.115 -0.274 24.421 1.00 29.46 351 MET B C 1
ATOM 5874 O O . MET B 1 351 ? -11.107 -1.371 23.856 1.00 31.50 351 MET B O 1
ATOM 5879 N N . MET B 1 352 ? -11.056 0.869 23.731 1.00 24.60 352 MET B N 1
ATOM 5880 C CA . MET B 1 352 ? -11.230 0.818 22.285 1.00 28.88 352 MET B CA 1
ATOM 5881 C C . MET B 1 352 ? -10.085 0.065 21.638 1.00 36.79 352 MET B C 1
ATOM 5882 O O . MET B 1 352 ? -10.302 -0.999 21.042 1.00 32.46 352 MET B O 1
ATOM 5887 N N . THR B 1 353 ? -8.848 0.483 21.919 1.00 43.38 353 THR B N 1
ATOM 5888 C CA . THR B 1 353 ? -7.739 -0.107 21.189 1.00 33.00 353 THR B CA 1
ATOM 5889 C C . THR B 1 353 ? -7.591 -1.573 21.545 1.00 31.21 353 THR B C 1
ATOM 5890 O O . THR B 1 353 ? -7.869 -2.434 20.707 1.00 37.66 353 THR B O 1
ATOM 5894 N N . ASN B 1 354 ? -7.457 -1.888 22.823 1.00 35.17 354 ASN B N 1
ATOM 5895 C CA . ASN B 1 354 ? -7.206 -3.288 23.126 1.00 30.13 354 ASN B CA 1
ATOM 5896 C C . ASN B 1 354 ? -8.449 -4.147 22.932 1.00 30.00 354 ASN B C 1
ATOM 5897 O O . ASN B 1 354 ? -8.404 -5.099 22.147 1.00 39.20 354 ASN B O 1
ATOM 5902 N N . GLY B 1 355 ? -9.598 -3.767 23.519 1.00 32.57 355 GLY B N 1
ATOM 5903 C CA . GLY B 1 355 ? -10.788 -4.602 23.431 1.00 35.55 355 GLY B CA 1
ATOM 5904 C C . GLY B 1 355 ? -11.459 -4.651 22.077 1.00 29.40 355 GLY B C 1
ATOM 5905 O O . GLY B 1 355 ? -11.586 -5.735 21.474 1.00 39.33 355 GLY B O 1
ATOM 5906 N N . PHE B 1 356 ? -11.888 -3.502 21.557 1.00 32.68 356 PHE B N 1
ATOM 5907 C CA . PHE B 1 356 ? -12.525 -3.564 20.248 1.00 41.42 356 PHE B CA 1
ATOM 5908 C C . PHE B 1 356 ? -11.501 -3.892 19.166 1.00 32.54 356 PHE B C 1
ATOM 5909 O O . PHE B 1 356 ? -11.836 -4.563 18.185 1.00 28.18 356 PHE B O 1
ATOM 5917 N N . GLY B 1 357 ? -10.251 -3.418 19.322 1.00 38.43 357 GLY B N 1
ATOM 5918 C CA . GLY B 1 357 ? -9.193 -3.814 18.424 1.00 29.10 357 GLY B CA 1
ATOM 5919 C C . GLY B 1 357 ? -9.009 -5.320 18.412 1.00 36.93 357 GLY B C 1
ATOM 5920 O O . GLY B 1 357 ? -8.645 -5.879 17.385 1.00 31.09 357 GLY B O 1
ATOM 5921 N N . CYS B 1 358 ? -9.272 -6.009 19.549 1.00 35.57 358 CYS B N 1
ATOM 5922 C CA . CYS B 1 358 ? -9.152 -7.472 19.577 1.00 27.61 358 CYS B CA 1
ATOM 5923 C C . CYS B 1 358 ? -10.306 -8.172 18.856 1.00 30.74 358 CYS B C 1
ATOM 5924 O O . CYS B 1 358 ? -10.073 -9.141 18.136 1.00 28.98 358 CYS B O 1
ATOM 5927 N N . ILE B 1 359 ? -11.539 -7.660 18.958 1.00 32.88 359 ILE B N 1
ATOM 5928 C CA . ILE B 1 359 ? -12.614 -8.257 18.155 1.00 27.15 359 ILE B CA 1
ATOM 5929 C C . ILE B 1 359 ? -12.296 -8.075 16.683 1.00 25.06 359 ILE B C 1
ATOM 5930 O O . ILE B 1 359 ? -12.202 -9.039 15.890 1.00 26.56 359 ILE B O 1
ATOM 5935 N N . LEU B 1 360 ? -12.031 -6.816 16.337 1.00 30.08 360 LEU B N 1
ATOM 5936 C CA . LEU B 1 360 ? -11.781 -6.386 14.975 1.00 31.40 360 LEU B CA 1
ATOM 5937 C C . LEU B 1 360 ? -10.594 -7.125 14.393 1.00 35.76 360 LEU B C 1
ATOM 5938 O O . LEU B 1 360 ? -10.709 -7.767 13.338 1.00 40.05 360 LEU B O 1
ATOM 5943 N N . GLY B 1 361 ? -9.470 -7.103 15.122 1.00 38.72 361 GLY B N 1
ATOM 5944 C CA . GLY B 1 361 ? -8.250 -7.735 14.677 1.00 35.63 361 GLY B CA 1
ATOM 5945 C C . GLY B 1 361 ? -8.360 -9.238 14.590 1.00 25.28 361 GLY B C 1
ATOM 5946 O O . GLY B 1 361 ? -7.824 -9.836 13.668 1.00 37.54 361 GLY B O 1
ATOM 5947 N N . GLY B 1 362 ? -9.027 -9.880 15.546 1.00 23.82 362 GLY B N 1
ATOM 5948 C CA . GLY B 1 362 ? -9.148 -11.326 15.459 1.00 31.06 362 GLY B CA 1
ATOM 5949 C C . GLY B 1 362 ? -9.847 -11.768 14.183 1.00 27.68 362 GLY B C 1
ATOM 5950 O O . GLY B 1 362 ? -9.302 -12.564 13.403 1.00 22.99 362 GLY B O 1
ATOM 5951 N N . ILE B 1 363 ? -11.045 -11.221 13.923 1.00 22.56 363 ILE B N 1
ATOM 5952 C CA . ILE B 1 363 ? -11.749 -11.628 12.705 1.00 18.70 363 ILE B CA 1
ATOM 5953 C C . ILE B 1 363 ? -10.986 -11.209 11.434 1.00 29.03 363 ILE B C 1
ATOM 5954 O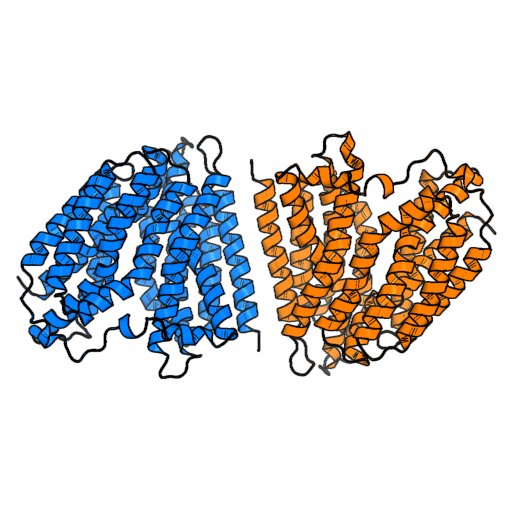 O . ILE B 1 363 ? -10.871 -11.996 10.478 1.00 27.91 363 ILE B O 1
ATOM 5959 N N . VAL B 1 364 ? -10.403 -10.004 11.410 1.00 28.65 364 VAL B N 1
ATOM 5960 C CA . VAL B 1 364 ? -9.675 -9.588 10.210 1.00 34.51 364 VAL B CA 1
ATOM 5961 C C . VAL B 1 364 ? -8.416 -10.444 9.979 1.00 33.06 364 VAL B C 1
ATOM 5962 O O . VAL B 1 364 ? -8.202 -10.949 8.868 1.00 32.01 364 VAL B O 1
ATOM 5966 N N . SER B 1 365 ? -7.577 -10.644 11.005 1.00 28.08 365 SER B N 1
ATOM 5967 C CA . SER B 1 365 ? -6.344 -11.398 10.806 1.00 26.20 365 SER B CA 1
ATOM 5968 C C . SER B 1 365 ? -6.646 -12.828 10.421 1.00 24.22 365 SER B C 1
ATOM 5969 O O . SER B 1 365 ? -5.944 -13.404 9.584 1.00 17.78 365 SER B O 1
ATOM 5972 N N . GLY B 1 366 ? -7.680 -13.424 11.036 1.00 28.33 366 GLY B N 1
ATOM 5973 C CA . GLY B 1 366 ? -8.075 -14.774 10.664 1.00 22.48 366 GLY B CA 1
ATOM 5974 C C . GLY B 1 366 ? -8.503 -14.861 9.214 1.00 18.88 366 GLY B C 1
ATOM 5975 O O . GLY B 1 366 ? -8.128 -15.794 8.502 1.00 21.89 366 GLY B O 1
ATOM 5976 N N . LYS B 1 367 ? -9.286 -13.886 8.750 1.00 18.75 367 LYS B N 1
ATOM 5977 C CA . LYS B 1 367 ? -9.653 -13.909 7.340 1.00 25.16 367 LYS B CA 1
ATOM 5978 C C . LYS B 1 367 ? -8.413 -13.783 6.462 1.00 24.86 367 LYS B C 1
ATOM 5979 O O . LYS B 1 367 ? -8.315 -14.444 5.417 1.00 23.16 367 LYS B O 1
ATOM 5985 N N . VAL B 1 368 ? -7.426 -13.006 6.916 1.00 25.26 368 VAL B N 1
ATOM 5986 C CA . VAL B 1 368 ? -6.197 -12.830 6.145 1.00 22.90 368 VAL B CA 1
ATOM 5987 C C . VAL B 1 368 ? -5.428 -14.142 6.041 1.00 23.68 368 VAL B C 1
ATOM 5988 O O . VAL B 1 368 ? -5.074 -14.581 4.943 1.00 27.10 368 VAL B O 1
ATOM 5992 N N . VAL B 1 369 ? -5.221 -14.814 7.176 1.00 27.13 369 VAL B N 1
ATOM 5993 C CA . VAL B 1 369 ? -4.483 -16.080 7.208 1.00 23.75 369 VAL B CA 1
ATOM 5994 C C . VAL B 1 369 ? -5.211 -17.149 6.396 1.00 25.99 369 VAL B C 1
ATOM 5995 O O . VAL B 1 369 ? -4.588 -17.882 5.617 1.00 25.57 369 VAL B O 1
ATOM 5999 N N . GLU B 1 370 ? -6.544 -17.228 6.534 1.00 26.01 370 GLU B N 1
ATOM 6000 C CA . GLU B 1 370 ? -7.315 -18.195 5.753 1.00 27.51 370 GLU B CA 1
ATOM 6001 C C . GLU B 1 370 ? -7.157 -17.930 4.268 1.00 27.04 370 GLU B C 1
ATOM 6002 O O . GLU B 1 370 ? -7.070 -18.871 3.470 1.00 33.03 370 GLU B O 1
ATOM 6008 N N . MET B 1 371 ? -7.113 -16.646 3.884 1.00 32.86 371 MET B N 1
ATOM 6009 C CA . MET B 1 371 ? -6.991 -16.296 2.474 1.00 35.45 371 MET B CA 1
ATOM 6010 C C . MET B 1 371 ? -5.699 -16.843 1.885 1.00 27.47 371 MET B C 1
ATOM 6011 O O . MET B 1 371 ? -5.698 -17.380 0.772 1.00 30.06 371 MET B O 1
ATOM 6016 N N . TYR B 1 372 ? -4.597 -16.749 2.630 1.00 23.09 372 TYR B N 1
ATOM 6017 C CA . TYR B 1 372 ? -3.277 -17.105 2.122 1.00 21.35 372 TYR B CA 1
ATOM 6018 C C . TYR B 1 372 ? -2.840 -18.497 2.568 1.00 27.54 372 TYR B C 1
ATOM 6019 O O . TYR B 1 372 ? -1.646 -18.784 2.694 1.00 20.26 372 TYR B O 1
ATOM 6028 N N . THR B 1 373 ? -3.815 -19.360 2.818 1.00 35.65 373 THR B N 1
ATOM 6029 C CA . THR B 1 373 ? -3.604 -20.778 3.031 1.00 33.27 373 THR B CA 1
ATOM 6030 C C . THR B 1 373 ? -4.206 -21.504 1.839 1.00 36.06 373 THR B C 1
ATOM 6031 O O . THR B 1 373 ? -5.357 -21.251 1.469 1.00 40.79 373 THR B O 1
ATOM 6035 N N . GLN B 1 374 ? -3.416 -22.375 1.229 1.00 37.48 374 GLN B N 1
ATOM 6036 C CA . GLN B 1 374 ? -3.869 -23.232 0.149 1.00 43.61 374 GLN B CA 1
ATOM 6037 C C . GLN B 1 374 ? -3.296 -24.616 0.435 1.00 33.63 374 GLN B C 1
ATOM 6038 O O . GLN B 1 374 ? -2.106 -24.743 0.740 1.00 34.81 374 GLN B O 1
ATOM 6044 N N . ASN B 1 375 ? -4.158 -25.637 0.423 1.00 43.56 375 ASN B N 1
ATOM 6045 C CA . ASN B 1 375 ? -3.769 -27.021 0.719 1.00 46.18 375 ASN B CA 1
ATOM 6046 C C . ASN B 1 375 ? -3.329 -27.190 2.172 1.00 42.20 375 ASN B C 1
ATOM 6047 O O . ASN B 1 375 ? -2.504 -28.053 2.489 1.00 49.47 375 ASN B O 1
ATOM 6052 N N . GLY B 1 376 ? -3.841 -26.361 3.069 1.00 33.47 376 GLY B N 1
ATOM 6053 C CA . GLY B 1 376 ? -3.396 -26.438 4.436 1.00 28.88 376 GLY B CA 1
ATOM 6054 C C . GLY B 1 376 ? -2.066 -25.779 4.702 1.00 32.93 376 GLY B C 1
ATOM 6055 O O . GLY B 1 376 ? -1.611 -25.807 5.850 1.00 33.47 376 GLY B O 1
ATOM 6056 N N . ILE B 1 377 ? -1.430 -25.181 3.690 1.00 25.40 377 ILE B N 1
ATOM 6057 C CA . ILE B 1 377 ? -0.128 -24.530 3.837 1.00 29.35 377 ILE B CA 1
ATOM 6058 C C . ILE B 1 377 ? -0.314 -23.020 3.708 1.00 26.92 377 ILE B C 1
ATOM 6059 O O . ILE B 1 377 ? -0.821 -22.533 2.689 1.00 29.41 377 ILE B O 1
ATOM 6064 N N . THR B 1 378 ? 0.125 -22.285 4.738 1.00 17.92 378 THR B N 1
ATOM 6065 C CA . THR B 1 378 ? -0.044 -20.840 4.829 1.00 16.79 378 THR B CA 1
ATOM 6066 C C . THR B 1 378 ? 1.174 -20.117 4.278 1.00 21.45 378 THR B C 1
ATOM 6067 O O . THR B 1 378 ? 2.308 -20.543 4.495 1.00 28.91 378 THR B O 1
ATOM 6071 N N . ASP B 1 379 ? 0.925 -19.028 3.544 1.00 19.00 379 ASP B N 1
ATOM 6072 C CA . ASP B 1 379 ? 1.985 -18.197 2.980 1.00 19.88 379 ASP B CA 1
ATOM 6073 C C . ASP B 1 379 ? 2.270 -17.098 4.005 1.00 21.93 379 ASP B C 1
ATOM 6074 O O . ASP B 1 379 ? 1.872 -15.937 3.883 1.00 23.97 379 ASP B O 1
ATOM 6079 N N . TRP B 1 380 ? 3.014 -17.491 5.034 1.00 23.70 380 TRP B N 1
ATOM 6080 C CA . TRP B 1 380 ? 3.249 -16.593 6.152 1.00 23.37 380 TRP B CA 1
ATOM 6081 C C . TRP B 1 380 ? 4.015 -15.339 5.728 1.00 27.51 380 TRP B C 1
ATOM 6082 O O . TRP B 1 380 ? 3.809 -14.259 6.298 1.00 27.33 380 TRP B O 1
ATOM 6093 N N . GLN B 1 381 ? 4.878 -15.442 4.718 1.00 33.90 381 GLN B N 1
ATOM 6094 C CA . GLN B 1 381 ? 5.585 -14.253 4.261 1.00 28.32 381 GLN B CA 1
ATOM 6095 C C . GLN B 1 381 ? 4.617 -13.213 3.707 1.00 28.83 381 GLN B C 1
ATOM 6096 O O . GLN B 1 381 ? 4.724 -12.020 4.030 1.00 22.52 381 GLN B O 1
ATOM 6102 N N . THR B 1 382 ? 3.654 -13.646 2.878 1.00 26.31 382 THR B N 1
ATOM 6103 C CA . THR B 1 382 ? 2.673 -12.697 2.339 1.00 29.18 382 THR B CA 1
ATOM 6104 C C . THR B 1 382 ? 1.771 -12.137 3.439 1.00 24.65 382 THR B C 1
ATOM 6105 O O . THR B 1 382 ? 1.487 -10.934 3.455 1.00 25.79 382 THR B O 1
ATOM 6109 N N . VAL B 1 383 ? 1.350 -12.984 4.389 1.00 28.29 383 VAL B N 1
ATOM 6110 C CA . VAL B 1 383 ? 0.484 -12.537 5.486 1.00 31.56 383 VAL B CA 1
ATOM 6111 C C . VAL B 1 383 ? 1.192 -11.462 6.313 1.00 30.16 383 VAL B C 1
ATOM 6112 O O . VAL B 1 383 ? 0.644 -10.365 6.563 1.00 23.04 383 VAL B O 1
ATOM 6116 N N . TRP B 1 384 ? 2.442 -11.750 6.716 1.00 22.32 384 TRP B N 1
ATOM 6117 C CA . TRP B 1 384 ? 3.186 -10.812 7.540 1.00 21.96 384 TRP B CA 1
ATOM 6118 C C . TRP B 1 384 ? 3.446 -9.526 6.784 1.00 25.09 384 TRP B C 1
ATOM 6119 O O . TRP B 1 384 ? 3.375 -8.437 7.372 1.00 24.58 384 TRP B O 1
ATOM 6130 N N . LEU B 1 385 ? 3.731 -9.631 5.474 1.00 28.97 385 LEU B N 1
ATOM 6131 C CA . LEU B 1 385 ? 3.952 -8.434 4.679 1.00 25.13 385 LEU B CA 1
ATOM 6132 C C . LEU B 1 385 ? 2.690 -7.581 4.635 1.00 25.44 385 LEU B C 1
ATOM 6133 O O . LEU B 1 385 ? 2.770 -6.350 4.715 1.00 25.68 385 LEU B O 1
ATOM 6138 N N . ILE B 1 386 ? 1.511 -8.221 4.564 1.00 24.87 386 ILE B N 1
ATOM 6139 C CA . ILE B 1 386 ? 0.251 -7.477 4.571 1.00 20.70 386 ILE B CA 1
ATOM 6140 C C . ILE B 1 386 ? 0.110 -6.672 5.861 1.00 22.85 386 ILE B C 1
ATOM 6141 O O . ILE B 1 386 ? -0.161 -5.457 5.845 1.00 23.61 386 ILE B O 1
ATOM 6146 N N . PHE B 1 387 ? 0.313 -7.333 7.003 1.00 25.36 387 PHE B N 1
ATOM 6147 C CA . PHE B 1 387 ? 0.133 -6.606 8.258 1.00 31.49 387 PHE B CA 1
ATOM 6148 C C . PHE B 1 387 ? 1.194 -5.517 8.415 1.00 29.15 387 PHE B C 1
ATOM 6149 O O . PHE B 1 387 ? 0.913 -4.450 8.974 1.00 27.70 387 PHE B O 1
ATOM 6157 N N . ALA B 1 388 ? 2.415 -5.754 7.918 1.00 26.95 388 ALA B N 1
ATOM 6158 C CA . ALA B 1 388 ? 3.436 -4.705 7.949 1.00 28.78 388 ALA B CA 1
ATOM 6159 C C . ALA B 1 388 ? 3.036 -3.503 7.094 1.00 26.65 388 ALA B C 1
ATOM 6160 O O . ALA B 1 388 ? 3.268 -2.350 7.477 1.00 26.25 388 ALA B O 1
ATOM 6162 N N . GLY B 1 389 ? 2.448 -3.751 5.921 1.00 27.26 389 GLY B N 1
ATOM 6163 C CA . GLY B 1 389 ? 1.989 -2.645 5.102 1.00 23.27 389 GLY B CA 1
ATOM 6164 C C . GLY B 1 389 ? 0.867 -1.877 5.774 1.00 27.28 389 GLY B C 1
ATOM 6165 O O . GLY B 1 389 ? 0.828 -0.642 5.729 1.00 37.63 389 GLY B O 1
ATOM 6166 N N . TYR B 1 390 ? -0.045 -2.595 6.429 1.00 21.64 390 TYR B N 1
ATOM 6167 C CA . TYR B 1 390 ? -1.100 -1.927 7.178 1.00 27.86 390 TYR B CA 1
ATOM 6168 C C . TYR B 1 390 ? -0.486 -1.056 8.273 1.00 29.27 390 TYR B C 1
ATOM 6169 O O . TYR B 1 390 ? -0.930 0.091 8.505 1.00 31.31 390 TYR B O 1
ATOM 6178 N N . SER B 1 391 ? 0.588 -1.567 8.895 1.00 28.79 391 SER B N 1
ATOM 6179 C CA . SER B 1 391 ? 1.373 -0.774 9.830 1.00 29.22 391 SER B CA 1
ATOM 6180 C C . SER B 1 391 ? 1.888 0.494 9.160 1.00 22.93 391 SER B C 1
ATOM 6181 O O . SER B 1 391 ? 1.779 1.589 9.723 1.00 28.96 391 SER B O 1
ATOM 6184 N N . VAL B 1 392 ? 2.389 0.368 7.925 1.00 25.01 392 VAL B N 1
ATOM 6185 C CA . VAL B 1 392 ? 2.920 1.528 7.203 1.00 30.49 392 VAL B CA 1
ATOM 6186 C C . VAL B 1 392 ? 1.833 2.581 6.993 1.00 33.97 392 VAL B C 1
ATOM 6187 O O . VAL B 1 392 ? 2.055 3.791 7.207 1.00 27.57 392 VAL B O 1
ATOM 6191 N N . VAL B 1 393 ? 0.632 2.148 6.598 1.00 32.21 393 VAL B N 1
ATOM 6192 C CA . VAL B 1 393 ? -0.366 3.166 6.288 1.00 35.51 393 VAL B CA 1
ATOM 6193 C C . VAL B 1 393 ? -0.784 3.869 7.560 1.00 36.81 393 VAL B C 1
ATOM 6194 O O . VAL B 1 393 ? -0.879 5.105 7.577 1.00 42.45 393 VAL B O 1
ATOM 6198 N N . LEU B 1 394 ? -0.925 3.117 8.662 1.00 29.27 394 LEU B N 1
ATOM 6199 C CA . LEU B 1 394 ? -1.238 3.781 9.918 1.00 31.85 394 LEU B CA 1
ATOM 6200 C C . LEU B 1 394 ? -0.154 4.777 10.293 1.00 34.33 394 LEU B C 1
ATOM 6201 O O . LEU B 1 394 ? -0.448 5.808 10.910 1.00 26.17 394 LEU B O 1
ATOM 6206 N N . ALA B 1 395 ? 1.099 4.500 9.909 1.00 36.26 395 ALA B N 1
ATOM 6207 C CA . ALA B 1 395 ? 2.161 5.477 10.143 1.00 32.97 395 ALA B CA 1
ATOM 6208 C C . ALA B 1 395 ? 1.857 6.788 9.441 1.00 38.43 395 ALA B C 1
ATOM 6209 O O . ALA B 1 395 ? 1.953 7.877 10.034 1.00 32.29 395 ALA B O 1
ATOM 6211 N N . PHE B 1 396 ? 1.442 6.696 8.182 1.00 37.96 396 PHE B N 1
ATOM 6212 C CA . PHE B 1 396 ? 1.206 7.932 7.445 1.00 31.22 396 PHE B CA 1
ATOM 6213 C C . PHE B 1 396 ? -0.061 8.633 7.937 1.00 32.20 396 PHE B C 1
ATOM 6214 O O . PHE B 1 396 ? -0.100 9.866 8.032 1.00 25.14 396 PHE B O 1
ATOM 6222 N N . ALA B 1 397 ? -1.086 7.862 8.302 1.00 34.25 397 ALA B N 1
ATOM 6223 C CA . ALA B 1 397 ? -2.309 8.454 8.839 1.00 27.57 397 ALA B CA 1
ATOM 6224 C C . ALA B 1 397 ? -2.037 9.193 10.145 1.00 32.47 397 ALA B C 1
ATOM 6225 O O . ALA B 1 397 ? -2.554 10.292 10.365 1.00 33.63 397 ALA B O 1
ATOM 6227 N N . PHE B 1 398 ? -1.254 8.595 11.043 1.00 35.80 398 PHE B N 1
ATOM 6228 C CA . PHE B 1 398 ? -0.931 9.290 12.280 1.00 32.72 398 PHE B CA 1
ATOM 6229 C C . PHE B 1 398 ? -0.094 10.538 12.012 1.00 39.62 398 PHE B C 1
ATOM 6230 O O . PHE B 1 398 ? -0.286 11.563 12.680 1.00 40.76 398 PHE B O 1
ATOM 6238 N N . MET B 1 399 ? 0.838 10.481 11.036 1.00 38.77 399 MET B N 1
ATOM 6239 C CA . MET B 1 399 ? 1.585 11.689 10.674 1.00 32.46 399 MET B CA 1
ATOM 6240 C C . MET B 1 399 ? 0.646 12.775 10.139 1.00 38.83 399 MET B C 1
ATOM 6241 O O . MET B 1 399 ? 0.790 13.960 10.475 1.00 41.94 399 MET B O 1
ATOM 6246 N N . ALA B 1 400 ? -0.326 12.388 9.308 1.00 36.32 400 ALA B N 1
ATOM 6247 C CA . ALA B 1 400 ? -1.305 13.348 8.816 1.00 33.15 400 ALA B CA 1
ATOM 6248 C C . ALA B 1 400 ? -2.162 13.901 9.952 1.00 37.50 400 ALA B C 1
ATOM 6249 O O . ALA B 1 400 ? -2.429 15.103 10.004 1.00 39.01 400 ALA B O 1
ATOM 6251 N N . MET B 1 401 ? -2.553 13.047 10.901 1.00 37.54 401 MET B N 1
ATOM 6252 C CA . MET B 1 401 ? -3.324 13.494 12.057 1.00 32.69 401 MET B CA 1
ATOM 6253 C C . MET B 1 401 ? -2.534 14.505 12.871 1.00 32.07 401 MET B C 1
ATOM 6254 O O . MET B 1 401 ? -3.074 15.531 13.296 1.00 29.36 401 MET B O 1
ATOM 6259 N N . PHE B 1 402 ? -1.250 14.217 13.113 1.00 35.06 402 PHE B N 1
ATOM 6260 C CA . PHE B 1 402 ? -0.424 15.084 13.941 1.00 38.65 402 PHE B CA 1
ATOM 6261 C C . PHE B 1 402 ? -0.078 16.395 13.235 1.00 38.33 402 PHE B C 1
ATOM 6262 O O . PHE B 1 402 ? 0.114 17.417 13.900 1.00 41.67 402 PHE B O 1
ATOM 6270 N N . LYS B 1 403 ? 0.004 16.399 11.902 1.00 37.91 403 LYS B N 1
ATOM 6271 C CA . LYS B 1 403 ? 0.411 17.592 11.162 1.00 36.90 403 LYS B CA 1
ATOM 6272 C C . LYS B 1 403 ? -0.759 18.483 10.746 1.00 34.24 403 LYS B C 1
ATOM 6273 O O . LYS B 1 403 ? -0.545 19.508 10.092 1.00 33.00 403 LYS B O 1
ATOM 6279 N N . TYR B 1 404 ? -1.978 18.118 11.102 1.00 34.15 404 TYR B N 1
ATOM 6280 C CA . TYR B 1 404 ? -3.175 18.867 10.762 1.00 32.09 404 TYR B CA 1
ATOM 6281 C C . TYR B 1 404 ? -3.389 20.017 11.743 1.00 43.51 404 TYR B C 1
ATOM 6282 O O . TYR B 1 404 ? -3.025 19.937 12.918 1.00 46.56 404 TYR B O 1
ATOM 6291 N N . LYS B 1 405 ? -3.913 21.125 11.238 1.00 51.52 405 LYS B N 1
ATOM 6292 C CA . LYS B 1 405 ? -4.092 22.291 12.096 1.00 38.14 405 LYS B CA 1
ATOM 6293 C C . LYS B 1 405 ? -5.330 23.085 11.697 1.00 38.17 405 LYS B C 1
ATOM 6294 O O . LYS B 1 405 ? -6.444 22.692 12.047 1.00 42.74 405 LYS B O 1
#

GO terms:
  GO:0005886 plasma membrane (C, EXP)
  GO:0015506 nucleoside:proton symporter activity (F, IDA)
  GO:0005886 plasma membrane (C, IDA)
  GO:1901642 nucleoside transmembrane transport (P, IDA)
  GO:0015862 uridine transmembrane transport (P, IDA)
  GO:0015864 pyrimidine nucleoside transport (P, IDA)
  GO:0015213 uridine transmembrane transporter activity (F, IDA)
  GO:0015214 pyrimidine nucleoside transmembrane transporter activity (F, IDA)
  GO:0015860 purine nucleoside transmembrane transport (P, IMP)
  GO:0015212 cytidine transmembrane transporter activity (F, IMP)
  GO:0015213 uridine transmembrane transporter activity (F, IMP)
  GO:0032238 adenosine transport (P, IMP)

InterPro domains:
  IPR004740 Nucleoside:H+ symporter [PF03825] (1-406)
  IPR004740 Nucleoside:H+ symporter [TIGR00889] (1-418)
  IPR020846 Major facilitator superfamily domain [PS50850] (209-418)
  IPR033667 Nucleoside permease NupG [MF_02049] (1-417)
  IPR036259 MFS transporter superfamily [G3DSA:1.20.1250.20] (5-189)
  IPR036259 MFS transporter superfamily [G3DSA:1.20.1250.20] (194-406)
  IPR036259 MFS transporter superfamily [SSF103473] (9-406)

Secondary structure (DSSP, 8-state):
--HHHHHHHHHHHHHHTGGGTTTTHHHIIIIIS---HHHHHHH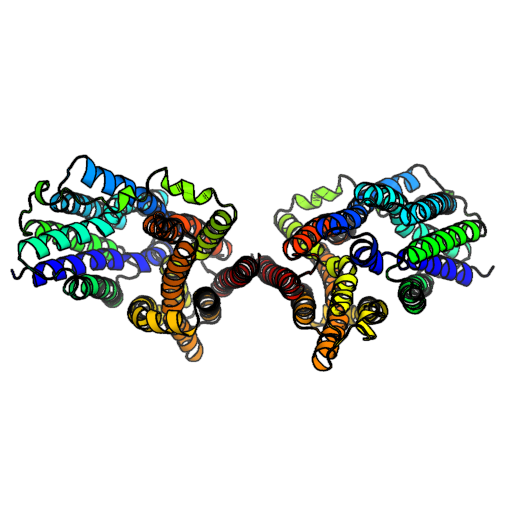HHHHHHHHHHHHHHHHHHHHHT--HHHHHHHHHHHHHHHHHHHTT--SHHHHHHHHHHHHHHHTTHHHHHHHHHHHHHHHTT--HHHHHHHHHHHHHHHHHHHHHHHHHHT-TTSSHHHHHHHHHHHHHHHHHHTSPP--GGGG-S---GGGGSSTTGGGGGGSHHHHHHHHHHHHHHTTTTHHHHHHHHHHHGGGGSTTTTT-HHHH-HHHHHHHHHHHHHHGGGGHHHHHHHH-HHHHHHHHHHHHHHHHHHHHT--SSHHHHHHHHHHHHHHHHHHHHHHHHHHHHHHHTS-TTTHHHHHHHHHIIIIIIHHHHHHHHHHHHHHHTEETTEE-HHHHHHHHHHHHHHHHHHHHHHHT--/--HHHHHHHHHHHHHHTTTTTTTTHHHHHHHTS---HHHHHHHHHHHHHHHHHHHHHHHHHHHTT--HHHHHHHHHHHHHHHHHHHTT--SHHHHHHHHHHHHHHHHHHHHHHHHHHHHHHHHTT--HHHHHHHHHHHHHHHHHHHHHHHHHTT-SSSTHHHHHHHHHHHHHHHHHHTSPP--GGGG-S---GGGGSGGGGGGGGGSHHHHHHHHHHHHHHTTSSHHHHHHHHHHHGGGGSTTTTT-HHHHSHHHHHHHHHHHHHHTTTTHHHHHHHH-HHHHHHHHHHHHHHHHHHHHT--SSHHHHHHHHHHHHHHHHHHHHHHHHHHHHHHHTS-GGGHHHHHHHHHIIIIIIHHHHHHHHHHHHHHHTEETTEE-HHHHHHHHHHHHHHHHHHHHHHHH--

CATH classification: 1.20.1250.20 (+1 more: 1.20.1250.20)

Radius of gyration: 32.77 Å; Cα contacts (8 Å, |Δi|>4): 1265; chains: 2; bounding box: 47×67×108 Å